Protein AF-0000000084694209 (afdb_homodimer)

Organism: Botryosphaeria parva (strain UCR-NP2) (NCBI:txid1287680)

InterPro domains:
  IPR002938 FAD-binding domain [PF01494] (6-164)
  IPR002938 FAD-binding domain [PF01494] (294-349)
  IPR036188 FAD/NAD(P)-binding domain superfamily [G3DSA:3.50.50.60] (1-370)
  IPR036188 FAD/NAD(P)-binding domain superfamily [SSF51905] (5-372)

Sequence (794 aa):
MSIPRIAIIGAGPGGLTLARLLHVNGIPSTIFEKDPDRQFRHTAGGCLDLRENSGQKALHEAGLGDEFEKHARYDGEALVLADRFGKEHVDVKGEDTGRPEIDRPVLRAMLLDSLPGEYIRWGHALKRVDADGTLHFEHTTERGFDLVVGADGAWSKVRRVVSTVAPFYSGITGLEWWLKQPDTTHPELSAAIGNGSYFAFGDEDGHCLASQRQGDRSVRTYAFSRVPESWIKDCGVDWADRDAAKRALKDEFRAWPEKLTRVIDAWEDGEIIPRPLYMLPVGMRWPHRRGFTLLGDSAHLMTPFAGEGVNSAMWDALELAQAIVADREDLDRAVWAYEKKMFPRAEKVQQMTWDSMRSRFDRGGVQAMTKRFNFLMEKRRMGEKVKDNAIGAEVTEMSIPRIAIIGAGPGGLTLARLLHVNGIPSTIFEKDPDRQFRHTAGGCLDLRENSGQKALHEAGLGDEFEKHARYDGEALVLADRFGKEHVDVKGEDTGRPEIDRPVLRAMLLDSLPGEYIRWGHALKRVDADGTLHFEHTTERGFDLVVGADGAWSKVRRVVSTVAPFYSGITGLEWWLKQPDTTHPELSAAIGNGSYFAFGDEDGHCLASQRQGDRSVRTYAFSRVPESWIKDCGVDWADRDAAKRALKDEFRAWPEKLTRVIDAWEDGEIIPRPLYMLPVGMRWPHRRGFTLLGDSAHLMTPFAGEGVNSAMWDALELAQAIVADREDLDRAVWAYEKKMFPRAEKVQQMTWDSMRSRFDRGGVQAMTKRFNFLMEKRRMGEKVKDNAIGAEVTE

Foldseek 3Di:
DDQAEEEEEALALLSLLLQLLCVVLPHHYAYEHQAQDLCRCVPPFAWAFADPVFQQVSCVSSVNNVVCVVQWAQQAPWEWEAELAGHTLDTDGSDRLVGTIGTRSSSSVSSCVSDDPRRYDYNFDFDAADLQGWTDGPVDIDDDGQAYEFPPFQQTRQLVNFDVFHWDFLQKKKKKDKAACCCPLPVVLLVVCPRAKYKYFHLPQAWIWIWGQHPSRMIMIMIMGRDDPCCVVPVPFDQQDLVSVLVVLCVSSVVGDCSRSVVSVSRDDDGMDMGRAIWTDQLDDTPQRGRYYYAFNSGGNAGCLQSCRSRRSRRLSSQLSVLCSVCVPCNSRSRVVSRVVSRVVSNLSRVQRSVLSNLRNHVCSSVVVSVLVVVVVVCVVVVHQPCSSHHNGDVDD/DDQAEEEEEALALLSLLLQLLCVVLPHHYAYEHQAQDLPRPPQPFAWAFADVVFQQVSCVSSVNNVVCVVQWAQQAPWEWEAELQGHTLDTDGSDRLVGTIGGRSSSSVSSCVSDDPRRYDYNFDFDAADLQGWTDGPVDIDDDGQAYEFPNFQQTRQLVNFDVFHWDFLQKKKKKDKAQCCCPLPVVLLVVCPRYKYKYFHLPQAWIWIWGQDPSRMIMIMIMGRDDPCCVVPVPFDQQDLVSVLVVVCVSSVVGDCSRSVVSVSRDDDGMDMGRAIWTDQLDDTPQRGRYYYAFNSGGNAGCQQSCRSRRSSRLSSQLSVLCSVCVPCNSRSRVVSRVVSRVVSNLSRVLRSVLSNLRNHVCSSVVVSVLVVVVVVCVVVVHQPCSSHHPGPVDD

pLDDT: mean 84.75, std 16.5, range [22.77, 98.81]

Structure (mmCIF, N/CA/C/O backbone):
data_AF-0000000084694209-model_v1
#
loop_
_entity.id
_entity.type
_entity.pdbx_description
1 polymer 'Putative monooxygenase protein'
#
loop_
_atom_site.group_PDB
_atom_site.id
_atom_site.type_symbol
_atom_site.label_atom_id
_atom_site.label_alt_id
_atom_site.label_comp_id
_atom_site.label_asym_id
_atom_site.label_entity_id
_atom_site.label_seq_id
_atom_site.pdbx_PDB_ins_code
_atom_site.Cartn_x
_atom_site.Cartn_y
_atom_site.Cartn_z
_atom_site.occupancy
_atom_site.B_iso_or_equiv
_atom_site.auth_seq_id
_atom_site.auth_comp_id
_atom_site.auth_asym_id
_atom_site.auth_atom_id
_atom_site.pdbx_PDB_model_num
ATOM 1 N N . MET A 1 1 ? -38.75 19.406 8.195 1 52.22 1 MET A N 1
ATOM 2 C CA . MET A 1 1 ? -37.844 18.266 7.969 1 52.22 1 MET A CA 1
ATOM 3 C C . MET A 1 1 ? -36.812 18.172 9.062 1 52.22 1 MET A C 1
ATOM 5 O O . MET A 1 1 ? -36.375 19.188 9.602 1 52.22 1 MET A O 1
ATOM 9 N N . SER A 1 2 ? -36.719 17.031 9.766 1 70.12 2 SER A N 1
ATOM 10 C CA . SER A 1 2 ? -35.875 16.922 10.961 1 70.12 2 SER A CA 1
ATOM 11 C C . SER A 1 2 ? -34.406 17.188 10.625 1 70.12 2 SER A C 1
ATOM 13 O O . SER A 1 2 ? -33.938 16.875 9.531 1 70.12 2 SER A O 1
ATOM 15 N N . ILE A 1 3 ? -33.719 18.109 11.258 1 83.88 3 ILE A N 1
ATOM 16 C CA . ILE A 1 3 ? -32.312 18.469 11.102 1 83.88 3 ILE A CA 1
ATOM 17 C C . ILE A 1 3 ? -31.438 17.25 11.344 1 83.88 3 ILE A C 1
ATOM 19 O O . ILE A 1 3 ? -31.594 16.562 12.359 1 83.88 3 ILE A O 1
ATOM 23 N N . PRO A 1 4 ? -30.625 16.906 10.328 1 91.75 4 PRO A N 1
ATOM 24 C CA . PRO A 1 4 ? -29.781 15.727 10.508 1 91.75 4 PRO A CA 1
ATOM 25 C C . PRO A 1 4 ? -28.797 15.875 11.672 1 91.75 4 PRO A C 1
ATOM 27 O O . PRO A 1 4 ? -28.297 16.969 11.922 1 91.75 4 PRO A O 1
ATOM 30 N N . ARG A 1 5 ? -28.656 14.914 12.375 1 94.44 5 ARG A N 1
ATOM 31 C CA . ARG A 1 5 ? -27.641 14.859 13.422 1 94.44 5 ARG A CA 1
ATOM 32 C C . ARG A 1 5 ? -26.328 14.297 12.883 1 94.44 5 ARG A C 1
ATOM 34 O O . ARG A 1 5 ? -26.234 13.109 12.562 1 94.44 5 ARG A O 1
ATOM 41 N N . ILE A 1 6 ? -25.312 15.141 12.828 1 97.75 6 ILE A N 1
ATOM 42 C CA . ILE A 1 6 ? -24.047 14.773 12.203 1 97.75 6 ILE A CA 1
ATOM 43 C C . ILE A 1 6 ? -22.953 14.75 13.258 1 97.75 6 ILE A C 1
ATOM 45 O O . ILE A 1 6 ? -22.766 15.719 14.008 1 97.75 6 ILE A O 1
ATOM 49 N N . ALA A 1 7 ? -22.219 13.656 13.336 1 98.62 7 ALA A N 1
ATOM 50 C CA . ALA A 1 7 ? -21.031 13.531 14.18 1 98.62 7 ALA A CA 1
ATOM 51 C C . ALA A 1 7 ? -19.75 13.641 13.352 1 98.62 7 ALA A C 1
ATOM 53 O O . ALA A 1 7 ? -19.641 13.016 12.289 1 98.62 7 ALA A O 1
ATOM 54 N N . ILE A 1 8 ? -18.875 14.477 13.742 1 98.75 8 ILE A N 1
ATOM 55 C CA . ILE A 1 8 ? -17.547 14.609 13.141 1 98.75 8 ILE A CA 1
ATOM 56 C C . ILE A 1 8 ? -16.484 14.148 14.133 1 98.75 8 ILE A C 1
ATOM 58 O O . ILE A 1 8 ? -16.359 14.695 15.227 1 98.75 8 ILE A O 1
ATOM 62 N N . ILE A 1 9 ? -15.719 13.141 13.75 1 98.69 9 ILE A N 1
ATOM 63 C CA . ILE A 1 9 ? -14.703 12.609 14.641 1 98.69 9 ILE A CA 1
ATOM 64 C C . ILE A 1 9 ? -13.352 13.25 14.32 1 98.69 9 ILE A C 1
ATOM 66 O O . ILE A 1 9 ? -12.711 12.898 13.328 1 98.69 9 ILE A O 1
ATOM 70 N N . GLY A 1 10 ? -12.867 14.148 15.188 1 97.06 10 GLY A N 1
ATOM 71 C CA . GLY A 1 10 ? -11.609 14.844 15 1 97.06 10 GLY A CA 1
ATOM 72 C C . GLY A 1 10 ? -11.773 16.328 14.766 1 97.06 10 GLY A C 1
ATOM 73 O O . GLY A 1 10 ? -12.5 16.75 13.859 1 97.06 10 GLY A O 1
ATOM 74 N N . ALA A 1 11 ? -11.062 17.109 15.523 1 96 11 ALA A N 1
ATOM 75 C CA . ALA A 1 11 ? -11.078 18.562 15.398 1 96 11 ALA A CA 1
ATOM 76 C C . ALA A 1 11 ? -9.805 19.078 14.742 1 96 11 ALA A C 1
ATOM 78 O O . ALA A 1 11 ? -9.172 20.016 15.234 1 96 11 ALA A O 1
ATOM 79 N N . GLY A 1 12 ? -9.414 18.375 13.711 1 93.19 12 GLY A N 1
ATOM 80 C CA . GLY A 1 12 ? -8.359 18.875 12.844 1 93.19 12 GLY A CA 1
ATOM 81 C C . GLY A 1 12 ? -8.867 19.859 11.797 1 93.19 12 GLY A C 1
ATOM 82 O O . GLY A 1 12 ? -10.055 20.188 11.781 1 93.19 12 GLY A O 1
ATOM 83 N N . PRO A 1 13 ? -7.992 20.281 10.93 1 91.44 13 PRO A N 1
ATOM 84 C CA . PRO A 1 13 ? -8.398 21.281 9.93 1 91.44 13 PRO A CA 1
ATOM 85 C C . PRO A 1 13 ? -9.586 20.812 9.094 1 91.44 13 PRO A C 1
ATOM 87 O O . PRO A 1 13 ? -10.508 21.594 8.836 1 91.44 13 PRO A O 1
ATOM 90 N N . GLY A 1 14 ? -9.586 19.562 8.695 1 94.56 14 GLY A N 1
ATOM 91 C CA . GLY A 1 14 ? -10.688 19.031 7.898 1 94.56 14 GLY A CA 1
ATOM 92 C C . GLY A 1 14 ? -12 18.984 8.656 1 94.56 14 GLY A C 1
ATOM 93 O O . GLY A 1 14 ? -13.023 19.484 8.172 1 94.56 14 GLY A O 1
ATOM 94 N N . GLY A 1 15 ? -11.977 18.469 9.867 1 97.5 15 GLY A N 1
ATOM 95 C CA . GLY A 1 15 ? -13.172 18.359 10.688 1 97.5 15 GLY A CA 1
ATOM 96 C C . GLY A 1 15 ? -13.75 19.703 11.078 1 97.5 15 GLY A C 1
ATOM 97 O O . GLY A 1 15 ? -14.961 19.906 10.992 1 97.5 15 GLY A O 1
ATOM 98 N N . LEU A 1 16 ? -12.898 20.641 11.469 1 96.69 16 LEU A N 1
ATOM 99 C CA . LEU A 1 16 ? -13.336 21.969 11.867 1 96.69 16 LEU A CA 1
ATOM 100 C C . LEU A 1 16 ? -13.906 22.734 10.68 1 96.69 16 LEU A C 1
ATOM 102 O O . LEU A 1 16 ? -14.906 23.453 10.82 1 96.69 16 LEU A O 1
ATOM 106 N N . THR A 1 17 ? -13.266 22.578 9.547 1 96.44 17 THR A N 1
ATOM 107 C CA . THR A 1 17 ? -13.758 23.234 8.336 1 96.44 17 THR A CA 1
ATOM 108 C C . THR A 1 17 ? -15.148 22.734 7.977 1 96.44 17 THR A C 1
ATOM 110 O O . THR A 1 17 ? -16.047 23.531 7.668 1 96.44 17 THR A O 1
ATOM 113 N N . LEU A 1 18 ? -15.352 21.438 8.039 1 98.25 18 LEU A N 1
ATOM 114 C CA . LEU A 1 18 ? -16.656 20.859 7.738 1 98.25 18 LEU A CA 1
ATOM 115 C C . LEU A 1 18 ? -17.719 21.391 8.695 1 98.25 18 LEU A C 1
ATOM 117 O O . LEU A 1 18 ? -18.781 21.828 8.258 1 98.25 18 LEU A O 1
ATOM 121 N N . ALA A 1 19 ? -17.422 21.359 9.969 1 98.19 19 ALA A N 1
ATOM 122 C CA . ALA A 1 19 ? -18.359 21.844 10.977 1 98.19 19 ALA A CA 1
ATOM 123 C C . ALA A 1 19 ? -18.75 23.297 10.727 1 98.19 19 ALA A C 1
ATOM 125 O O . ALA A 1 19 ? -19.922 23.656 10.812 1 98.19 19 ALA A O 1
ATOM 126 N N . ARG A 1 20 ? -17.75 24.109 10.406 1 97.88 20 ARG A N 1
ATOM 127 C CA . ARG A 1 20 ? -17.984 25.531 10.164 1 97.88 20 ARG A CA 1
ATOM 128 C C . ARG A 1 20 ? -18.859 25.75 8.938 1 97.88 20 ARG A C 1
ATOM 130 O O . ARG A 1 20 ? -19.797 26.547 8.977 1 97.88 20 ARG A O 1
ATOM 137 N N . LEU A 1 21 ? -18.578 25.047 7.859 1 97.81 21 LEU A N 1
ATOM 138 C CA . LEU A 1 21 ? -19.344 25.156 6.625 1 97.81 21 LEU A CA 1
ATOM 139 C C . LEU A 1 21 ? -20.797 24.734 6.852 1 97.81 21 LEU A C 1
ATOM 141 O O . LEU A 1 21 ? -21.719 25.391 6.363 1 97.81 21 LEU A O 1
ATOM 145 N N . LEU A 1 22 ? -20.984 23.672 7.609 1 97.56 22 LEU A N 1
ATOM 146 C CA . LEU A 1 22 ? -22.328 23.219 7.938 1 97.56 22 LEU A CA 1
ATOM 147 C C . LEU A 1 22 ? -23.047 24.25 8.812 1 97.56 22 LEU A C 1
ATOM 149 O O . LEU A 1 22 ? -24.203 24.562 8.57 1 97.56 22 LEU A O 1
ATOM 153 N N . HIS A 1 23 ? -22.344 24.781 9.758 1 96.81 23 HIS A N 1
ATOM 154 C CA . HIS A 1 23 ? -22.906 25.75 10.703 1 96.81 23 HIS A CA 1
ATOM 155 C C . HIS A 1 23 ? -23.438 26.984 9.984 1 96.81 23 HIS A C 1
ATOM 157 O O . HIS A 1 23 ? -24.562 27.422 10.25 1 96.81 23 HIS A O 1
ATOM 163 N N . VAL A 1 24 ? -22.672 27.547 9.094 1 96.62 24 VAL A N 1
ATOM 164 C CA . VAL A 1 24 ? -23.062 28.781 8.422 1 96.62 24 VAL A CA 1
ATOM 165 C C . VAL A 1 24 ? -24.25 28.516 7.496 1 96.62 24 VAL A C 1
ATOM 167 O O . VAL A 1 24 ? -24.922 29.453 7.051 1 96.62 24 VAL A O 1
ATOM 170 N N . ASN A 1 25 ? -24.469 27.266 7.203 1 95.69 25 ASN A N 1
ATOM 171 C CA . ASN A 1 25 ? -25.609 26.891 6.367 1 95.69 25 ASN A CA 1
ATOM 172 C C . ASN A 1 25 ? -26.75 26.328 7.203 1 95.69 25 ASN A C 1
ATOM 174 O O . ASN A 1 25 ? -27.672 25.703 6.664 1 95.69 25 ASN A O 1
ATOM 178 N N . GLY A 1 26 ? -26.672 26.484 8.508 1 94.56 26 GLY A N 1
ATOM 179 C CA . GLY A 1 26 ? -27.781 26.172 9.398 1 94.56 26 GLY A CA 1
ATOM 180 C C . GLY A 1 26 ? -27.859 24.703 9.75 1 94.56 26 GLY A C 1
ATOM 181 O O . GLY A 1 26 ? -28.938 24.203 10.125 1 94.56 26 GLY A O 1
ATOM 182 N N . ILE A 1 27 ? -26.875 23.906 9.578 1 95.5 27 ILE A N 1
ATOM 183 C CA . ILE A 1 27 ? -26.859 22.484 9.898 1 95.5 27 ILE A CA 1
ATOM 184 C C . ILE A 1 27 ? -25.922 22.234 11.086 1 95.5 27 ILE A C 1
ATOM 186 O O . ILE A 1 27 ? -24.703 22.344 10.953 1 95.5 27 ILE A O 1
ATOM 190 N N . PRO A 1 28 ? -26.438 21.891 12.164 1 94.12 28 PRO A N 1
ATOM 191 C CA . PRO A 1 28 ? -25.578 21.656 13.32 1 94.12 28 PRO A CA 1
ATOM 192 C C . PRO A 1 28 ? -24.812 20.344 13.234 1 94.12 28 PRO A C 1
ATOM 194 O O . PRO A 1 28 ? -25.25 19.406 12.555 1 94.12 28 PRO A O 1
ATOM 197 N N . SER A 1 29 ? -23.688 20.266 13.906 1 97.25 29 SER A N 1
ATOM 198 C CA . SER A 1 29 ? -22.875 19.062 14.016 1 97.25 29 SER A CA 1
ATOM 199 C C . SER A 1 29 ? -22.203 18.969 15.383 1 97.25 29 SER A C 1
ATOM 201 O O . SER A 1 29 ? -22.203 19.938 16.141 1 97.25 29 SER A O 1
ATOM 203 N N . THR A 1 30 ? -21.766 17.859 15.727 1 97.94 30 THR A N 1
ATOM 204 C CA . THR A 1 30 ? -21.016 17.609 16.953 1 97.94 30 THR A CA 1
ATOM 205 C C . THR A 1 30 ? -19.625 17.062 16.641 1 97.94 30 THR A C 1
ATOM 207 O O . THR A 1 30 ? -19.5 16.016 15.992 1 97.94 30 THR A O 1
ATOM 210 N N . ILE A 1 31 ? -18.625 17.797 17.109 1 98.38 31 ILE A N 1
ATOM 211 C CA . ILE A 1 31 ? -17.25 17.344 16.922 1 98.38 31 ILE A CA 1
ATOM 212 C C . ILE A 1 31 ? -16.766 16.625 18.172 1 98.38 31 ILE A C 1
ATOM 214 O O . ILE A 1 31 ? -16.922 17.125 19.297 1 98.38 31 ILE A O 1
ATOM 218 N N . PHE A 1 32 ? -16.266 15.453 18.016 1 98.25 32 PHE A N 1
ATOM 219 C CA . PHE A 1 32 ? -15.617 14.727 19.094 1 98.25 32 PHE A CA 1
ATOM 220 C C . PHE A 1 32 ? -14.102 14.758 18.938 1 98.25 32 PHE A C 1
ATOM 222 O O . PHE A 1 32 ? -13.578 14.344 17.906 1 98.25 32 PHE A O 1
ATOM 229 N N . GLU A 1 33 ? -13.383 15.258 19.875 1 97.06 33 GLU A N 1
ATOM 230 C CA . GLU A 1 33 ? -11.93 15.406 19.812 1 97.06 33 GLU A CA 1
ATOM 231 C C . GLU A 1 33 ? -11.25 14.711 20.984 1 97.06 33 GLU A C 1
ATOM 233 O O . GLU A 1 33 ? -11.703 14.828 22.125 1 97.06 33 GLU A O 1
ATOM 238 N N . LYS A 1 34 ? -10.18 13.961 20.719 1 95.62 34 LYS A N 1
ATOM 239 C CA . LYS A 1 34 ? -9.484 13.188 21.734 1 95.62 34 LYS A CA 1
ATOM 240 C C . LYS A 1 34 ? -8.727 14.102 22.703 1 95.62 34 LYS A C 1
ATOM 242 O O . LYS A 1 34 ? -8.547 13.758 23.875 1 95.62 34 LYS A O 1
ATOM 247 N N . ASP A 1 35 ? -8.25 15.281 22.234 1 93 35 ASP A N 1
ATOM 248 C CA . ASP A 1 35 ? -7.523 16.219 23.094 1 93 35 ASP A CA 1
ATOM 249 C C . ASP A 1 35 ? -8.398 16.688 24.25 1 93 35 ASP A C 1
ATOM 251 O O . ASP A 1 35 ? -9.602 16.891 24.078 1 93 35 ASP A O 1
ATOM 255 N N . PRO A 1 36 ? -7.781 16.922 25.391 1 92.56 36 PRO A N 1
ATOM 256 C CA . PRO A 1 36 ? -8.578 17.312 26.547 1 92.56 36 PRO A CA 1
ATOM 257 C C . PRO A 1 36 ? -9.148 18.734 26.422 1 92.56 36 PRO A C 1
ATOM 259 O O . PRO A 1 36 ? -10.18 19.047 27.031 1 92.56 36 PRO A O 1
ATOM 262 N N . ASP A 1 37 ? -8.344 19.562 25.688 1 89.69 37 ASP A N 1
ATOM 263 C CA . ASP A 1 37 ? -8.805 20.938 25.5 1 89.69 37 ASP A CA 1
ATOM 264 C C . ASP A 1 37 ? -8.117 21.578 24.281 1 89.69 37 ASP A C 1
ATOM 266 O O . ASP A 1 37 ? -7.305 20.938 23.625 1 89.69 37 ASP A O 1
ATOM 270 N N . ARG A 1 38 ? -8.523 22.734 23.984 1 84.88 38 ARG A N 1
ATOM 271 C CA . ARG A 1 38 ? -8.078 23.438 22.781 1 84.88 38 ARG A CA 1
ATOM 272 C C . ARG A 1 38 ? -6.594 23.781 22.875 1 84.88 38 ARG A C 1
ATOM 274 O O . ARG A 1 38 ? -5.957 24.062 21.859 1 84.88 38 ARG A O 1
ATOM 281 N N . GLN A 1 39 ? -6 23.812 24.031 1 76.88 39 GLN A N 1
ATOM 282 C CA . GLN A 1 39 ? -4.621 24.266 24.219 1 76.88 39 GLN A CA 1
ATOM 283 C C . GLN A 1 39 ? -3.646 23.094 24.141 1 76.88 39 GLN A C 1
ATOM 285 O O . GLN A 1 39 ? -2.43 23.297 24.156 1 76.88 39 GLN A O 1
ATOM 290 N N . PHE A 1 40 ? -4.207 21.875 24.203 1 70.19 40 PHE A N 1
ATOM 291 C CA . PHE A 1 40 ? -3.373 20.672 24.281 1 70.19 40 PHE A CA 1
ATOM 292 C C . PHE A 1 40 ? -2.396 20.625 23.109 1 70.19 40 PHE A C 1
ATOM 294 O O . PHE A 1 40 ? -1.231 20.266 23.281 1 70.19 40 PHE A O 1
ATOM 301 N N . ARG A 1 41 ? -2.926 20.688 22.031 1 60.66 41 ARG A N 1
ATOM 302 C CA . ARG A 1 41 ? -2.049 20.578 20.875 1 60.66 41 ARG A CA 1
ATOM 303 C C . ARG A 1 41 ? -1.426 21.938 20.531 1 60.66 41 ARG A C 1
ATOM 305 O O . ARG A 1 41 ? -2.016 22.734 19.797 1 60.66 41 ARG A O 1
ATOM 312 N N . HIS A 1 42 ? -0.667 22.578 21.484 1 52.25 42 HIS A N 1
ATOM 313 C CA . HIS A 1 42 ? 0.084 23.734 21 1 52.25 42 HIS A CA 1
ATOM 314 C C . HIS A 1 42 ? 0.755 23.422 19.656 1 52.25 42 HIS A C 1
ATOM 316 O O . HIS A 1 42 ? 1.507 22.453 19.547 1 52.25 42 HIS A O 1
ATOM 322 N N . THR A 1 43 ? 0.055 2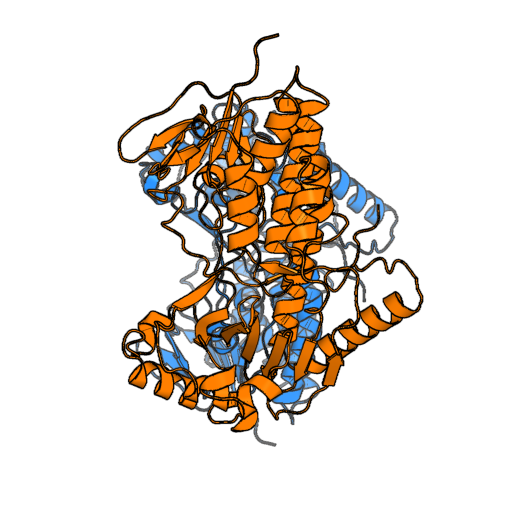3.656 18.719 1 49.91 43 THR A N 1
ATOM 323 C CA . THR A 1 43 ? 0.118 23.312 17.297 1 49.91 43 THR A CA 1
ATOM 324 C C . THR A 1 43 ? 1.553 23.391 16.781 1 49.91 43 THR A C 1
ATOM 326 O O . THR A 1 43 ? 2.125 24.469 16.688 1 49.91 43 THR A O 1
ATOM 329 N N . ALA A 1 44 ? 2.371 22.562 17.141 1 47 44 ALA A N 1
ATOM 330 C CA . ALA A 1 44 ? 3.604 22.375 16.375 1 47 44 ALA A CA 1
ATOM 331 C C . ALA A 1 44 ? 3.322 22.344 14.875 1 47 44 ALA A C 1
ATOM 333 O O . ALA A 1 44 ? 2.83 21.344 14.352 1 47 44 ALA A O 1
ATOM 334 N N . GLY A 1 45 ? 2.551 23.328 14.398 1 51.44 45 GLY A N 1
ATOM 335 C CA . GLY A 1 45 ? 2.117 23.141 13.023 1 51.44 45 GLY A CA 1
ATOM 336 C C . GLY A 1 45 ? 2.914 23.953 12.023 1 51.44 45 GLY A C 1
ATOM 337 O O . GLY A 1 45 ? 3.572 24.922 12.391 1 51.44 45 GLY A O 1
ATOM 338 N N . GLY A 1 46 ? 3.572 23.344 11.055 1 55.91 46 GLY A N 1
ATOM 339 C CA . GLY A 1 46 ? 4.254 23.875 9.891 1 55.91 46 GLY A CA 1
ATOM 340 C C . GLY A 1 46 ? 3.406 24.844 9.094 1 55.91 46 GLY A C 1
ATOM 341 O O . GLY A 1 46 ? 2.273 25.141 9.477 1 55.91 46 GLY A O 1
ATOM 342 N N . CYS A 1 47 ? 3.994 25.656 8.312 1 49.56 47 CYS A N 1
ATOM 343 C CA . CYS A 1 47 ? 3.375 26.578 7.363 1 49.56 47 CYS A CA 1
ATOM 344 C C . CYS A 1 47 ? 2.625 25.812 6.277 1 49.56 47 CYS A C 1
ATOM 346 O O . CYS A 1 47 ? 3.049 24.734 5.867 1 49.56 47 CYS A O 1
ATOM 348 N N . LEU A 1 48 ? 1.319 26.156 6.203 1 57.19 48 LEU A N 1
ATOM 349 C CA . LEU A 1 48 ? 0.472 25.531 5.195 1 57.19 48 LEU A CA 1
ATOM 350 C C . LEU A 1 48 ? 0.267 26.453 4 1 57.19 48 LEU A C 1
ATOM 352 O O . LEU A 1 48 ? 0.127 27.672 4.164 1 57.19 48 LEU A O 1
ATOM 356 N N . ASP A 1 49 ? 0.512 25.938 2.875 1 58.62 49 ASP A N 1
ATOM 357 C CA . ASP A 1 49 ? 0.104 26.641 1.658 1 58.62 49 ASP A CA 1
ATOM 358 C C . ASP A 1 49 ? -1.327 26.266 1.271 1 58.62 49 ASP A C 1
ATOM 360 O O . ASP A 1 49 ? -1.604 25.125 0.902 1 58.62 49 ASP A O 1
ATOM 364 N N . LEU A 1 50 ? -2.162 27.312 1.547 1 63.19 50 LEU A N 1
ATOM 365 C CA . LEU A 1 50 ? -3.543 27.031 1.161 1 63.19 50 LEU A CA 1
ATOM 366 C C . LEU A 1 50 ? -3.787 27.422 -0.293 1 63.19 50 LEU A C 1
ATOM 368 O O . LEU A 1 50 ? -3.529 28.562 -0.684 1 63.19 50 LEU A O 1
ATOM 372 N N . ARG A 1 51 ? -4.297 26.547 -0.986 1 63.94 51 ARG A N 1
ATOM 373 C CA . ARG A 1 51 ? -4.527 26.766 -2.41 1 63.94 51 ARG A CA 1
ATOM 374 C C . ARG A 1 51 ? -5.867 27.453 -2.645 1 63.94 51 ARG A C 1
ATOM 376 O O . ARG A 1 51 ? -6.828 27.219 -1.905 1 63.94 51 ARG A O 1
ATOM 383 N N . GLU A 1 52 ? -5.801 28.297 -3.58 1 58.28 52 GLU A N 1
ATOM 384 C CA . GLU A 1 52 ? -6.961 29.109 -3.904 1 58.28 52 GLU A CA 1
ATOM 385 C C . GLU A 1 52 ? -8.195 28.25 -4.164 1 58.28 52 GLU A C 1
ATOM 387 O O . GLU A 1 52 ? -9.289 28.578 -3.705 1 58.28 52 GLU A O 1
ATOM 392 N N . ASN A 1 53 ? -7.953 27.156 -4.754 1 60.81 53 ASN A N 1
ATOM 393 C CA . ASN A 1 53 ? -9.109 26.391 -5.215 1 60.81 53 ASN A CA 1
ATOM 394 C C . ASN A 1 53 ? -9.477 25.281 -4.238 1 60.81 53 ASN A C 1
ATOM 396 O O . ASN A 1 53 ? -10.336 24.453 -4.531 1 60.81 53 ASN A O 1
ATOM 400 N N . SER A 1 54 ? -8.852 25.344 -3.061 1 73.44 54 SER A N 1
ATOM 401 C CA . SER A 1 54 ? -9.156 24.297 -2.088 1 73.44 54 SER A CA 1
ATOM 402 C C . SER A 1 54 ? -9.297 24.875 -0.684 1 73.44 54 SER A C 1
ATOM 404 O O . SER A 1 54 ? -10.383 25.328 -0.303 1 73.44 54 SER A O 1
ATOM 406 N N . GLY A 1 55 ? -8.203 25.078 -0.04 1 74.75 55 GLY A N 1
ATOM 407 C CA . GLY A 1 55 ? -8.242 25.562 1.331 1 74.75 55 GLY A CA 1
ATOM 408 C C . GLY A 1 55 ? -8.797 26.969 1.45 1 74.75 55 GLY A C 1
ATOM 409 O O . GLY A 1 55 ? -9.617 27.25 2.326 1 74.75 55 GLY A O 1
ATOM 410 N N . GLN A 1 56 ? -8.375 27.812 0.548 1 77.38 56 GLN A N 1
ATOM 411 C CA . GLN A 1 56 ? -8.852 29.188 0.598 1 77.38 56 GLN A CA 1
ATOM 412 C C . GLN A 1 56 ? -10.336 29.266 0.254 1 77.38 56 GLN A C 1
ATOM 414 O O . GLN A 1 56 ? -11.086 30 0.894 1 77.38 56 GLN A O 1
ATOM 419 N N . LYS A 1 57 ? -10.688 28.547 -0.777 1 84.44 57 LYS A N 1
ATOM 420 C CA . LYS A 1 57 ? -12.102 28.516 -1.154 1 84.44 57 LYS A CA 1
ATOM 421 C C . LYS A 1 57 ? -12.969 28 -0.005 1 84.44 57 LYS A C 1
ATOM 423 O O . LYS A 1 57 ? -14.039 28.547 0.256 1 84.44 57 LYS A O 1
ATOM 428 N N . ALA A 1 58 ? -12.516 27.047 0.668 1 89.25 58 ALA A N 1
ATOM 429 C CA . ALA A 1 58 ? -13.25 26.5 1.809 1 89.25 58 ALA A CA 1
ATOM 430 C C . ALA A 1 58 ? -13.422 27.547 2.904 1 89.25 58 ALA A C 1
ATOM 432 O O . ALA A 1 58 ? -14.508 27.703 3.465 1 89.25 58 ALA A O 1
ATOM 433 N N . LEU A 1 59 ? -12.398 28.297 3.127 1 89.69 59 LEU A N 1
ATOM 434 C CA . LEU A 1 59 ? -12.445 29.312 4.16 1 89.69 59 LEU A CA 1
ATOM 435 C C . LEU A 1 59 ? -13.375 30.453 3.758 1 89.69 59 LEU A C 1
ATOM 437 O O . LEU A 1 59 ? -14.117 30.984 4.59 1 89.69 59 LEU A O 1
ATOM 441 N N . HIS A 1 60 ? -13.32 30.766 2.492 1 90.25 60 HIS A N 1
ATOM 442 C CA . HIS A 1 60 ? -14.211 31.812 1.994 1 90.25 60 HIS A CA 1
ATOM 443 C C . HIS A 1 60 ? -15.672 31.391 2.113 1 90.25 60 HIS A C 1
ATOM 445 O O . HIS A 1 60 ? -16.5 32.156 2.592 1 90.25 60 HIS A O 1
ATOM 451 N N . GLU A 1 61 ? -15.914 30.219 1.7 1 92.5 61 GLU A N 1
ATOM 452 C CA . GLU A 1 61 ? -17.281 29.703 1.764 1 92.5 61 GLU A CA 1
ATOM 453 C C . GLU A 1 61 ? -17.734 29.531 3.209 1 92.5 61 GLU A C 1
ATOM 455 O O . GLU A 1 61 ? -18.938 29.578 3.494 1 92.5 61 GLU A O 1
ATOM 460 N N . ALA A 1 62 ? -16.797 29.453 4.07 1 93.94 62 ALA A N 1
ATOM 461 C CA . ALA A 1 62 ? -17.094 29.312 5.496 1 93.94 62 ALA A CA 1
ATOM 462 C C . ALA A 1 62 ? -17.25 30.672 6.156 1 93.94 62 ALA A C 1
ATOM 464 O O . ALA A 1 62 ? -17.516 30.766 7.359 1 93.94 62 ALA A O 1
ATOM 465 N N . GLY A 1 63 ? -17.047 31.75 5.367 1 93.06 63 GLY A N 1
ATOM 466 C CA . GLY A 1 63 ? -17.188 33.094 5.883 1 93.06 63 GLY A CA 1
ATOM 467 C C . GLY A 1 63 ? -15.969 33.562 6.648 1 93.06 63 GLY A C 1
ATOM 468 O O . GLY A 1 63 ? -16.062 34.469 7.48 1 93.06 63 GLY A O 1
ATOM 469 N N . LEU A 1 64 ? -14.867 32.938 6.426 1 92.69 64 LEU A N 1
ATOM 470 C CA . LEU A 1 64 ? -13.672 33.25 7.199 1 92.69 64 LEU A CA 1
ATOM 471 C C . LEU A 1 64 ? -12.609 33.906 6.312 1 92.69 64 LEU A C 1
ATOM 473 O O . LEU A 1 64 ? -11.438 33.969 6.699 1 92.69 64 LEU A O 1
ATOM 477 N N . GLY A 1 65 ? -12.961 34.312 5.164 1 88.19 65 GLY A N 1
ATOM 478 C CA . GLY A 1 65 ? -12.016 34.906 4.223 1 88.19 65 GLY A CA 1
ATOM 479 C C . GLY A 1 65 ? -11.273 36.094 4.789 1 88.19 65 GLY A C 1
ATOM 480 O O . GLY A 1 65 ? -10.039 36.156 4.707 1 88.19 65 GLY A O 1
ATOM 481 N N . ASP A 1 66 ? -11.992 37 5.375 1 87.75 66 ASP A N 1
ATOM 482 C CA . ASP A 1 66 ? -11.406 38.219 5.926 1 87.75 66 ASP A CA 1
ATOM 483 C C . ASP A 1 66 ? -10.445 37.906 7.066 1 87.75 66 ASP A C 1
ATOM 485 O O . ASP A 1 66 ? -9.359 38.469 7.152 1 87.75 66 ASP A O 1
ATOM 489 N N . GLU A 1 67 ? -10.906 37.062 7.914 1 88 67 GLU A N 1
ATOM 490 C CA . GLU A 1 67 ? -10.055 36.688 9.031 1 88 67 GLU A CA 1
ATOM 491 C C . GLU A 1 67 ? -8.773 36 8.547 1 88 67 GLU A C 1
ATOM 493 O O . GLU A 1 67 ? -7.699 36.219 9.117 1 88 67 GLU A O 1
ATOM 498 N N . PHE A 1 68 ? -8.898 35.188 7.562 1 85.69 68 PHE A N 1
ATOM 499 C CA . PHE A 1 68 ? -7.754 34.5 6.973 1 85.69 68 PHE A CA 1
ATOM 500 C C . PHE A 1 68 ? -6.766 35.531 6.398 1 85.69 68 PHE A C 1
ATOM 502 O O . PHE A 1 68 ? -5.555 35.406 6.594 1 85.69 68 PHE A O 1
ATOM 509 N N . GLU A 1 69 ? -7.223 36.469 5.754 1 81.69 69 GLU A N 1
ATOM 510 C CA . GLU A 1 69 ? -6.371 37.469 5.125 1 81.69 69 GLU A CA 1
ATOM 511 C C . GLU A 1 69 ? -5.555 38.25 6.164 1 81.69 69 GLU A C 1
ATOM 513 O O . GLU A 1 69 ? -4.441 38.688 5.879 1 81.69 69 GLU A O 1
ATOM 518 N N . LYS A 1 70 ? -6.047 38.281 7.324 1 82.38 70 LYS A N 1
ATOM 519 C CA . LYS A 1 70 ? -5.336 38.969 8.398 1 82.38 70 LYS A CA 1
ATOM 520 C C . LYS A 1 70 ? -4.098 38.188 8.828 1 82.38 70 LYS A C 1
ATOM 522 O O . LYS A 1 70 ? -3.141 38.781 9.344 1 82.38 70 LYS A O 1
ATOM 527 N N . HIS A 1 71 ? -4.203 37 8.633 1 77.62 71 HIS A N 1
ATOM 528 C CA . HIS A 1 71 ? -3.141 36.125 9.164 1 77.62 71 HIS A CA 1
ATOM 529 C C . HIS A 1 71 ? -2.283 35.562 8.039 1 77.62 71 HIS A C 1
ATOM 531 O O . HIS A 1 71 ? -1.201 35.031 8.297 1 77.62 71 HIS A O 1
ATOM 537 N N . ALA A 1 72 ? -2.783 35.688 6.816 1 73.12 72 ALA A N 1
ATOM 538 C CA . ALA A 1 72 ? -2.1 35.094 5.668 1 73.12 72 ALA A CA 1
ATOM 539 C C . ALA A 1 72 ? -0.774 35.812 5.395 1 73.12 72 ALA A C 1
ATOM 541 O O . ALA A 1 72 ? -0.696 37.031 5.453 1 73.12 72 ALA A O 1
ATOM 542 N N . ARG A 1 73 ? 0.297 35 5.359 1 66.88 73 ARG A N 1
ATOM 543 C CA . ARG A 1 73 ? 1.608 35.5 4.988 1 66.88 73 ARG A CA 1
ATOM 544 C C . ARG A 1 73 ? 1.919 35.219 3.523 1 66.88 73 ARG A C 1
ATOM 546 O O . ARG A 1 73 ? 1.814 34.094 3.076 1 66.88 73 ARG A O 1
ATOM 553 N N . TYR A 1 74 ? 2.131 36.25 2.723 1 57.47 74 TYR A N 1
ATOM 554 C CA . TYR A 1 74 ? 2.375 36.094 1.291 1 57.47 74 TYR A CA 1
ATOM 555 C C . TYR A 1 74 ? 3.865 35.969 1.004 1 57.47 74 TYR A C 1
ATOM 557 O O . TYR A 1 74 ? 4.254 35.562 -0.091 1 57.47 74 TYR A O 1
ATOM 565 N N . ASP A 1 75 ? 4.797 36.281 1.888 1 51.31 75 ASP A N 1
ATOM 566 C CA . ASP A 1 75 ? 6.23 36.344 1.625 1 51.31 75 ASP A CA 1
ATOM 567 C C . ASP A 1 75 ? 6.852 34.938 1.683 1 51.31 75 ASP A C 1
ATOM 569 O O . ASP A 1 75 ? 8.039 34.75 1.381 1 51.31 75 ASP A O 1
ATOM 573 N N . GLY A 1 76 ? 6.234 33.969 2.084 1 53.59 76 GLY A N 1
ATOM 574 C CA . GLY A 1 76 ? 6.887 32.75 2.531 1 53.59 76 GLY A CA 1
ATOM 575 C C . GLY A 1 76 ? 7.055 31.734 1.428 1 53.59 76 GLY A C 1
ATOM 576 O O . GLY A 1 76 ? 7.227 30.531 1.7 1 53.59 76 GLY A O 1
ATOM 577 N N . GLU A 1 77 ? 7.086 32.156 0.176 1 58.66 77 GLU A N 1
ATOM 578 C CA . GLU A 1 77 ? 7.07 31.188 -0.9 1 58.66 77 GLU A CA 1
ATOM 579 C C . GLU A 1 77 ? 8.484 30.875 -1.384 1 58.66 77 GLU A C 1
ATOM 581 O O . GLU A 1 77 ? 8.664 30.234 -2.422 1 58.66 77 GLU A O 1
ATOM 586 N N . ALA A 1 78 ? 9.484 31.125 -0.556 1 70.25 78 ALA A N 1
ATOM 587 C CA . ALA A 1 78 ? 10.836 30.812 -1 1 70.25 78 ALA A CA 1
ATOM 588 C C . ALA A 1 78 ? 11.109 29.312 -0.882 1 70.25 78 ALA A C 1
ATOM 590 O O . ALA A 1 78 ? 10.672 28.672 0.07 1 70.25 78 ALA A O 1
ATOM 591 N N . LEU A 1 79 ? 11.672 28.75 -1.888 1 76.88 79 LEU A N 1
ATOM 592 C CA . LEU A 1 79 ? 12.016 27.328 -1.926 1 76.88 79 LEU A CA 1
ATOM 593 C C . LEU A 1 79 ? 13.414 27.125 -2.5 1 76.88 79 LEU A C 1
ATOM 595 O O . LEU A 1 79 ? 13.742 27.656 -3.559 1 76.88 79 LEU A O 1
ATOM 599 N N . VAL A 1 80 ? 14.203 26.531 -1.734 1 82.75 80 VAL A N 1
ATOM 600 C CA . VAL A 1 80 ? 15.516 26.109 -2.221 1 82.75 80 VAL A CA 1
ATOM 601 C C . VAL A 1 80 ? 15.602 24.594 -2.268 1 82.75 80 VAL A C 1
ATOM 603 O O . VAL A 1 80 ? 15.234 23.922 -1.306 1 82.75 80 VAL A O 1
ATOM 606 N N . LEU A 1 81 ? 16 24.062 -3.385 1 83.06 81 LEU A N 1
ATOM 607 C CA . LEU A 1 81 ? 16.281 22.641 -3.543 1 83.06 81 LEU A CA 1
ATOM 608 C C . LEU A 1 81 ? 17.766 22.406 -3.797 1 83.06 81 LEU A C 1
ATOM 610 O O . LEU A 1 81 ? 18.328 22.953 -4.75 1 83.06 81 LEU A O 1
ATOM 614 N N . ALA A 1 82 ? 18.344 21.703 -2.945 1 86.12 82 ALA A N 1
ATOM 615 C CA . ALA A 1 82 ? 19.766 21.406 -3.068 1 86.12 82 ALA A CA 1
ATOM 616 C C . ALA A 1 82 ? 20.016 19.891 -3.133 1 86.12 82 ALA A C 1
ATOM 618 O O . ALA A 1 82 ? 19.156 19.109 -2.752 1 86.12 82 ALA A O 1
ATOM 619 N N . ASP A 1 83 ? 21.141 19.516 -3.723 1 85.25 83 ASP A N 1
ATOM 620 C CA . ASP A 1 83 ? 21.531 18.109 -3.695 1 85.25 83 ASP A CA 1
ATOM 621 C C . ASP A 1 83 ? 22.375 17.797 -2.453 1 85.25 83 ASP A C 1
ATOM 623 O O . ASP A 1 83 ? 22.609 18.672 -1.62 1 85.25 83 ASP A O 1
ATOM 627 N N . ARG A 1 84 ? 22.828 16.578 -2.268 1 85.88 84 ARG A N 1
ATOM 628 C CA . ARG A 1 84 ? 23.5 16.141 -1.05 1 85.88 84 ARG A CA 1
ATOM 629 C C . ARG A 1 84 ? 24.875 16.797 -0.904 1 85.88 84 ARG A C 1
ATOM 631 O O . ARG A 1 84 ? 25.484 16.75 0.163 1 85.88 84 ARG A O 1
ATOM 638 N N . PHE A 1 85 ? 25.312 17.453 -1.958 1 86.69 85 PHE A N 1
ATOM 639 C CA . PHE A 1 85 ? 26.609 18.125 -1.929 1 86.69 85 PHE A CA 1
ATOM 640 C C . PHE A 1 85 ? 26.453 19.609 -1.627 1 86.69 85 PHE A C 1
ATOM 642 O O . PHE A 1 85 ? 27.438 20.328 -1.48 1 86.69 85 PHE A O 1
ATOM 649 N N . GLY A 1 86 ? 25.219 20.047 -1.528 1 86.88 86 GLY A N 1
ATOM 650 C CA . GLY A 1 86 ? 24.953 21.438 -1.184 1 86.88 86 GLY A CA 1
ATOM 651 C C . GLY A 1 86 ? 24.766 22.328 -2.396 1 86.88 86 GLY A C 1
ATOM 652 O O . GLY A 1 86 ? 24.562 23.547 -2.26 1 86.88 86 GLY A O 1
ATOM 653 N N . LYS A 1 87 ? 24.828 21.688 -3.52 1 87.81 87 LYS A N 1
ATOM 654 C CA . LYS A 1 87 ? 24.562 22.469 -4.723 1 87.81 87 LYS A CA 1
ATOM 655 C C . LYS A 1 87 ? 23.062 22.766 -4.867 1 87.81 87 LYS A C 1
ATOM 657 O O . LYS A 1 87 ? 22.234 21.859 -4.816 1 87.81 87 LYS A O 1
ATOM 662 N N . GLU A 1 88 ? 22.766 24.031 -5.016 1 87.44 88 GLU A N 1
ATOM 663 C CA . GLU A 1 88 ? 21.375 24.453 -5.16 1 87.44 88 GLU A CA 1
ATOM 664 C C . GLU A 1 88 ? 20.922 24.375 -6.617 1 87.44 88 GLU A C 1
ATOM 666 O O . GLU A 1 88 ? 21.562 24.969 -7.492 1 87.44 88 GLU A O 1
ATOM 671 N N . HIS A 1 89 ? 19.906 23.672 -6.844 1 83.62 89 HIS A N 1
ATOM 672 C CA . HIS A 1 89 ? 19.391 23.516 -8.195 1 83.62 89 HIS A CA 1
ATOM 673 C C . HIS A 1 89 ? 18.188 24.422 -8.43 1 83.62 89 HIS A C 1
ATOM 675 O O . HIS A 1 89 ? 17.875 24.766 -9.57 1 83.62 89 HIS A O 1
ATOM 681 N N . VAL A 1 90 ? 17.453 24.672 -7.418 1 78.44 90 VAL A N 1
ATOM 682 C CA . VAL A 1 90 ? 16.312 25.578 -7.441 1 78.44 90 VAL A CA 1
ATOM 683 C C . VAL A 1 90 ? 16.438 26.594 -6.312 1 78.44 90 VAL A C 1
ATOM 685 O O . VAL A 1 90 ? 16.797 26.25 -5.188 1 78.44 90 VAL A O 1
ATOM 688 N N . ASP A 1 91 ? 16.328 27.781 -6.605 1 78.5 91 ASP A N 1
ATOM 689 C CA . ASP A 1 91 ? 16.328 28.859 -5.625 1 78.5 91 ASP A CA 1
ATOM 690 C C . ASP A 1 91 ? 15.281 29.922 -5.98 1 78.5 91 ASP A C 1
ATOM 692 O O . ASP A 1 91 ? 15.539 30.797 -6.805 1 78.5 91 ASP A O 1
ATOM 696 N N . VAL A 1 92 ? 14.148 29.625 -5.469 1 70.12 92 VAL A N 1
ATOM 697 C CA . VAL A 1 92 ? 13.062 30.562 -5.707 1 70.12 92 VAL A CA 1
ATOM 698 C C . VAL A 1 92 ? 12.938 31.516 -4.52 1 70.12 92 VAL A C 1
ATOM 700 O O . VAL A 1 92 ? 12.828 31.078 -3.373 1 70.12 92 VAL A O 1
ATOM 703 N N . LYS A 1 93 ? 13.172 32.75 -4.785 1 62.88 93 LYS A N 1
ATOM 704 C CA . LYS A 1 93 ? 13.039 33.812 -3.766 1 62.88 93 LYS A CA 1
ATOM 705 C C . LYS A 1 93 ? 11.633 34.406 -3.773 1 62.88 93 LYS A C 1
ATOM 707 O O . LYS A 1 93 ? 10.961 34.406 -4.809 1 62.88 93 LYS A O 1
ATOM 712 N N . GLY A 1 94 ? 10.773 34.438 -2.586 1 56.31 94 GLY A N 1
ATOM 713 C CA . GLY A 1 94 ? 9.477 34.875 -2.1 1 56.31 94 GLY A CA 1
ATOM 714 C C . GLY A 1 94 ? 8.664 35.594 -3.146 1 56.31 94 GLY A C 1
ATOM 715 O O . GLY A 1 94 ? 8.352 36.781 -2.977 1 56.31 94 GLY A O 1
ATOM 716 N N . GLU A 1 95 ? 8.734 35.156 -4.398 1 52.62 95 GLU A N 1
ATOM 717 C CA . GLU A 1 95 ? 7.766 35.906 -5.199 1 52.62 95 GLU A CA 1
ATOM 718 C C . GLU A 1 95 ? 6.336 35.531 -4.812 1 52.62 95 GLU A C 1
ATOM 720 O O . GLU A 1 95 ? 6.078 34.406 -4.359 1 52.62 95 GLU A O 1
ATOM 725 N N . ASP A 1 96 ? 5.562 36.625 -4.586 1 50.38 96 ASP A N 1
ATOM 726 C CA . ASP A 1 96 ? 4.141 36.5 -4.293 1 50.38 96 ASP A CA 1
ATOM 727 C C . ASP A 1 96 ? 3.486 35.469 -5.215 1 50.38 96 ASP A C 1
ATOM 729 O O . ASP A 1 96 ? 3.33 35.719 -6.41 1 50.38 96 ASP A O 1
ATOM 733 N N . THR A 1 97 ? 3.539 34.219 -4.883 1 50.62 97 THR A N 1
ATOM 734 C CA . THR A 1 97 ? 3.02 33.219 -5.785 1 50.62 97 THR A CA 1
ATOM 735 C C . THR A 1 97 ? 1.519 33.031 -5.586 1 50.62 97 THR A C 1
ATOM 737 O O . THR A 1 97 ? 0.902 32.188 -6.227 1 50.62 97 THR A O 1
ATOM 740 N N . GLY A 1 98 ? 0.902 34 -4.832 1 48.81 98 GLY A N 1
ATOM 741 C CA . GLY A 1 98 ? -0.525 33.875 -4.582 1 48.81 98 GLY A CA 1
ATOM 742 C C . GLY A 1 98 ? -0.864 32.75 -3.65 1 48.81 98 GLY A C 1
ATOM 743 O O . GLY A 1 98 ? -2.014 32.281 -3.592 1 48.81 98 GLY A O 1
ATOM 744 N N . ARG A 1 99 ? 0.034 32.094 -3.051 1 55.75 99 ARG A N 1
ATOM 745 C CA . ARG A 1 99 ? -0.179 31.016 -2.09 1 55.75 99 ARG A CA 1
ATOM 746 C C . ARG A 1 99 ? 0.239 31.438 -0.688 1 55.75 99 ARG A C 1
ATOM 748 O O . ARG A 1 99 ? 1.317 31.078 -0.216 1 55.75 99 ARG A O 1
ATOM 755 N N . PRO A 1 100 ? -0.725 32.219 -0.079 1 58.94 100 PRO A N 1
ATOM 756 C CA . PRO A 1 100 ? -0.326 32.656 1.258 1 58.94 100 PRO A CA 1
ATOM 757 C C . PRO A 1 100 ? -0.136 31.516 2.234 1 58.94 100 PRO A C 1
ATOM 759 O O . PRO A 1 100 ? -0.8 30.484 2.109 1 58.94 100 PRO A O 1
ATOM 762 N N . GLU A 1 101 ? 0.834 31.625 2.996 1 66.31 101 GLU A N 1
ATOM 763 C CA . GLU A 1 101 ? 1.122 30.641 4.031 1 66.31 101 GLU A CA 1
ATOM 764 C C . GLU A 1 101 ? 0.473 31.016 5.359 1 66.31 101 GLU A C 1
ATOM 766 O O . GLU A 1 101 ? 0.378 32.219 5.688 1 66.31 101 GLU A O 1
ATOM 771 N N . ILE A 1 102 ? -0.251 30.172 5.945 1 72.12 102 ILE A N 1
ATOM 772 C CA . ILE A 1 102 ? -0.799 30.375 7.281 1 72.12 102 ILE A CA 1
ATOM 773 C C . ILE A 1 102 ? -0.268 29.312 8.227 1 72.12 102 ILE A C 1
ATOM 775 O O . ILE A 1 102 ? -0.118 28.141 7.84 1 72.12 102 ILE A O 1
ATOM 779 N N . ASP A 1 103 ? 0.048 29.75 9.414 1 75.06 103 ASP A N 1
ATOM 780 C CA . ASP A 1 103 ? 0.5 28.797 10.414 1 75.06 103 ASP A CA 1
ATOM 781 C C . ASP A 1 103 ? -0.639 27.875 10.844 1 75.06 103 ASP A C 1
ATOM 783 O O . ASP A 1 103 ? -1.761 28.328 11.078 1 75.06 103 ASP A O 1
ATOM 787 N N . ARG A 1 104 ? -0.334 26.641 11.031 1 78.19 104 ARG A N 1
ATOM 788 C CA . ARG A 1 104 ? -1.329 25.625 11.383 1 78.19 104 ARG A CA 1
ATOM 789 C C . ARG A 1 104 ? -2.029 25.984 12.688 1 78.19 104 ARG A C 1
ATOM 791 O O . ARG A 1 104 ? -3.258 25.922 12.781 1 78.19 104 ARG A O 1
ATOM 798 N N . PRO A 1 105 ? -1.248 26.438 13.703 1 77.69 105 PRO A N 1
ATOM 799 C CA . PRO A 1 105 ? -1.938 26.781 14.953 1 77.69 105 PRO A CA 1
ATOM 800 C C . PRO A 1 105 ? -2.896 27.953 14.781 1 77.69 105 PRO A C 1
ATOM 802 O O . PRO A 1 105 ? -3.947 28 15.43 1 77.69 105 PRO A O 1
ATOM 805 N N . VAL A 1 106 ? -2.531 28.844 13.922 1 81.38 106 VAL A N 1
ATOM 806 C CA . VAL A 1 106 ? -3.373 30 13.68 1 81.38 106 VAL A CA 1
ATOM 807 C C . VAL A 1 106 ? -4.637 29.578 12.93 1 81.38 106 VAL A C 1
ATOM 809 O O . VAL A 1 106 ? -5.742 30.016 13.273 1 81.38 106 VAL A O 1
ATOM 812 N N . LEU A 1 107 ? -4.496 28.781 11.977 1 85.06 107 LEU A N 1
ATOM 813 C CA . LEU A 1 107 ? -5.637 28.266 11.227 1 85.06 107 LEU A CA 1
ATOM 814 C C . LEU A 1 107 ? -6.586 27.5 12.141 1 85.06 107 LEU A C 1
ATOM 816 O O . LEU A 1 107 ? -7.805 27.703 12.086 1 85.06 107 LEU A O 1
ATOM 820 N N . ARG A 1 108 ? -6.051 26.688 12.977 1 88 108 ARG A N 1
ATOM 821 C CA . ARG A 1 108 ? -6.859 25.906 13.898 1 88 108 ARG A CA 1
ATOM 822 C C . ARG A 1 108 ? -7.617 26.797 14.867 1 88 108 ARG A C 1
ATOM 824 O O . ARG A 1 108 ? -8.805 26.594 15.117 1 88 108 ARG A O 1
ATOM 831 N N . ALA A 1 109 ? -6.922 27.766 15.391 1 88.31 109 ALA A N 1
ATOM 832 C CA . ALA A 1 109 ? -7.547 28.719 16.312 1 88.31 109 ALA A CA 1
ATOM 833 C C . ALA A 1 109 ? -8.68 29.484 15.625 1 88.31 109 ALA A C 1
ATOM 835 O O . ALA A 1 109 ? -9.75 29.672 16.203 1 88.31 109 ALA A O 1
ATOM 836 N N . MET A 1 110 ? -8.414 29.891 14.438 1 90.31 110 MET A N 1
ATOM 837 C CA . MET A 1 110 ? -9.414 30.609 13.656 1 90.31 110 MET A CA 1
ATOM 838 C C . MET A 1 110 ? -10.672 29.766 13.469 1 90.31 110 MET A C 1
ATOM 840 O O . MET A 1 110 ? -11.781 30.266 13.633 1 90.31 110 MET A O 1
ATOM 844 N N . LEU A 1 111 ? -10.461 28.547 13.172 1 93.12 111 LEU A N 1
ATOM 845 C CA . LEU A 1 111 ? -11.578 27.641 12.945 1 93.12 111 LEU A CA 1
ATOM 846 C C . LEU A 1 111 ? -12.312 27.344 14.25 1 93.12 111 LEU A C 1
ATOM 848 O O . LEU A 1 111 ? -13.539 27.344 14.297 1 93.12 111 LEU A O 1
ATOM 852 N N . LEU A 1 112 ? -11.609 27.156 15.305 1 93.75 112 LEU A N 1
ATOM 853 C CA . LEU A 1 112 ? -12.188 26.875 16.609 1 93.75 112 LEU A CA 1
ATOM 854 C C . LEU A 1 112 ? -13.023 28.047 17.109 1 93.75 112 LEU A C 1
ATOM 856 O O . LEU A 1 112 ? -14.141 27.875 17.594 1 93.75 112 LEU A O 1
ATOM 860 N N . ASP A 1 113 ? -12.5 29.203 16.906 1 94.06 113 ASP A N 1
ATOM 861 C CA . ASP A 1 113 ? -13.156 30.406 17.375 1 94.06 113 ASP A CA 1
ATOM 862 C C . ASP A 1 113 ? -14.422 30.703 16.578 1 94.06 113 ASP A C 1
ATOM 864 O O . ASP A 1 113 ? -15.297 31.438 17.031 1 94.06 113 ASP A O 1
ATOM 868 N N . SER A 1 114 ? -14.469 30.156 15.43 1 94.69 114 SER A N 1
ATOM 869 C CA . SER A 1 114 ? -15.578 30.438 14.531 1 94.69 114 SER A CA 1
ATOM 870 C C . SER A 1 114 ? -16.781 29.547 14.828 1 94.69 114 SER A C 1
ATOM 872 O O . SER A 1 114 ? -17.844 29.734 14.25 1 94.69 114 SER A O 1
ATOM 874 N N . LEU A 1 115 ? -16.656 28.562 15.734 1 95.88 115 LEU A N 1
ATOM 875 C CA . LEU A 1 115 ? -17.719 27.609 16.062 1 95.88 115 LEU A CA 1
ATOM 876 C C . LEU A 1 115 ? -18.203 27.828 17.5 1 95.88 115 LEU A C 1
ATOM 878 O O . LEU A 1 115 ? -17.438 28.203 18.375 1 95.88 115 LEU A O 1
ATOM 882 N N . PRO A 1 116 ? -19.531 27.609 17.672 1 94.12 116 PRO A N 1
ATOM 883 C CA . PRO A 1 116 ? -19.984 27.594 19.062 1 94.12 116 PRO A CA 1
ATOM 884 C C . PRO A 1 116 ? -19.25 26.547 19.922 1 94.12 116 PRO A C 1
ATOM 886 O O . PRO A 1 116 ? -18.984 25.438 19.438 1 94.12 116 PRO A O 1
ATOM 889 N N . GLY A 1 117 ? -18.859 26.922 21.078 1 91.19 117 GLY A N 1
ATOM 890 C CA . GLY A 1 117 ? -18.109 26.062 21.969 1 91.19 117 GLY A CA 1
ATOM 891 C C . GLY A 1 117 ? -18.781 24.719 22.203 1 91.19 117 GLY A C 1
ATOM 892 O O . GLY A 1 117 ? -18.109 23.703 22.406 1 91.19 117 GLY A O 1
ATOM 893 N N . GLU A 1 118 ? -20.125 24.688 22.141 1 92 118 GLU A N 1
ATOM 894 C CA . GLU A 1 118 ? -20.875 23.484 22.438 1 92 118 GLU A CA 1
ATOM 895 C C . GLU A 1 118 ? -20.75 22.453 21.328 1 92 118 GLU A C 1
ATOM 897 O O . GLU A 1 118 ? -21.125 21.297 21.5 1 92 118 GLU A O 1
ATOM 902 N N . TYR A 1 119 ? -20.203 22.844 20.188 1 94.5 119 TYR A N 1
ATOM 903 C CA . TYR A 1 119 ? -20.062 21.938 19.047 1 94.5 119 TYR A CA 1
ATOM 904 C C . TYR A 1 119 ? -18.953 20.906 19.312 1 94.5 119 TYR A C 1
ATOM 906 O O . TYR A 1 119 ? -18.938 19.859 18.672 1 94.5 119 TYR A O 1
ATOM 914 N N . ILE A 1 120 ? -18.047 21.266 20.219 1 96.56 120 ILE A N 1
ATOM 915 C CA . ILE A 1 120 ? -16.875 20.422 20.359 1 96.56 120 ILE A CA 1
ATOM 916 C C . ILE A 1 120 ? -16.906 19.703 21.719 1 96.56 120 ILE A C 1
ATOM 918 O O . ILE A 1 120 ? -17.031 20.359 22.75 1 96.56 120 ILE A O 1
ATOM 922 N N . ARG A 1 121 ? -16.875 18.484 21.672 1 96.94 121 ARG A N 1
ATOM 923 C CA . ARG A 1 121 ? -16.719 17.656 22.859 1 96.94 121 ARG A CA 1
ATOM 924 C C . ARG A 1 121 ? -15.273 17.203 23.016 1 96.94 121 ARG A C 1
ATOM 926 O O . ARG A 1 121 ? -14.844 16.25 22.375 1 96.94 121 ARG A O 1
ATOM 933 N N . TRP A 1 122 ? -14.562 17.859 23.953 1 95.56 122 TRP A N 1
ATOM 934 C CA . TRP A 1 122 ? -13.156 17.578 24.203 1 95.56 122 TRP A CA 1
ATOM 935 C C . TRP A 1 122 ? -12.992 16.312 25.047 1 95.56 122 TRP A C 1
ATOM 937 O O . TRP A 1 122 ? -13.914 15.922 25.766 1 95.56 122 TRP A O 1
ATOM 947 N N . GLY A 1 123 ? -11.852 15.672 24.938 1 95.38 123 GLY A N 1
ATOM 948 C CA . GLY A 1 123 ? -11.555 14.484 25.734 1 95.38 123 GLY A CA 1
ATOM 949 C C . GLY A 1 123 ? -12.328 13.258 25.297 1 95.38 123 GLY A C 1
ATOM 950 O O . GLY A 1 123 ? -12.617 12.375 26.094 1 95.38 123 GLY A O 1
ATOM 951 N N . HIS A 1 124 ? -12.797 13.234 24.109 1 96.88 124 HIS A N 1
ATOM 952 C CA . HIS A 1 124 ? -13.547 12.109 23.562 1 96.88 124 HIS A CA 1
ATOM 953 C C . HIS A 1 124 ? -12.719 11.352 22.516 1 96.88 124 HIS A C 1
ATOM 955 O O . HIS A 1 124 ? -12.922 11.523 21.312 1 96.88 124 HIS A O 1
ATOM 961 N N . ALA A 1 125 ? -11.875 10.523 23.062 1 96 125 ALA A N 1
ATOM 962 C CA . ALA A 1 125 ? -11.102 9.641 22.203 1 96 125 ALA A CA 1
ATOM 963 C C . ALA A 1 125 ? -11.93 8.445 21.75 1 96 125 ALA A C 1
ATOM 965 O O . ALA A 1 125 ? -12.266 7.57 22.547 1 96 125 ALA A O 1
ATOM 966 N N . LEU A 1 126 ? -12.258 8.461 20.453 1 97.88 126 LEU A N 1
ATOM 967 C CA . LEU A 1 126 ? -13.086 7.375 19.938 1 97.88 126 LEU A CA 1
ATOM 968 C C . LEU A 1 126 ? -12.312 6.059 19.938 1 97.88 126 LEU A C 1
ATOM 970 O O . LEU A 1 126 ? -11.195 5.988 19.422 1 97.88 126 LEU A O 1
ATOM 974 N N . LYS A 1 127 ? -12.891 5.035 20.516 1 97.12 127 LYS A N 1
ATOM 975 C CA . LYS A 1 127 ? -12.25 3.727 20.594 1 97.12 127 LYS A CA 1
ATOM 976 C C . LYS A 1 127 ? -12.781 2.787 19.516 1 97.12 127 LYS A C 1
ATOM 978 O O . LYS A 1 127 ? -12.047 1.951 18.984 1 97.12 127 LYS A O 1
ATOM 983 N N . ARG A 1 128 ? -14.062 2.994 19.297 1 96 128 ARG A N 1
ATOM 984 C CA . ARG A 1 128 ? -14.711 2.104 18.344 1 96 128 ARG A CA 1
ATOM 985 C C . ARG A 1 128 ? -16.031 2.689 17.859 1 96 128 ARG A C 1
ATOM 987 O O . ARG A 1 128 ? -16.688 3.453 18.578 1 96 128 ARG A O 1
ATOM 994 N N . VAL A 1 129 ? -16.375 2.357 16.641 1 97.06 129 VAL A N 1
ATOM 995 C CA . VAL A 1 129 ? -17.672 2.713 16.078 1 97.06 129 VAL A CA 1
ATOM 996 C C . VAL A 1 129 ? -18.375 1.459 15.562 1 97.06 129 VAL A C 1
ATOM 998 O O . VAL A 1 129 ? -17.75 0.631 14.891 1 97.06 129 VAL A O 1
ATOM 1001 N N . ASP A 1 130 ? -19.562 1.298 15.938 1 95.81 130 ASP A N 1
ATOM 1002 C CA . ASP A 1 130 ? -20.344 0.153 15.469 1 95.81 130 ASP A CA 1
ATOM 1003 C C . ASP A 1 130 ? -20.969 0.438 14.109 1 95.81 130 ASP A C 1
ATOM 1005 O O . ASP A 1 130 ? -21.031 1.591 13.68 1 95.81 130 ASP A O 1
ATOM 1009 N N . ALA A 1 131 ? -21.516 -0.598 13.484 1 91.06 131 ALA A N 1
ATOM 1010 C CA . ALA A 1 131 ? -22.109 -0.502 12.148 1 91.06 131 ALA A CA 1
ATOM 1011 C C . ALA A 1 131 ? -23.359 0.377 12.156 1 91.06 131 ALA A C 1
ATOM 1013 O O . ALA A 1 131 ? -23.703 0.979 11.141 1 91.06 131 ALA A O 1
ATOM 1014 N N . ASP A 1 132 ? -23.969 0.524 13.328 1 94.19 132 ASP A N 1
ATOM 1015 C CA . ASP A 1 132 ? -25.188 1.312 13.398 1 94.19 132 ASP A CA 1
ATOM 1016 C C . ASP A 1 132 ? -24.891 2.77 13.75 1 94.19 132 ASP A C 1
ATOM 1018 O O . ASP A 1 132 ? -25.797 3.564 13.961 1 94.19 132 ASP A O 1
ATOM 1022 N N . GLY A 1 133 ? -23.609 3.082 13.898 1 96.12 133 GLY A N 1
ATOM 1023 C CA . GLY A 1 133 ? -23.219 4.465 14.125 1 96.12 133 GLY A CA 1
ATOM 1024 C C . GLY A 1 133 ? -22.984 4.781 15.594 1 96.12 133 GLY A C 1
ATOM 1025 O O . GLY A 1 133 ? -22.688 5.926 15.945 1 96.12 133 GLY A O 1
ATOM 1026 N N . THR A 1 134 ? -23.094 3.771 16.438 1 97.94 134 THR A N 1
ATOM 1027 C CA . THR A 1 134 ? -22.828 3.984 17.859 1 97.94 134 THR A CA 1
ATOM 1028 C C . THR A 1 134 ? -21.359 4.273 18.094 1 97.94 134 THR A C 1
ATOM 1030 O O . THR A 1 134 ? -20.484 3.52 17.641 1 97.94 134 THR A O 1
ATOM 1033 N N . LEU A 1 135 ? -21.078 5.371 18.766 1 98.44 135 LEU A N 1
ATOM 1034 C CA . LEU A 1 135 ? -19.719 5.801 19.078 1 98.44 135 LEU A CA 1
ATOM 1035 C C . LEU A 1 135 ? -19.312 5.398 20.484 1 98.44 135 LEU A C 1
ATOM 1037 O O . LEU A 1 135 ? -19.969 5.789 21.453 1 98.44 135 LEU A O 1
ATOM 1041 N N . HIS A 1 136 ? -18.266 4.633 20.578 1 98.44 136 HIS A N 1
ATOM 1042 C CA . HIS A 1 136 ? -17.766 4.207 21.891 1 98.44 136 HIS A CA 1
ATOM 1043 C C . HIS A 1 136 ? -16.516 4.973 22.281 1 98.44 136 HIS A C 1
ATOM 1045 O O . HIS A 1 136 ? -15.477 4.852 21.609 1 98.44 136 HIS A O 1
ATOM 1051 N N . PHE A 1 137 ? -16.656 5.758 23.281 1 97.62 137 PHE A N 1
ATOM 1052 C CA . PHE A 1 137 ? -15.516 6.449 23.875 1 97.62 137 PHE A CA 1
ATOM 1053 C C . PHE A 1 137 ? -15.062 5.754 25.156 1 97.62 137 PHE A C 1
ATOM 1055 O O . PHE A 1 137 ? -15.688 4.793 25.594 1 97.62 137 PHE A O 1
ATOM 1062 N N . GLU A 1 138 ? -13.906 6.164 25.641 1 92.56 138 GLU A N 1
ATOM 1063 C CA . GLU A 1 138 ? -13.367 5.539 26.844 1 92.56 138 GLU A CA 1
ATOM 1064 C C . GLU A 1 138 ? -14.367 5.621 28 1 92.56 138 GLU A C 1
ATOM 1066 O O . GLU A 1 138 ? -14.523 4.66 28.766 1 92.56 138 GLU A O 1
ATOM 1071 N N . HIS A 1 139 ? -15.109 6.734 28.109 1 95.5 139 HIS A N 1
ATOM 1072 C CA . HIS A 1 139 ? -15.883 6.984 29.328 1 95.5 139 HIS A CA 1
ATOM 1073 C C . HIS A 1 139 ? -17.375 7.043 29.031 1 95.5 139 HIS A C 1
ATOM 1075 O O . HIS A 1 139 ? -18.188 7.109 29.953 1 95.5 139 HIS A O 1
ATOM 1081 N N . THR A 1 140 ? -17.766 7.066 27.75 1 96.44 140 THR A N 1
ATOM 1082 C CA . THR A 1 140 ? -19.172 7.215 27.422 1 96.44 140 THR A CA 1
ATOM 1083 C C . THR A 1 140 ? -19.469 6.621 26.047 1 96.44 140 THR A C 1
ATOM 1085 O O . THR A 1 140 ? -18.562 6.211 25.328 1 96.44 140 THR A O 1
ATOM 1088 N N . THR A 1 141 ? -20.719 6.43 25.797 1 97.56 141 THR A N 1
ATOM 1089 C CA . THR A 1 141 ? -21.234 5.977 24.5 1 97.56 141 THR A CA 1
ATOM 1090 C C . THR A 1 141 ? -22.25 6.973 23.953 1 97.56 141 THR A C 1
ATOM 1092 O O . THR A 1 141 ? -23.078 7.5 24.688 1 97.56 141 THR A O 1
ATOM 1095 N N . GLU A 1 142 ? -22.078 7.352 22.703 1 97.12 142 GLU A N 1
ATOM 1096 C CA . GLU A 1 142 ? -23 8.266 22.016 1 97.12 142 GLU A CA 1
ATOM 1097 C C . GLU A 1 142 ? -23.688 7.582 20.844 1 97.12 142 GLU A C 1
ATOM 1099 O O . GLU A 1 142 ? -23.078 6.785 20.141 1 97.12 142 GLU A O 1
ATOM 1104 N N . ARG A 1 143 ? -25.047 7.906 20.703 1 96.31 143 ARG A N 1
ATOM 1105 C CA . ARG A 1 143 ? -25.844 7.273 19.656 1 96.31 143 ARG A CA 1
ATOM 1106 C C . ARG A 1 143 ? -26.766 8.289 18.984 1 96.31 143 ARG A C 1
ATOM 1108 O O . ARG A 1 143 ? -26.844 9.445 19.406 1 96.31 143 ARG A O 1
ATOM 1115 N N . GLY A 1 144 ? -27.359 7.855 17.875 1 94.88 144 GLY A N 1
ATOM 1116 C CA . GLY A 1 144 ? -28.453 8.609 17.266 1 94.88 144 GLY A CA 1
ATOM 1117 C C . GLY A 1 144 ? -27.984 9.547 16.172 1 94.88 144 GLY A C 1
ATOM 1118 O O . GLY A 1 144 ? -28.672 10.523 15.852 1 94.88 144 GLY A O 1
ATOM 1119 N N . PHE A 1 145 ? -26.844 9.312 15.633 1 96.69 145 PHE A N 1
ATOM 1120 C CA . PHE A 1 145 ? -26.359 10.156 14.547 1 96.69 145 PHE A CA 1
ATOM 1121 C C . PHE A 1 145 ? -26.797 9.609 13.195 1 96.69 145 PHE A C 1
ATOM 1123 O O . PHE A 1 145 ? -26.812 8.398 12.984 1 96.69 145 PHE A O 1
ATOM 1130 N N . ASP A 1 146 ? -27.156 10.523 12.305 1 96.62 146 ASP A N 1
ATOM 1131 C CA . ASP A 1 146 ? -27.562 10.156 10.953 1 96.62 146 ASP A CA 1
ATOM 1132 C C . ASP A 1 146 ? -26.344 9.977 10.047 1 96.62 146 ASP A C 1
ATOM 1134 O O . ASP A 1 146 ? -26.422 9.289 9.023 1 96.62 146 ASP A O 1
ATOM 1138 N N . LEU A 1 147 ? -25.297 10.625 10.414 1 97.88 147 LEU A N 1
ATOM 1139 C CA . LEU A 1 147 ? -24.047 10.57 9.672 1 97.88 147 LEU A CA 1
ATOM 1140 C C . LEU A 1 147 ? -22.844 10.695 10.609 1 97.88 147 LEU A C 1
ATOM 1142 O O . LEU A 1 147 ? -22.828 11.578 11.477 1 97.88 147 LEU A O 1
ATOM 1146 N N . VAL A 1 148 ? -21.969 9.781 10.492 1 98.69 148 VAL A N 1
ATOM 1147 C CA . VAL A 1 148 ? -20.688 9.828 11.18 1 98.69 148 VAL A CA 1
ATOM 1148 C C . VAL A 1 148 ? -19.562 10.094 10.18 1 98.69 148 VAL A C 1
ATOM 1150 O O . VAL A 1 148 ? -19.359 9.305 9.258 1 98.69 148 VAL A O 1
ATOM 1153 N N . VAL A 1 149 ? -18.859 11.203 10.305 1 98.81 149 VAL A N 1
ATOM 1154 C CA . VAL A 1 149 ? -17.766 11.578 9.406 1 98.81 149 VAL A CA 1
ATOM 1155 C C . VAL A 1 149 ? -16.422 11.344 10.086 1 98.81 149 VAL A C 1
ATOM 1157 O O . VAL A 1 149 ? -16.141 11.945 11.125 1 98.81 149 VAL A O 1
ATOM 1160 N N . GLY A 1 150 ? -15.656 10.453 9.523 1 98.69 150 GLY A N 1
ATOM 1161 C CA . GLY A 1 150 ? -14.297 10.266 10.016 1 98.69 150 GLY A CA 1
ATOM 1162 C C . GLY A 1 150 ? -13.352 11.367 9.586 1 98.69 150 GLY A C 1
ATOM 1163 O O . GLY A 1 150 ? -13.039 11.5 8.398 1 98.69 150 GLY A O 1
ATOM 1164 N N . ALA A 1 151 ? -12.906 12.164 10.406 1 98.25 151 ALA A N 1
ATOM 1165 C CA . ALA A 1 151 ? -11.859 13.18 10.273 1 98.25 151 ALA A CA 1
ATOM 1166 C C . ALA A 1 151 ? -10.781 13 11.344 1 98.25 151 ALA A C 1
ATOM 1168 O O . ALA A 1 151 ? -10.258 13.984 11.867 1 98.25 151 ALA A O 1
ATOM 1169 N N . ASP A 1 152 ? -10.516 11.766 11.672 1 97.06 152 ASP A N 1
ATOM 1170 C CA . ASP A 1 152 ? -9.695 11.445 12.836 1 97.06 152 ASP A CA 1
ATOM 1171 C C . ASP A 1 152 ? -8.297 11 12.422 1 97.06 152 ASP A C 1
ATOM 1173 O O . ASP A 1 152 ? -7.57 10.398 13.211 1 97.06 152 ASP A O 1
ATOM 1177 N N . GLY A 1 153 ? -7.961 11.219 11.227 1 95.62 153 GLY A N 1
ATOM 1178 C CA . GLY A 1 153 ? -6.566 11.148 10.82 1 95.62 153 GLY A CA 1
ATOM 1179 C C . GLY A 1 153 ? -6.141 9.758 10.383 1 95.62 153 GLY A C 1
ATOM 1180 O O . GLY A 1 153 ? -6.965 8.977 9.914 1 95.62 153 GLY A O 1
ATOM 1181 N N . ALA A 1 154 ? -4.875 9.438 10.445 1 95.12 154 ALA A N 1
ATOM 1182 C CA . ALA A 1 154 ? -4.191 8.297 9.852 1 95.12 154 ALA A CA 1
ATOM 1183 C C . ALA A 1 154 ? -4.738 6.98 10.406 1 95.12 154 ALA A C 1
ATOM 1185 O O . ALA A 1 154 ? -4.852 5.992 9.68 1 95.12 154 ALA A O 1
ATOM 1186 N N . TRP A 1 155 ? -5.09 7 11.703 1 96.25 155 TRP A N 1
ATOM 1187 C CA . TRP A 1 155 ? -5.531 5.77 12.344 1 96.25 155 TRP A CA 1
ATOM 1188 C C . TRP A 1 155 ? -7.016 5.836 12.688 1 96.25 155 TRP A C 1
ATOM 1190 O O . TRP A 1 155 ? -7.418 5.523 13.812 1 96.25 155 TRP A O 1
ATOM 1200 N N . SER A 1 156 ? -7.723 6.293 11.727 1 97.62 156 SER A N 1
ATOM 1201 C CA . SER A 1 156 ? -9.156 6.535 11.859 1 97.62 156 SER A CA 1
ATOM 1202 C C . SER A 1 156 ? -9.891 5.277 12.312 1 97.62 156 SER A C 1
ATOM 1204 O O . SER A 1 156 ? -9.719 4.207 11.727 1 97.62 156 SER A O 1
ATOM 1206 N N . LYS A 1 157 ? -10.727 5.418 13.352 1 97.5 157 LYS A N 1
ATOM 1207 C CA . LYS A 1 157 ? -11.617 4.352 13.805 1 97.5 157 LYS A CA 1
ATOM 1208 C C . LYS A 1 157 ? -12.859 4.254 12.922 1 97.5 157 LYS A C 1
ATOM 1210 O O . LYS A 1 157 ? -13.445 3.182 12.781 1 97.5 157 LYS A O 1
ATOM 1215 N N . VAL A 1 158 ? -13.18 5.348 12.289 1 98 158 VAL A N 1
ATOM 1216 C CA . VAL A 1 158 ? -14.344 5.371 11.414 1 98 158 VAL A CA 1
ATOM 1217 C C . VAL A 1 158 ? -14.023 4.652 10.102 1 98 158 VAL A C 1
ATOM 1219 O O . VAL A 1 158 ? -14.875 3.963 9.539 1 98 158 VAL A O 1
ATOM 1222 N N . ARG A 1 159 ? -12.797 4.809 9.641 1 97.19 159 ARG A N 1
ATOM 1223 C CA . ARG A 1 159 ? -12.391 4.145 8.398 1 97.19 159 ARG A CA 1
ATOM 1224 C C . ARG A 1 159 ? -12.617 2.639 8.492 1 97.19 159 ARG A C 1
ATOM 1226 O O . ARG A 1 159 ? -12.977 1.999 7.5 1 97.19 159 ARG A O 1
ATOM 1233 N N . ARG A 1 160 ? -12.477 2.074 9.68 1 94.12 160 ARG A N 1
ATOM 1234 C CA . ARG A 1 160 ? -12.57 0.631 9.883 1 94.12 160 ARG A CA 1
ATOM 1235 C C . ARG A 1 160 ? -13.977 0.128 9.586 1 94.12 160 ARG A C 1
ATOM 1237 O O . ARG A 1 160 ? -14.18 -1.067 9.359 1 94.12 160 ARG A O 1
ATOM 1244 N N . VAL A 1 161 ? -14.898 1.052 9.594 1 94.25 161 VAL A N 1
ATOM 1245 C CA . VAL A 1 161 ? -16.281 0.669 9.328 1 94.25 161 VAL A CA 1
ATOM 1246 C C . VAL A 1 161 ? -16.5 0.562 7.82 1 94.25 161 VAL A C 1
ATOM 1248 O O . VAL A 1 161 ? -17.297 -0.267 7.359 1 94.25 161 VAL A O 1
ATOM 1251 N N . VAL A 1 162 ? -15.766 1.356 7.059 1 93.31 162 VAL A N 1
ATOM 1252 C CA . VAL A 1 162 ? -16.109 1.441 5.641 1 93.31 162 VAL A CA 1
ATOM 1253 C C . VAL A 1 162 ? -15.039 0.753 4.805 1 93.31 162 VAL A C 1
ATOM 1255 O O . VAL A 1 162 ? -15.258 0.44 3.633 1 93.31 162 VAL A O 1
ATOM 1258 N N . SER A 1 163 ? -13.914 0.519 5.363 1 92.38 163 SER A N 1
ATOM 1259 C CA . SER A 1 163 ? -12.812 -0.068 4.609 1 92.38 163 SER A CA 1
ATOM 1260 C C . SER A 1 163 ? -12.031 -1.07 5.453 1 92.38 163 SER A C 1
ATOM 1262 O O . SER A 1 163 ? -11.836 -0.859 6.652 1 92.38 163 SER A O 1
ATOM 1264 N N . THR A 1 164 ? -11.539 -2.139 4.82 1 91.88 164 THR A N 1
ATOM 1265 C CA . THR A 1 164 ? -10.742 -3.15 5.5 1 91.88 164 THR A CA 1
ATOM 1266 C C . THR A 1 164 ? -9.258 -2.916 5.262 1 91.88 164 THR A C 1
ATOM 1268 O O . THR A 1 164 ? -8.414 -3.654 5.777 1 91.88 164 THR A O 1
ATOM 1271 N N . VAL A 1 165 ? -8.945 -1.912 4.492 1 91.56 165 VAL A N 1
ATOM 1272 C CA . VAL A 1 165 ? -7.559 -1.604 4.172 1 91.56 165 VAL A CA 1
ATOM 1273 C C . VAL A 1 165 ? -6.984 -0.652 5.219 1 91.56 165 VAL A C 1
ATOM 1275 O O . VAL A 1 165 ? -7.574 0.394 5.504 1 91.56 165 VAL A O 1
ATOM 1278 N N . ALA A 1 166 ? -5.871 -0.985 5.82 1 93.56 166 ALA A N 1
ATOM 1279 C CA . ALA A 1 166 ? -5.195 -0.15 6.809 1 93.56 166 ALA A CA 1
ATOM 1280 C C . ALA A 1 166 ? -4.008 0.581 6.191 1 93.56 166 ALA A C 1
ATOM 1282 O O . ALA A 1 166 ? -3.51 0.184 5.133 1 93.56 166 ALA A O 1
ATOM 1283 N N . PRO A 1 167 ? -3.643 1.683 6.789 1 95.94 167 PRO A N 1
ATOM 1284 C CA . PRO A 1 167 ? -2.406 2.32 6.328 1 95.94 167 PRO A CA 1
ATOM 1285 C C . PRO A 1 167 ? -1.2 1.388 6.398 1 95.94 167 PRO A C 1
ATOM 1287 O O . PRO A 1 167 ? -1.151 0.499 7.254 1 95.94 167 PRO A O 1
ATOM 1290 N N . PHE A 1 168 ? -0.285 1.567 5.496 1 95.44 168 PHE A N 1
ATOM 1291 C CA . PHE A 1 168 ? 0.95 0.793 5.516 1 95.44 168 PHE A CA 1
ATOM 1292 C C . PHE A 1 168 ? 2.166 1.712 5.523 1 95.44 168 PHE A C 1
ATOM 1294 O O . PHE A 1 168 ? 2.068 2.883 5.148 1 95.44 168 PHE A O 1
ATOM 1301 N N . TYR A 1 169 ? 3.271 1.179 6.008 1 95.94 169 TYR A N 1
ATOM 1302 C CA . TYR A 1 169 ? 4.527 1.909 6.113 1 95.94 169 TYR A CA 1
ATOM 1303 C C . TYR A 1 169 ? 5.105 2.209 4.734 1 95.94 169 TYR A C 1
ATOM 1305 O O . TYR A 1 169 ? 5.219 1.313 3.895 1 95.94 169 TYR A O 1
ATOM 1313 N N . SER A 1 170 ? 5.488 3.477 4.473 1 93.56 170 SER A N 1
ATOM 1314 C CA . SER A 1 170 ? 5.887 3.959 3.156 1 93.56 170 SER A CA 1
ATOM 1315 C C . SER A 1 170 ? 7.328 3.57 2.84 1 93.56 170 SER A C 1
ATOM 1317 O O . SER A 1 170 ? 7.77 3.674 1.692 1 93.56 170 SER A O 1
ATOM 1319 N N . GLY A 1 171 ? 8.094 3.16 3.854 1 93.19 171 GLY A N 1
ATOM 1320 C CA . GLY A 1 171 ? 9.508 2.893 3.68 1 93.19 171 GLY A CA 1
ATOM 1321 C C . GLY A 1 171 ? 10.391 4.043 4.125 1 93.19 171 GLY A C 1
ATOM 1322 O O . GLY A 1 171 ? 11.617 3.963 4.027 1 93.19 171 GLY A O 1
ATOM 1323 N N . ILE A 1 172 ? 9.75 5.113 4.582 1 93.25 172 ILE A N 1
ATOM 1324 C CA . ILE A 1 172 ? 10.484 6.316 4.961 1 93.25 172 ILE A CA 1
ATOM 1325 C C . ILE A 1 172 ? 10.148 6.695 6.402 1 93.25 172 ILE A C 1
ATOM 1327 O O . ILE A 1 172 ? 8.984 6.641 6.809 1 93.25 172 ILE A O 1
ATOM 1331 N N . THR A 1 173 ? 11.141 6.969 7.156 1 95 173 THR A N 1
ATOM 1332 C CA . THR A 1 173 ? 10.977 7.504 8.5 1 95 173 THR A CA 1
ATOM 1333 C C . THR A 1 173 ? 11.617 8.883 8.617 1 95 173 THR A C 1
ATOM 1335 O O . THR A 1 173 ? 12.711 9.109 8.086 1 95 173 THR A O 1
ATOM 1338 N N . GLY A 1 174 ? 10.898 9.781 9.227 1 94.25 174 GLY A N 1
ATOM 1339 C CA . GLY A 1 174 ? 11.43 11.109 9.484 1 94.25 174 GLY A CA 1
ATOM 1340 C C . GLY A 1 174 ? 11.742 11.359 10.945 1 94.25 174 GLY A C 1
ATOM 1341 O O . GLY A 1 174 ? 11.156 10.727 11.828 1 94.25 174 GLY A O 1
ATOM 1342 N N . LEU A 1 175 ? 12.766 12.18 11.188 1 95.56 175 LEU A N 1
ATOM 1343 C CA . LEU A 1 175 ? 13.055 12.766 12.492 1 95.56 175 LEU A CA 1
ATOM 1344 C C . LEU A 1 175 ? 12.836 14.273 12.469 1 95.56 175 LEU A C 1
ATOM 1346 O O . LEU A 1 175 ? 13.43 14.984 11.648 1 95.56 175 LEU A O 1
ATOM 1350 N N . GLU A 1 176 ? 11.984 14.672 13.305 1 94.5 176 GLU A N 1
ATOM 1351 C CA . GLU A 1 176 ? 11.602 16.078 13.336 1 94.5 176 GLU A CA 1
ATOM 1352 C C . GLU A 1 176 ? 12.148 16.781 14.578 1 94.5 176 GLU A C 1
ATOM 1354 O O . GLU A 1 176 ? 12.094 16.219 15.68 1 94.5 176 GLU A O 1
ATOM 1359 N N . TRP A 1 177 ? 12.758 17.906 14.43 1 94.31 177 TRP A N 1
ATOM 1360 C CA . TRP A 1 177 ? 13.141 18.766 15.539 1 94.31 177 TRP A CA 1
ATOM 1361 C C . TRP A 1 177 ? 13 20.234 15.172 1 94.31 177 TRP A C 1
ATOM 1363 O O . TRP A 1 177 ? 12.703 20.562 14.023 1 94.31 177 TRP A O 1
ATOM 1373 N N . TRP A 1 178 ? 13.164 21.109 16.172 1 93.25 178 TRP A N 1
ATOM 1374 C CA . TRP A 1 178 ? 12.898 22.531 15.969 1 93.25 178 TRP A CA 1
ATOM 1375 C C . TRP A 1 178 ? 14.094 23.375 16.391 1 93.25 178 TRP A C 1
ATOM 1377 O O . TRP A 1 178 ? 14.758 23.078 17.375 1 93.25 178 TRP A O 1
ATOM 1387 N N . LEU A 1 179 ? 14.328 24.375 15.578 1 94.81 179 LEU A N 1
ATOM 1388 C CA . LEU A 1 179 ? 15.164 25.484 16 1 94.81 179 LEU A CA 1
ATOM 1389 C C . LEU A 1 179 ? 14.32 26.672 16.453 1 94.81 179 LEU A C 1
ATOM 1391 O O . LEU A 1 179 ? 13.688 27.344 15.625 1 94.81 179 LEU A O 1
ATOM 1395 N N . LYS A 1 180 ? 14.328 27 17.625 1 92.25 180 LYS A N 1
ATOM 1396 C CA . LYS A 1 180 ? 13.359 27.922 18.203 1 92.25 180 LYS A CA 1
ATOM 1397 C C . LYS A 1 180 ? 13.68 29.375 17.828 1 92.25 180 LYS A C 1
ATOM 1399 O O . LYS A 1 180 ? 12.789 30.125 17.422 1 92.25 180 LYS A O 1
ATOM 1404 N N . GLN A 1 181 ? 14.969 29.797 17.953 1 93.44 181 GLN A N 1
ATOM 1405 C CA . GLN A 1 181 ? 15.367 31.172 17.656 1 93.44 181 GLN A CA 1
ATOM 1406 C C . GLN A 1 181 ? 16.656 31.203 16.844 1 93.44 181 GLN A C 1
ATOM 1408 O O . GLN A 1 181 ? 17.641 31.828 17.25 1 93.44 181 GLN A O 1
ATOM 1413 N N . PRO A 1 182 ? 16.531 30.625 15.688 1 94.31 182 PRO A N 1
ATOM 1414 C CA . PRO A 1 182 ? 17.781 30.516 14.93 1 94.31 182 PRO A CA 1
ATOM 1415 C C . PRO A 1 182 ? 18.344 31.859 14.5 1 94.31 182 PRO A C 1
ATOM 1417 O O . PRO A 1 182 ? 19.547 32 14.273 1 94.31 182 PRO A O 1
ATOM 1420 N N . ASP A 1 183 ? 17.5 32.906 14.32 1 94.44 183 ASP A N 1
ATOM 1421 C CA . ASP A 1 183 ? 17.953 34.219 13.945 1 94.44 183 ASP A CA 1
ATOM 1422 C C . ASP A 1 183 ? 18.953 34.781 14.961 1 94.44 183 ASP A C 1
ATOM 1424 O O . ASP A 1 183 ? 19.875 35.531 14.609 1 94.44 183 ASP A O 1
ATOM 1428 N N . THR A 1 184 ? 18.75 34.438 16.141 1 95.31 184 THR A N 1
ATOM 1429 C CA . THR A 1 184 ? 19.578 34.938 17.219 1 95.31 184 THR A CA 1
ATOM 1430 C C . THR A 1 184 ? 20.703 33.969 17.547 1 95.31 184 THR A C 1
ATOM 1432 O O . THR A 1 184 ? 21.859 34.375 17.703 1 95.31 184 THR A O 1
ATOM 1435 N N . THR A 1 185 ? 20.453 32.719 17.688 1 94.69 185 THR A N 1
ATOM 1436 C CA . THR A 1 185 ? 21.406 31.734 18.172 1 94.69 185 THR A CA 1
ATOM 1437 C C . THR A 1 185 ? 22.344 31.297 17.047 1 94.69 185 THR A C 1
ATOM 1439 O O . THR A 1 185 ? 23.5 30.922 17.297 1 94.69 185 THR A O 1
ATOM 1442 N N . HIS A 1 186 ? 21.844 31.234 15.883 1 95.56 186 HIS A N 1
ATOM 1443 C CA . HIS A 1 186 ? 22.594 30.797 14.719 1 95.56 186 HIS A CA 1
ATOM 1444 C C . HIS A 1 186 ? 22.297 31.656 13.5 1 95.56 186 HIS A C 1
ATOM 1446 O O . HIS A 1 186 ? 21.766 31.172 12.5 1 95.56 186 HIS A O 1
ATOM 1452 N N . PRO A 1 187 ? 22.688 32.875 13.492 1 95.31 187 PRO A N 1
ATOM 1453 C CA . PRO A 1 187 ? 22.281 33.844 12.461 1 95.31 187 PRO A CA 1
ATOM 1454 C C . PRO A 1 187 ? 22.734 33.438 11.062 1 95.31 187 PRO A C 1
ATOM 1456 O O . PRO A 1 187 ? 22 33.625 10.086 1 95.31 187 PRO A O 1
ATOM 1459 N N . GLU A 1 188 ? 23.922 32.844 10.906 1 93.94 188 GLU A N 1
ATOM 1460 C CA . GLU A 1 188 ? 24.406 32.438 9.594 1 93.94 188 GLU A CA 1
ATOM 1461 C C . GLU A 1 188 ? 23.562 31.297 9.023 1 93.94 188 GLU A C 1
ATOM 1463 O O . GLU A 1 188 ? 23.219 31.312 7.84 1 93.94 188 GLU A O 1
ATOM 1468 N N . LEU A 1 189 ? 23.266 30.359 9.859 1 93.81 189 LEU A N 1
ATOM 1469 C CA . LEU A 1 189 ? 22.406 29.25 9.445 1 93.81 189 LEU A CA 1
ATOM 1470 C C . LEU A 1 189 ? 21.016 29.734 9.078 1 93.81 189 LEU A C 1
ATOM 1472 O O . LEU A 1 189 ? 20.453 29.312 8.07 1 93.81 189 LEU A O 1
ATOM 1476 N N . SER A 1 190 ? 20.5 30.562 9.922 1 93.94 190 SER A N 1
ATOM 1477 C CA . SER A 1 190 ? 19.188 31.125 9.68 1 93.94 190 SER A CA 1
ATOM 1478 C C . SER A 1 190 ? 19.125 31.828 8.32 1 93.94 190 SER A C 1
ATOM 1480 O O . SER A 1 190 ? 18.172 31.656 7.566 1 93.94 190 SER A O 1
ATOM 1482 N N . ALA A 1 191 ? 20.156 32.562 8.016 1 90.25 191 ALA A N 1
ATOM 1483 C CA . ALA A 1 191 ? 20.234 33.25 6.742 1 90.25 191 ALA A CA 1
ATOM 1484 C C . ALA A 1 191 ? 20.297 32.281 5.578 1 90.25 191 ALA A C 1
ATOM 1486 O O . ALA A 1 191 ? 19.703 32.5 4.523 1 90.25 191 ALA A O 1
ATOM 1487 N N . ALA A 1 192 ? 21.016 31.266 5.805 1 87.88 192 ALA A N 1
ATOM 1488 C CA . ALA A 1 192 ? 21.188 30.266 4.754 1 87.88 192 ALA A CA 1
ATOM 1489 C C . ALA A 1 192 ? 19.859 29.578 4.449 1 87.88 192 ALA A C 1
ATOM 1491 O O . ALA A 1 192 ? 19.578 29.25 3.295 1 87.88 192 ALA A O 1
ATOM 1492 N N . ILE A 1 193 ? 19.078 29.266 5.426 1 88.12 193 ILE A N 1
ATOM 1493 C CA . ILE A 1 193 ? 17.781 28.609 5.254 1 88.12 193 ILE A CA 1
ATOM 1494 C C . ILE A 1 193 ? 16.812 29.547 4.551 1 88.12 193 ILE A C 1
ATOM 1496 O O . ILE A 1 193 ? 15.992 29.109 3.734 1 88.12 193 ILE A O 1
ATOM 1500 N N . GLY A 1 194 ? 16.938 30.797 4.832 1 85.81 194 GLY A N 1
ATOM 1501 C CA . GLY A 1 194 ? 16.078 31.781 4.191 1 85.81 194 GLY A CA 1
ATOM 1502 C C . GLY A 1 194 ? 14.695 31.859 4.812 1 85.81 194 GLY A C 1
ATOM 1503 O O . GLY A 1 194 ? 14.5 31.469 5.965 1 85.81 194 GLY A O 1
ATOM 1504 N N . ASN A 1 195 ? 13.75 32.406 4.09 1 80.25 195 ASN A N 1
ATOM 1505 C CA . ASN A 1 195 ? 12.438 32.75 4.637 1 80.25 195 ASN A CA 1
ATOM 1506 C C . ASN A 1 195 ? 11.414 31.656 4.305 1 80.25 195 ASN A C 1
ATOM 1508 O O . ASN A 1 195 ? 10.273 31.703 4.777 1 80.25 195 ASN A O 1
ATOM 1512 N N . GLY A 1 196 ? 11.82 30.734 3.551 1 81.25 196 GLY A N 1
ATOM 1513 C CA . GLY A 1 196 ? 10.891 29.703 3.123 1 81.25 196 GLY A CA 1
ATOM 1514 C C . GLY A 1 196 ? 11.352 28.297 3.492 1 81.25 196 GLY A C 1
ATOM 1515 O O . GLY A 1 196 ? 11.617 28.016 4.66 1 81.25 196 GLY A O 1
ATOM 1516 N N . SER A 1 197 ? 11.406 27.484 2.492 1 83.62 197 SER A N 1
ATOM 1517 C CA . SER A 1 197 ? 11.781 26.094 2.711 1 83.62 197 SER A CA 1
ATOM 1518 C C . SER A 1 197 ? 13.109 25.766 2.041 1 83.62 197 SER A C 1
ATOM 1520 O O . SER A 1 197 ? 13.398 26.25 0.947 1 83.62 197 SER A O 1
ATOM 1522 N N . TYR A 1 198 ? 13.93 25.031 2.725 1 87.31 198 TYR A N 1
ATOM 1523 C CA . TYR A 1 198 ? 15.195 24.516 2.215 1 87.31 198 TYR A CA 1
ATOM 1524 C C . TYR A 1 198 ? 15.234 23 2.254 1 87.31 198 TYR A C 1
ATOM 1526 O O . TYR A 1 198 ? 15.242 22.406 3.332 1 87.31 198 TYR A O 1
ATOM 1534 N N . PHE A 1 199 ? 15.305 22.391 1.106 1 85.94 199 PHE A N 1
ATOM 1535 C CA . PHE A 1 199 ? 15.32 20.938 1.013 1 85.94 199 PHE A CA 1
ATOM 1536 C C . PHE A 1 199 ? 16.609 20.453 0.366 1 85.94 199 PHE A C 1
ATOM 1538 O O . PHE A 1 199 ? 17.016 20.969 -0.674 1 85.94 199 PHE A O 1
ATOM 1545 N N . ALA A 1 200 ? 17.234 19.578 0.989 1 88.31 200 ALA A N 1
ATOM 1546 C CA . ALA A 1 200 ? 18.391 18.906 0.424 1 88.31 200 ALA A CA 1
ATOM 1547 C C . ALA A 1 200 ? 18.125 17.406 0.241 1 88.31 200 ALA A C 1
ATOM 1549 O O . ALA A 1 200 ? 17.719 16.719 1.183 1 88.31 200 ALA A O 1
ATOM 1550 N N . PHE A 1 201 ? 18.375 16.891 -0.938 1 83.75 201 PHE A N 1
ATOM 1551 C CA . PHE A 1 201 ? 18.047 15.516 -1.259 1 83.75 201 PHE A CA 1
ATOM 1552 C C . PHE A 1 201 ? 19.312 14.711 -1.56 1 83.75 201 PHE A C 1
ATOM 1554 O O . PHE A 1 201 ? 20.203 15.195 -2.254 1 83.75 201 PHE A O 1
ATOM 1561 N N . GLY A 1 202 ? 19.375 13.602 -0.878 1 79.62 202 GLY A N 1
ATOM 1562 C CA . GLY A 1 202 ? 20.406 12.617 -1.202 1 79.62 202 GLY A CA 1
ATOM 1563 C C . GLY A 1 202 ? 19.875 11.422 -1.963 1 79.62 202 GLY A C 1
ATOM 1564 O O . GLY A 1 202 ? 19.766 10.32 -1.413 1 79.62 202 GLY A O 1
ATOM 1565 N N . ASP A 1 203 ? 19.359 11.555 -3.242 1 65.44 203 ASP A N 1
ATOM 1566 C CA . ASP A 1 203 ? 18.656 10.539 -4.02 1 65.44 203 ASP A CA 1
ATOM 1567 C C . ASP A 1 203 ? 19.453 9.234 -4.051 1 65.44 203 ASP A C 1
ATOM 1569 O O . ASP A 1 203 ? 18.859 8.148 -4.016 1 65.44 203 ASP A O 1
ATOM 1573 N N . GLU A 1 204 ? 20.734 9.352 -3.92 1 69.12 204 GLU A N 1
ATOM 1574 C CA . GLU A 1 204 ? 21.547 8.141 -4.07 1 69.12 204 GLU A CA 1
ATOM 1575 C C . GLU A 1 204 ? 21.719 7.43 -2.734 1 69.12 204 GLU A C 1
ATOM 1577 O O . GLU A 1 204 ? 22.016 6.23 -2.699 1 69.12 204 GLU A O 1
ATOM 1582 N N . ASP A 1 205 ? 21.453 8.195 -1.709 1 76.44 205 ASP A N 1
ATOM 1583 C CA . ASP A 1 205 ? 21.719 7.543 -0.431 1 76.44 205 ASP A CA 1
ATOM 1584 C C . ASP A 1 205 ? 20.453 7.426 0.405 1 76.44 205 ASP A C 1
ATOM 1586 O O . ASP A 1 205 ? 20.484 6.992 1.558 1 76.44 205 ASP A O 1
ATOM 1590 N N . GLY A 1 206 ? 19.312 7.871 -0.112 1 80.5 206 GLY A N 1
ATOM 1591 C CA . GLY A 1 206 ? 18.031 7.637 0.527 1 80.5 206 GLY A CA 1
ATOM 1592 C C . GLY A 1 206 ? 17.75 8.586 1.68 1 80.5 206 GLY A C 1
ATOM 1593 O O . GLY A 1 206 ? 17.031 8.234 2.613 1 80.5 206 GLY A O 1
ATOM 1594 N N . HIS A 1 207 ? 18.422 9.758 1.683 1 89.5 207 HIS A N 1
ATOM 1595 C CA . HIS A 1 207 ? 18.266 10.719 2.766 1 89.5 207 HIS A CA 1
ATOM 1596 C C . HIS A 1 207 ? 17.75 12.055 2.242 1 89.5 207 HIS A C 1
ATOM 1598 O O . HIS A 1 207 ? 17.938 12.383 1.067 1 89.5 207 HIS A O 1
ATOM 1604 N N . CYS A 1 208 ? 17.047 12.742 3.111 1 89.31 208 CYS A N 1
ATOM 1605 C CA . CYS A 1 208 ? 16.594 14.094 2.836 1 89.31 208 CYS A CA 1
ATOM 1606 C C . CYS A 1 208 ? 16.625 14.953 4.098 1 89.31 208 CYS A C 1
ATOM 1608 O O . CYS A 1 208 ? 16.266 14.484 5.18 1 89.31 208 CYS A O 1
ATOM 1610 N N . LEU A 1 209 ? 17.234 16.141 3.982 1 91.88 209 LEU A N 1
ATOM 1611 C CA . LEU A 1 209 ? 17.156 17.141 5.039 1 91.88 209 LEU A CA 1
ATOM 1612 C C . LEU A 1 209 ? 16.25 18.297 4.617 1 91.88 209 LEU A C 1
ATOM 1614 O O . LEU A 1 209 ? 16.406 18.844 3.521 1 91.88 209 LEU A O 1
ATOM 1618 N N . ALA A 1 210 ? 15.312 18.531 5.449 1 90.94 210 ALA A N 1
ATOM 1619 C CA . ALA A 1 210 ? 14.352 19.594 5.133 1 90.94 210 ALA A CA 1
ATOM 1620 C C . ALA A 1 210 ? 14.219 20.578 6.289 1 90.94 210 ALA A C 1
ATOM 1622 O O . ALA A 1 210 ? 14.188 20.172 7.453 1 90.94 210 ALA A O 1
ATOM 1623 N N . SER A 1 211 ? 14.227 21.844 5.938 1 91.38 211 SER A N 1
ATOM 1624 C CA . SER A 1 211 ? 13.992 22.906 6.902 1 91.38 211 SER A CA 1
ATOM 1625 C C . SER A 1 211 ? 12.93 23.891 6.406 1 91.38 211 SER A C 1
ATOM 1627 O O . SER A 1 211 ? 12.938 24.281 5.238 1 91.38 211 SER A O 1
ATOM 1629 N N . GLN A 1 212 ? 12.094 24.219 7.289 1 86.38 212 GLN A N 1
ATOM 1630 C CA . GLN A 1 212 ? 11.016 25.141 6.934 1 86.38 212 GLN A CA 1
ATOM 1631 C C . GLN A 1 212 ? 10.867 26.25 7.973 1 86.38 212 GLN A C 1
ATOM 1633 O O . GLN A 1 212 ? 10.68 25.969 9.156 1 86.38 212 GLN A O 1
ATOM 1638 N N . ARG A 1 213 ? 10.906 27.438 7.41 1 86.69 213 ARG A N 1
ATOM 1639 C CA . ARG A 1 213 ? 10.711 28.594 8.273 1 86.69 213 ARG A CA 1
ATOM 1640 C C . ARG A 1 213 ? 9.242 28.766 8.625 1 86.69 213 ARG A C 1
ATOM 1642 O O . ARG A 1 213 ? 8.367 28.656 7.762 1 86.69 213 ARG A O 1
ATOM 1649 N N . GLN A 1 214 ? 9.031 29 9.914 1 81.19 214 GLN A N 1
ATOM 1650 C CA . GLN A 1 214 ? 7.672 29.219 10.383 1 81.19 214 GLN A CA 1
ATOM 1651 C C . GLN A 1 214 ? 7.367 30.703 10.523 1 81.19 214 GLN A C 1
ATOM 1653 O O . GLN A 1 214 ? 8.258 31.547 10.367 1 81.19 214 GLN A O 1
ATOM 1658 N N . GLY A 1 215 ? 6.125 31.047 10.805 1 76.44 215 GLY A N 1
ATOM 1659 C CA . GLY A 1 215 ? 5.719 32.438 10.977 1 76.44 215 GLY A CA 1
ATOM 1660 C C . GLY A 1 215 ? 6.41 33.125 12.133 1 76.44 215 GLY A C 1
ATOM 1661 O O . GLY A 1 215 ? 6.684 34.312 12.07 1 76.44 215 GLY A O 1
ATOM 1662 N N . ASP A 1 216 ? 6.66 32.406 13.18 1 79.06 216 ASP A N 1
ATOM 1663 C CA . ASP A 1 216 ? 7.324 33 14.344 1 79.06 216 ASP A CA 1
ATOM 1664 C C . ASP A 1 216 ? 8.844 33 14.172 1 79.06 216 ASP A C 1
ATOM 1666 O O . ASP A 1 216 ? 9.586 33.188 15.141 1 79.06 216 ASP A O 1
ATOM 1670 N N . ARG A 1 217 ? 9.328 32.625 12.984 1 86.75 217 ARG A N 1
ATOM 1671 C CA . ARG A 1 217 ? 10.719 32.656 12.539 1 86.75 217 ARG A CA 1
ATOM 1672 C C . ARG A 1 217 ? 11.484 31.453 13.031 1 86.75 217 ARG A C 1
ATOM 1674 O O . ARG A 1 217 ? 12.656 31.266 12.703 1 86.75 217 ARG A O 1
ATOM 1681 N N . SER A 1 218 ? 10.789 30.594 13.852 1 89.88 218 SER A N 1
ATOM 1682 C CA . SER A 1 218 ? 11.414 29.297 14.156 1 89.88 218 SER A CA 1
ATOM 1683 C C . SER A 1 218 ? 11.539 28.453 12.898 1 89.88 218 SER A C 1
ATOM 1685 O O . SER A 1 218 ? 10.992 28.797 11.844 1 89.88 218 SER A O 1
ATOM 1687 N N . VAL A 1 219 ? 12.352 27.453 13.023 1 91.19 219 VAL A N 1
ATOM 1688 C CA . VAL A 1 219 ? 12.562 26.578 11.875 1 91.19 219 VAL A CA 1
ATOM 1689 C C . VAL A 1 219 ? 12.234 25.141 12.25 1 91.19 219 VAL A C 1
ATOM 1691 O O . VAL A 1 219 ? 12.758 24.609 13.234 1 91.19 219 VAL A O 1
ATOM 1694 N N . ARG A 1 220 ? 11.297 24.562 11.516 1 90.62 220 ARG A N 1
ATOM 1695 C CA . ARG A 1 220 ? 11.016 23.141 11.617 1 90.62 220 ARG A CA 1
ATOM 1696 C C . ARG A 1 220 ? 11.938 22.328 10.703 1 90.62 220 ARG A C 1
ATOM 1698 O O . ARG A 1 220 ? 11.992 22.578 9.5 1 90.62 220 ARG A O 1
ATOM 1705 N N . THR A 1 221 ? 12.672 21.391 11.305 1 94 221 THR A N 1
ATOM 1706 C CA . THR A 1 221 ? 13.641 20.625 10.531 1 94 221 THR A CA 1
ATOM 1707 C C . THR A 1 221 ? 13.281 19.141 10.531 1 94 221 THR A C 1
ATOM 1709 O O . THR A 1 221 ? 12.789 18.609 11.531 1 94 221 THR A O 1
ATOM 1712 N N . TYR A 1 222 ? 13.477 18.5 9.375 1 94.06 222 TYR A N 1
ATOM 1713 C CA . TYR A 1 222 ? 13.242 17.078 9.219 1 94.06 222 TYR A CA 1
ATOM 1714 C C . TYR A 1 222 ? 14.461 16.391 8.617 1 94.06 222 TYR A C 1
ATOM 1716 O O . TYR A 1 222 ? 15.117 16.938 7.723 1 94.06 222 TYR A O 1
ATOM 1724 N N . ALA A 1 223 ? 14.781 15.266 9.141 1 95.06 223 ALA A N 1
ATOM 1725 C CA . ALA A 1 223 ? 15.664 14.312 8.484 1 95.06 223 ALA A CA 1
ATOM 1726 C C . ALA A 1 223 ? 14.906 13.055 8.078 1 95.06 223 ALA A C 1
ATOM 1728 O O . ALA A 1 223 ? 14.492 12.266 8.93 1 95.06 223 ALA A O 1
ATOM 1729 N N . PHE A 1 224 ? 14.688 12.906 6.789 1 92.69 224 PHE A N 1
ATOM 1730 C CA . PHE A 1 224 ? 14.008 11.719 6.285 1 92.69 224 PHE A CA 1
ATOM 1731 C C . PHE A 1 224 ? 15.016 10.688 5.793 1 92.69 224 PHE A C 1
ATOM 1733 O O . PHE A 1 224 ? 16.016 11.039 5.164 1 92.69 224 PHE A O 1
ATOM 1740 N N . SER A 1 225 ? 14.781 9.453 6.098 1 92.19 225 SER A N 1
ATOM 1741 C CA . SER A 1 225 ? 15.641 8.359 5.656 1 92.19 225 SER A CA 1
ATOM 1742 C C . SER A 1 225 ? 14.82 7.16 5.191 1 92.19 225 SER A C 1
ATOM 1744 O O . SER A 1 225 ? 13.758 6.871 5.75 1 92.19 225 SER A O 1
ATOM 1746 N N . ARG A 1 226 ? 15.297 6.562 4.156 1 90.88 226 ARG A N 1
ATOM 1747 C CA . ARG A 1 226 ? 14.766 5.262 3.762 1 90.88 226 ARG A CA 1
ATOM 1748 C C . ARG A 1 226 ? 15.266 4.16 4.691 1 90.88 226 ARG A C 1
ATOM 1750 O O . ARG A 1 226 ? 16.406 3.699 4.562 1 90.88 226 ARG A O 1
ATOM 1757 N N . VAL A 1 227 ? 14.461 3.746 5.605 1 91.75 227 VAL A N 1
ATOM 1758 C CA . VAL A 1 227 ? 14.836 2.756 6.609 1 91.75 227 VAL A CA 1
ATOM 1759 C C . VAL A 1 227 ? 13.648 1.842 6.902 1 91.75 227 VAL A C 1
ATOM 1761 O O . VAL A 1 227 ? 12.5 2.184 6.598 1 91.75 227 VAL A O 1
ATOM 1764 N N . PRO A 1 228 ? 13.922 0.65 7.422 1 91.75 228 PRO A N 1
ATOM 1765 C CA . PRO A 1 228 ? 12.812 -0.235 7.781 1 91.75 228 PRO A CA 1
ATOM 1766 C C . PRO A 1 228 ? 11.906 0.365 8.852 1 91.75 228 PRO A C 1
ATOM 1768 O O . PRO A 1 228 ? 12.32 1.256 9.594 1 91.75 228 PRO A O 1
ATOM 1771 N N . GLU A 1 229 ? 10.727 -0.098 8.883 1 93.88 229 GLU A N 1
ATOM 1772 C CA . GLU A 1 229 ? 9.703 0.412 9.781 1 93.88 229 GLU A CA 1
ATOM 1773 C C . GLU A 1 229 ? 10.172 0.366 11.234 1 93.88 229 GLU A C 1
ATOM 1775 O O . GLU A 1 229 ? 9.867 1.271 12.016 1 93.88 229 GLU A O 1
ATOM 1780 N N . SER A 1 230 ? 10.93 -0.621 11.641 1 93.56 230 SER A N 1
ATOM 1781 C CA . SER A 1 230 ? 11.328 -0.831 13.023 1 93.56 230 SER A CA 1
ATOM 1782 C C . SER A 1 230 ? 12.633 -0.106 13.344 1 93.56 230 SER A C 1
ATOM 1784 O O . SER A 1 230 ? 13.172 -0.244 14.438 1 93.56 230 SER A O 1
ATOM 1786 N N . TRP A 1 231 ? 13.133 0.657 12.453 1 92.69 231 TRP A N 1
ATOM 1787 C CA . TRP A 1 231 ? 14.461 1.249 12.539 1 92.69 231 TRP A CA 1
ATOM 1788 C C . TRP A 1 231 ? 14.602 2.08 13.812 1 92.69 231 TRP A C 1
ATOM 1790 O O . TRP A 1 231 ? 15.617 1.994 14.508 1 92.69 231 TRP A O 1
ATOM 1800 N N . ILE A 1 232 ? 13.617 2.84 14.156 1 93.06 232 ILE A N 1
ATOM 1801 C CA . ILE A 1 232 ? 13.672 3.711 15.328 1 93.06 232 ILE A CA 1
ATOM 1802 C C . ILE A 1 232 ? 13.914 2.875 16.578 1 93.06 232 ILE A C 1
ATOM 1804 O O . ILE A 1 232 ? 14.68 3.277 17.469 1 93.06 232 ILE A O 1
ATOM 1808 N N . LYS A 1 233 ? 13.281 1.722 16.609 1 91.88 233 LYS A N 1
ATOM 1809 C CA . LYS A 1 233 ? 13.375 0.847 17.781 1 91.88 233 LYS A CA 1
ATOM 1810 C C . LYS A 1 233 ? 14.648 0.002 17.734 1 91.88 233 LYS A C 1
ATOM 1812 O O . LYS A 1 233 ? 15.258 -0.265 18.766 1 91.88 233 LYS A O 1
ATOM 1817 N N . ASP A 1 234 ? 15.086 -0.371 16.578 1 91.81 234 ASP A N 1
ATOM 1818 C CA . ASP A 1 234 ? 16.109 -1.396 16.406 1 91.81 234 ASP A CA 1
ATOM 1819 C C . ASP A 1 234 ? 17.5 -0.771 16.312 1 91.81 234 ASP A C 1
ATOM 1821 O O . ASP A 1 234 ? 18.516 -1.458 16.484 1 91.81 234 ASP A O 1
ATOM 1825 N N . CYS A 1 235 ? 17.594 0.506 16.062 1 90.94 235 CYS A N 1
ATOM 1826 C CA . CYS A 1 235 ? 18.891 1.111 15.742 1 90.94 235 CYS A CA 1
ATOM 1827 C C . CYS A 1 235 ? 19.734 1.288 17 1 90.94 235 CYS A C 1
ATOM 1829 O O . CYS A 1 235 ? 20.906 1.617 16.906 1 90.94 235 CYS A O 1
ATOM 1831 N N . GLY A 1 236 ? 19.156 1.114 18.172 1 92.25 236 GLY A N 1
ATOM 1832 C CA . GLY A 1 236 ? 19.906 1.167 19.406 1 92.25 236 GLY A CA 1
ATOM 1833 C C . GLY A 1 236 ? 20.156 2.582 19.906 1 92.25 236 GLY A C 1
ATOM 1834 O O . GLY A 1 236 ? 20.922 2.795 20.844 1 92.25 236 GLY A O 1
ATOM 1835 N N . VAL A 1 237 ? 19.625 3.588 19.281 1 94.31 237 VAL A N 1
ATOM 1836 C CA . VAL A 1 237 ? 19.781 4.988 19.672 1 94.31 237 VAL A CA 1
ATOM 1837 C C . VAL A 1 237 ? 18.688 5.387 20.656 1 94.31 237 VAL A C 1
ATOM 1839 O O . VAL A 1 237 ? 17.516 5.07 20.438 1 94.31 237 VAL A O 1
ATOM 1842 N N . ASP A 1 238 ? 19.062 6.016 21.75 1 94.12 238 ASP A N 1
ATOM 1843 C CA . ASP A 1 238 ? 18.078 6.648 22.625 1 94.12 238 ASP A CA 1
ATOM 1844 C C . ASP A 1 238 ? 17.672 8.023 22.094 1 94.12 238 ASP A C 1
ATOM 1846 O O . ASP A 1 238 ? 18.359 9.016 22.359 1 94.12 238 ASP A O 1
ATOM 1850 N N . TRP A 1 239 ? 16.625 8.133 21.453 1 93 239 TRP A N 1
ATOM 1851 C CA . TRP A 1 239 ? 16.188 9.344 20.766 1 93 239 TRP A CA 1
ATOM 1852 C C . TRP A 1 239 ? 15.742 10.406 21.766 1 93 239 TRP A C 1
ATOM 1854 O O . TRP A 1 239 ? 15.57 11.57 21.406 1 93 239 TRP A O 1
ATOM 1864 N N . ALA A 1 240 ? 15.578 10.039 23.031 1 92.31 240 ALA A N 1
ATOM 1865 C CA . ALA A 1 240 ? 15.242 11 24.078 1 92.31 240 ALA A CA 1
ATOM 1866 C C . ALA A 1 240 ? 16.484 11.734 24.562 1 92.31 240 ALA A C 1
ATOM 1868 O O . ALA A 1 240 ? 16.391 12.766 25.234 1 92.31 240 ALA A O 1
ATOM 1869 N N . ASP A 1 241 ? 17.609 11.133 24.312 1 94.5 241 ASP A N 1
ATOM 1870 C CA . ASP A 1 241 ? 18.891 11.758 24.609 1 94.5 241 ASP A CA 1
ATOM 1871 C C . ASP A 1 241 ? 19.391 12.586 23.422 1 94.5 241 ASP A C 1
ATOM 1873 O O . ASP A 1 241 ? 19.812 12.023 22.406 1 94.5 241 ASP A O 1
ATOM 1877 N N . ARG A 1 242 ? 19.406 13.859 23.609 1 94.56 242 ARG A N 1
ATOM 1878 C CA . ARG A 1 242 ? 19.719 14.781 22.516 1 94.56 242 ARG A CA 1
ATOM 1879 C C . ARG A 1 242 ? 21.109 14.516 21.953 1 94.56 242 ARG A C 1
ATOM 1881 O O . ARG A 1 242 ? 21.297 14.5 20.734 1 94.56 242 ARG A O 1
ATOM 1888 N N . ASP A 1 243 ? 22.062 14.344 22.797 1 94.75 243 ASP A N 1
ATOM 1889 C CA . ASP A 1 243 ? 23.438 14.117 22.344 1 94.75 243 ASP A CA 1
ATOM 1890 C C . ASP A 1 243 ? 23.547 12.82 21.547 1 94.75 243 ASP A C 1
ATOM 1892 O O . ASP A 1 243 ? 24.219 12.781 20.516 1 94.75 243 ASP A O 1
ATOM 1896 N N . ALA A 1 244 ? 22.891 11.82 22.062 1 95.19 244 ALA A N 1
ATOM 1897 C CA . ALA A 1 244 ? 22.875 10.547 21.344 1 95.19 244 ALA A CA 1
ATOM 1898 C C . ALA A 1 244 ? 22.188 10.688 19.984 1 95.19 244 ALA A C 1
ATOM 1900 O O . ALA A 1 244 ? 22.672 10.156 18.984 1 95.19 244 ALA A O 1
ATOM 1901 N N . ALA A 1 245 ? 21.094 11.367 20.016 1 95.88 245 ALA A N 1
ATOM 1902 C CA . ALA A 1 245 ? 20.344 11.594 18.781 1 95.88 245 ALA A CA 1
ATOM 1903 C C . ALA A 1 245 ? 21.172 12.383 17.781 1 95.88 245 ALA A C 1
ATOM 1905 O O . ALA A 1 245 ? 21.219 12.031 16.594 1 95.88 245 ALA A O 1
ATOM 1906 N N . LYS A 1 246 ? 21.844 13.398 18.219 1 95.56 246 LYS A N 1
ATOM 1907 C CA . LYS A 1 246 ? 22.688 14.211 17.344 1 95.56 246 LYS A CA 1
ATOM 1908 C C . LYS A 1 246 ? 23.828 13.383 16.734 1 95.56 246 LYS A C 1
ATOM 1910 O O . LYS A 1 246 ? 24.109 13.492 15.547 1 95.56 246 LYS A O 1
ATOM 1915 N N . ARG A 1 247 ? 24.422 12.617 17.531 1 95.12 247 ARG A N 1
ATOM 1916 C CA . ARG A 1 247 ? 25.5 11.766 17.047 1 95.12 247 ARG A CA 1
ATOM 1917 C C . ARG A 1 247 ? 25.016 10.805 15.977 1 95.12 247 ARG A C 1
ATOM 1919 O O . ARG A 1 247 ? 25.672 10.609 14.953 1 95.12 247 ARG A O 1
ATOM 1926 N N . ALA A 1 248 ? 23.875 10.188 16.266 1 94.56 248 ALA A N 1
ATOM 1927 C CA . ALA A 1 248 ? 23.297 9.25 15.312 1 94.56 248 ALA A CA 1
ATOM 1928 C C . ALA A 1 248 ? 23 9.938 13.984 1 94.56 248 ALA A C 1
ATOM 1930 O O . ALA A 1 248 ? 23.281 9.391 12.922 1 94.56 248 ALA A O 1
ATOM 1931 N N . LEU A 1 249 ? 22.438 11.102 14.086 1 94.69 249 LEU A N 1
ATOM 1932 C CA . LEU A 1 249 ? 22.109 11.867 12.883 1 94.69 249 LEU A CA 1
ATOM 1933 C C . LEU A 1 249 ? 23.359 12.227 12.109 1 94.69 249 LEU A C 1
ATOM 1935 O O . LEU A 1 249 ? 23.406 12.094 10.883 1 94.69 249 LEU A O 1
ATOM 1939 N N . LYS A 1 250 ? 24.328 12.664 12.789 1 93.75 250 LYS A N 1
ATOM 1940 C CA . LYS A 1 250 ? 25.578 13.039 12.148 1 93.75 250 LYS A CA 1
ATOM 1941 C C . LYS A 1 250 ? 26.234 11.844 11.469 1 93.75 250 LYS A C 1
ATOM 1943 O O . LYS A 1 250 ? 26.859 11.977 10.406 1 93.75 250 LYS A O 1
ATOM 1948 N N . ASP A 1 251 ? 26.078 10.766 12.133 1 92.06 251 ASP A N 1
ATOM 1949 C CA . ASP A 1 251 ? 26.609 9.539 11.539 1 92.06 251 ASP A CA 1
ATOM 1950 C C . ASP A 1 251 ? 25.859 9.18 10.258 1 92.06 251 ASP A C 1
ATOM 1952 O O . ASP A 1 251 ? 26.469 8.781 9.266 1 92.06 251 ASP A O 1
ATOM 1956 N N . GLU A 1 252 ? 24.562 9.266 10.297 1 89.19 252 GLU A N 1
ATOM 1957 C CA . GLU A 1 252 ? 23.734 8.961 9.133 1 89.19 252 GLU A CA 1
ATOM 1958 C C . GLU A 1 252 ? 24.062 9.875 7.961 1 89.19 252 GLU A C 1
ATOM 1960 O O . GLU A 1 252 ? 24.016 9.461 6.805 1 89.19 252 GLU A O 1
ATOM 1965 N N . PHE A 1 253 ? 24.438 11.117 8.273 1 91.88 253 PHE A N 1
ATOM 1966 C CA . PHE A 1 253 ? 24.688 12.109 7.242 1 91.88 253 PHE A CA 1
ATOM 1967 C C . PHE A 1 253 ? 26.172 12.43 7.145 1 91.88 253 PHE A C 1
ATOM 1969 O O . PHE A 1 253 ? 26.562 13.539 6.746 1 91.88 253 PHE A O 1
ATOM 1976 N N . ARG A 1 254 ? 26.969 11.531 7.516 1 90.38 254 ARG A N 1
ATOM 1977 C CA . ARG A 1 254 ? 28.406 11.758 7.621 1 90.38 254 ARG A CA 1
ATOM 1978 C C . ARG A 1 254 ? 29 12.141 6.27 1 90.38 254 ARG A C 1
ATOM 1980 O O . ARG A 1 254 ? 30 12.875 6.207 1 90.38 254 ARG A O 1
ATOM 1987 N N . ALA A 1 255 ? 28.406 11.703 5.18 1 89.69 255 ALA A N 1
ATOM 1988 C CA . ALA A 1 255 ? 28.938 11.961 3.844 1 89.69 255 ALA A CA 1
ATOM 1989 C C . ALA A 1 255 ? 28.469 13.312 3.318 1 89.69 255 ALA A C 1
ATOM 1991 O O . ALA A 1 255 ? 28.906 13.758 2.25 1 89.69 255 ALA A O 1
ATOM 1992 N N . TRP A 1 256 ? 27.578 13.961 4.02 1 93.06 256 TRP A N 1
ATOM 1993 C CA . TRP A 1 256 ? 27.031 15.25 3.602 1 93.06 256 TRP A CA 1
ATOM 1994 C C . TRP A 1 256 ? 27.906 16.391 4.109 1 93.06 256 TRP A C 1
ATOM 1996 O O . TRP A 1 256 ? 28.531 16.281 5.168 1 93.06 256 TRP A O 1
ATOM 2006 N N . PRO A 1 257 ? 28.031 17.469 3.33 1 93.62 257 PRO A N 1
ATOM 2007 C CA . PRO A 1 257 ? 28.844 18.609 3.773 1 93.62 257 PRO A CA 1
ATOM 2008 C C . PRO A 1 257 ? 28.281 19.281 5.02 1 93.62 257 PRO A C 1
ATOM 2010 O O . PRO A 1 257 ? 27.062 19.234 5.254 1 93.62 257 PRO A O 1
ATOM 2013 N N . GLU A 1 258 ? 29.094 19.938 5.684 1 91.81 258 GLU A N 1
ATOM 2014 C CA . GLU A 1 258 ? 28.75 20.609 6.938 1 91.81 258 GLU A CA 1
ATOM 2015 C C . GLU A 1 258 ? 27.703 21.703 6.719 1 91.81 258 GLU A C 1
ATOM 2017 O O . GLU A 1 258 ? 26.859 21.938 7.582 1 91.81 258 GLU A O 1
ATOM 2022 N N . LYS A 1 259 ? 27.781 22.312 5.578 1 90.75 259 LYS A N 1
ATOM 2023 C CA . LYS A 1 259 ? 26.812 23.375 5.266 1 90.75 259 LYS A CA 1
ATOM 2024 C C . LYS A 1 259 ? 25.391 22.875 5.391 1 90.75 259 LYS A C 1
ATOM 2026 O O . LYS A 1 259 ? 24.484 23.625 5.781 1 90.75 259 LYS A O 1
ATOM 2031 N N . LEU A 1 260 ? 25.219 21.641 5.09 1 92.44 260 LEU A N 1
ATOM 2032 C CA . LEU A 1 260 ? 23.875 21.062 5.137 1 92.44 260 LEU A CA 1
ATOM 2033 C C . LEU A 1 260 ? 23.594 20.484 6.516 1 92.44 260 LEU A C 1
ATOM 2035 O O . LEU A 1 260 ? 22.453 20.578 7.008 1 92.44 260 LEU A O 1
ATOM 2039 N N . THR A 1 261 ? 24.625 19.906 7.191 1 94.56 261 THR A N 1
ATOM 2040 C CA . THR A 1 261 ? 24.391 19.172 8.422 1 94.56 261 THR A CA 1
ATOM 2041 C C . THR A 1 261 ? 24.469 20.094 9.633 1 94.56 261 THR A C 1
ATOM 2043 O O . THR A 1 261 ? 24.172 19.688 10.758 1 94.56 261 THR A O 1
ATOM 2046 N N . ARG A 1 262 ? 24.766 21.391 9.43 1 94.25 262 ARG A N 1
ATOM 2047 C CA . ARG A 1 262 ? 24.844 22.375 10.508 1 94.25 262 ARG A CA 1
ATOM 2048 C C . ARG A 1 262 ? 23.516 22.484 11.25 1 94.25 262 ARG A C 1
ATOM 2050 O O . ARG A 1 262 ? 23.5 22.812 12.438 1 94.25 262 ARG A O 1
ATOM 2057 N N . VAL A 1 263 ? 22.469 22.219 10.562 1 95 263 VAL A N 1
ATOM 2058 C CA . VAL A 1 263 ? 21.141 22.312 11.156 1 95 263 VAL A CA 1
ATOM 2059 C C . VAL A 1 263 ? 21 21.297 12.289 1 95 263 VAL A C 1
ATOM 2061 O O . VAL A 1 263 ? 20.234 21.516 13.227 1 95 263 VAL A O 1
ATOM 2064 N N . ILE A 1 264 ? 21.734 20.188 12.211 1 95.81 264 ILE A N 1
ATOM 2065 C CA . ILE A 1 264 ? 21.734 19.156 13.258 1 95.81 264 ILE A CA 1
ATOM 2066 C C . ILE A 1 264 ? 22.453 19.688 14.5 1 95.81 264 ILE A C 1
ATOM 2068 O O . ILE A 1 264 ? 21.938 19.578 15.617 1 95.81 264 ILE A O 1
ATOM 2072 N N . ASP A 1 265 ? 23.547 20.359 14.289 1 94.12 265 ASP A N 1
ATOM 2073 C CA . ASP A 1 265 ? 24.344 20.922 15.375 1 94.12 265 ASP A CA 1
ATOM 2074 C C . ASP A 1 265 ? 23.594 22.062 16.062 1 94.12 265 ASP A C 1
ATOM 2076 O O . ASP A 1 265 ? 23.75 22.266 17.281 1 94.12 265 ASP A O 1
ATOM 2080 N N . ALA A 1 266 ? 22.828 22.75 15.32 1 95.19 266 ALA A N 1
ATOM 2081 C CA . ALA A 1 266 ? 22.141 23.938 15.812 1 95.19 266 ALA A CA 1
ATOM 2082 C C . ALA A 1 266 ? 20.953 23.562 16.719 1 95.19 266 ALA A C 1
ATOM 2084 O O . ALA A 1 266 ? 20.375 24.422 17.375 1 95.19 266 ALA A O 1
ATOM 2085 N N . TRP A 1 267 ? 20.625 22.281 16.688 1 94.69 267 TRP A N 1
ATOM 2086 C CA . TRP A 1 267 ? 19.562 21.797 17.547 1 94.69 267 TRP A CA 1
ATOM 2087 C C . TRP A 1 267 ? 19.984 21.844 19.016 1 94.69 267 TRP A C 1
ATOM 2089 O O . TRP A 1 267 ? 20.812 21.047 19.453 1 94.69 267 TRP A O 1
ATOM 2099 N N . GLU A 1 268 ? 19.406 22.797 19.766 1 90.06 268 GLU A N 1
ATOM 2100 C CA . GLU A 1 268 ? 19.922 23.031 21.109 1 90.06 268 GLU A CA 1
ATOM 2101 C C . GLU A 1 268 ? 18.875 22.688 22.172 1 90.06 268 GLU A C 1
ATOM 2103 O O . GLU A 1 268 ? 19.203 22.453 23.328 1 90.06 268 GLU A O 1
ATOM 2108 N N . ASP A 1 269 ? 17.641 22.703 21.781 1 88.75 269 ASP A N 1
ATOM 2109 C CA . ASP A 1 269 ? 16.594 22.438 22.766 1 88.75 269 ASP A CA 1
ATOM 2110 C C . ASP A 1 269 ? 15.383 21.766 22.125 1 88.75 269 ASP A C 1
ATOM 2112 O O . ASP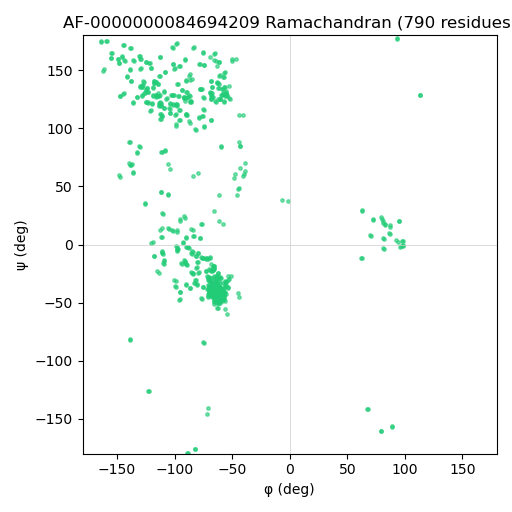 A 1 269 ? 15.25 21.781 20.891 1 88.75 269 ASP A O 1
ATOM 2116 N N . GLY A 1 270 ? 14.602 21.125 23.047 1 89.81 270 GLY A N 1
ATOM 2117 C CA . GLY A 1 270 ? 13.406 20.438 22.562 1 89.81 270 GLY A CA 1
ATOM 2118 C C . GLY A 1 270 ? 13.648 18.969 22.25 1 89.81 270 GLY A C 1
ATOM 2119 O O . GLY A 1 270 ? 14.766 18.484 22.375 1 89.81 270 GLY A O 1
ATOM 2120 N N . GLU A 1 271 ? 12.664 18.297 21.891 1 92.12 271 GLU A N 1
ATOM 2121 C CA . GLU A 1 271 ? 12.734 16.875 21.609 1 92.12 271 GLU A CA 1
ATOM 2122 C C . GLU A 1 271 ? 12.828 16.609 20.109 1 92.12 271 GLU A C 1
ATOM 2124 O O . GLU A 1 271 ? 12.484 17.484 19.297 1 92.12 271 GLU A O 1
ATOM 2129 N N . ILE A 1 272 ? 13.445 15.523 19.797 1 94.25 272 ILE A N 1
ATOM 2130 C CA . ILE A 1 272 ? 13.344 15.008 18.438 1 94.25 272 ILE A CA 1
ATOM 2131 C C . ILE A 1 272 ? 12.211 13.992 18.344 1 94.25 272 ILE A C 1
ATOM 2133 O O . ILE A 1 272 ? 12.031 13.172 19.25 1 94.25 272 ILE A O 1
ATOM 2137 N N . ILE A 1 273 ? 11.367 14.102 17.328 1 93.5 273 ILE A N 1
ATOM 2138 C CA . ILE A 1 273 ? 10.18 13.273 17.203 1 93.5 273 ILE A CA 1
ATOM 2139 C C . ILE A 1 273 ? 10.328 12.328 16.016 1 93.5 273 ILE A C 1
ATOM 2141 O O . ILE A 1 273 ? 10.367 12.773 14.859 1 93.5 273 ILE A O 1
ATOM 2145 N N . PRO A 1 274 ? 10.445 10.969 16.344 1 94.12 274 PRO A N 1
ATOM 2146 C CA . PRO A 1 274 ? 10.414 10.023 15.219 1 94.12 274 PRO A CA 1
ATOM 2147 C C . PRO A 1 274 ? 9.055 9.969 14.531 1 94.12 274 PRO A C 1
ATOM 2149 O O . PRO A 1 274 ? 8.016 9.961 15.203 1 94.12 274 PRO A O 1
ATOM 2152 N N . ARG A 1 275 ? 9.109 9.984 13.219 1 93.94 275 ARG A N 1
ATOM 2153 C CA . ARG A 1 275 ? 7.887 10.008 12.422 1 93.94 275 ARG A CA 1
ATOM 2154 C C . ARG A 1 275 ? 7.941 8.969 11.312 1 93.94 275 ARG A C 1
ATOM 2156 O O . ARG A 1 275 ? 8.211 9.297 10.156 1 93.94 275 ARG A O 1
ATOM 2163 N N . PRO A 1 276 ? 7.68 7.66 11.656 1 95.56 276 PRO A N 1
ATOM 2164 C CA . PRO A 1 276 ? 7.461 6.746 10.531 1 95.56 276 PRO A CA 1
ATOM 2165 C C . PRO A 1 276 ? 6.293 7.168 9.641 1 95.56 276 PRO A C 1
ATOM 2167 O O . PRO A 1 276 ? 5.219 7.504 10.148 1 95.56 276 PRO A O 1
ATOM 2170 N N . LEU A 1 277 ? 6.52 7.246 8.391 1 95.38 277 LEU A N 1
ATOM 2171 C CA . LEU A 1 277 ? 5.5 7.742 7.477 1 95.38 277 LEU A CA 1
ATOM 2172 C C . LEU A 1 277 ? 4.652 6.598 6.93 1 95.38 277 LEU A C 1
ATOM 2174 O O . LEU A 1 277 ? 5.188 5.609 6.422 1 95.38 277 LEU A O 1
ATOM 2178 N N . TYR A 1 278 ? 3.367 6.746 7.105 1 96.25 278 TYR A N 1
ATOM 2179 C CA . TYR A 1 278 ? 2.4 5.773 6.609 1 96.25 278 TYR A CA 1
ATOM 2180 C C . TYR A 1 278 ? 1.555 6.367 5.488 1 96.25 278 TYR A C 1
ATOM 2182 O O . TYR A 1 278 ? 1.456 7.59 5.359 1 96.25 278 TYR A O 1
ATOM 2190 N N . MET A 1 279 ? 0.919 5.523 4.707 1 95.94 279 MET A N 1
ATOM 2191 C CA . MET A 1 279 ? 0.049 5.969 3.623 1 95.94 279 MET A CA 1
ATOM 2192 C C . MET A 1 279 ? -0.99 4.902 3.289 1 95.94 279 MET A C 1
ATOM 2194 O O . MET A 1 279 ? -0.873 3.756 3.723 1 95.94 279 MET A O 1
ATOM 2198 N N . LEU A 1 280 ? -2.025 5.27 2.65 1 95.81 280 LEU A N 1
ATOM 2199 C CA . LEU A 1 280 ? -2.996 4.367 2.043 1 95.81 280 LEU A CA 1
ATOM 2200 C C . LEU A 1 280 ? -2.686 4.148 0.566 1 95.81 280 LEU A C 1
ATOM 2202 O O . LEU A 1 280 ? -2.021 4.973 -0.063 1 95.81 280 LEU A O 1
ATOM 2206 N N . PRO A 1 281 ? -3.107 3 0.043 1 93.38 281 PRO A N 1
ATOM 2207 C CA . PRO A 1 281 ? -2.834 2.777 -1.379 1 93.38 281 PRO A CA 1
ATOM 2208 C C . PRO A 1 281 ? -3.418 3.873 -2.27 1 93.38 281 PRO A C 1
ATOM 2210 O O . PRO A 1 281 ? -4.512 4.379 -1.996 1 93.38 281 PRO A O 1
ATOM 2213 N N . VAL A 1 282 ? -2.652 4.176 -3.326 1 92.25 282 VAL A N 1
ATOM 2214 C CA . VAL A 1 282 ? -3.125 5.152 -4.301 1 92.25 282 VAL A CA 1
ATOM 2215 C C . VAL A 1 282 ? -4.426 4.664 -4.934 1 92.25 282 VAL A C 1
ATOM 2217 O O . VAL A 1 282 ? -4.516 3.516 -5.371 1 92.25 282 VAL A O 1
ATOM 2220 N N . GLY A 1 283 ? -5.449 5.535 -4.84 1 89.06 283 GLY A N 1
ATOM 2221 C CA . GLY A 1 283 ? -6.719 5.207 -5.473 1 89.06 283 GLY A CA 1
ATOM 2222 C C . GLY A 1 283 ? -7.633 4.379 -4.586 1 89.06 283 GLY A C 1
ATOM 2223 O O . GLY A 1 283 ? -8.57 3.746 -5.074 1 89.06 283 GLY A O 1
ATOM 2224 N N . MET A 1 284 ? -7.375 4.336 -3.365 1 88.62 284 MET A N 1
ATOM 2225 C CA . MET A 1 284 ? -8.227 3.607 -2.432 1 88.62 284 MET A CA 1
ATOM 2226 C C . MET A 1 284 ? -9.656 4.148 -2.469 1 88.62 284 MET A C 1
ATOM 2228 O O . MET A 1 284 ? -9.867 5.359 -2.541 1 88.62 284 MET A O 1
ATOM 2232 N N . ARG A 1 285 ? -10.555 3.271 -2.523 1 89.12 285 ARG A N 1
ATOM 2233 C CA . ARG A 1 285 ? -11.992 3.539 -2.426 1 89.12 285 ARG A CA 1
ATOM 2234 C C . ARG A 1 285 ? -12.672 2.533 -1.507 1 89.12 285 ARG A C 1
ATOM 2236 O O . ARG A 1 285 ? -12.086 1.509 -1.152 1 89.12 285 ARG A O 1
ATOM 2243 N N . TRP A 1 286 ? -13.789 2.895 -1.012 1 89.31 286 TRP A N 1
ATOM 2244 C CA . TRP A 1 286 ? -14.602 1.974 -0.221 1 89.31 286 TRP A CA 1
ATOM 2245 C C . TRP A 1 286 ? -16.047 1.95 -0.719 1 89.31 286 TRP A C 1
ATOM 2247 O O . TRP A 1 286 ? -16.5 2.904 -1.352 1 89.31 286 TRP A O 1
ATOM 2257 N N . PRO A 1 287 ? -16.703 0.807 -0.523 1 85.62 287 PRO A N 1
ATOM 2258 C CA . PRO A 1 287 ? -18.141 0.798 -0.834 1 85.62 287 PRO A CA 1
ATOM 2259 C C . PRO A 1 287 ? -18.938 1.787 0.015 1 85.62 287 PRO A C 1
ATOM 2261 O O . PRO A 1 287 ? -18.734 1.865 1.229 1 85.62 287 PRO A O 1
ATOM 2264 N N . HIS A 1 288 ? -19.812 2.512 -0.722 1 91.44 288 HIS A N 1
ATOM 2265 C CA . HIS A 1 288 ? -20.641 3.479 -0.01 1 91.44 288 HIS A CA 1
ATOM 2266 C C . HIS A 1 288 ? -21.469 2.803 1.082 1 91.44 288 HIS A C 1
ATOM 2268 O O . HIS A 1 288 ? -22.078 1.761 0.846 1 91.44 288 HIS A O 1
ATOM 2274 N N . ARG A 1 289 ? -21.406 3.338 2.262 1 92.44 289 ARG A N 1
ATOM 2275 C CA . ARG A 1 289 ? -22.188 2.838 3.398 1 92.44 289 ARG A CA 1
ATOM 2276 C C . ARG A 1 289 ? -23.031 3.945 4.016 1 92.44 289 ARG A C 1
ATOM 2278 O O . ARG A 1 289 ? -22.5 4.969 4.453 1 92.44 289 ARG A O 1
ATOM 2285 N N . ARG A 1 290 ? -24.297 3.703 4.055 1 95.12 290 ARG A N 1
ATOM 2286 C CA . ARG A 1 290 ? -25.188 4.684 4.645 1 95.12 290 ARG A CA 1
ATOM 2287 C C . ARG A 1 290 ? -24.766 5.047 6.059 1 95.12 290 ARG A C 1
ATOM 2289 O O . ARG A 1 290 ? -24.422 4.168 6.855 1 95.12 290 ARG A O 1
ATOM 2296 N N . GLY A 1 291 ? -24.641 6.32 6.301 1 97.06 291 GLY A N 1
ATOM 2297 C CA . GLY A 1 291 ? -24.406 6.809 7.648 1 97.06 291 GLY A CA 1
ATOM 2298 C C . GLY A 1 291 ? -22.938 7.07 7.938 1 97.06 291 GLY A C 1
ATOM 2299 O O . GLY A 1 291 ? -22.578 7.535 9.023 1 97.06 291 GLY A O 1
ATOM 2300 N N . PHE A 1 292 ? -22.094 6.789 6.938 1 98 292 PHE A N 1
ATOM 2301 C CA . PHE A 1 292 ? -20.672 6.965 7.203 1 98 292 PHE A CA 1
ATOM 2302 C C . PHE A 1 292 ? -19.984 7.609 6.012 1 98 292 PHE A C 1
ATOM 2304 O O . PHE A 1 292 ? -20.391 7.406 4.867 1 98 292 PHE A O 1
ATOM 2311 N N . THR A 1 293 ? -18.938 8.344 6.262 1 98.38 293 THR A N 1
ATOM 2312 C CA . THR A 1 293 ? -17.969 8.75 5.25 1 98.38 293 THR A CA 1
ATOM 2313 C C . THR A 1 293 ? -16.688 9.258 5.902 1 98.38 293 THR A C 1
ATOM 2315 O O . THR A 1 293 ? -16.562 9.242 7.125 1 98.38 293 THR A O 1
ATOM 2318 N N . LEU A 1 294 ? -15.711 9.555 5.078 1 98.56 294 LEU A N 1
ATOM 2319 C CA . LEU A 1 294 ? -14.398 9.992 5.559 1 98.56 294 LEU A CA 1
ATOM 2320 C C . LEU A 1 294 ? -13.961 11.266 4.844 1 98.56 294 LEU A C 1
ATOM 2322 O O . LEU A 1 294 ? -14.469 11.586 3.768 1 98.56 294 LEU A O 1
ATOM 2326 N N . LEU A 1 295 ? -13.039 11.984 5.426 1 97.81 295 LEU A N 1
ATOM 2327 C CA . LEU A 1 295 ? -12.359 13.078 4.746 1 97.81 295 LEU A CA 1
ATOM 2328 C C . LEU A 1 295 ? -10.93 13.227 5.238 1 97.81 295 LEU A C 1
ATOM 2330 O O . LEU A 1 295 ? -10.586 12.734 6.32 1 97.81 295 LEU A O 1
ATOM 2334 N N . GLY A 1 296 ? -10.078 13.812 4.418 1 96 296 GLY A N 1
ATOM 2335 C CA . GLY A 1 296 ? -8.688 14.055 4.777 1 96 296 GLY A CA 1
ATOM 2336 C C . GLY A 1 296 ? -7.875 12.773 4.906 1 96 296 GLY A C 1
ATOM 2337 O O . GLY A 1 296 ? -8.047 11.844 4.113 1 96 296 GLY A O 1
ATOM 2338 N N . ASP A 1 297 ? -6.969 12.766 5.93 1 95.62 297 ASP A N 1
ATOM 2339 C CA . ASP A 1 297 ? -6.059 11.641 6.121 1 95.62 297 ASP A CA 1
ATOM 2340 C C . ASP A 1 297 ? -6.824 10.359 6.43 1 95.62 297 ASP A C 1
ATOM 2342 O O . ASP A 1 297 ? -6.359 9.258 6.121 1 95.62 297 ASP A O 1
ATOM 2346 N N . SER A 1 298 ? -8.039 10.539 7.012 1 97.56 298 SER A N 1
ATOM 2347 C CA . SER A 1 298 ? -8.859 9.352 7.25 1 97.56 298 SER A CA 1
ATOM 2348 C C . SER A 1 298 ? -9.273 8.695 5.941 1 97.56 298 SER A C 1
ATOM 2350 O O . SER A 1 298 ? -9.453 7.477 5.883 1 97.56 298 SER A O 1
ATOM 2352 N N . ALA A 1 299 ? -9.414 9.438 4.895 1 97.12 299 ALA A N 1
ATOM 2353 C CA . ALA A 1 299 ? -9.898 8.945 3.611 1 97.12 299 ALA A CA 1
ATOM 2354 C C . ALA A 1 299 ? -8.742 8.578 2.686 1 97.12 299 ALA A C 1
ATOM 2356 O O . ALA A 1 299 ? -8.805 7.574 1.974 1 97.12 299 ALA A O 1
ATOM 2357 N N . HIS A 1 300 ? -7.766 9.344 2.672 1 96.06 300 HIS A N 1
ATOM 2358 C CA . HIS A 1 300 ? -6.73 9.203 1.658 1 96.06 300 HIS A CA 1
ATOM 2359 C C . HIS A 1 300 ? -5.363 9.602 2.207 1 96.06 300 HIS A C 1
ATOM 2361 O O . HIS A 1 300 ? -4.672 10.43 1.612 1 96.06 300 HIS A O 1
ATOM 2367 N N . LEU A 1 301 ? -4.902 8.969 3.246 1 95.56 301 LEU A N 1
ATOM 2368 C CA . LEU A 1 301 ? -3.631 9.219 3.914 1 95.56 301 LEU A CA 1
ATOM 2369 C C . LEU A 1 301 ? -2.48 9.211 2.914 1 95.56 301 LEU A C 1
ATOM 2371 O O . LEU A 1 301 ? -2.377 8.305 2.09 1 95.56 301 LEU A O 1
ATOM 2375 N N . MET A 1 302 ? -1.738 10.266 2.906 1 92.81 302 MET A N 1
ATOM 2376 C CA . MET A 1 302 ? -0.572 10.406 2.039 1 92.81 302 MET A CA 1
ATOM 2377 C C . MET A 1 302 ? 0.646 10.859 2.834 1 92.81 302 MET A C 1
ATOM 2379 O O . MET A 1 302 ? 0.514 11.336 3.965 1 92.81 302 MET A O 1
ATOM 2383 N N . THR A 1 303 ? 1.85 10.688 2.266 1 90.31 303 THR A N 1
ATOM 2384 C CA . THR A 1 303 ? 3.064 11.219 2.877 1 90.31 303 THR A CA 1
ATOM 2385 C C . THR A 1 303 ? 3.152 12.734 2.682 1 90.31 303 THR A C 1
ATOM 2387 O O . THR A 1 303 ? 2.402 13.305 1.89 1 90.31 303 THR A O 1
ATOM 2390 N N . PRO A 1 304 ? 3.986 13.367 3.389 1 85.25 304 PRO A N 1
ATOM 2391 C CA . PRO A 1 304 ? 4 14.828 3.332 1 85.25 304 PRO A CA 1
ATOM 2392 C C . PRO A 1 304 ? 4.703 15.367 2.086 1 85.25 304 PRO A C 1
ATOM 2394 O O . PRO A 1 304 ? 4.812 16.578 1.91 1 85.25 304 PRO A O 1
ATOM 2397 N N . PHE A 1 305 ? 5.094 14.617 1.197 1 77.62 305 PHE A N 1
ATOM 2398 C CA . PHE A 1 305 ? 6.039 15 0.153 1 77.62 305 PHE A CA 1
ATOM 2399 C C . PHE A 1 305 ? 5.336 15.789 -0.947 1 77.62 305 PHE A C 1
ATOM 2401 O O . PHE A 1 305 ? 5.988 16.344 -1.836 1 77.62 305 PHE A O 1
ATOM 2408 N N . ALA A 1 306 ? 4.039 15.891 -0.918 1 64.06 306 ALA A N 1
ATOM 2409 C CA . ALA A 1 306 ? 3.369 16.781 -1.862 1 64.06 306 ALA A CA 1
ATOM 2410 C C . ALA A 1 306 ? 2.758 17.984 -1.145 1 64.06 306 ALA A C 1
ATOM 2412 O O . ALA A 1 306 ? 2.283 18.922 -1.787 1 64.06 306 ALA A O 1
ATOM 2413 N N . GLY A 1 307 ? 2.781 18.016 0.088 1 64.06 307 GLY A N 1
ATOM 2414 C CA . GLY A 1 307 ? 2.299 19.141 0.87 1 64.06 307 GLY A CA 1
ATOM 2415 C C . GLY A 1 307 ? 0.816 19.406 0.681 1 64.06 307 GLY A C 1
ATOM 2416 O O . GLY A 1 307 ? 0.364 20.547 0.806 1 64.06 307 GLY A O 1
ATOM 2417 N N . GLU A 1 308 ? 0.04 18.422 0.409 1 62.56 308 GLU A N 1
ATOM 2418 C CA . GLU A 1 308 ? -1.35 18.625 0.013 1 62.56 308 GLU A CA 1
ATOM 2419 C C . GLU A 1 308 ? -2.309 18.125 1.089 1 62.56 308 GLU A C 1
ATOM 2421 O O . GLU A 1 308 ? -3.527 18.25 0.951 1 62.56 308 GLU A O 1
ATOM 2426 N N . GLY A 1 309 ? -1.82 17.734 2.203 1 77.31 309 GLY A N 1
ATOM 2427 C CA . GLY A 1 309 ? -2.68 17.047 3.152 1 77.31 309 GLY A CA 1
ATOM 2428 C C . GLY A 1 309 ? -3.783 17.938 3.707 1 77.31 309 GLY A C 1
ATOM 2429 O O . GLY A 1 309 ? -4.965 17.609 3.592 1 77.31 309 GLY A O 1
ATOM 2430 N N . VAL A 1 310 ? -3.357 19.094 4.156 1 80.06 310 VAL A N 1
ATOM 2431 C CA . VAL A 1 310 ? -4.328 19.969 4.789 1 80.06 310 VAL A CA 1
ATOM 2432 C C . VAL A 1 310 ? -5.277 20.547 3.736 1 80.06 310 VAL A C 1
ATOM 2434 O O . VAL A 1 310 ? -6.488 20.609 3.953 1 80.06 310 VAL A O 1
ATOM 2437 N N . ASN A 1 311 ? -4.746 20.859 2.59 1 83.62 311 ASN A N 1
ATOM 2438 C CA . ASN A 1 311 ? -5.566 21.359 1.492 1 83.62 311 ASN A CA 1
ATOM 2439 C C . ASN A 1 311 ? -6.594 20.328 1.041 1 83.62 311 ASN A C 1
ATOM 2441 O O . ASN A 1 311 ? -7.762 20.656 0.826 1 83.62 311 ASN A O 1
ATOM 2445 N N . SER A 1 312 ? -6.133 19.172 0.969 1 88.06 312 SER A N 1
ATOM 2446 C CA . SER A 1 312 ? -7.023 18.109 0.542 1 88.06 312 SER A CA 1
ATOM 2447 C C . SER A 1 312 ? -8.125 17.859 1.569 1 88.06 312 SER A C 1
ATOM 2449 O O . SER A 1 312 ? -9.281 17.625 1.207 1 88.06 312 SER A O 1
ATOM 2451 N N . ALA A 1 313 ? -7.762 17.938 2.807 1 92.81 313 ALA A N 1
ATOM 2452 C CA . ALA A 1 313 ? -8.734 17.734 3.873 1 92.81 313 ALA A CA 1
ATOM 2453 C C . ALA A 1 313 ? -9.805 18.828 3.854 1 92.81 313 ALA A C 1
ATOM 2455 O O . ALA A 1 313 ? -11 18.531 3.984 1 92.81 313 ALA A O 1
ATOM 2456 N N . MET A 1 314 ? -9.383 20.031 3.666 1 93.12 314 MET A N 1
ATOM 2457 C CA . MET A 1 314 ? -10.312 21.156 3.633 1 93.12 314 MET A CA 1
ATOM 2458 C C . MET A 1 314 ? -11.172 21.125 2.371 1 93.12 314 MET A C 1
ATOM 2460 O O . MET A 1 314 ? -12.344 21.5 2.396 1 93.12 314 MET A O 1
ATOM 2464 N N . TRP A 1 315 ? -10.555 20.656 1.279 1 92.69 315 TRP A N 1
ATOM 2465 C CA . TRP A 1 315 ? -11.305 20.469 0.042 1 92.69 315 TRP A CA 1
ATOM 2466 C C . TRP A 1 315 ? -12.391 19.406 0.222 1 92.69 315 TRP A C 1
ATOM 2468 O O . TRP A 1 315 ? -13.531 19.609 -0.209 1 92.69 315 TRP A O 1
ATOM 2478 N N . ASP A 1 316 ? -12.047 18.359 0.856 1 96.62 316 ASP A N 1
ATOM 2479 C CA . ASP A 1 316 ? -13.023 17.328 1.178 1 96.62 316 ASP A CA 1
ATOM 2480 C C . ASP A 1 316 ? -14.188 17.906 1.988 1 96.62 316 ASP A C 1
ATOM 2482 O O . ASP A 1 316 ? -15.352 17.641 1.695 1 96.62 316 ASP A O 1
ATOM 2486 N N . ALA A 1 317 ? -13.797 18.672 2.98 1 97.56 317 ALA A N 1
ATOM 2487 C CA . ALA A 1 317 ? -14.797 19.281 3.848 1 97.56 317 ALA A CA 1
ATOM 2488 C C . ALA A 1 317 ? -15.742 20.172 3.045 1 97.56 317 ALA A C 1
ATOM 2490 O O . ALA A 1 317 ? -16.969 20.125 3.236 1 97.56 317 ALA A O 1
ATOM 2491 N N . LEU A 1 318 ? -15.195 20.938 2.137 1 96.25 318 LEU A N 1
ATOM 2492 C CA . LEU A 1 318 ? -15.984 21.844 1.301 1 96.25 318 LEU A CA 1
ATOM 2493 C C . LEU A 1 318 ? -16.953 21.062 0.426 1 96.25 318 LEU A C 1
ATOM 2495 O O . LEU A 1 318 ? -18.156 21.359 0.41 1 96.25 318 LEU A O 1
ATOM 2499 N N . GLU A 1 319 ? -16.469 20.062 -0.205 1 96.94 319 GLU A N 1
ATOM 2500 C CA . GLU A 1 319 ? -17.297 19.281 -1.121 1 96.94 319 GLU A CA 1
ATOM 2501 C C . GLU A 1 319 ? -18.375 18.531 -0.371 1 96.94 319 GLU A C 1
ATOM 2503 O O . GLU A 1 319 ? -19.516 18.438 -0.837 1 96.94 319 GLU A O 1
ATOM 2508 N N . LEU A 1 320 ? -18.047 17.953 0.78 1 98.31 320 LEU A N 1
ATOM 2509 C CA . LEU A 1 320 ? -19.031 17.234 1.576 1 98.31 320 LEU A CA 1
ATOM 2510 C C . LEU A 1 320 ? -20.125 18.172 2.074 1 98.31 320 LEU A C 1
ATOM 2512 O O . LEU A 1 320 ? -21.312 17.859 1.971 1 98.31 320 LEU A O 1
ATOM 2516 N N . ALA A 1 321 ? -19.703 19.328 2.574 1 98.06 321 ALA A N 1
ATOM 2517 C CA . ALA A 1 321 ? -20.672 20.312 3.045 1 98.06 321 ALA A CA 1
ATOM 2518 C C . ALA A 1 321 ? -21.609 20.75 1.917 1 98.06 321 ALA A C 1
ATOM 2520 O O . ALA A 1 321 ? -22.828 20.812 2.1 1 98.06 321 ALA A O 1
ATOM 2521 N N . GLN A 1 322 ? -21 21.047 0.743 1 97.38 322 GLN A N 1
ATOM 2522 C CA . GLN A 1 322 ? -21.781 21.469 -0.41 1 97.38 322 GLN A CA 1
ATOM 2523 C C . GLN A 1 322 ? -22.797 20.406 -0.809 1 97.38 322 GLN A C 1
ATOM 2525 O O . GLN A 1 322 ? -23.953 20.719 -1.125 1 97.38 322 GLN A O 1
ATOM 2530 N N . ALA A 1 323 ? -22.359 19.188 -0.793 1 97.81 323 ALA A N 1
ATOM 2531 C CA . ALA A 1 323 ? -23.25 18.078 -1.145 1 97.81 323 ALA A CA 1
ATOM 2532 C C . ALA A 1 323 ? -24.406 17.969 -0.161 1 97.81 323 ALA A C 1
ATOM 2534 O O . ALA A 1 323 ? -25.562 17.781 -0.567 1 97.81 323 ALA A O 1
ATOM 2535 N N . ILE A 1 324 ? -24.141 18.094 1.108 1 97.44 324 ILE A N 1
ATOM 2536 C CA . ILE A 1 324 ? -25.156 17.969 2.148 1 97.44 324 ILE A CA 1
ATOM 2537 C C . ILE A 1 324 ? -26.141 19.141 2.043 1 97.44 324 ILE A C 1
ATOM 2539 O O . ILE A 1 324 ? -27.359 18.953 2.129 1 97.44 324 ILE A O 1
ATOM 2543 N N . VAL A 1 325 ? -25.609 20.344 1.869 1 96 325 VAL A N 1
ATOM 2544 C CA . VAL A 1 325 ? -26.438 21.547 1.759 1 96 325 VAL A CA 1
ATOM 2545 C C . VAL A 1 325 ? -27.359 21.438 0.536 1 96 325 VAL A C 1
ATOM 2547 O O . VAL A 1 325 ? -28.516 21.828 0.582 1 96 325 VAL A O 1
ATOM 2550 N N . ALA A 1 326 ? -26.812 20.875 -0.538 1 95.25 326 ALA A N 1
ATOM 2551 C CA . ALA A 1 326 ? -27.547 20.75 -1.793 1 95.25 326 ALA A CA 1
ATOM 2552 C C . ALA A 1 326 ? -28.672 19.719 -1.673 1 95.25 326 ALA A C 1
ATOM 2554 O O . ALA A 1 326 ? -29.656 19.781 -2.41 1 95.25 326 ALA A O 1
ATOM 2555 N N . ASP A 1 327 ? -28.516 18.75 -0.806 1 93.62 327 ASP A N 1
ATOM 2556 C CA . ASP A 1 327 ? -29.5 17.688 -0.665 1 93.62 327 ASP A CA 1
ATOM 2557 C C . ASP A 1 327 ? -29.75 17.359 0.807 1 93.62 327 ASP A C 1
ATOM 2559 O O . ASP A 1 327 ? -29.531 16.219 1.241 1 93.62 327 ASP A O 1
ATOM 2563 N N . ARG A 1 328 ? -30.359 18.266 1.518 1 90.38 328 ARG A N 1
ATOM 2564 C CA . ARG A 1 328 ? -30.578 18.156 2.957 1 90.38 328 ARG A CA 1
ATOM 2565 C C . ARG A 1 328 ? -31.562 17.047 3.291 1 90.38 328 ARG A C 1
ATOM 2567 O O . ARG A 1 328 ? -31.516 16.469 4.379 1 90.38 328 ARG A O 1
ATOM 2574 N N . GLU A 1 329 ? -32.375 16.703 2.334 1 91.06 329 GLU A N 1
ATOM 2575 C CA . GLU A 1 329 ? -33.469 15.766 2.57 1 91.06 329 GLU A CA 1
ATOM 2576 C C . GLU A 1 329 ? -32.969 14.32 2.428 1 91.06 329 GLU A C 1
ATOM 2578 O O . GLU A 1 329 ? -33.625 13.391 2.922 1 91.06 329 GLU A O 1
ATOM 2583 N N . ASP A 1 330 ? -31.938 14.148 1.707 1 95.25 330 ASP A N 1
ATOM 2584 C CA . ASP A 1 330 ? -31.375 12.82 1.498 1 95.25 330 ASP A CA 1
ATOM 2585 C C . ASP A 1 330 ? -29.875 12.805 1.76 1 95.25 330 ASP A C 1
ATOM 2587 O O . ASP A 1 330 ? -29.078 12.844 0.822 1 95.25 330 ASP A O 1
ATOM 2591 N N . LEU A 1 331 ? -29.547 12.664 2.998 1 96.31 331 LEU A N 1
ATOM 2592 C CA . LEU A 1 331 ? -28.156 12.703 3.449 1 96.31 331 LEU A CA 1
ATOM 2593 C C . LEU A 1 331 ? -27.344 11.602 2.785 1 96.31 331 LEU A C 1
ATOM 2595 O O . LEU A 1 331 ? -26.172 11.812 2.441 1 96.31 331 LEU A O 1
ATOM 2599 N N . ASP A 1 332 ? -27.953 10.469 2.604 1 96.5 332 ASP A N 1
ATOM 2600 C CA . ASP A 1 332 ? -27.25 9.344 1.991 1 96.5 332 ASP A CA 1
ATOM 2601 C C . ASP A 1 332 ? -26.844 9.656 0.552 1 96.5 332 ASP A C 1
ATOM 2603 O O . ASP A 1 332 ? -25.719 9.406 0.148 1 96.5 332 ASP A O 1
ATOM 2607 N N . ARG A 1 333 ? -27.734 10.219 -0.151 1 96.38 333 ARG A N 1
ATOM 2608 C CA . ARG A 1 333 ? -27.453 10.617 -1.525 1 96.38 333 ARG A CA 1
ATOM 2609 C C . ARG A 1 333 ? -26.391 11.719 -1.57 1 96.38 333 ARG A C 1
ATOM 2611 O O . ARG A 1 333 ? -25.531 11.719 -2.451 1 96.38 333 ARG A O 1
ATOM 2618 N N . ALA A 1 334 ? -26.469 12.625 -0.684 1 97.56 334 ALA A N 1
ATOM 2619 C CA . ALA A 1 334 ? -25.5 13.703 -0.599 1 97.56 334 ALA A CA 1
ATOM 2620 C C . ALA A 1 334 ? -24.094 13.156 -0.363 1 97.56 334 ALA A C 1
ATOM 2622 O O . ALA A 1 334 ? -23.141 13.562 -1.031 1 97.56 334 ALA A O 1
ATOM 2623 N N . VAL A 1 335 ? -24 12.188 0.534 1 97.88 335 VAL A N 1
ATOM 2624 C CA . VAL A 1 335 ? -22.719 11.609 0.882 1 97.88 335 VAL A CA 1
ATOM 2625 C C . VAL A 1 335 ? -22.156 10.828 -0.311 1 97.88 335 VAL A C 1
ATOM 2627 O O . VAL A 1 335 ? -20.969 10.922 -0.617 1 97.88 335 VAL A O 1
ATOM 2630 N N . TRP A 1 336 ? -23.016 10.18 -0.961 1 96.25 336 TRP A N 1
ATOM 2631 C CA . TRP A 1 336 ? -22.578 9.43 -2.135 1 96.25 336 TRP A CA 1
ATOM 2632 C C . TRP A 1 336 ? -22.062 10.367 -3.225 1 96.25 336 TRP A C 1
ATOM 2634 O O . TRP A 1 336 ? -21.062 10.086 -3.873 1 96.25 336 TRP A O 1
ATOM 2644 N N . ALA A 1 337 ? -22.719 11.445 -3.41 1 96.56 337 ALA A N 1
ATOM 2645 C CA . ALA A 1 337 ? -22.297 12.445 -4.395 1 96.56 337 ALA A CA 1
ATOM 2646 C C . ALA A 1 337 ? -20.906 12.992 -4.066 1 96.56 337 ALA A C 1
ATOM 2648 O O . ALA A 1 337 ? -20.078 13.18 -4.957 1 96.56 337 ALA A O 1
ATOM 2649 N N . TYR A 1 338 ? -20.688 13.234 -2.859 1 97.62 338 TYR A N 1
ATOM 2650 C CA . TYR A 1 338 ? -19.391 13.68 -2.383 1 97.62 338 TYR A CA 1
ATOM 2651 C C . TYR A 1 338 ? -18.312 12.641 -2.68 1 97.62 338 TYR A C 1
ATOM 2653 O O . TYR A 1 338 ? -17.266 12.961 -3.248 1 97.62 338 TYR A O 1
ATOM 2661 N N . GLU A 1 339 ? -18.562 11.391 -2.314 1 96.88 339 GLU A N 1
ATOM 2662 C CA . GLU A 1 339 ? -17.578 10.32 -2.465 1 96.88 339 GLU A CA 1
ATOM 2663 C C . GLU A 1 339 ? -17.203 10.117 -3.93 1 96.88 339 GLU A C 1
ATOM 2665 O O . GLU A 1 339 ? -16.031 9.945 -4.258 1 96.88 339 GLU A O 1
ATOM 2670 N N . LYS A 1 340 ? -18.141 10.242 -4.77 1 94.06 340 LYS A N 1
ATOM 2671 C CA . LYS A 1 340 ? -17.906 10.055 -6.203 1 94.06 340 LYS A CA 1
ATOM 2672 C C . LYS A 1 340 ? -16.953 11.102 -6.75 1 94.06 340 LYS A C 1
ATOM 2674 O O . LYS A 1 340 ? -16.172 10.82 -7.664 1 94.06 340 LYS A O 1
ATOM 2679 N N . LYS A 1 341 ? -16.984 12.258 -6.148 1 94.06 341 LYS A N 1
ATOM 2680 C CA . LYS A 1 341 ? -16.094 13.336 -6.578 1 94.06 341 LYS A CA 1
ATOM 2681 C C . LYS A 1 341 ? -14.742 13.242 -5.883 1 94.06 341 LYS A C 1
ATOM 2683 O O . LYS A 1 341 ? -13.703 13.492 -6.496 1 94.06 341 LYS A O 1
ATOM 2688 N N . MET A 1 342 ? -14.781 12.867 -4.68 1 96.12 342 MET A N 1
ATOM 2689 C CA . MET A 1 342 ? -13.586 12.852 -3.848 1 96.12 342 MET A CA 1
ATOM 2690 C C . MET A 1 342 ? -12.625 11.758 -4.301 1 96.12 342 MET A C 1
ATOM 2692 O O . MET A 1 342 ? -11.414 11.961 -4.348 1 96.12 342 MET A O 1
ATOM 2696 N N . PHE A 1 343 ? -13.125 10.57 -4.746 1 93.81 343 PHE A N 1
ATOM 2697 C CA . PHE A 1 343 ? -12.289 9.406 -5.043 1 93.81 343 PHE A CA 1
ATOM 2698 C C . PHE A 1 343 ? -11.328 9.711 -6.184 1 93.81 343 PHE A C 1
ATOM 2700 O O . PHE A 1 343 ? -10.109 9.602 -6.02 1 93.81 343 PHE A O 1
ATOM 2707 N N . PRO A 1 344 ? -11.805 10.148 -7.309 1 91.88 344 PRO A N 1
ATOM 2708 C CA . PRO A 1 344 ? -10.844 10.414 -8.383 1 91.88 344 PRO A CA 1
ATOM 2709 C C . PRO A 1 344 ? -9.906 11.578 -8.07 1 91.88 344 PRO A C 1
ATOM 2711 O O . PRO A 1 344 ? -8.75 11.57 -8.484 1 91.88 344 PRO A O 1
ATOM 2714 N N . ARG A 1 345 ? -10.367 12.57 -7.398 1 90.44 345 ARG A N 1
ATOM 2715 C CA . ARG A 1 345 ? -9.516 13.695 -7.012 1 90.44 345 ARG A CA 1
ATOM 2716 C C . ARG A 1 345 ? -8.406 13.242 -6.074 1 90.44 345 ARG A C 1
ATOM 2718 O O . ARG A 1 345 ? -7.238 13.586 -6.273 1 90.44 345 ARG A O 1
ATOM 2725 N N . ALA A 1 346 ? -8.812 12.508 -5.035 1 92.25 346 ALA A N 1
ATOM 2726 C CA . ALA A 1 346 ? -7.84 11.992 -4.07 1 92.25 346 ALA A CA 1
ATOM 2727 C C . ALA A 1 346 ? -6.809 11.102 -4.75 1 92.25 346 ALA A C 1
ATOM 2729 O O . ALA A 1 346 ? -5.625 11.141 -4.418 1 92.25 346 ALA A O 1
ATOM 2730 N N . GLU A 1 347 ? -7.23 10.281 -5.684 1 92 347 GLU A N 1
ATOM 2731 C CA . GLU A 1 347 ? -6.336 9.391 -6.414 1 92 347 GLU A CA 1
ATOM 2732 C C . GLU A 1 347 ? -5.238 10.172 -7.129 1 92 347 GLU A C 1
ATOM 2734 O O . GLU A 1 347 ? -4.066 9.789 -7.09 1 92 347 GLU A O 1
ATOM 2739 N N . LYS A 1 348 ? -5.633 11.219 -7.734 1 88.19 348 LYS A N 1
ATOM 2740 C CA . LYS A 1 348 ? -4.676 12.047 -8.453 1 88.19 348 LYS A CA 1
ATOM 2741 C C . LYS A 1 348 ? -3.629 12.633 -7.512 1 88.19 348 LYS A C 1
ATOM 2743 O O . LYS A 1 348 ? -2.432 12.586 -7.797 1 88.19 348 LYS A O 1
ATOM 2748 N N . VAL A 1 349 ? -4.066 13.125 -6.41 1 87.31 349 VAL A N 1
ATOM 2749 C CA . VAL A 1 349 ? -3.166 13.742 -5.445 1 87.31 349 VAL A CA 1
ATOM 2750 C C . VAL A 1 349 ? -2.273 12.68 -4.812 1 87.31 349 VAL A C 1
ATOM 2752 O O . VAL A 1 349 ? -1.071 12.891 -4.637 1 87.31 349 VAL A O 1
ATOM 2755 N N . GLN A 1 350 ? -2.854 11.547 -4.492 1 91.06 350 GLN A N 1
ATOM 2756 C CA . GLN A 1 350 ? -2.082 10.438 -3.936 1 91.06 350 GLN A CA 1
ATOM 2757 C C . GLN A 1 350 ? -0.993 9.992 -4.902 1 91.06 350 GLN A C 1
ATOM 2759 O O . GLN A 1 350 ? 0.135 9.711 -4.492 1 91.06 350 GLN A O 1
ATOM 2764 N N . GLN A 1 351 ? -1.359 9.883 -6.148 1 88.19 351 GLN A N 1
ATOM 2765 C CA . GLN A 1 351 ? -0.395 9.461 -7.156 1 88.19 351 GLN A CA 1
ATOM 2766 C C . GLN A 1 351 ? 0.763 10.453 -7.258 1 88.19 351 GLN A C 1
ATOM 2768 O O . GLN A 1 351 ? 1.926 10.047 -7.336 1 88.19 351 GLN A O 1
ATOM 2773 N N . MET A 1 352 ? 0.429 11.672 -7.234 1 82.81 352 MET A N 1
ATOM 2774 C CA . MET A 1 352 ? 1.449 12.711 -7.273 1 82.81 352 MET A CA 1
ATOM 2775 C C . MET A 1 352 ? 2.385 12.609 -6.074 1 82.81 352 MET A C 1
ATOM 2777 O O . MET A 1 352 ? 3.604 12.719 -6.223 1 82.81 352 MET A O 1
ATOM 2781 N N . THR A 1 353 ? 1.832 12.453 -4.973 1 85.94 353 THR A N 1
ATO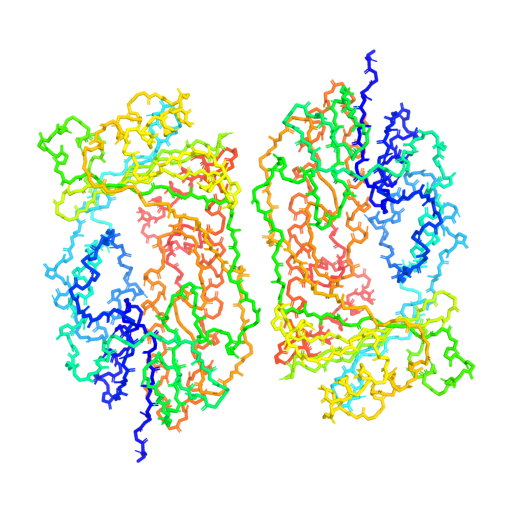M 2782 C CA . THR A 1 353 ? 2.611 12.344 -3.744 1 85.94 353 THR A CA 1
ATOM 2783 C C . THR A 1 353 ? 3.498 11.109 -3.775 1 85.94 353 THR A C 1
ATOM 2785 O O . THR A 1 353 ? 4.668 11.164 -3.387 1 85.94 353 THR A O 1
ATOM 2788 N N . TRP A 1 354 ? 2.924 10.031 -4.258 1 86.62 354 TRP A N 1
ATOM 2789 C CA . TRP A 1 354 ? 3.654 8.773 -4.383 1 86.62 354 TRP A CA 1
ATOM 2790 C C . TRP A 1 354 ? 4.832 8.922 -5.34 1 86.62 354 TRP A C 1
ATOM 2792 O O . TRP A 1 354 ? 5.953 8.508 -5.027 1 86.62 354 TRP A O 1
ATOM 2802 N N . ASP A 1 355 ? 4.609 9.523 -6.434 1 81.38 355 ASP A N 1
ATOM 2803 C CA . ASP A 1 355 ? 5.656 9.75 -7.426 1 81.38 355 ASP A CA 1
ATOM 2804 C C . ASP A 1 355 ? 6.738 10.688 -6.887 1 81.38 355 ASP A C 1
ATOM 2806 O O . ASP A 1 355 ? 7.93 10.469 -7.117 1 81.38 355 ASP A O 1
ATOM 2810 N N . SER A 1 356 ? 6.273 11.695 -6.207 1 78.62 356 SER A N 1
ATOM 2811 C CA . SER A 1 356 ? 7.199 12.648 -5.613 1 78.62 356 SER A CA 1
ATOM 2812 C C . SER A 1 356 ? 8.086 11.984 -4.566 1 78.62 356 SER A C 1
ATOM 2814 O O . SER A 1 356 ? 9.297 12.219 -4.531 1 78.62 356 SER A O 1
ATOM 2816 N N . MET A 1 357 ? 7.551 11.25 -3.777 1 81.31 357 MET A N 1
ATOM 2817 C CA . MET A 1 357 ? 8.305 10.523 -2.756 1 81.31 357 MET A CA 1
ATOM 2818 C C . MET A 1 357 ? 9.359 9.625 -3.391 1 81.31 357 MET A C 1
ATOM 2820 O O . MET A 1 357 ? 10.516 9.641 -2.977 1 81.31 357 MET A O 1
ATOM 2824 N N . ARG A 1 358 ? 8.992 8.922 -4.359 1 76.38 358 ARG A N 1
ATOM 2825 C CA . ARG A 1 358 ? 9.906 8.008 -5.035 1 76.38 358 ARG A CA 1
ATOM 2826 C C . ARG A 1 358 ? 11.047 8.766 -5.699 1 76.38 358 ARG A C 1
ATOM 2828 O O . ARG A 1 358 ? 12.203 8.336 -5.641 1 76.38 358 ARG A O 1
ATOM 2835 N N . SER A 1 359 ? 10.703 9.82 -6.316 1 71.44 359 SER A N 1
ATOM 2836 C CA . SER A 1 359 ? 11.703 10.602 -7.043 1 71.44 359 SER A CA 1
ATOM 2837 C C . SER A 1 359 ? 12.727 11.211 -6.09 1 71.44 359 SER A C 1
ATOM 2839 O O . SER A 1 359 ? 13.906 11.344 -6.43 1 71.44 359 SER A O 1
ATOM 2841 N N . ARG A 1 360 ? 12.289 11.57 -4.934 1 70.25 360 ARG A N 1
ATOM 2842 C CA . ARG A 1 360 ? 13.156 12.219 -3.961 1 70.25 360 ARG A CA 1
ATOM 2843 C C . ARG A 1 360 ? 14.219 11.258 -3.447 1 70.25 360 ARG A C 1
ATOM 2845 O O . ARG A 1 360 ? 15.336 11.672 -3.135 1 70.25 360 ARG A O 1
ATOM 2852 N N . PHE A 1 361 ? 13.867 10.055 -3.453 1 71.62 361 PHE A N 1
ATOM 2853 C CA . PHE A 1 361 ? 14.766 9.102 -2.814 1 71.62 361 PHE A CA 1
ATOM 2854 C C . PHE A 1 361 ? 15.414 8.195 -3.852 1 71.62 361 PHE A C 1
ATOM 2856 O O . PHE A 1 361 ? 16.344 7.445 -3.533 1 71.62 361 PHE A O 1
ATOM 2863 N N . ASP A 1 362 ? 14.906 8.352 -5.113 1 69.94 362 ASP A N 1
ATOM 2864 C CA . ASP A 1 362 ? 15.484 7.547 -6.184 1 69.94 362 ASP A CA 1
ATOM 2865 C C . ASP A 1 362 ? 16.641 8.281 -6.859 1 69.94 362 ASP A C 1
ATOM 2867 O O . ASP A 1 362 ? 16.781 9.492 -6.723 1 69.94 362 ASP A O 1
ATOM 2871 N N . ARG A 1 363 ? 17.5 7.492 -7.523 1 64.94 363 ARG A N 1
ATOM 2872 C CA . ARG A 1 363 ? 18.594 8.094 -8.273 1 64.94 363 ARG A CA 1
ATOM 2873 C C . ARG A 1 363 ? 18.078 9.102 -9.297 1 64.94 363 ARG A C 1
ATOM 2875 O O . ARG A 1 363 ? 17.141 8.805 -10.047 1 64.94 363 ARG A O 1
ATOM 2882 N N . GLY A 1 364 ? 18.578 10.281 -9.32 1 63.88 364 GLY A N 1
ATOM 2883 C CA . GLY A 1 364 ? 18.172 11.336 -10.234 1 63.88 364 GLY A CA 1
ATOM 2884 C C . GLY A 1 364 ? 16.984 12.133 -9.734 1 63.88 364 GLY A C 1
ATOM 2885 O O . GLY A 1 364 ? 16.375 12.906 -10.484 1 63.88 364 GLY A O 1
ATOM 2886 N N . GLY A 1 365 ? 16.703 11.852 -8.531 1 63.34 365 GLY A N 1
ATOM 2887 C CA . GLY A 1 365 ? 15.523 12.484 -7.953 1 63.34 365 GLY A CA 1
ATOM 2888 C C . GLY A 1 365 ? 15.594 14 -7.984 1 63.34 365 GLY A C 1
ATOM 2889 O O . GLY A 1 365 ? 14.617 14.664 -8.344 1 63.34 365 GLY A O 1
ATOM 2890 N N . VAL A 1 366 ? 16.797 14.523 -7.695 1 64.62 366 VAL A N 1
ATOM 2891 C CA . VAL A 1 366 ? 16.953 15.969 -7.652 1 64.62 366 VAL A CA 1
ATOM 2892 C C . VAL A 1 366 ? 16.719 16.562 -9.039 1 64.62 366 VAL A C 1
ATOM 2894 O O . VAL A 1 366 ? 16.078 17.609 -9.18 1 64.62 366 VAL A O 1
ATOM 2897 N N . GLN A 1 367 ? 17.203 15.789 -10.023 1 68.44 367 GLN A N 1
ATOM 2898 C CA . GLN A 1 367 ? 17.016 16.266 -11.391 1 68.44 367 GLN A CA 1
ATOM 2899 C C . GLN A 1 367 ? 15.547 16.25 -11.797 1 68.44 367 GLN A C 1
ATOM 2901 O O . GLN A 1 367 ? 15.055 17.188 -12.414 1 68.44 367 GLN A O 1
ATOM 2906 N N . ALA A 1 368 ? 14.984 15.234 -11.391 1 65.44 368 ALA A N 1
ATOM 2907 C CA . ALA A 1 368 ? 13.562 15.102 -11.719 1 65.44 368 ALA A CA 1
ATOM 2908 C C . ALA A 1 368 ? 12.742 16.188 -11.023 1 65.44 368 ALA A C 1
ATOM 2910 O O . ALA A 1 368 ? 11.852 16.781 -11.641 1 65.44 368 ALA A O 1
ATOM 2911 N N . MET A 1 369 ? 13.062 16.453 -9.836 1 67.75 369 MET A N 1
ATOM 2912 C CA . MET A 1 369 ? 12.336 17.453 -9.07 1 67.75 369 MET A CA 1
ATOM 2913 C C . MET A 1 369 ? 12.602 18.859 -9.625 1 67.75 369 MET A C 1
ATOM 2915 O O . MET A 1 369 ? 11.695 19.688 -9.68 1 67.75 369 MET A O 1
ATOM 2919 N N . THR A 1 370 ? 13.859 19 -10.016 1 67.06 370 THR A N 1
ATOM 2920 C CA . THR A 1 370 ? 14.234 20.281 -10.609 1 67.06 370 THR A CA 1
ATOM 2921 C C . THR A 1 370 ? 13.469 20.516 -11.906 1 67.06 370 THR A C 1
ATOM 2923 O O . THR A 1 370 ? 12.953 21.609 -12.141 1 67.06 370 THR A O 1
ATOM 2926 N N . LYS A 1 371 ? 13.445 19.453 -12.633 1 66.5 371 LYS A N 1
ATOM 2927 C CA . LYS A 1 371 ? 12.734 19.562 -13.898 1 66.5 371 LYS A CA 1
ATOM 2928 C C . LYS A 1 371 ? 11.258 19.859 -13.68 1 66.5 371 LYS A C 1
ATOM 2930 O O . LYS A 1 371 ? 10.672 20.688 -14.375 1 66.5 371 LYS A O 1
ATOM 2935 N N . ARG A 1 372 ? 10.766 19.203 -12.742 1 62.97 372 ARG A N 1
ATOM 2936 C CA . ARG A 1 372 ? 9.352 19.391 -12.43 1 62.97 372 ARG A CA 1
ATOM 2937 C C . ARG A 1 372 ? 9.086 20.797 -11.93 1 62.97 372 ARG A C 1
ATOM 2939 O O . ARG A 1 372 ? 8.109 21.438 -12.344 1 62.97 372 ARG A O 1
ATOM 2946 N N . PHE A 1 373 ? 9.891 21.234 -11.109 1 64 373 PHE A N 1
ATOM 2947 C CA . PHE A 1 373 ? 9.742 22.578 -10.555 1 64 373 PHE A CA 1
ATOM 2948 C C . PHE A 1 373 ? 9.898 23.641 -11.648 1 64 373 PHE A C 1
ATOM 2950 O O . PHE A 1 373 ? 9.117 24.578 -11.719 1 64 373 PHE A O 1
ATOM 2957 N N . ASN A 1 374 ? 10.93 23.359 -12.438 1 60.97 374 ASN A N 1
ATOM 2958 C CA . ASN A 1 374 ? 11.156 24.297 -13.516 1 60.97 374 ASN A CA 1
ATOM 2959 C C . ASN A 1 374 ? 9.969 24.359 -14.477 1 60.97 374 ASN A C 1
ATOM 2961 O O . ASN A 1 374 ? 9.602 25.422 -14.961 1 60.97 374 ASN A O 1
ATOM 2965 N N . PHE A 1 375 ? 9.469 23.234 -14.68 1 59.72 375 PHE A N 1
ATOM 2966 C CA . PHE A 1 375 ? 8.297 23.172 -15.531 1 59.72 375 PHE A CA 1
ATOM 2967 C C . PHE A 1 375 ? 7.133 23.938 -14.922 1 59.72 375 PHE A C 1
ATOM 2969 O O . PHE A 1 375 ? 6.477 24.734 -15.609 1 59.72 375 PHE A O 1
ATOM 2976 N N . LEU A 1 376 ? 6.953 23.766 -13.664 1 57.31 376 LEU A N 1
ATOM 2977 C CA . LEU A 1 376 ? 5.867 24.438 -12.961 1 57.31 376 LEU A CA 1
ATOM 2978 C C . LEU A 1 376 ? 6.07 25.953 -12.961 1 57.31 376 LEU A C 1
ATOM 2980 O O . LEU A 1 376 ? 5.117 26.703 -13.141 1 57.31 376 LEU A O 1
ATOM 2984 N N . MET A 1 377 ? 7.258 26.312 -12.82 1 58.72 377 MET A N 1
ATOM 2985 C CA . MET A 1 377 ? 7.586 27.734 -12.812 1 58.72 377 MET A CA 1
ATOM 2986 C C . MET A 1 377 ? 7.371 28.344 -14.188 1 58.72 377 MET A C 1
ATOM 2988 O O . MET A 1 377 ? 6.895 29.484 -14.297 1 58.72 377 MET A O 1
ATOM 2992 N N . GLU A 1 378 ? 7.82 27.531 -15.156 1 58.12 378 GLU A N 1
ATOM 2993 C CA . GLU A 1 378 ? 7.633 28.016 -16.516 1 58.12 378 GLU A CA 1
ATOM 2994 C C . GLU A 1 378 ? 6.152 28.172 -16.844 1 58.12 378 GLU A C 1
ATOM 2996 O O . GLU A 1 378 ? 5.754 29.156 -17.484 1 58.12 378 GLU A O 1
ATOM 3001 N N . LYS A 1 379 ? 5.449 27.203 -16.469 1 53.94 379 LYS A N 1
ATOM 3002 C CA . LYS A 1 379 ? 4.016 27.266 -16.734 1 53.94 379 LYS A CA 1
ATOM 3003 C C . LYS A 1 379 ? 3.371 28.422 -15.977 1 53.94 379 LYS A C 1
ATOM 3005 O O . LYS A 1 379 ? 2.484 29.094 -16.5 1 53.94 379 LYS A O 1
ATOM 3010 N N . ARG A 1 380 ? 3.738 28.641 -14.883 1 52.5 380 ARG A N 1
ATOM 3011 C CA . ARG A 1 380 ? 3.26 29.766 -14.086 1 52.5 380 ARG A CA 1
ATOM 3012 C C . ARG A 1 380 ? 3.619 31.094 -14.742 1 52.5 380 ARG A C 1
ATOM 3014 O O . ARG A 1 380 ? 2.805 32.031 -14.773 1 52.5 380 ARG A O 1
ATOM 3021 N N . ARG A 1 381 ? 4.82 31.109 -15.188 1 54.12 381 ARG A N 1
ATOM 3022 C CA . ARG A 1 381 ? 5.277 32.312 -15.875 1 54.12 381 ARG A CA 1
ATOM 3023 C C . ARG A 1 381 ? 4.457 32.562 -17.141 1 54.12 381 ARG A C 1
ATOM 3025 O O . ARG A 1 381 ? 4.199 33.719 -17.5 1 54.12 381 ARG A O 1
ATOM 3032 N N . MET A 1 382 ? 4.191 31.406 -17.781 1 49.88 382 MET A N 1
ATOM 3033 C CA . MET A 1 382 ? 3.432 31.562 -19.016 1 49.88 382 MET A CA 1
ATOM 3034 C C . MET A 1 382 ? 1.958 31.812 -18.719 1 49.88 382 MET A C 1
ATOM 3036 O O . MET A 1 382 ? 1.168 32.031 -19.641 1 49.88 382 MET A O 1
ATOM 3040 N N . GLY A 1 383 ? 1.682 32.156 -17.672 1 46.22 383 GLY A N 1
ATOM 3041 C CA . GLY A 1 383 ? 0.301 32.469 -17.328 1 46.22 383 GLY A CA 1
ATOM 3042 C C . GLY A 1 383 ? -0.624 31.266 -17.469 1 46.22 383 GLY A C 1
ATOM 3043 O O . GLY A 1 383 ? -1.847 31.422 -17.484 1 46.22 383 GLY A O 1
ATOM 3044 N N . GLU A 1 384 ? -0.252 30.188 -18.047 1 41.5 384 GLU A N 1
ATOM 3045 C CA . GLU A 1 384 ? -1.063 29.016 -18.406 1 41.5 384 GLU A CA 1
ATOM 3046 C C . GLU A 1 384 ? -1.4 28.188 -17.172 1 41.5 384 GLU A C 1
ATOM 3048 O O . GLU A 1 384 ? -0.569 28.031 -16.281 1 41.5 384 GLU A O 1
ATOM 3053 N N . LYS A 1 385 ? -2.641 28.219 -17.016 1 40.34 385 LYS A N 1
ATOM 3054 C CA . LYS A 1 385 ? -3.189 27.312 -16.016 1 40.34 385 LYS A CA 1
ATOM 3055 C C . LYS A 1 385 ? -2.621 25.906 -16.188 1 40.34 385 LYS A C 1
ATOM 3057 O O . LYS A 1 385 ? -2.943 25.203 -17.156 1 40.34 385 LYS A O 1
ATOM 3062 N N . VAL A 1 386 ? -1.428 25.625 -16.109 1 37.62 386 VAL A N 1
ATOM 3063 C CA . VAL A 1 386 ? -0.886 24.281 -16.328 1 37.62 386 VAL A CA 1
ATOM 3064 C C . VAL A 1 386 ? -1.763 23.25 -15.617 1 37.62 386 VAL A C 1
ATOM 3066 O O . VAL A 1 386 ? -2.174 23.453 -14.477 1 37.62 386 VAL A O 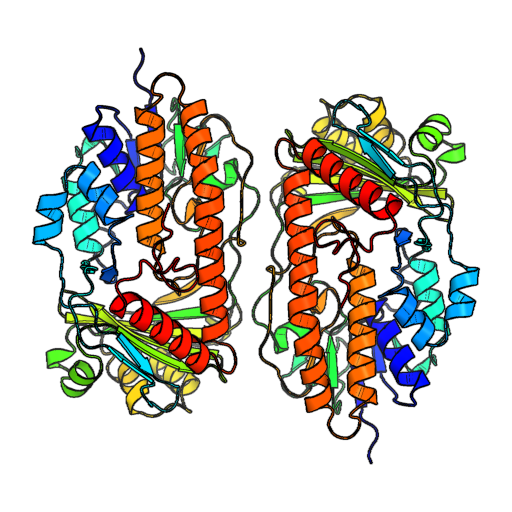1
ATOM 3069 N N . LYS A 1 387 ? -2.52 22.359 -16.328 1 35.31 387 LYS A N 1
ATOM 3070 C CA . LYS A 1 387 ? -3.035 21.109 -15.781 1 35.31 387 LYS A CA 1
ATOM 3071 C C . LYS A 1 387 ? -2.01 20.438 -14.875 1 35.31 387 LYS A C 1
ATOM 3073 O O . LYS A 1 387 ? -1.023 19.875 -15.352 1 35.31 387 LYS A O 1
ATOM 3078 N N . ASP A 1 388 ? -1.586 21.031 -13.828 1 33.06 388 ASP A N 1
ATOM 3079 C CA . ASP A 1 388 ? -0.581 20.672 -12.836 1 33.06 388 ASP A CA 1
ATOM 3080 C C . ASP A 1 388 ? -0.75 19.219 -12.398 1 33.06 388 ASP A C 1
ATOM 3082 O O . ASP A 1 388 ? -1.451 18.938 -11.422 1 33.06 388 ASP A O 1
ATOM 3086 N N . ASN A 1 389 ? -0.97 18.375 -13.211 1 32.41 389 ASN A N 1
ATOM 3087 C CA . ASN A 1 389 ? -1.048 17 -12.734 1 32.41 389 ASN A CA 1
ATOM 3088 C C . ASN A 1 389 ? 0.092 16.672 -11.773 1 32.41 389 ASN A C 1
ATOM 3090 O O . ASN A 1 389 ? 0.163 15.57 -11.242 1 32.41 389 ASN A O 1
ATOM 3094 N N . ALA A 1 390 ? 1.322 17.156 -12.125 1 30.03 390 ALA A N 1
ATOM 3095 C CA . ALA A 1 390 ? 2.551 16.672 -11.492 1 30.03 390 ALA A CA 1
ATOM 3096 C C . ALA A 1 390 ? 2.699 17.25 -10.086 1 30.03 390 ALA A C 1
ATOM 3098 O O . ALA A 1 390 ? 2.969 16.516 -9.133 1 30.03 390 ALA A O 1
ATOM 3099 N N . ILE A 1 391 ? 3.264 18.531 -9.828 1 31.73 391 ILE A N 1
ATOM 3100 C CA . ILE A 1 391 ? 3.553 18.953 -8.461 1 31.73 391 ILE A CA 1
ATOM 3101 C C . ILE A 1 391 ? 2.246 19.234 -7.727 1 31.73 391 ILE A C 1
ATOM 3103 O O . ILE A 1 391 ? 1.985 18.656 -6.664 1 31.73 391 ILE A O 1
ATOM 3107 N N . GLY A 1 392 ? 2.012 20.172 -6.773 1 28.91 392 GLY A N 1
ATOM 3108 C CA . GLY A 1 392 ? 0.793 20.766 -6.25 1 28.91 392 GLY A CA 1
ATOM 3109 C C . GLY A 1 392 ? -0.049 21.438 -7.32 1 28.91 392 GLY A C 1
ATOM 3110 O O . GLY A 1 392 ? -0.841 22.328 -7.023 1 28.91 392 GLY A O 1
ATOM 3111 N N . ALA A 1 393 ? 0.098 21.203 -8.695 1 26.34 393 ALA A N 1
ATOM 3112 C CA . ALA A 1 393 ? -0.573 22.094 -9.648 1 26.34 393 ALA A CA 1
ATOM 3113 C C . ALA A 1 393 ? -2.086 21.906 -9.594 1 26.34 393 ALA A C 1
ATOM 3115 O O . ALA A 1 393 ? -2.574 20.859 -9.172 1 26.34 393 ALA A O 1
ATOM 3116 N N . GLU A 1 394 ? -2.852 22.953 -10.141 1 25.22 394 GLU A N 1
ATOM 3117 C CA . GLU A 1 394 ? -4.285 23.219 -10.203 1 25.22 394 GLU A CA 1
ATOM 3118 C C . GLU A 1 394 ? -5.02 22.094 -10.938 1 25.22 394 GLU A C 1
ATOM 3120 O O . GLU A 1 394 ? -4.672 21.75 -12.07 1 25.22 394 GLU A O 1
ATOM 3125 N N . VAL A 1 395 ? -5.363 21.062 -10.375 1 26.77 395 VAL A N 1
ATOM 3126 C CA . VAL A 1 395 ? -6.383 20.203 -10.969 1 26.77 395 VAL A CA 1
ATOM 3127 C C . VAL A 1 395 ? -7.527 21.047 -11.508 1 26.77 395 VAL A C 1
ATOM 3129 O O . VAL A 1 395 ? -8.281 21.656 -10.742 1 26.77 395 VAL A O 1
ATOM 3132 N N . THR A 1 396 ? -7.277 21.844 -12.508 1 23.11 396 THR A N 1
ATOM 3133 C CA . THR A 1 396 ? -8.43 22.547 -13.062 1 23.11 396 THR A CA 1
ATOM 3134 C C . THR A 1 396 ? -9.516 21.547 -13.469 1 23.11 396 THR A C 1
ATOM 3136 O O . THR A 1 396 ? -9.211 20.453 -13.961 1 23.11 396 THR A O 1
ATOM 3139 N N . GLU A 1 397 ? -10.805 21.781 -13.086 1 22.77 397 GLU A N 1
ATOM 3140 C CA . GLU A 1 397 ? -12.047 21.234 -13.633 1 22.77 397 GLU A CA 1
ATOM 3141 C C . GLU A 1 397 ? -11.984 21.156 -15.156 1 22.77 397 GLU A C 1
ATOM 3143 O O . GLU A 1 397 ? -11.508 22.078 -15.812 1 22.77 397 GLU A O 1
ATOM 3148 N N . MET B 1 1 ? 37.188 -15 -18.938 1 52.62 1 MET B N 1
ATOM 3149 C CA . MET B 1 1 ? 36.438 -14.164 -18.016 1 52.62 1 MET B CA 1
ATOM 3150 C C . MET B 1 1 ? 35.719 -15.008 -16.969 1 52.62 1 MET B C 1
ATOM 3152 O O . MET B 1 1 ? 35.344 -16.141 -17.234 1 52.62 1 MET B O 1
ATOM 3156 N N . SER B 1 2 ? 35.938 -14.734 -15.656 1 70.38 2 SER B N 1
ATOM 3157 C CA . SER B 1 2 ? 35.469 -15.617 -14.594 1 70.38 2 SER B CA 1
ATOM 3158 C C . SER B 1 2 ? 33.938 -15.719 -14.617 1 70.38 2 SER B C 1
ATOM 3160 O O . SER B 1 2 ? 33.25 -14.758 -14.961 1 70.38 2 SER B O 1
ATOM 3162 N N . ILE B 1 3 ? 33.344 -16.875 -14.695 1 83.94 3 ILE B N 1
ATOM 3163 C CA . ILE B 1 3 ? 31.922 -17.156 -14.688 1 83.94 3 ILE B CA 1
ATOM 3164 C C . ILE B 1 3 ? 31.297 -16.594 -13.422 1 83.94 3 ILE B C 1
ATOM 3166 O O . ILE B 1 3 ? 31.781 -16.844 -12.312 1 83.94 3 ILE B O 1
ATOM 3170 N N . PRO B 1 4 ? 30.281 -15.727 -13.609 1 91.69 4 PRO B N 1
ATOM 3171 C CA . PRO B 1 4 ? 29.656 -15.148 -12.422 1 91.69 4 PRO B CA 1
ATOM 3172 C C . PRO B 1 4 ? 29 -16.203 -11.523 1 91.69 4 PRO B C 1
ATOM 3174 O O . PRO B 1 4 ? 28.469 -17.188 -12.016 1 91.69 4 PRO B O 1
ATOM 3177 N N . ARG B 1 5 ? 29.156 -16.047 -10.344 1 94.44 5 ARG B N 1
ATOM 3178 C CA . ARG B 1 5 ? 28.469 -16.875 -9.359 1 94.44 5 ARG B CA 1
ATOM 3179 C C . ARG B 1 5 ? 27.125 -16.266 -8.961 1 94.44 5 ARG B C 1
ATOM 3181 O O . ARG B 1 5 ? 27.094 -15.227 -8.297 1 94.44 5 ARG B O 1
ATOM 3188 N N . ILE B 1 6 ? 26.047 -16.922 -9.352 1 97.75 6 ILE B N 1
ATOM 3189 C CA . ILE B 1 6 ? 24.719 -16.359 -9.156 1 97.75 6 ILE B CA 1
ATOM 3190 C C . ILE B 1 6 ? 23.938 -17.234 -8.172 1 97.75 6 ILE B C 1
ATOM 3192 O O . ILE B 1 6 ? 23.859 -18.453 -8.336 1 97.75 6 ILE B O 1
ATOM 3196 N N . ALA B 1 7 ? 23.391 -16.609 -7.133 1 98.62 7 ALA B N 1
ATOM 3197 C CA . ALA B 1 7 ? 22.484 -17.266 -6.195 1 98.62 7 ALA B CA 1
ATOM 3198 C C . ALA B 1 7 ? 21.031 -16.891 -6.477 1 98.62 7 ALA B C 1
ATOM 3200 O O . ALA B 1 7 ? 20.703 -15.727 -6.676 1 98.62 7 ALA B O 1
ATOM 3201 N N . ILE B 1 8 ? 20.188 -17.859 -6.594 1 98.75 8 ILE B N 1
ATOM 3202 C CA . ILE B 1 8 ? 18.734 -17.672 -6.738 1 98.75 8 ILE B CA 1
ATOM 3203 C C . ILE B 1 8 ? 18.031 -18.188 -5.488 1 98.75 8 ILE B C 1
ATOM 3205 O O . ILE B 1 8 ? 18.141 -19.359 -5.145 1 98.75 8 ILE B O 1
ATOM 3209 N N . ILE B 1 9 ? 17.328 -17.297 -4.809 1 98.62 9 ILE B N 1
ATOM 3210 C CA . ILE B 1 9 ? 16.641 -17.688 -3.582 1 98.62 9 ILE B CA 1
ATOM 3211 C C . ILE B 1 9 ? 15.188 -18.047 -3.893 1 98.62 9 ILE B C 1
ATOM 3213 O O . ILE B 1 9 ? 14.359 -17.172 -4.117 1 98.62 9 ILE B O 1
ATOM 3217 N N . GLY B 1 10 ? 14.852 -19.359 -3.85 1 97.06 10 GLY B N 1
ATOM 3218 C CA . GLY B 1 10 ? 13.516 -19.844 -4.137 1 97.06 10 GLY B CA 1
ATOM 3219 C C . GLY B 1 10 ? 13.438 -20.688 -5.402 1 97.06 10 GLY B C 1
ATOM 3220 O O . GLY B 1 10 ? 13.852 -20.234 -6.473 1 97.06 10 GLY B O 1
ATOM 3221 N N . ALA B 1 11 ? 12.867 -21.828 -5.285 1 96 11 ALA B N 1
ATOM 3222 C CA . ALA B 1 11 ? 12.68 -22.75 -6.414 1 96 11 ALA B CA 1
ATOM 3223 C C . ALA B 1 11 ? 11.227 -22.766 -6.871 1 96 11 ALA B C 1
ATOM 3225 O O . ALA B 1 11 ? 10.648 -23.828 -7.066 1 96 11 ALA B O 1
ATOM 3226 N N . GLY B 1 12 ? 10.664 -21.594 -6.922 1 93.12 12 GLY B N 1
ATOM 3227 C CA . GLY B 1 12 ? 9.375 -21.438 -7.57 1 93.12 12 GLY B CA 1
ATOM 3228 C C . GLY B 1 12 ? 9.477 -21.297 -9.078 1 93.12 12 GLY B C 1
ATOM 3229 O O . GLY B 1 12 ? 10.57 -21.375 -9.641 1 93.12 12 GLY B O 1
ATOM 3230 N N . PRO B 1 13 ? 8.367 -21.062 -9.734 1 91.44 13 PRO B N 1
ATOM 3231 C CA . PRO B 1 13 ? 8.383 -20.984 -11.195 1 91.44 13 PRO B CA 1
ATOM 3232 C C . PRO B 1 13 ? 9.352 -19.922 -11.711 1 91.44 13 PRO B C 1
ATOM 3234 O O . PRO B 1 13 ? 10.078 -20.172 -12.68 1 91.44 13 PRO B O 1
ATOM 3237 N N . GLY B 1 14 ? 9.398 -18.781 -11.07 1 94.56 14 GLY B N 1
ATOM 3238 C CA . GLY B 1 14 ? 10.305 -17.719 -11.492 1 94.56 14 GLY B CA 1
ATOM 3239 C C . GLY B 1 14 ? 11.766 -18.094 -11.312 1 94.56 14 GLY B C 1
ATOM 3240 O O . GLY B 1 14 ? 12.562 -17.953 -12.242 1 94.56 14 GLY B O 1
ATOM 3241 N N . GLY B 1 15 ? 12.117 -18.594 -10.141 1 97.5 15 GLY B N 1
ATOM 3242 C CA . GLY B 1 15 ? 13.492 -18.969 -9.852 1 97.5 15 GLY B CA 1
ATOM 3243 C C . GLY B 1 15 ? 13.992 -20.109 -10.719 1 97.5 15 GLY B C 1
ATOM 3244 O O . GLY B 1 15 ? 15.109 -20.062 -11.242 1 97.5 15 GLY B O 1
ATOM 3245 N N . LEU B 1 16 ? 13.172 -21.141 -10.922 1 96.69 16 LEU B N 1
ATOM 3246 C CA . LEU B 1 16 ? 13.539 -22.281 -11.734 1 96.69 16 LEU B CA 1
ATOM 3247 C C . LEU B 1 16 ? 13.688 -21.891 -13.203 1 96.69 16 LEU B C 1
ATOM 3249 O O . LEU B 1 16 ? 14.602 -22.359 -13.891 1 96.69 16 LEU B O 1
ATOM 3253 N N . THR B 1 17 ? 12.797 -21.047 -13.648 1 96.38 17 THR B N 1
ATOM 3254 C CA . THR B 1 17 ? 12.875 -20.562 -15.031 1 96.38 17 THR B CA 1
ATOM 3255 C C . THR B 1 17 ? 14.172 -19.797 -15.266 1 96.38 17 THR B C 1
ATOM 3257 O O . THR B 1 17 ? 14.852 -20.016 -16.266 1 96.38 17 THR B O 1
ATOM 3260 N N . LEU B 1 18 ? 14.523 -18.938 -14.344 1 98.19 18 LEU B N 1
ATOM 3261 C CA . LEU B 1 18 ? 15.766 -18.172 -14.461 1 98.19 18 LEU B CA 1
ATOM 3262 C C . LEU B 1 18 ? 16.969 -19.094 -14.508 1 98.19 18 LEU B C 1
ATOM 3264 O O . LEU B 1 18 ? 17.828 -18.953 -15.383 1 98.19 18 LEU B O 1
ATOM 3268 N N . ALA B 1 19 ? 17.031 -20.031 -13.586 1 98.19 19 ALA B N 1
ATOM 3269 C CA . ALA B 1 19 ? 18.141 -20.984 -13.531 1 98.19 19 ALA B CA 1
ATOM 3270 C C . ALA B 1 19 ? 18.281 -21.75 -14.836 1 98.19 19 ALA B C 1
ATOM 3272 O O . ALA B 1 19 ? 19.391 -21.922 -15.352 1 98.19 19 ALA B O 1
ATOM 3273 N N . ARG B 1 20 ? 17.141 -22.203 -15.375 1 97.81 20 ARG B N 1
ATOM 3274 C CA . ARG B 1 20 ? 17.141 -22.984 -16.609 1 97.81 20 ARG B CA 1
ATOM 3275 C C . ARG B 1 20 ? 17.641 -22.141 -17.781 1 97.81 20 ARG B C 1
ATOM 3277 O O . ARG B 1 20 ? 18.453 -22.609 -18.578 1 97.81 20 ARG B O 1
ATOM 3284 N N . LEU B 1 21 ? 17.156 -20.922 -17.9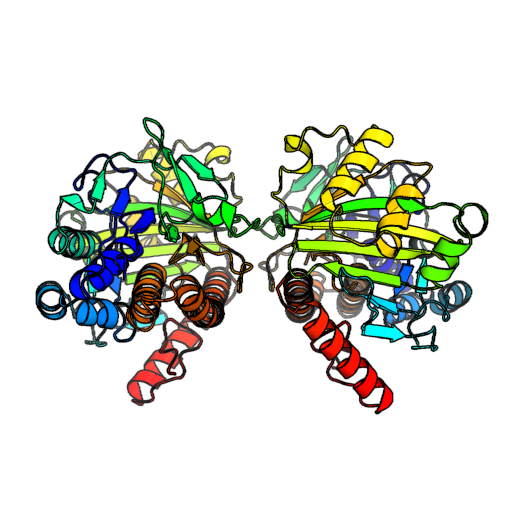06 1 97.75 21 LEU B N 1
ATOM 3285 C CA . LEU B 1 21 ? 17.562 -20.016 -18.969 1 97.75 21 LEU B CA 1
ATOM 3286 C C . LEU B 1 21 ? 19.062 -19.734 -18.906 1 97.75 21 LEU B C 1
ATOM 3288 O O . LEU B 1 21 ? 19.75 -19.719 -19.938 1 97.75 21 LEU B O 1
ATOM 3292 N N . LEU B 1 22 ? 19.547 -19.516 -17.703 1 97.5 22 LEU B N 1
ATOM 3293 C CA . LEU B 1 22 ? 20.984 -19.281 -17.531 1 97.5 22 LEU B CA 1
ATOM 3294 C C . LEU B 1 22 ? 21.781 -20.531 -17.891 1 97.5 22 LEU B C 1
ATOM 3296 O O . LEU B 1 22 ? 22.797 -20.453 -18.578 1 97.5 22 LEU B O 1
ATOM 3300 N N . HIS B 1 23 ? 21.297 -21.672 -17.469 1 96.75 23 HIS B N 1
ATOM 3301 C CA . HIS B 1 23 ? 21.969 -22.953 -17.703 1 96.75 23 HIS B CA 1
ATOM 3302 C C . HIS B 1 23 ? 22.156 -23.219 -19.188 1 96.75 23 HIS B C 1
ATOM 3304 O O . HIS B 1 23 ? 23.25 -23.578 -19.625 1 96.75 23 HIS B O 1
ATOM 3310 N N . VAL B 1 24 ? 21.125 -23.062 -19.969 1 96.56 24 VAL B N 1
ATOM 3311 C CA . VAL B 1 24 ? 21.172 -23.375 -21.391 1 96.56 24 VAL B CA 1
ATOM 3312 C C . VAL B 1 24 ? 22.109 -22.406 -22.109 1 96.56 24 VAL B C 1
ATOM 3314 O O . VAL B 1 24 ? 22.531 -22.641 -23.234 1 96.56 24 VAL B O 1
ATOM 3317 N N . ASN B 1 25 ? 22.375 -21.297 -21.469 1 95.62 25 ASN B N 1
ATOM 3318 C CA . ASN B 1 25 ? 23.297 -20.312 -22.031 1 95.62 25 ASN B CA 1
ATOM 3319 C C . ASN B 1 25 ? 24.672 -20.391 -21.391 1 95.62 25 ASN B C 1
ATOM 3321 O O . ASN B 1 25 ? 25.484 -19.469 -21.531 1 95.62 25 ASN B O 1
ATOM 3325 N N . GLY B 1 26 ? 24.906 -21.438 -20.641 1 94.56 26 GLY B N 1
ATOM 3326 C CA . GLY B 1 26 ? 26.25 -21.734 -20.125 1 94.56 26 GLY B CA 1
ATOM 3327 C C . GLY B 1 26 ? 26.594 -20.969 -18.875 1 94.56 26 GLY B C 1
ATOM 3328 O O . GLY B 1 26 ? 27.766 -20.781 -18.547 1 94.56 26 GLY B O 1
ATOM 3329 N N . ILE B 1 27 ? 25.688 -20.406 -18.156 1 95.5 27 ILE B N 1
ATOM 3330 C CA . ILE B 1 27 ? 25.922 -19.672 -16.922 1 95.5 27 ILE B CA 1
ATOM 3331 C C . ILE B 1 27 ? 25.359 -20.453 -15.734 1 95.5 27 ILE B C 1
ATOM 3333 O O . ILE B 1 27 ? 24.141 -20.562 -15.578 1 95.5 27 ILE B O 1
ATOM 3337 N N . PRO B 1 28 ? 26.172 -20.953 -14.922 1 94.12 28 PRO B N 1
ATOM 3338 C CA . PRO B 1 28 ? 25.672 -21.719 -13.781 1 94.12 28 PRO B CA 1
ATOM 3339 C C . PRO B 1 28 ? 25.078 -20.844 -12.695 1 94.12 28 PRO B C 1
ATOM 3341 O O . PRO B 1 28 ? 25.422 -19.656 -12.586 1 94.12 28 PRO B O 1
ATOM 3344 N N . SER B 1 29 ? 24.188 -21.406 -11.922 1 97.19 29 SER B N 1
ATOM 3345 C CA . SER B 1 29 ? 23.578 -20.75 -10.773 1 97.19 29 SER B CA 1
ATOM 3346 C C . SER B 1 29 ? 23.297 -21.734 -9.648 1 97.19 29 SER B C 1
ATOM 3348 O O . SER B 1 29 ? 23.391 -22.953 -9.852 1 97.19 29 SER B O 1
ATOM 3350 N N . THR B 1 30 ? 23.109 -21.266 -8.5 1 97.94 30 THR B N 1
ATOM 3351 C CA . THR B 1 30 ? 22.734 -22.078 -7.344 1 97.94 30 THR B CA 1
ATOM 3352 C C . THR B 1 30 ? 21.391 -21.625 -6.785 1 97.94 30 THR B C 1
ATOM 3354 O O . THR B 1 30 ? 21.219 -20.453 -6.426 1 97.94 30 THR B O 1
ATOM 3357 N N . ILE B 1 31 ? 20.453 -22.594 -6.754 1 98.38 31 ILE B N 1
ATOM 3358 C CA . ILE B 1 31 ? 19.141 -22.297 -6.195 1 98.38 31 ILE B CA 1
ATOM 3359 C C . ILE B 1 31 ? 19.094 -22.75 -4.738 1 98.38 31 ILE B C 1
ATOM 3361 O O . ILE B 1 31 ? 19.484 -23.875 -4.414 1 98.38 31 ILE B O 1
ATOM 3365 N N . PHE B 1 32 ? 18.703 -21.891 -3.861 1 98.25 32 PHE B N 1
ATOM 3366 C CA . PHE B 1 32 ? 18.438 -22.25 -2.471 1 98.25 32 PHE B CA 1
ATOM 3367 C C . PHE B 1 32 ? 16.938 -22.328 -2.199 1 98.25 32 PHE B C 1
ATOM 3369 O O . PHE B 1 32 ? 16.219 -21.359 -2.43 1 98.25 32 PHE B O 1
ATOM 3376 N N . GLU B 1 33 ? 16.438 -23.422 -1.77 1 97 33 GLU B N 1
ATOM 3377 C CA . GLU B 1 33 ? 15.016 -23.641 -1.534 1 97 33 GLU B CA 1
ATOM 3378 C C . GLU B 1 33 ? 14.758 -24.094 -0.099 1 97 33 GLU B C 1
ATOM 3380 O O . GLU B 1 33 ? 15.477 -24.938 0.431 1 97 33 GLU B O 1
ATOM 3385 N N . LYS B 1 34 ? 13.742 -23.5 0.542 1 95.5 34 LYS B N 1
ATOM 3386 C CA . LYS B 1 34 ? 13.43 -23.781 1.939 1 95.5 34 LYS B CA 1
ATOM 3387 C C . LYS B 1 34 ? 12.852 -25.188 2.104 1 95.5 34 LYS B C 1
ATOM 3389 O O . LYS B 1 34 ? 13.023 -25.828 3.15 1 95.5 34 LYS B O 1
ATOM 3394 N N . ASP B 1 35 ? 12.141 -25.719 1.091 1 92.94 35 ASP B N 1
ATOM 3395 C CA . ASP B 1 35 ? 11.562 -27.062 1.165 1 92.94 35 ASP B CA 1
ATOM 3396 C C . ASP B 1 35 ? 12.656 -28.125 1.33 1 92.94 35 ASP B C 1
ATOM 3398 O O . ASP B 1 35 ? 13.734 -28 0.758 1 92.94 35 ASP B O 1
ATOM 3402 N N . PRO B 1 36 ? 12.336 -29.156 2.072 1 92.44 36 PRO B N 1
ATOM 3403 C CA . PRO B 1 36 ? 13.359 -30.172 2.328 1 92.44 36 PRO B CA 1
ATOM 3404 C C . PRO B 1 36 ? 13.711 -30.984 1.082 1 92.44 36 PRO B C 1
ATOM 3406 O O . PRO B 1 36 ? 14.82 -31.516 0.978 1 92.44 36 PRO B O 1
ATOM 3409 N N . ASP B 1 37 ? 12.648 -31.125 0.22 1 89.69 37 ASP B N 1
ATOM 3410 C CA . ASP B 1 37 ? 12.883 -31.875 -1.014 1 89.69 37 ASP B CA 1
ATOM 3411 C C . ASP B 1 37 ? 11.844 -31.531 -2.072 1 89.69 37 ASP B C 1
ATOM 3413 O O . ASP B 1 37 ? 10.961 -30.703 -1.832 1 89.69 37 ASP B O 1
ATOM 3417 N N . ARG B 1 38 ? 12.023 -32.062 -3.205 1 84.75 38 ARG B N 1
ATOM 3418 C CA . ARG B 1 38 ? 11.195 -31.734 -4.363 1 84.75 38 ARG B CA 1
ATOM 3419 C C . ARG B 1 38 ? 9.758 -32.188 -4.164 1 84.75 38 ARG B C 1
ATOM 3421 O O . ARG B 1 38 ? 8.852 -31.734 -4.855 1 84.75 38 ARG B O 1
ATOM 3428 N N . GLN B 1 39 ? 9.5 -33.125 -3.287 1 77.12 39 GLN B N 1
ATOM 3429 C CA . GLN B 1 39 ? 8.18 -33.719 -3.121 1 77.12 39 GLN B CA 1
ATOM 3430 C C . GLN B 1 39 ? 7.359 -32.969 -2.076 1 77.12 39 GLN B C 1
ATOM 3432 O O . GLN B 1 39 ? 6.176 -33.25 -1.881 1 77.12 39 GLN B O 1
ATOM 3437 N N . PHE B 1 40 ? 8.055 -32.094 -1.275 1 70.31 40 PHE B N 1
ATOM 3438 C CA . PHE B 1 40 ? 7.414 -31.406 -0.159 1 70.31 40 PHE B CA 1
ATOM 3439 C C . PHE B 1 40 ? 6.172 -30.656 -0.625 1 70.31 40 PHE B C 1
ATOM 3441 O O . PHE B 1 40 ? 5.145 -30.672 0.051 1 70.31 40 PHE B O 1
ATOM 3448 N N . ARG B 1 41 ? 6.383 -29.812 -1.477 1 60.66 41 ARG B N 1
ATOM 3449 C CA . ARG B 1 41 ? 5.25 -29.016 -1.928 1 60.66 41 ARG B CA 1
ATOM 3450 C C . ARG B 1 41 ? 4.41 -29.781 -2.943 1 60.66 41 ARG B C 1
ATOM 3452 O O . ARG B 1 41 ? 4.695 -29.75 -4.141 1 60.66 41 ARG B O 1
ATOM 3459 N N . HIS B 1 42 ? 3.855 -30.906 -2.498 1 51.38 42 HIS B N 1
ATOM 3460 C CA . HIS B 1 42 ? 2.924 -31.5 -3.451 1 51.38 42 HIS B CA 1
ATOM 3461 C C . HIS B 1 42 ? 1.979 -30.453 -4.023 1 51.38 42 HIS B C 1
ATOM 3463 O O . HIS B 1 42 ? 1.742 -29.422 -3.398 1 51.38 42 HIS B O 1
ATOM 3469 N N . THR B 1 43 ? 1.309 -30.625 -5.184 1 48.81 43 THR B N 1
ATOM 3470 C CA . THR B 1 43 ? 0.801 -29.859 -6.316 1 48.81 43 THR B CA 1
ATOM 3471 C C . THR B 1 43 ? -0.303 -28.906 -5.875 1 48.81 43 THR B C 1
ATOM 3473 O O . THR B 1 43 ? -1.487 -29.188 -6.082 1 48.81 43 THR B O 1
ATOM 3476 N N . ALA B 1 44 ? -0.387 -28.391 -4.676 1 47.41 44 ALA B N 1
ATOM 3477 C CA . ALA B 1 44 ? -1.663 -27.688 -4.617 1 47.41 44 ALA B CA 1
ATOM 3478 C C . ALA B 1 44 ? -1.714 -26.562 -5.645 1 47.41 44 ALA B C 1
ATOM 3480 O O . ALA B 1 44 ? -1.16 -25.484 -5.422 1 47.41 44 ALA B O 1
ATOM 3481 N N . GLY B 1 45 ? -1.201 -26.938 -6.859 1 51.62 45 GLY B N 1
ATOM 3482 C CA . GLY B 1 45 ? -1.077 -25.766 -7.719 1 51.62 45 GLY B CA 1
ATOM 3483 C C . GLY B 1 45 ? -2.199 -25.656 -8.734 1 51.62 45 GLY B C 1
ATOM 3484 O O . GLY B 1 45 ? -2.895 -26.641 -9.008 1 51.62 45 GLY B O 1
ATOM 3485 N N . GLY B 1 46 ? -2.988 -24.609 -8.758 1 56.5 46 GLY B N 1
ATOM 3486 C CA . GLY B 1 46 ? -4.004 -24.172 -9.703 1 56.5 46 GLY B CA 1
ATOM 3487 C C . GLY B 1 46 ? -3.52 -24.172 -11.148 1 56.5 46 GLY B C 1
ATOM 3488 O O . GLY B 1 46 ? -2.367 -24.516 -11.414 1 56.5 46 GLY B O 1
ATOM 3489 N N . CYS B 1 47 ? -4.395 -24.234 -12.086 1 49.91 47 CYS B N 1
ATOM 3490 C CA . CYS B 1 47 ? -4.164 -24.125 -13.523 1 49.91 47 CYS B CA 1
ATOM 3491 C C . CYS B 1 47 ? -3.645 -22.734 -13.875 1 49.91 47 CYS B C 1
ATOM 3493 O O . CYS B 1 47 ? -4.043 -21.734 -13.258 1 49.91 47 CYS B O 1
ATOM 3495 N N . LEU B 1 48 ? -2.457 -22.766 -14.523 1 57.25 48 LEU B N 1
ATOM 3496 C CA . LEU B 1 48 ? -1.838 -21.516 -14.938 1 57.25 48 LEU B CA 1
ATOM 3497 C C . LEU B 1 48 ? -2.066 -21.266 -16.422 1 57.25 48 LEU B C 1
ATOM 3499 O O . LEU B 1 48 ? -2.025 -22.203 -17.234 1 57.25 48 LEU B O 1
ATOM 3503 N N . ASP B 1 49 ? -2.539 -20.141 -16.719 1 59.09 49 ASP B N 1
ATOM 3504 C CA . ASP B 1 49 ? -2.553 -19.688 -18.109 1 59.09 49 ASP B CA 1
ATOM 3505 C C . ASP B 1 49 ? -1.241 -19 -18.484 1 59.09 49 ASP B C 1
ATOM 3507 O O . ASP B 1 49 ? -0.938 -17.922 -17.969 1 59.09 49 ASP B O 1
ATOM 3511 N N . LEU B 1 50 ? -0.486 -19.812 -19.25 1 63.75 50 LEU B N 1
ATOM 3512 C CA . LEU B 1 50 ? 0.767 -19.188 -19.672 1 63.75 50 LEU B CA 1
ATOM 3513 C C . LEU B 1 50 ? 0.577 -18.391 -20.953 1 63.75 50 LEU B C 1
ATOM 3515 O O . LEU B 1 50 ? 0.105 -18.938 -21.953 1 63.75 50 LEU B O 1
ATOM 3519 N N . ARG B 1 51 ? 0.975 -17.219 -20.891 1 64.06 51 ARG B N 1
ATOM 3520 C CA . ARG B 1 51 ? 0.799 -16.328 -22.031 1 64.06 51 ARG B CA 1
ATOM 3521 C C . ARG B 1 51 ? 1.944 -16.484 -23.031 1 64.06 51 ARG B C 1
ATOM 3523 O O . ARG B 1 51 ? 3.08 -16.766 -22.641 1 64.06 51 ARG B O 1
ATOM 3530 N N . GLU B 1 52 ? 1.536 -16.391 -24.234 1 58.31 52 GLU B N 1
ATOM 3531 C CA . GLU B 1 52 ? 2.469 -16.594 -25.344 1 58.31 52 GLU B CA 1
ATOM 3532 C C . GLU B 1 52 ? 3.684 -15.68 -25.203 1 58.31 52 GLU B C 1
ATOM 3534 O O . GLU B 1 52 ? 4.816 -16.109 -25.422 1 58.31 52 GLU B O 1
ATOM 3539 N N . ASN B 1 53 ? 3.422 -14.523 -24.75 1 60.47 53 ASN B N 1
ATOM 3540 C CA . ASN B 1 53 ? 4.5 -13.539 -24.812 1 60.47 53 ASN B CA 1
ATOM 3541 C C . ASN B 1 53 ? 5.227 -13.43 -23.469 1 60.47 53 ASN B C 1
ATOM 3543 O O . ASN B 1 53 ? 6.07 -12.547 -23.281 1 60.47 53 ASN B O 1
ATOM 3547 N N . SER B 1 54 ? 4.938 -14.398 -22.594 1 73.06 54 SER B N 1
ATOM 3548 C CA . SER B 1 54 ? 5.598 -14.344 -21.297 1 73.06 54 SER B CA 1
ATOM 3549 C C . SER B 1 54 ? 6.039 -15.727 -20.844 1 73.06 54 SER B C 1
ATOM 3551 O O . SER B 1 54 ? 7.125 -16.188 -21.203 1 73.06 54 SER B O 1
ATOM 3553 N N . GLY B 1 55 ? 5.133 -16.469 -20.297 1 74.44 55 GLY B N 1
ATOM 3554 C CA . GLY B 1 55 ? 5.477 -17.766 -19.766 1 74.44 55 GLY B CA 1
ATOM 3555 C C . GLY B 1 55 ? 5.879 -18.766 -20.844 1 74.44 55 GLY B C 1
ATOM 3556 O O . GLY B 1 55 ? 6.867 -19.484 -20.703 1 74.44 55 GLY B O 1
ATOM 3557 N N . GLN B 1 56 ? 5.141 -18.734 -21.922 1 76.94 56 GLN B N 1
ATOM 3558 C CA . GLN B 1 56 ? 5.457 -19.656 -23 1 76.94 56 GLN B CA 1
ATOM 3559 C C . GLN B 1 56 ? 6.781 -19.297 -23.672 1 76.94 56 GLN B C 1
ATOM 3561 O O . GLN B 1 56 ? 7.586 -20.172 -23.984 1 76.94 56 GLN B O 1
ATOM 3566 N N . LYS B 1 57 ? 6.938 -18.016 -23.906 1 84 57 LYS B N 1
ATOM 3567 C CA . LYS B 1 57 ? 8.195 -17.562 -24.5 1 84 57 LYS B CA 1
ATOM 3568 C C . LYS B 1 57 ? 9.383 -17.938 -23.625 1 84 57 LYS B C 1
ATOM 3570 O O . LYS B 1 57 ? 10.422 -18.375 -24.125 1 84 57 LYS B O 1
ATOM 3575 N N . ALA B 1 58 ? 9.242 -17.812 -22.391 1 88.75 58 ALA B N 1
ATOM 3576 C CA . ALA B 1 58 ? 10.305 -18.172 -21.453 1 88.75 58 ALA B CA 1
ATOM 3577 C C . ALA B 1 58 ? 10.641 -19.656 -21.547 1 88.75 58 ALA B C 1
ATOM 3579 O O . ALA B 1 58 ? 11.812 -20.031 -21.578 1 88.75 58 ALA B O 1
ATOM 3580 N N . LEU B 1 59 ? 9.633 -20.438 -21.656 1 89.44 59 LEU B N 1
ATOM 3581 C CA . LEU B 1 59 ? 9.828 -21.891 -21.734 1 89.44 59 LEU B CA 1
ATOM 3582 C C . LEU B 1 59 ? 10.484 -22.266 -23.062 1 89.44 59 LEU B C 1
ATOM 3584 O O . LEU B 1 59 ? 11.352 -23.141 -23.094 1 89.44 59 LEU B O 1
ATOM 3588 N N . HIS B 1 60 ? 10.07 -21.578 -24.094 1 90 60 HIS B N 1
ATOM 3589 C CA . HIS B 1 60 ? 10.672 -21.828 -25.391 1 90 60 HIS B CA 1
ATOM 3590 C C . HIS B 1 60 ? 12.148 -21.469 -25.391 1 90 60 HIS B C 1
ATOM 3592 O O . HIS B 1 60 ? 12.992 -22.234 -25.859 1 90 60 HIS B O 1
ATOM 3598 N N . GLU B 1 61 ? 12.406 -20.328 -24.891 1 92.25 61 GLU B N 1
ATOM 3599 C CA . GLU B 1 61 ? 13.789 -19.875 -24.844 1 92.25 61 GLU B CA 1
ATOM 3600 C C . GLU B 1 61 ? 14.625 -20.734 -23.906 1 92.25 61 GLU B C 1
ATOM 3602 O O . GLU B 1 61 ? 15.844 -20.828 -24.062 1 92.25 61 GLU B O 1
ATOM 3607 N N . ALA B 1 62 ? 13.969 -21.406 -23.031 1 93.75 62 ALA B N 1
ATOM 3608 C CA . ALA B 1 62 ? 14.641 -22.297 -22.094 1 93.75 62 ALA B CA 1
ATOM 3609 C C . ALA B 1 62 ? 14.812 -23.688 -22.703 1 93.75 62 ALA B C 1
ATOM 3611 O O . ALA B 1 62 ? 15.367 -24.594 -22.047 1 93.75 62 ALA B O 1
ATOM 3612 N N . GLY B 1 63 ? 14.281 -23.891 -23.922 1 92.88 63 GLY B N 1
ATOM 3613 C CA . GLY B 1 63 ? 14.391 -25.172 -24.609 1 92.88 63 GLY B CA 1
ATOM 3614 C C . GLY B 1 63 ? 13.367 -26.188 -24.141 1 92.88 63 GLY B C 1
ATOM 3615 O O . GLY B 1 63 ? 13.57 -27.391 -24.281 1 92.88 63 GLY B O 1
ATOM 3616 N N . LEU B 1 64 ? 12.336 -25.719 -23.516 1 92.5 64 LEU B N 1
ATOM 3617 C CA . LEU B 1 64 ? 11.359 -26.625 -22.938 1 92.5 64 LEU B CA 1
ATOM 3618 C C . LEU B 1 64 ? 10.031 -26.547 -23.688 1 92.5 64 LEU B C 1
ATOM 3620 O O . LEU B 1 64 ? 9 -27.016 -23.188 1 92.5 64 LEU B O 1
ATOM 3624 N N . GLY B 1 65 ? 10.031 -25.969 -24.828 1 87.94 65 GLY B N 1
ATOM 3625 C CA . GLY B 1 65 ? 8.812 -25.797 -25.594 1 87.94 65 GLY B CA 1
ATOM 3626 C C . GLY B 1 65 ? 8.117 -27.109 -25.906 1 87.94 65 GLY B C 1
ATOM 3627 O O . GLY B 1 65 ? 6.906 -27.25 -25.688 1 87.94 65 GLY B O 1
ATOM 3628 N N . ASP B 1 66 ? 8.859 -28.078 -26.359 1 87.44 66 ASP B N 1
ATOM 3629 C CA . ASP B 1 66 ? 8.305 -29.375 -26.734 1 87.44 66 ASP B CA 1
ATOM 3630 C C . ASP B 1 66 ? 7.719 -30.094 -25.516 1 87.44 66 ASP B C 1
ATOM 3632 O O . ASP B 1 66 ? 6.637 -30.672 -25.594 1 87.44 66 ASP B O 1
ATOM 3636 N N . GLU B 1 67 ? 8.469 -30.062 -24.484 1 87.69 67 GLU B N 1
ATOM 3637 C CA . GLU B 1 67 ? 7.992 -30.703 -23.266 1 87.69 67 GLU B CA 1
ATOM 3638 C C . GLU B 1 67 ? 6.707 -30.047 -22.766 1 87.69 67 GLU B C 1
ATOM 3640 O O . GLU B 1 67 ? 5.801 -30.719 -22.281 1 87.69 67 GLU B O 1
ATOM 3645 N N . PHE B 1 68 ? 6.676 -28.766 -22.844 1 85.44 68 PHE B N 1
ATOM 3646 C CA . PHE B 1 68 ? 5.496 -28 -22.453 1 85.44 68 PHE B CA 1
ATOM 3647 C C . PHE B 1 68 ? 4.285 -28.406 -23.281 1 85.44 68 PHE B C 1
ATOM 3649 O O . PHE B 1 68 ? 3.191 -28.594 -22.75 1 85.44 68 PHE B O 1
ATOM 3656 N N . GLU B 1 69 ? 4.445 -28.531 -24.5 1 81.38 69 GLU B N 1
ATOM 3657 C CA . GLU B 1 69 ? 3.352 -28.859 -25.406 1 81.38 69 GLU B CA 1
ATOM 3658 C C . GLU B 1 69 ? 2.756 -30.234 -25.078 1 81.38 69 GLU B C 1
ATOM 3660 O O . GLU B 1 69 ? 1.564 -30.469 -25.297 1 81.38 69 GLU B O 1
ATOM 3665 N N . LYS B 1 70 ? 3.52 -31.047 -24.484 1 82.06 70 LYS B N 1
ATOM 3666 C CA . LYS B 1 70 ? 3.045 -32.375 -24.094 1 82.06 70 LYS B CA 1
ATOM 3667 C C . LYS B 1 70 ? 2.059 -32.281 -22.938 1 82.06 70 LYS B C 1
ATOM 3669 O O . LYS B 1 70 ? 1.211 -33.156 -22.781 1 82.06 70 LYS B O 1
ATOM 3674 N N . HIS B 1 71 ? 2.24 -31.297 -22.219 1 77.5 71 HIS B N 1
ATOM 3675 C CA . HIS B 1 71 ? 1.46 -31.219 -21 1 77.5 71 HIS B CA 1
ATOM 3676 C C . HIS B 1 71 ? 0.409 -30.125 -21.078 1 77.5 71 HIS B C 1
ATOM 3678 O O . HIS B 1 71 ? -0.501 -30.062 -20.25 1 77.5 71 HIS B O 1
ATOM 3684 N N . ALA B 1 72 ? 0.554 -29.266 -22.094 1 73.06 72 ALA B N 1
ATOM 3685 C CA . ALA B 1 72 ? -0.335 -28.125 -22.219 1 73.06 72 ALA B CA 1
ATOM 3686 C C . ALA B 1 72 ? -1.758 -28.562 -22.562 1 73.06 72 ALA B C 1
ATOM 3688 O O . ALA B 1 72 ? -1.959 -29.453 -23.375 1 73.06 72 ALA B O 1
ATOM 3689 N N . ARG B 1 73 ? -2.691 -28.094 -21.703 1 66.81 73 ARG B N 1
ATOM 3690 C CA . ARG B 1 73 ? -4.105 -28.328 -21.984 1 66.81 73 ARG B CA 1
ATOM 3691 C C . ARG B 1 73 ? -4.75 -27.109 -22.625 1 66.81 73 ARG B C 1
ATOM 3693 O O . ARG B 1 73 ? -4.633 -25.984 -22.125 1 66.81 73 ARG B O 1
ATOM 3700 N N . TYR B 1 74 ? -5.277 -27.266 -23.828 1 57.25 74 TYR B N 1
ATOM 3701 C CA . TYR B 1 74 ? -5.871 -26.172 -24.594 1 57.25 74 TYR B CA 1
ATOM 3702 C C . TYR B 1 74 ? -7.355 -26.047 -24.281 1 57.25 74 TYR B C 1
ATOM 3704 O O . TYR B 1 74 ? -7.969 -25.016 -24.594 1 57.25 74 TYR B O 1
ATOM 3712 N N . ASP B 1 75 ? -8.055 -27 -23.688 1 51.44 75 ASP B N 1
ATOM 3713 C CA . ASP B 1 75 ? -9.5 -27.016 -23.516 1 51.44 75 ASP B CA 1
ATOM 3714 C C . ASP B 1 75 ? -9.914 -26.156 -22.312 1 51.44 75 ASP B C 1
ATOM 3716 O O . ASP B 1 75 ? -11.102 -25.969 -22.062 1 51.44 75 ASP B O 1
ATOM 3720 N N . GLY B 1 76 ? -9.094 -25.719 -21.531 1 53.53 76 GLY B N 1
ATOM 3721 C CA . GLY B 1 76 ? -9.438 -25.266 -20.203 1 53.53 76 GLY B CA 1
ATOM 3722 C C . GLY B 1 76 ? -9.773 -23.797 -20.141 1 53.53 76 GLY B C 1
ATOM 3723 O O . GLY B 1 76 ? -9.742 -23.188 -19.078 1 53.53 76 GLY B O 1
ATOM 3724 N N . GLU B 1 77 ? -10.18 -23.203 -21.266 1 58.59 77 GLU B N 1
ATOM 3725 C CA . GLU B 1 77 ? -10.344 -21.75 -21.266 1 58.59 77 GLU B CA 1
ATOM 3726 C C . GLU B 1 77 ? -11.789 -21.359 -20.984 1 58.59 77 GLU B C 1
ATOM 3728 O O . GLU B 1 77 ? -12.164 -20.188 -21.141 1 58.59 77 GLU B O 1
ATOM 3733 N N . ALA B 1 78 ? -12.562 -22.25 -20.406 1 70.38 78 ALA B N 1
ATOM 3734 C CA . ALA B 1 78 ? -13.938 -21.891 -20.109 1 70.38 78 ALA B CA 1
ATOM 3735 C C . ALA B 1 78 ? -14 -20.969 -18.875 1 70.38 78 ALA B C 1
ATOM 3737 O O . ALA B 1 78 ? -13.258 -21.172 -17.906 1 70.38 78 ALA B O 1
ATOM 3738 N N . LEU B 1 79 ? -14.734 -19.938 -18.969 1 76.75 79 LEU B N 1
ATOM 3739 C CA . LEU B 1 79 ? -14.914 -18.984 -17.875 1 76.75 79 LEU B CA 1
ATOM 3740 C C . LEU B 1 79 ? -16.375 -18.594 -17.734 1 76.75 79 LEU B C 1
ATOM 3742 O O . LEU B 1 79 ? -17.031 -18.234 -18.719 1 76.75 79 LEU B O 1
ATOM 3746 N N . VAL B 1 80 ? -16.875 -18.812 -16.609 1 82.69 80 VAL B N 1
ATOM 3747 C CA . VAL B 1 80 ? -18.219 -18.344 -16.281 1 82.69 80 VAL B CA 1
ATOM 3748 C C . VAL B 1 80 ? -18.141 -17.266 -15.195 1 82.69 80 VAL B C 1
ATOM 3750 O O . VAL B 1 80 ? -17.469 -17.453 -14.18 1 82.69 80 VAL B O 1
ATOM 3753 N N . LEU B 1 81 ? -18.75 -16.156 -15.43 1 82.94 81 LEU B N 1
ATOM 3754 C CA . LEU B 1 81 ? -18.906 -15.109 -14.43 1 82.94 81 LEU B CA 1
ATOM 3755 C C . LEU B 1 81 ? -20.375 -14.938 -14.039 1 82.94 81 LEU B C 1
ATOM 3757 O O . LEU B 1 81 ? -21.219 -14.695 -14.898 1 82.94 81 LEU B O 1
ATOM 3761 N N . ALA B 1 82 ? -20.609 -15.133 -12.836 1 85.94 82 ALA B N 1
ATOM 3762 C CA . ALA B 1 82 ? -21.984 -15.008 -12.336 1 85.94 82 ALA B CA 1
ATOM 3763 C C . ALA B 1 82 ? -22.062 -13.961 -11.227 1 85.94 82 ALA B C 1
ATOM 3765 O O . ALA B 1 82 ? -21.047 -13.594 -10.641 1 85.94 82 ALA B O 1
ATOM 3766 N N . ASP B 1 83 ? -23.25 -13.406 -11.047 1 85 83 ASP B N 1
ATOM 3767 C CA . ASP B 1 83 ? -23.469 -12.508 -9.922 1 85 83 ASP B CA 1
ATOM 3768 C C . ASP B 1 83 ? -23.906 -13.273 -8.68 1 85 83 ASP B C 1
ATOM 3770 O O . ASP B 1 83 ? -24.016 -14.508 -8.703 1 85 83 ASP B O 1
ATOM 3774 N N . ARG B 1 84 ? -24.172 -12.625 -7.562 1 85.62 84 ARG B N 1
ATOM 3775 C CA . ARG B 1 84 ? -24.453 -13.266 -6.281 1 85.62 84 ARG B CA 1
ATOM 3776 C C . ARG B 1 84 ? -25.797 -13.984 -6.309 1 85.62 84 ARG B C 1
ATOM 3778 O O . ARG B 1 84 ? -26.094 -14.781 -5.414 1 85.62 84 ARG B O 1
ATOM 3785 N N . PHE B 1 85 ? -26.562 -13.727 -7.336 1 86.38 85 PHE B N 1
ATOM 3786 C CA . PHE B 1 85 ? -27.875 -14.359 -7.461 1 86.38 85 PHE B CA 1
ATOM 3787 C C . PHE B 1 85 ? -27.812 -15.578 -8.367 1 86.38 85 PHE B C 1
ATOM 3789 O O . PHE B 1 85 ? -28.797 -16.297 -8.531 1 86.38 85 PHE B O 1
ATOM 3796 N N . GLY B 1 86 ? -26.656 -15.82 -8.938 1 86.69 86 GLY B N 1
ATOM 3797 C CA . GLY B 1 86 ? -26.453 -16.984 -9.781 1 86.69 86 GLY B CA 1
ATOM 3798 C C . GLY B 1 86 ? -26.703 -16.719 -11.258 1 86.69 86 GLY B C 1
ATOM 3799 O O . GLY B 1 86 ? -26.625 -17.625 -12.086 1 86.69 86 GLY B O 1
ATOM 3800 N N . LYS B 1 87 ? -26.984 -15.469 -11.508 1 87.62 87 LYS B N 1
ATOM 3801 C CA . LYS B 1 87 ? -27.125 -15.117 -12.914 1 87.62 87 LYS B CA 1
ATOM 3802 C C . LYS B 1 87 ? -25.781 -15.039 -13.609 1 87.62 87 LYS B C 1
ATOM 3804 O O . LYS B 1 87 ? -24.859 -14.359 -13.141 1 87.62 87 LYS B O 1
ATOM 3809 N N . GLU B 1 88 ? -25.672 -15.766 -14.695 1 87.25 88 GLU B N 1
ATOM 3810 C CA . GLU B 1 88 ? -24.422 -15.789 -15.453 1 87.25 88 GLU B CA 1
ATOM 3811 C C . GLU B 1 88 ? -24.359 -14.641 -16.469 1 87.25 88 GLU B C 1
ATOM 3813 O O . GLU B 1 88 ? -25.266 -14.477 -17.281 1 87.25 88 GLU B O 1
ATOM 3818 N N . HIS B 1 89 ? -23.375 -13.859 -16.359 1 83.38 89 HIS B N 1
ATOM 3819 C CA . HIS B 1 89 ? -23.203 -12.711 -17.25 1 83.38 89 HIS B CA 1
ATOM 3820 C C . HIS B 1 89 ? -22.219 -13.023 -18.359 1 83.38 89 HIS B C 1
ATOM 3822 O O . HIS B 1 89 ? -22.266 -12.414 -19.438 1 83.38 89 HIS B O 1
ATOM 3828 N N . VAL B 1 90 ? -21.281 -13.844 -18.078 1 78.19 90 VAL B N 1
ATOM 3829 C CA . VAL B 1 90 ? -20.297 -14.312 -19.047 1 78.19 90 VAL B CA 1
ATOM 3830 C C . VAL B 1 90 ? -20.219 -15.836 -19.031 1 78.19 90 VAL B C 1
ATOM 3832 O O . VAL B 1 90 ? -20.234 -16.453 -17.953 1 78.19 90 VAL B O 1
ATOM 3835 N N . ASP B 1 91 ? -20.328 -16.422 -20.078 1 77.94 91 ASP B N 1
ATOM 3836 C CA . ASP B 1 91 ? -20.188 -17.859 -20.234 1 77.94 91 ASP B CA 1
ATOM 3837 C C . ASP B 1 91 ? -19.406 -18.203 -21.5 1 77.94 91 ASP B C 1
ATOM 3839 O O . ASP B 1 91 ? -19.969 -18.25 -22.594 1 77.94 91 ASP B O 1
ATOM 3843 N N . VAL B 1 92 ? -18.141 -18.234 -21.25 1 69.81 92 VAL B N 1
ATOM 3844 C CA . VAL B 1 92 ? -17.266 -18.578 -22.375 1 69.81 92 VAL B CA 1
ATOM 3845 C C . VAL B 1 92 ? -16.953 -20.078 -22.328 1 69.81 92 VAL B C 1
ATOM 3847 O O . VAL B 1 92 ? -16.5 -20.578 -21.312 1 69.81 92 VAL B O 1
ATOM 3850 N N . LYS B 1 93 ? -17.406 -20.75 -23.328 1 62.44 93 LYS B N 1
ATOM 3851 C CA . LYS B 1 93 ? -17.125 -22.172 -23.453 1 62.44 93 LYS B CA 1
ATOM 3852 C C . LYS B 1 93 ? -15.844 -22.406 -24.234 1 62.44 93 LYS B C 1
ATOM 3854 O O . LYS B 1 93 ? -15.438 -21.578 -25.062 1 62.44 93 LYS B O 1
ATOM 3859 N N . GLY B 1 94 ? -14.742 -23.219 -23.719 1 56.03 94 GLY B N 1
ATOM 3860 C CA . GLY B 1 94 ? -13.414 -23.719 -24.031 1 56.03 94 GLY B CA 1
ATOM 3861 C C . GLY B 1 94 ? -12.984 -23.406 -25.453 1 56.03 94 GLY B C 1
ATOM 3862 O O . GLY B 1 94 ? -12.789 -24.312 -26.266 1 56.03 94 GLY B O 1
ATOM 3863 N N . GLU B 1 95 ? -13.344 -22.203 -25.953 1 52.72 95 GLU B N 1
ATOM 3864 C CA . GLU B 1 95 ? -12.703 -22.047 -27.25 1 52.72 95 GLU B CA 1
ATOM 3865 C C . GLU B 1 95 ? -11.195 -21.891 -27.109 1 52.72 95 GLU B C 1
ATOM 3867 O O . GLU B 1 95 ? -10.711 -21.406 -26.078 1 52.72 95 GLU B O 1
ATOM 3872 N N . ASP B 1 96 ? -10.5 -22.719 -27.953 1 50.53 96 ASP B N 1
ATOM 3873 C CA . ASP B 1 96 ? -9.047 -22.656 -28.031 1 50.53 96 ASP B CA 1
ATOM 3874 C C . ASP B 1 96 ? -8.547 -21.219 -28.062 1 50.53 96 ASP B C 1
ATOM 3876 O O . ASP B 1 96 ? -8.75 -20.516 -29.047 1 50.53 96 ASP B O 1
ATOM 3880 N N . THR B 1 97 ? -8.383 -20.609 -26.953 1 50.81 97 THR B N 1
ATOM 3881 C CA . THR B 1 97 ? -8.016 -19.203 -26.938 1 50.81 97 THR B CA 1
ATOM 3882 C C . THR B 1 97 ? -6.5 -19.031 -27.078 1 50.81 97 THR B C 1
ATOM 3884 O O . THR B 1 97 ? -5.988 -17.922 -27.031 1 50.81 97 THR B O 1
ATOM 3887 N N . GLY B 1 98 ? -5.824 -20.172 -27.453 1 48.97 98 GLY B N 1
ATOM 3888 C CA . GLY B 1 98 ? -4.375 -20.094 -27.562 1 48.97 98 GLY B CA 1
ATOM 3889 C C . GLY B 1 98 ? -3.678 -19.938 -26.234 1 48.97 98 GLY B C 1
ATOM 3890 O O . GLY B 1 98 ? -2.516 -19.531 -26.172 1 48.97 98 GLY B O 1
ATOM 3891 N N . ARG B 1 99 ? -4.305 -20.031 -25.141 1 55.94 99 ARG B N 1
ATOM 3892 C CA . ARG B 1 99 ? -3.734 -19.969 -23.812 1 55.94 99 ARG B CA 1
ATOM 3893 C C . ARG B 1 99 ? -3.822 -21.312 -23.094 1 55.94 99 ARG B C 1
ATOM 3895 O O . ARG B 1 99 ? -4.699 -21.516 -22.266 1 55.94 99 ARG B O 1
ATOM 3902 N N . PRO B 1 100 ? -2.828 -22.172 -23.516 1 59.09 100 PRO B N 1
ATOM 3903 C CA . PRO B 1 100 ? -2.916 -23.484 -22.859 1 59.09 100 PRO B CA 1
ATOM 3904 C C . PRO B 1 100 ? -2.713 -23.422 -21.359 1 59.09 100 PRO B C 1
ATOM 3906 O O . PRO B 1 100 ? -1.995 -22.531 -20.875 1 59.09 100 PRO B O 1
ATOM 3909 N N . GLU B 1 101 ? -3.461 -24.141 -20.688 1 66.5 101 GLU B N 1
ATOM 3910 C CA . GLU B 1 101 ? -3.355 -24.234 -19.234 1 66.5 101 GLU B CA 1
ATOM 3911 C C . GLU B 1 101 ? -2.434 -25.391 -18.828 1 66.5 101 GLU B C 1
ATOM 3913 O O . GLU B 1 101 ? -2.391 -26.422 -19.5 1 66.5 101 GLU B O 1
ATOM 3918 N N . ILE B 1 102 ? -1.479 -25.141 -18.031 1 72.38 102 ILE B N 1
ATOM 3919 C CA . ILE B 1 102 ? -0.628 -26.188 -17.453 1 72.38 102 ILE B CA 1
ATOM 3920 C C . ILE B 1 102 ? -0.768 -26.188 -15.938 1 72.38 102 ILE B C 1
ATOM 3922 O O . ILE B 1 102 ? -0.879 -25.125 -15.312 1 72.38 102 ILE B O 1
ATOM 3926 N N . ASP B 1 103 ? -0.819 -27.391 -15.414 1 75.12 103 ASP B N 1
ATOM 3927 C CA . ASP B 1 103 ? -0.879 -27.5 -13.953 1 75.12 103 ASP B CA 1
ATOM 3928 C C . ASP B 1 103 ? 0.431 -27.047 -13.32 1 75.12 103 ASP B C 1
ATOM 3930 O O . ASP B 1 103 ? 1.514 -27.391 -13.789 1 75.12 103 ASP B O 1
ATOM 3934 N N . ARG B 1 104 ? 0.329 -26.375 -12.234 1 78.19 104 ARG B N 1
ATOM 3935 C CA . ARG B 1 104 ? 1.49 -25.828 -11.547 1 78.19 104 ARG B CA 1
ATOM 3936 C C . ARG B 1 104 ? 2.463 -26.922 -11.141 1 78.19 104 ARG B C 1
ATOM 3938 O O . ARG B 1 104 ? 3.67 -26.812 -11.359 1 78.19 104 ARG B O 1
ATOM 3945 N N . PRO B 1 105 ? 1.93 -28.047 -10.586 1 77.5 105 PRO B N 1
ATOM 3946 C CA . PRO B 1 105 ? 2.875 -29.094 -10.211 1 77.5 105 PRO B CA 1
ATOM 3947 C C . PRO B 1 105 ? 3.615 -29.672 -11.414 1 77.5 105 PRO B C 1
ATOM 3949 O O . PRO B 1 105 ? 4.785 -30.047 -11.305 1 77.5 105 PRO B O 1
ATOM 3952 N N . VAL B 1 106 ? 2.926 -29.703 -12.523 1 81.31 106 VAL B N 1
ATOM 3953 C CA . VAL B 1 106 ? 3.535 -30.234 -13.742 1 81.31 106 VAL B CA 1
ATOM 3954 C C . VAL B 1 106 ? 4.602 -29.266 -14.242 1 81.31 106 VAL B C 1
ATOM 3956 O O . VAL B 1 106 ? 5.703 -29.672 -14.617 1 81.31 106 VAL B O 1
ATOM 3959 N N . LEU B 1 107 ? 4.305 -28.047 -14.258 1 85.06 107 LEU B N 1
ATOM 3960 C CA . LEU B 1 107 ? 5.262 -27.016 -14.664 1 85.06 107 LEU B CA 1
ATOM 3961 C C . LEU B 1 107 ? 6.5 -27.047 -13.773 1 85.06 107 LEU B C 1
ATOM 3963 O O . LEU B 1 107 ? 7.629 -27 -14.266 1 85.06 107 LEU B O 1
ATOM 3967 N N . ARG B 1 108 ? 6.305 -27.156 -12.516 1 87.94 108 ARG B N 1
ATOM 3968 C CA . ARG B 1 108 ? 7.41 -27.188 -11.57 1 87.94 108 ARG B CA 1
ATOM 3969 C C . ARG B 1 108 ? 8.289 -28.422 -11.789 1 87.94 108 ARG B C 1
ATOM 3971 O O . ARG B 1 108 ? 9.516 -28.312 -11.797 1 87.94 108 ARG B O 1
ATOM 3978 N N . ALA B 1 109 ? 7.645 -29.531 -11.969 1 88.25 109 ALA B N 1
ATOM 3979 C CA . ALA B 1 109 ? 8.383 -30.781 -12.219 1 88.25 109 ALA B CA 1
ATOM 3980 C C . ALA B 1 109 ? 9.195 -30.672 -13.508 1 88.25 109 ALA B C 1
ATOM 3982 O O . ALA B 1 109 ? 10.359 -31.094 -13.547 1 88.25 109 ALA B O 1
ATOM 3983 N N . MET B 1 110 ? 8.57 -30.125 -14.492 1 90.19 110 MET B N 1
ATOM 3984 C CA . MET B 1 110 ? 9.242 -29.938 -15.773 1 90.19 110 MET B CA 1
ATOM 3985 C C . MET B 1 110 ? 10.5 -29.078 -15.617 1 90.19 110 MET B C 1
ATOM 3987 O O . MET B 1 110 ? 11.555 -29.422 -16.156 1 90.19 110 MET B O 1
ATOM 3991 N N . LEU B 1 111 ? 10.367 -28.047 -14.867 1 93 111 LEU B N 1
ATOM 3992 C CA . LEU B 1 111 ? 11.484 -27.141 -14.656 1 93 111 LEU B CA 1
ATOM 3993 C C . LEU B 1 111 ? 12.562 -27.797 -13.797 1 93 111 LEU B C 1
ATOM 3995 O O . LEU B 1 111 ? 13.75 -27.688 -14.094 1 93 111 LEU B O 1
ATOM 3999 N N . LEU B 1 112 ? 12.188 -28.516 -12.789 1 93.69 112 LEU B N 1
ATOM 4000 C CA . LEU B 1 112 ? 13.117 -29.188 -11.898 1 93.69 112 LEU B CA 1
ATOM 4001 C C . LEU B 1 112 ? 13.906 -30.25 -12.656 1 93.69 112 LEU B C 1
ATOM 4003 O O . LEU B 1 112 ? 15.125 -30.359 -12.492 1 93.69 112 LEU B O 1
ATOM 4007 N N . ASP B 1 113 ? 13.227 -30.969 -13.461 1 94 113 ASP B N 1
ATOM 4008 C CA . ASP B 1 113 ? 13.836 -32.062 -14.203 1 94 113 ASP B CA 1
ATOM 4009 C C . ASP B 1 113 ? 14.812 -31.531 -15.258 1 94 113 ASP B C 1
ATOM 4011 O O . ASP B 1 113 ? 15.68 -32.281 -15.727 1 94 113 ASP B O 1
ATOM 4015 N N . SER B 1 114 ? 14.617 -30.328 -15.617 1 94.62 114 SER B N 1
ATOM 4016 C CA . SER B 1 114 ? 15.406 -29.75 -16.703 1 94.62 114 SER B CA 1
ATOM 4017 C C . SER B 1 114 ? 16.734 -29.219 -16.172 1 94.62 114 SER B C 1
ATOM 4019 O O . SER B 1 114 ? 17.594 -28.797 -16.953 1 94.62 114 SER B O 1
ATOM 4021 N N . LEU B 1 115 ? 16.969 -29.219 -14.859 1 95.88 115 LEU B N 1
ATOM 4022 C CA . LEU B 1 115 ? 18.172 -28.672 -14.242 1 95.88 115 LEU B CA 1
ATOM 4023 C C . LEU B 1 115 ? 19 -29.797 -13.602 1 95.88 115 LEU B C 1
ATOM 4025 O O . LEU B 1 115 ? 18.453 -30.781 -13.102 1 95.88 115 LEU B O 1
ATOM 4029 N N . PRO B 1 116 ? 20.344 -29.625 -13.664 1 94.06 116 PRO B N 1
ATOM 4030 C CA . PRO B 1 116 ? 21.156 -30.547 -12.875 1 94.06 116 PRO B CA 1
ATOM 4031 C C . PRO B 1 116 ? 20.781 -30.531 -11.391 1 94.06 116 PRO B C 1
ATOM 4033 O O . PRO B 1 116 ? 20.516 -29.469 -10.828 1 94.06 116 PRO B O 1
ATOM 4036 N N . GLY B 1 117 ? 20.672 -31.672 -10.812 1 91.06 117 GLY B N 1
ATOM 4037 C CA . GLY B 1 117 ? 20.281 -31.812 -9.422 1 91.06 117 GLY B CA 1
ATOM 4038 C C . GLY B 1 117 ? 21.141 -30.984 -8.477 1 91.06 117 GLY B C 1
ATOM 4039 O O . GLY B 1 117 ? 20.656 -30.516 -7.445 1 91.06 117 GLY B O 1
ATOM 4040 N N . GLU B 1 118 ? 22.406 -30.766 -8.836 1 92 118 GLU B N 1
ATOM 4041 C CA . GLU B 1 118 ? 23.359 -30.078 -7.977 1 92 118 GLU B CA 1
ATOM 4042 C C . GLU B 1 118 ? 23.047 -28.578 -7.918 1 92 118 GLU B C 1
ATOM 4044 O O . GLU B 1 118 ? 23.578 -27.859 -7.062 1 92 118 GLU B O 1
ATOM 4049 N N . TYR B 1 119 ? 22.188 -28.078 -8.789 1 94.44 119 TYR B N 1
ATOM 4050 C CA . TYR B 1 119 ? 21.859 -26.672 -8.836 1 94.44 119 TYR B CA 1
ATOM 4051 C C . TYR B 1 119 ? 20.984 -26.266 -7.648 1 94.44 119 TYR B C 1
ATOM 4053 O O . TYR B 1 119 ? 20.938 -25.094 -7.281 1 94.44 119 TYR B O 1
ATOM 4061 N N . ILE B 1 120 ? 20.312 -27.266 -7.09 1 96.56 120 ILE B N 1
ATOM 4062 C CA . ILE B 1 120 ? 19.328 -26.906 -6.078 1 96.56 120 ILE B CA 1
ATOM 4063 C C . ILE B 1 120 ? 19.781 -27.406 -4.707 1 96.56 120 ILE B C 1
ATOM 4065 O O . ILE B 1 120 ? 20.109 -28.578 -4.535 1 96.56 120 ILE B O 1
ATOM 4069 N N . ARG B 1 121 ? 19.891 -26.531 -3.852 1 96.88 121 ARG B N 1
ATOM 4070 C CA . ARG B 1 121 ? 20.156 -26.828 -2.447 1 96.88 121 ARG B CA 1
ATOM 4071 C C . ARG B 1 121 ? 18.859 -26.797 -1.633 1 96.88 121 ARG B C 1
ATOM 4073 O O . ARG B 1 121 ? 18.391 -25.719 -1.256 1 96.88 121 ARG B O 1
ATOM 4080 N N . TRP B 1 122 ? 18.328 -28 -1.326 1 95.56 122 TRP B N 1
ATOM 4081 C CA . TRP B 1 122 ? 17.078 -28.141 -0.588 1 95.56 122 TRP B CA 1
ATOM 4082 C C . TRP B 1 122 ? 17.297 -27.906 0.902 1 95.56 122 TRP B C 1
ATOM 4084 O O . TRP B 1 122 ? 18.422 -28.047 1.403 1 95.56 122 TRP B O 1
ATOM 4094 N N . GLY B 1 123 ? 16.266 -27.516 1.598 1 95.31 123 GLY B N 1
ATOM 4095 C CA . GLY B 1 123 ? 16.312 -27.312 3.037 1 95.31 123 GLY B CA 1
ATOM 4096 C C . GLY B 1 123 ? 17.078 -26.078 3.432 1 95.31 123 GLY B C 1
ATOM 4097 O O . GLY B 1 123 ? 17.672 -26.016 4.512 1 95.31 123 GLY B O 1
ATOM 4098 N N . HIS B 1 124 ? 17.234 -25.141 2.564 1 96.88 124 HIS B N 1
ATOM 4099 C CA . HIS B 1 124 ? 17.938 -23.891 2.822 1 96.88 124 HIS B CA 1
ATOM 4100 C C . HIS B 1 124 ? 16.953 -22.719 2.912 1 96.88 124 HIS B C 1
ATOM 4102 O O . HIS B 1 124 ? 16.812 -21.953 1.956 1 96.88 124 HIS B O 1
ATOM 4108 N N . ALA B 1 125 ? 16.375 -22.641 4.082 1 96.06 125 ALA B N 1
ATOM 4109 C CA . ALA B 1 125 ? 15.508 -21.5 4.359 1 96.06 125 ALA B CA 1
ATOM 4110 C C . ALA B 1 125 ? 16.312 -20.266 4.711 1 96.06 125 ALA B C 1
ATOM 4112 O O . ALA B 1 125 ? 16.953 -20.203 5.77 1 96.06 125 ALA B O 1
ATOM 4113 N N . LEU B 1 126 ? 16.312 -19.312 3.783 1 97.88 126 LEU B N 1
ATOM 4114 C CA . LEU B 1 126 ? 17.078 -18.094 4.004 1 97.88 126 LEU B CA 1
ATOM 4115 C C . LEU B 1 126 ? 16.5 -17.281 5.152 1 97.88 126 LEU B C 1
ATOM 4117 O O . LEU B 1 126 ? 15.297 -16.984 5.168 1 97.88 126 LEU B O 1
ATOM 4121 N N . LYS B 1 127 ? 17.297 -16.922 6.117 1 97.12 127 LYS B N 1
ATOM 4122 C CA . LYS B 1 127 ? 16.859 -16.156 7.273 1 97.12 127 LYS B CA 1
ATOM 4123 C C . LYS B 1 127 ? 17.188 -14.672 7.113 1 97.12 127 LYS B C 1
ATOM 4125 O O . LYS B 1 127 ? 16.438 -13.805 7.566 1 97.12 127 LYS B O 1
ATOM 4130 N N . ARG B 1 128 ? 18.344 -14.516 6.496 1 95.94 128 ARG B N 1
ATOM 4131 C CA . ARG B 1 128 ? 18.812 -13.141 6.344 1 95.94 128 ARG B CA 1
ATOM 4132 C C . ARG B 1 128 ? 19.875 -13.047 5.266 1 95.94 128 ARG B C 1
ATOM 4134 O O . ARG B 1 128 ? 20.609 -14.008 5.016 1 95.94 128 ARG B O 1
ATOM 4141 N N . VAL B 1 129 ? 19.938 -11.898 4.629 1 97.06 129 VAL B N 1
ATOM 4142 C CA . VAL B 1 129 ? 21 -11.594 3.67 1 97.06 129 VAL B CA 1
ATOM 4143 C C . VAL B 1 129 ? 21.672 -10.289 4.055 1 97.06 129 VAL B C 1
ATOM 4145 O O . VAL B 1 129 ? 21.016 -9.297 4.375 1 97.06 129 VAL B O 1
ATOM 4148 N N . ASP B 1 130 ? 22.938 -10.312 4.109 1 95.81 130 ASP B N 1
ATOM 4149 C CA . ASP B 1 130 ? 23.688 -9.102 4.426 1 95.81 130 ASP B CA 1
ATOM 4150 C C . ASP B 1 130 ? 23.891 -8.25 3.182 1 95.81 130 ASP B C 1
ATOM 4152 O O . ASP B 1 130 ? 23.703 -8.719 2.059 1 95.81 130 ASP B O 1
ATOM 4156 N N . ALA B 1 131 ? 24.375 -7.023 3.381 1 91.19 131 ALA B N 1
ATOM 4157 C CA . ALA B 1 131 ? 24.578 -6.062 2.301 1 91.19 131 ALA B CA 1
ATOM 4158 C C . ALA B 1 131 ? 25.672 -6.527 1.345 1 91.19 131 ALA B C 1
ATOM 4160 O O . ALA B 1 131 ? 25.672 -6.168 0.165 1 91.19 131 ALA B O 1
ATOM 4161 N N . ASP B 1 132 ? 26.547 -7.402 1.828 1 94.19 132 ASP B N 1
ATOM 4162 C CA . ASP B 1 132 ? 27.641 -7.855 0.983 1 94.19 132 ASP B CA 1
ATOM 4163 C C . ASP B 1 132 ? 27.281 -9.141 0.24 1 94.19 132 ASP B C 1
ATOM 4165 O O . ASP B 1 132 ? 28.109 -9.734 -0.435 1 94.19 132 ASP B O 1
ATOM 4169 N N . GLY B 1 133 ? 26.047 -9.609 0.448 1 96.12 133 GLY B N 1
ATOM 4170 C CA . GLY B 1 133 ? 25.578 -10.766 -0.295 1 96.12 133 GLY B CA 1
ATOM 4171 C C . GLY B 1 133 ? 25.703 -12.062 0.482 1 96.12 133 GLY B C 1
ATOM 4172 O O . GLY B 1 133 ? 25.375 -13.141 -0.034 1 96.12 133 GLY B O 1
ATOM 4173 N N . THR B 1 134 ? 26.156 -11.969 1.72 1 98 134 THR B N 1
ATOM 4174 C CA . THR B 1 134 ? 26.25 -13.164 2.549 1 98 134 THR B CA 1
ATOM 4175 C C . THR B 1 134 ? 24.859 -13.703 2.883 1 98 134 THR B C 1
ATOM 4177 O O . THR B 1 134 ? 24 -12.961 3.354 1 98 134 THR B O 1
ATOM 4180 N N . LEU B 1 135 ? 24.641 -14.977 2.609 1 98.44 135 LEU B N 1
ATOM 4181 C CA . LEU B 1 135 ? 23.375 -15.641 2.852 1 98.44 135 LEU B CA 1
ATOM 4182 C C . LEU B 1 135 ? 23.406 -16.422 4.156 1 98.44 135 LEU B C 1
ATOM 4184 O O . LEU B 1 135 ? 24.234 -17.312 4.332 1 98.44 135 LEU B O 1
ATOM 4188 N N . HIS B 1 136 ? 22.516 -16.078 5.043 1 98.44 136 HIS B N 1
ATOM 4189 C CA . HIS B 1 136 ? 22.438 -16.766 6.32 1 98.44 136 HIS B CA 1
ATOM 4190 C C . HIS B 1 136 ? 21.25 -17.719 6.348 1 98.44 136 HIS B C 1
ATOM 4192 O O . HIS B 1 136 ? 20.094 -17.281 6.277 1 98.44 136 HIS B O 1
ATOM 4198 N N . PHE B 1 137 ? 21.562 -18.969 6.402 1 97.62 137 PHE B N 1
ATOM 4199 C CA . PHE B 1 137 ? 20.531 -20 6.578 1 97.62 137 PHE B CA 1
ATOM 4200 C C . PHE B 1 137 ? 20.516 -20.484 8.023 1 97.62 137 PHE B C 1
ATOM 4202 O O . PHE B 1 137 ? 21.328 -20.078 8.836 1 97.62 137 PHE B O 1
ATOM 4209 N N . GLU B 1 138 ? 19.5 -21.266 8.352 1 92.56 138 GLU B N 1
ATOM 4210 C CA . GLU B 1 138 ? 19.359 -21.766 9.719 1 92.56 138 GLU B CA 1
ATOM 4211 C C . GLU B 1 138 ? 20.609 -22.531 10.141 1 92.56 138 GLU B C 1
ATOM 4213 O O . GLU B 1 138 ? 21.078 -22.391 11.273 1 92.56 138 GLU B O 1
ATOM 4218 N N . HIS B 1 139 ? 21.219 -23.281 9.211 1 95.5 139 HIS B N 1
ATOM 4219 C CA . HIS B 1 139 ? 22.25 -24.234 9.617 1 95.5 139 HIS B CA 1
ATOM 4220 C C . HIS B 1 139 ? 23.594 -23.891 8.992 1 95.5 139 HIS B C 1
ATOM 4222 O O . HIS B 1 139 ? 24.609 -24.516 9.32 1 95.5 139 HIS B O 1
ATOM 4228 N N . THR B 1 140 ? 23.625 -22.953 8.047 1 96.38 140 THR B N 1
ATOM 4229 C CA . THR B 1 140 ? 24.891 -22.672 7.355 1 96.38 140 THR B CA 1
ATOM 4230 C C . THR B 1 140 ? 24.891 -21.234 6.816 1 96.38 140 THR B C 1
ATOM 4232 O O . THR B 1 140 ? 23.859 -20.547 6.879 1 96.38 140 THR B O 1
ATOM 4235 N N . THR B 1 141 ? 26.031 -20.781 6.477 1 97.56 141 THR B N 1
ATOM 4236 C CA . THR B 1 141 ? 26.234 -19.484 5.84 1 97.56 141 THR B CA 1
ATOM 4237 C C . THR B 1 141 ? 26.953 -19.641 4.5 1 97.56 141 THR B C 1
ATOM 4239 O O . THR B 1 141 ? 27.891 -20.438 4.383 1 97.56 141 THR B O 1
ATOM 4242 N N . GLU B 1 142 ? 26.422 -19.016 3.465 1 97.12 142 GLU B N 1
ATOM 4243 C CA . GLU B 1 142 ? 27.016 -19.062 2.135 1 97.12 142 GLU B CA 1
ATOM 4244 C C . GLU B 1 142 ? 27.469 -17.672 1.687 1 97.12 142 GLU B C 1
ATOM 4246 O O . GLU B 1 142 ? 26.781 -16.672 1.957 1 97.12 142 GLU B O 1
ATOM 4251 N N . ARG B 1 143 ? 28.672 -17.625 1.015 1 96.38 143 ARG B N 1
ATOM 4252 C CA . ARG B 1 143 ? 29.234 -16.344 0.587 1 96.38 143 ARG B CA 1
ATOM 4253 C C . ARG B 1 143 ? 29.828 -16.453 -0.819 1 96.38 143 ARG B C 1
ATOM 4255 O O . ARG B 1 143 ? 29.875 -17.547 -1.396 1 96.38 143 ARG B O 1
ATOM 4262 N N . GLY B 1 144 ? 30.156 -15.297 -1.386 1 94.88 144 GLY B N 1
ATOM 4263 C CA . GLY B 1 144 ? 30.953 -15.258 -2.6 1 94.88 144 GLY B CA 1
ATOM 4264 C C . GLY B 1 144 ? 30.125 -15.172 -3.863 1 94.88 144 GLY B C 1
ATOM 4265 O O . GLY B 1 144 ? 30.594 -15.523 -4.945 1 94.88 144 GLY B O 1
ATOM 4266 N N . PHE B 1 145 ? 28.906 -14.75 -3.74 1 96.75 145 PHE B N 1
ATOM 4267 C CA . PHE B 1 145 ? 28.062 -14.609 -4.922 1 96.75 145 PHE B CA 1
ATOM 4268 C C . PHE B 1 145 ? 28.203 -13.219 -5.52 1 96.75 145 PHE B C 1
ATOM 4270 O O . PHE B 1 145 ? 28.281 -12.227 -4.789 1 96.75 145 PHE B O 1
ATOM 4277 N N . ASP B 1 146 ? 28.203 -13.164 -6.844 1 96.62 146 ASP B N 1
ATOM 4278 C CA . ASP B 1 146 ? 28.281 -11.891 -7.559 1 96.62 146 ASP B CA 1
ATOM 4279 C C . ASP B 1 146 ? 26.891 -11.258 -7.691 1 96.62 146 ASP B C 1
ATOM 4281 O O . ASP B 1 146 ? 26.766 -10.047 -7.875 1 96.62 146 ASP B O 1
ATOM 4285 N N . LEU B 1 147 ? 25.922 -12.094 -7.652 1 97.88 147 LEU B N 1
ATOM 4286 C CA . LEU B 1 147 ? 24.531 -11.656 -7.766 1 97.88 147 LEU B CA 1
ATOM 4287 C C . LEU B 1 147 ? 23.609 -12.555 -6.941 1 97.88 147 LEU B C 1
ATOM 4289 O O . LEU B 1 147 ? 23.719 -13.781 -7.004 1 97.88 147 LEU B O 1
ATOM 4293 N N . VAL B 1 148 ? 22.844 -11.945 -6.133 1 98.69 148 VAL B N 1
ATOM 4294 C CA . VAL B 1 148 ? 21.781 -12.625 -5.383 1 98.69 148 VAL B CA 1
ATOM 4295 C C . VAL B 1 148 ? 20.422 -12.211 -5.926 1 98.69 148 VAL B C 1
ATOM 4297 O O . VAL B 1 148 ? 20.062 -11.031 -5.902 1 98.69 148 VAL B O 1
ATOM 4300 N N . VAL B 1 149 ? 19.641 -13.141 -6.457 1 98.81 149 VAL B N 1
ATOM 4301 C CA . VAL B 1 149 ? 18.328 -12.875 -7.023 1 98.81 149 VAL B CA 1
ATOM 4302 C C . VAL B 1 149 ? 17.25 -13.367 -6.062 1 98.81 149 VAL B C 1
ATOM 4304 O O . VAL B 1 149 ? 17.172 -14.562 -5.754 1 98.81 149 VAL B O 1
ATOM 4307 N N . GLY B 1 150 ? 16.453 -12.438 -5.582 1 98.69 150 GLY B N 1
ATOM 4308 C CA . GLY B 1 150 ? 15.312 -12.82 -4.773 1 98.69 150 GLY B CA 1
ATOM 4309 C C . GLY B 1 150 ? 14.164 -13.375 -5.594 1 98.69 150 GLY B C 1
ATOM 4310 O O . GLY B 1 150 ? 13.539 -12.641 -6.367 1 98.69 150 GLY B O 1
ATOM 4311 N N . ALA B 1 151 ? 13.859 -14.57 -5.523 1 98.25 151 ALA B N 1
ATOM 4312 C CA . ALA B 1 151 ? 12.703 -15.281 -6.062 1 98.25 151 ALA B CA 1
ATOM 4313 C C . ALA B 1 151 ? 11.977 -16.047 -4.969 1 98.25 151 ALA B C 1
ATOM 4315 O O . ALA B 1 151 ? 11.5 -17.172 -5.195 1 98.25 151 ALA B O 1
ATOM 4316 N N . ASP B 1 152 ? 11.945 -15.461 -3.799 1 97.06 152 ASP B N 1
ATOM 4317 C CA . ASP B 1 152 ? 11.508 -16.172 -2.602 1 97.06 152 ASP B CA 1
ATOM 4318 C C . ASP B 1 152 ? 10.109 -15.727 -2.184 1 97.06 152 ASP B C 1
ATOM 4320 O O . ASP B 1 152 ? 9.688 -15.961 -1.048 1 97.06 152 ASP B O 1
ATOM 4324 N N . GLY B 1 153 ? 9.445 -15.062 -3.025 1 95.56 153 GLY B N 1
ATOM 4325 C CA . GLY B 1 153 ? 8.008 -14.883 -2.869 1 95.56 153 GLY B CA 1
ATOM 4326 C C . GLY B 1 153 ? 7.648 -13.664 -2.039 1 95.56 153 GLY B C 1
ATOM 4327 O O . GLY B 1 153 ? 8.414 -12.695 -1.983 1 95.56 153 GLY B O 1
ATOM 4328 N N . ALA B 1 154 ? 6.48 -13.625 -1.438 1 95.12 154 ALA B N 1
ATOM 4329 C CA . ALA B 1 154 ? 5.805 -12.492 -0.815 1 95.12 154 ALA B CA 1
ATOM 4330 C C . ALA B 1 154 ? 6.629 -11.93 0.338 1 95.12 154 ALA B C 1
ATOM 4332 O O . ALA B 1 154 ? 6.656 -10.711 0.553 1 95.12 154 ALA B O 1
ATOM 4333 N N . TRP B 1 155 ? 7.301 -12.828 1.065 1 96.19 155 TRP B N 1
ATOM 4334 C CA . TRP B 1 155 ? 8.039 -12.391 2.248 1 96.19 155 TRP B CA 1
ATOM 4335 C C . TRP B 1 155 ? 9.539 -12.516 2.031 1 96.19 155 TRP B C 1
ATOM 4337 O O . TRP B 1 155 ? 10.25 -13.07 2.875 1 96.19 155 TRP B O 1
ATOM 4347 N N . SER B 1 156 ? 9.914 -12.07 0.896 1 97.62 156 SER B N 1
ATOM 4348 C CA . SER B 1 156 ? 11.297 -12.172 0.429 1 97.62 156 SER B CA 1
ATOM 4349 C C . SER B 1 156 ? 12.266 -11.547 1.431 1 97.62 156 SER B C 1
ATOM 4351 O O . SER B 1 156 ? 12.07 -10.414 1.867 1 97.62 156 SER B O 1
ATOM 4353 N N . LYS B 1 157 ? 13.328 -12.297 1.792 1 97.5 157 LYS B N 1
ATOM 4354 C CA . LYS B 1 157 ? 14.414 -11.789 2.617 1 97.5 157 LYS B CA 1
ATOM 4355 C C . LYS B 1 157 ? 15.383 -10.945 1.792 1 97.5 157 LYS B C 1
ATOM 4357 O O . LYS B 1 157 ? 16.031 -10.039 2.32 1 97.5 157 LYS B O 1
ATOM 4362 N N . VAL B 1 158 ? 15.398 -11.203 0.505 1 98 158 VAL B N 1
ATOM 4363 C CA . VAL B 1 158 ? 16.281 -10.453 -0.381 1 98 158 VAL B CA 1
ATOM 4364 C C . VAL B 1 158 ? 15.719 -9.062 -0.623 1 98 158 VAL B C 1
ATOM 4366 O O . VAL B 1 158 ? 16.469 -8.086 -0.712 1 98 158 VAL B O 1
ATOM 4369 N N . ARG B 1 159 ? 14.391 -8.969 -0.71 1 97.19 159 ARG B N 1
ATOM 4370 C CA . ARG B 1 159 ? 13.766 -7.672 -0.927 1 97.19 159 ARG B CA 1
ATOM 4371 C C . ARG B 1 159 ? 14.172 -6.68 0.153 1 97.19 159 ARG B C 1
ATOM 4373 O O . ARG B 1 159 ? 14.328 -5.488 -0.12 1 97.19 159 ARG B O 1
ATOM 4380 N N . ARG B 1 160 ? 14.422 -7.16 1.368 1 94.12 160 ARG B N 1
ATOM 4381 C CA . ARG B 1 160 ? 14.727 -6.301 2.508 1 94.12 160 ARG B CA 1
ATOM 4382 C C . ARG B 1 160 ? 16.047 -5.586 2.312 1 94.12 160 ARG B C 1
ATOM 4384 O O . ARG B 1 160 ? 16.328 -4.582 2.975 1 94.12 160 ARG B O 1
ATOM 4391 N N . VAL B 1 161 ? 16.844 -6.121 1.411 1 94.25 161 VAL B N 1
ATOM 4392 C CA . VAL B 1 161 ? 18.141 -5.508 1.149 1 94.25 161 VAL B CA 1
ATOM 4393 C C . VAL B 1 161 ? 17.969 -4.324 0.199 1 94.25 161 VAL B C 1
ATOM 4395 O O . VAL B 1 161 ? 18.703 -3.336 0.293 1 94.25 161 VAL B O 1
ATOM 4398 N N . VAL B 1 162 ? 16.969 -4.41 -0.669 1 93.31 162 VAL B N 1
ATOM 4399 C CA . VAL B 1 162 ? 16.922 -3.41 -1.729 1 93.31 162 VAL B CA 1
ATOM 4400 C C . VAL B 1 162 ? 15.742 -2.463 -1.49 1 93.31 162 VAL B C 1
ATOM 4402 O O . VAL B 1 162 ? 15.688 -1.377 -2.074 1 93.31 162 VAL B O 1
ATOM 4405 N N . SER B 1 163 ? 14.836 -2.832 -0.671 1 92.44 163 SER B N 1
ATOM 4406 C CA . SER B 1 163 ? 13.648 -2.016 -0.449 1 92.44 163 SER B CA 1
ATOM 4407 C C . SER B 1 163 ? 13.234 -2.027 1.019 1 92.44 163 SER B C 1
ATOM 4409 O O . SER B 1 163 ? 13.336 -3.059 1.688 1 92.44 163 SER B O 1
ATOM 4411 N N . THR B 1 164 ? 12.734 -0.892 1.504 1 91.94 164 THR B N 1
ATOM 4412 C CA . THR B 1 164 ? 12.266 -0.778 2.881 1 91.94 164 THR B CA 1
ATOM 4413 C C . THR B 1 164 ? 10.75 -0.939 2.953 1 91.94 164 THR B C 1
ATOM 4415 O O . THR B 1 164 ? 10.164 -0.912 4.039 1 91.94 164 THR B O 1
ATOM 4418 N N . VAL B 1 165 ? 10.133 -1.1 1.818 1 91.62 165 VAL B N 1
ATOM 4419 C CA . VAL B 1 165 ? 8.68 -1.24 1.76 1 91.62 165 VAL B CA 1
ATOM 4420 C C . VAL B 1 165 ? 8.297 -2.713 1.902 1 91.62 165 VAL B C 1
ATOM 4422 O O . VAL B 1 165 ? 8.82 -3.568 1.183 1 91.62 165 VAL B O 1
ATOM 4425 N N . ALA B 1 166 ? 7.43 -3.033 2.818 1 93.5 166 ALA B N 1
ATOM 4426 C CA . ALA B 1 166 ? 6.945 -4.395 3.031 1 93.5 166 ALA B CA 1
ATOM 4427 C C . ALA B 1 166 ? 5.562 -4.59 2.418 1 93.5 166 ALA B C 1
ATOM 4429 O O . ALA B 1 166 ? 4.852 -3.615 2.16 1 93.5 166 ALA B O 1
ATOM 4430 N N . PRO B 1 167 ? 5.242 -5.82 2.107 1 95.88 167 PRO B N 1
ATOM 4431 C CA . PRO B 1 167 ? 3.867 -6.07 1.674 1 95.88 167 PRO B CA 1
ATOM 4432 C C . PRO B 1 167 ? 2.834 -5.621 2.705 1 95.88 167 PRO B C 1
ATOM 4434 O O . PRO B 1 167 ? 3.109 -5.637 3.908 1 95.88 167 PRO B O 1
ATOM 4437 N N . PHE B 1 168 ? 1.701 -5.199 2.221 1 95.38 168 PHE B N 1
ATOM 4438 C CA . PHE B 1 168 ? 0.609 -4.824 3.113 1 95.38 168 PHE B CA 1
ATOM 4439 C C . PHE B 1 168 ? -0.658 -5.602 2.771 1 95.38 168 PHE B C 1
ATOM 4441 O O . PHE B 1 168 ? -0.794 -6.121 1.662 1 95.38 168 PHE B O 1
ATOM 4448 N N . TYR B 1 169 ? -1.529 -5.711 3.764 1 95.94 169 TYR B N 1
ATOM 4449 C CA . TYR B 1 169 ? -2.791 -6.434 3.637 1 95.94 169 TYR B CA 1
ATOM 4450 C C . TYR B 1 169 ? -3.734 -5.715 2.682 1 95.94 169 TYR B C 1
ATOM 4452 O O . TYR B 1 169 ? -3.953 -4.508 2.803 1 95.94 169 TYR B O 1
ATOM 4460 N N . SER B 1 170 ? -4.324 -6.445 1.701 1 93.62 170 SER B N 1
ATOM 4461 C CA . SER B 1 170 ? -5.105 -5.879 0.607 1 93.62 170 SER B CA 1
ATOM 4462 C C . SER B 1 170 ? -6.527 -5.551 1.057 1 93.62 170 SER B C 1
ATOM 4464 O O . SER B 1 170 ? -7.258 -4.852 0.354 1 93.62 170 SER B O 1
ATOM 4466 N N . GLY B 1 171 ? -6.941 -6.078 2.203 1 93.19 171 GLY B N 1
ATOM 4467 C CA . GLY B 1 171 ? -8.32 -5.934 2.65 1 93.19 171 GLY B CA 1
ATOM 4468 C C . GLY B 1 171 ? -9.18 -7.145 2.34 1 93.19 171 GLY B C 1
ATOM 4469 O O . GLY B 1 171 ? -10.367 -7.156 2.645 1 93.19 171 GLY B O 1
ATOM 4470 N N . ILE B 1 172 ? -8.562 -8.141 1.705 1 93.31 172 ILE B N 1
ATOM 4471 C CA . ILE B 1 172 ? -9.305 -9.32 1.278 1 93.31 172 ILE B CA 1
ATOM 4472 C C . ILE B 1 172 ? -8.648 -10.578 1.852 1 93.31 172 ILE B C 1
ATOM 4474 O O . ILE B 1 172 ? -7.418 -10.703 1.851 1 93.31 172 ILE B O 1
ATOM 4478 N N . THR B 1 173 ? -9.438 -11.422 2.395 1 95.06 173 THR B N 1
ATOM 4479 C CA . THR B 1 173 ? -8.984 -12.734 2.834 1 95.06 173 THR B CA 1
ATOM 4480 C C . THR B 1 173 ? -9.719 -13.836 2.086 1 95.06 173 THR B C 1
ATOM 4482 O O . THR B 1 173 ? -10.93 -13.742 1.855 1 95.06 173 THR B O 1
ATOM 4485 N N . GLY B 1 174 ? -8.969 -14.812 1.655 1 94.25 174 GLY B N 1
ATOM 4486 C CA . GLY B 1 174 ? -9.555 -15.969 1 1 94.25 174 GLY B CA 1
ATOM 4487 C C . GLY B 1 174 ? -9.5 -17.219 1.849 1 94.25 174 GLY B C 1
ATOM 4488 O O . GLY B 1 174 ? -8.648 -17.344 2.727 1 94.25 174 GLY B O 1
ATOM 4489 N N . LEU B 1 175 ? -10.516 -18.094 1.667 1 95.5 175 LEU B N 1
ATOM 4490 C CA . LEU B 1 175 ? -10.516 -19.453 2.162 1 95.5 175 LEU B CA 1
ATOM 4491 C C . LEU B 1 175 ? -10.484 -20.453 1.008 1 95.5 175 LEU B C 1
ATOM 4493 O O . LEU B 1 175 ? -11.344 -20.422 0.123 1 95.5 175 LEU B O 1
ATOM 4497 N N . GLU B 1 176 ? -9.484 -21.234 1.045 1 94.5 176 GLU B N 1
ATOM 4498 C CA . GLU B 1 176 ? -9.273 -22.172 -0.048 1 94.5 176 GLU B CA 1
ATOM 4499 C C . GLU B 1 176 ? -9.555 -23.609 0.397 1 94.5 176 GLU B C 1
ATOM 4501 O O . GLU B 1 176 ? -9.156 -24.016 1.489 1 94.5 176 GLU B O 1
ATOM 4506 N N . TRP B 1 177 ? -10.297 -24.344 -0.363 1 94.25 177 TRP B N 1
ATOM 4507 C CA . TRP B 1 177 ? -10.477 -25.766 -0.159 1 94.25 177 TRP B CA 1
ATOM 4508 C C . TRP B 1 177 ? -10.602 -26.5 -1.492 1 94.25 177 TRP B C 1
ATOM 4510 O O . TRP B 1 177 ? -10.656 -25.875 -2.549 1 94.25 177 TRP B O 1
ATOM 4520 N N . TRP B 1 178 ? -10.602 -27.844 -1.431 1 93.25 178 TRP B N 1
ATOM 4521 C CA . TRP B 1 178 ? -10.555 -28.625 -2.656 1 93.25 178 TRP B CA 1
ATOM 4522 C C . TRP B 1 178 ? -11.68 -29.656 -2.684 1 93.25 178 TRP B C 1
ATOM 4524 O O . TRP B 1 178 ? -12.016 -30.25 -1.653 1 93.25 178 TRP B O 1
ATOM 4534 N N . LEU B 1 179 ? -12.219 -29.797 -3.863 1 94.81 179 LEU B N 1
ATOM 4535 C CA . LEU B 1 179 ? -13.039 -30.953 -4.176 1 94.81 179 LEU B CA 1
ATOM 4536 C C . LEU B 1 179 ? -12.242 -32 -4.953 1 94.81 179 LEU B C 1
ATOM 4538 O O . LEU B 1 179 ? -11.922 -31.781 -6.129 1 94.81 179 LEU B O 1
ATOM 4542 N N . LYS B 1 180 ? -11.977 -33.062 -4.418 1 92.12 180 LYS B N 1
ATOM 4543 C CA . LYS B 1 180 ? -10.992 -34 -4.961 1 92.12 180 LYS B CA 1
ATOM 4544 C C . LYS B 1 180 ? -11.555 -34.75 -6.156 1 92.12 180 LYS B C 1
ATOM 4546 O O . LYS B 1 180 ? -10.891 -34.906 -7.188 1 92.12 180 LYS B O 1
ATOM 4551 N N . GLN B 1 181 ? -12.805 -35.281 -6.055 1 93.38 181 GLN B N 1
ATOM 4552 C CA . GLN B 1 181 ? -13.414 -36.062 -7.133 1 93.38 181 GLN B CA 1
ATOM 4553 C C . GLN B 1 181 ? -14.867 -35.656 -7.348 1 93.38 181 GLN B C 1
ATOM 4555 O O . GLN B 1 181 ? -15.773 -36.5 -7.285 1 93.38 181 GLN B O 1
ATOM 4560 N N . PRO B 1 182 ? -15 -34.406 -7.699 1 94.25 182 PRO B N 1
ATOM 4561 C CA . PRO B 1 182 ? -16.375 -33.938 -7.789 1 94.25 182 PRO B CA 1
ATOM 4562 C C . PRO B 1 182 ? -17.172 -34.625 -8.898 1 94.25 182 PRO B C 1
ATOM 4564 O O . PRO B 1 182 ? -18.406 -34.719 -8.828 1 94.25 182 PRO B O 1
ATOM 4567 N N . ASP B 1 183 ? -16.516 -35.094 -9.977 1 94.38 183 ASP B N 1
ATOM 4568 C CA . ASP B 1 183 ? -17.203 -35.812 -11.055 1 94.38 183 ASP B CA 1
ATOM 4569 C C . ASP B 1 183 ? -17.969 -37.031 -10.523 1 94.38 183 ASP B C 1
ATOM 4571 O O . ASP B 1 183 ? -19.016 -37.375 -11.055 1 94.38 183 ASP B O 1
ATOM 4575 N N . THR B 1 184 ? -17.422 -37.594 -9.586 1 95.31 184 THR B N 1
ATOM 4576 C CA . THR B 1 184 ? -18 -38.844 -9.039 1 95.31 184 THR B CA 1
ATOM 4577 C C . THR B 1 184 ? -18.875 -38.531 -7.836 1 95.31 184 THR B C 1
ATOM 4579 O O . THR B 1 184 ? -20 -39.031 -7.727 1 95.31 184 THR B O 1
ATOM 4582 N N . THR B 1 185 ? -18.453 -37.75 -6.906 1 94.62 185 THR B N 1
ATOM 4583 C CA . THR B 1 185 ? -19.141 -37.531 -5.633 1 94.62 185 THR B CA 1
ATOM 4584 C C . THR B 1 185 ? -20.281 -36.531 -5.797 1 94.62 185 THR B C 1
ATOM 4586 O O . THR B 1 185 ? -21.281 -36.594 -5.074 1 94.62 185 THR B O 1
ATOM 4589 N N . HIS B 1 186 ? -20.094 -35.594 -6.641 1 95.44 186 HIS B N 1
ATOM 4590 C CA . HIS B 1 186 ? -21.094 -34.562 -6.883 1 95.44 186 HIS B CA 1
ATOM 4591 C C . HIS B 1 186 ? -21.203 -34.219 -8.367 1 95.44 186 HIS B C 1
ATOM 4593 O O . HIS B 1 186 ? -20.906 -33.125 -8.789 1 95.44 186 HIS B O 1
ATOM 4599 N N . PRO B 1 187 ? -21.734 -35.125 -9.148 1 95.25 187 PRO B N 1
ATOM 4600 C CA . PRO B 1 187 ? -21.719 -34.969 -10.609 1 95.25 187 PRO B CA 1
ATOM 4601 C C . PRO B 1 187 ? -22.469 -33.75 -11.094 1 95.25 187 PRO B C 1
ATOM 4603 O O . PRO B 1 187 ? -22.047 -33.094 -12.055 1 95.25 187 PRO B O 1
ATOM 4606 N N . GLU B 1 188 ? -23.578 -33.375 -10.469 1 93.75 188 GLU B N 1
ATOM 4607 C CA . GLU B 1 188 ? -24.344 -32.188 -10.891 1 93.75 188 GLU B CA 1
ATOM 4608 C C . GLU B 1 188 ? -23.547 -30.906 -10.664 1 93.75 188 GLU B C 1
ATOM 4610 O O . GLU B 1 188 ? -23.531 -30.031 -11.523 1 93.75 188 GLU B O 1
ATOM 4615 N N . LEU B 1 189 ? -22.938 -30.844 -9.531 1 93.69 189 LEU B N 1
ATOM 4616 C CA . LEU B 1 189 ? -22.109 -29.672 -9.219 1 93.69 189 LEU B CA 1
ATOM 4617 C C . LEU B 1 189 ? -20.922 -29.594 -10.172 1 93.69 189 LEU B C 1
ATOM 4619 O O . LEU B 1 189 ? -20.594 -28.5 -10.664 1 93.69 189 LEU B O 1
ATOM 4623 N N . SER B 1 190 ? -20.297 -30.703 -10.352 1 93.75 190 SER B N 1
ATOM 4624 C CA . SER B 1 190 ? -19.156 -30.75 -11.266 1 93.75 190 SER B CA 1
ATOM 4625 C C . SER B 1 190 ? -19.531 -30.266 -12.656 1 93.75 190 SER B C 1
ATOM 4627 O O . SER B 1 190 ? -18.797 -29.484 -13.266 1 93.75 190 SER B O 1
ATOM 4629 N N . ALA B 1 191 ? -20.672 -30.656 -13.102 1 90.12 191 ALA B N 1
ATOM 4630 C CA . ALA B 1 191 ? -21.156 -30.234 -14.414 1 90.12 191 ALA B CA 1
ATOM 4631 C C . ALA B 1 191 ? -21.422 -28.734 -14.445 1 90.12 191 ALA B C 1
ATOM 4633 O O . ALA B 1 191 ? -21.156 -28.062 -15.445 1 90.12 191 ALA B O 1
ATOM 4634 N N . ALA B 1 192 ? -21.938 -28.281 -13.383 1 87.69 192 ALA B N 1
ATOM 4635 C CA . ALA B 1 192 ? -22.266 -26.859 -13.297 1 87.69 192 ALA B CA 1
ATOM 4636 C C . ALA B 1 192 ? -21 -26.016 -13.336 1 87.69 192 ALA B C 1
ATOM 4638 O O . ALA B 1 192 ? -20.984 -24.922 -13.914 1 87.69 192 ALA B O 1
ATOM 4639 N N . ILE B 1 193 ? -19.953 -26.422 -12.688 1 88.06 193 ILE B N 1
ATOM 4640 C CA . ILE B 1 193 ? -18.703 -25.688 -12.656 1 88.06 193 ILE B CA 1
ATOM 4641 C C . ILE B 1 193 ? -18.047 -25.703 -14.039 1 88.06 193 ILE B C 1
ATOM 4643 O O . ILE B 1 193 ? -17.438 -24.719 -14.453 1 88.06 193 ILE B O 1
ATOM 4647 N N . GLY B 1 194 ? -18.234 -26.781 -14.727 1 85.62 194 GLY B N 1
ATOM 4648 C CA . GLY B 1 194 ? -17.688 -26.906 -16.078 1 85.62 194 GLY B CA 1
ATOM 4649 C C . GLY B 1 194 ? -16.219 -27.25 -16.094 1 85.62 194 GLY B C 1
ATOM 4650 O O . GLY B 1 194 ? -15.688 -27.781 -15.117 1 85.62 194 GLY B O 1
ATOM 4651 N N . ASN B 1 195 ? -15.562 -27 -17.203 1 80.31 195 ASN B N 1
ATOM 4652 C CA . ASN B 1 195 ? -14.188 -27.453 -17.422 1 80.31 195 ASN B CA 1
ATOM 4653 C C . ASN B 1 195 ? -13.18 -26.344 -17.125 1 80.31 195 ASN B C 1
ATOM 4655 O O . ASN B 1 195 ? -11.969 -26.594 -17.156 1 80.31 195 ASN B O 1
ATOM 4659 N N . GLY B 1 196 ? -13.664 -25.219 -16.844 1 81.25 196 GLY B N 1
ATOM 4660 C CA . GLY B 1 196 ? -12.781 -24.094 -16.625 1 81.25 196 GLY B CA 1
ATOM 4661 C C . GLY B 1 196 ? -12.961 -23.453 -15.258 1 81.25 196 GLY B C 1
ATOM 4662 O O . GLY B 1 196 ? -12.883 -24.125 -14.234 1 81.25 196 GLY B O 1
ATOM 4663 N N . SER B 1 197 ? -13.188 -22.188 -15.305 1 83.62 197 SER B N 1
ATOM 4664 C CA . SER B 1 197 ? -13.336 -21.422 -14.062 1 83.62 197 SER B CA 1
ATOM 4665 C C . SER B 1 197 ? -14.75 -20.875 -13.914 1 83.62 197 SER B C 1
ATOM 4667 O O . SER B 1 197 ? -15.367 -20.469 -14.891 1 83.62 197 SER B O 1
ATOM 4669 N N . TYR B 1 198 ? -15.266 -20.953 -12.727 1 87.31 198 TYR B N 1
ATOM 4670 C CA . TYR B 1 198 ? -16.562 -20.391 -12.359 1 87.31 198 TYR B CA 1
ATOM 4671 C C . TYR B 1 198 ? -16.422 -19.375 -11.227 1 87.31 198 TYR B C 1
ATOM 4673 O O . TYR B 1 198 ? -16.062 -19.75 -10.102 1 87.31 198 TYR B O 1
ATOM 4681 N N . PHE B 1 199 ? -16.719 -18.156 -11.508 1 85.75 199 PHE B N 1
ATOM 4682 C CA . PHE B 1 199 ? -16.594 -17.094 -10.516 1 85.75 199 PHE B CA 1
ATOM 4683 C C . PHE B 1 199 ? -17.953 -16.438 -10.25 1 85.75 199 PHE B C 1
ATOM 4685 O O . PHE B 1 199 ? -18.672 -16.078 -11.188 1 85.75 199 PHE B O 1
ATOM 4692 N N . ALA B 1 200 ? -18.297 -16.359 -9.062 1 88.19 200 ALA B N 1
ATOM 4693 C CA . ALA B 1 200 ? -19.484 -15.625 -8.633 1 88.19 200 ALA B CA 1
ATOM 4694 C C . ALA B 1 200 ? -19.109 -14.438 -7.746 1 88.19 200 ALA B C 1
ATOM 4696 O O . ALA B 1 200 ? -18.391 -14.602 -6.754 1 88.19 200 ALA B O 1
ATOM 4697 N N . PHE B 1 201 ? -19.578 -13.281 -8.086 1 83.62 201 PHE B N 1
ATOM 4698 C CA . PHE B 1 201 ? -19.203 -12.062 -7.383 1 83.62 201 PHE B CA 1
ATOM 4699 C C . PHE B 1 201 ? -20.391 -11.445 -6.672 1 83.62 201 PHE B C 1
ATOM 4701 O O . PHE B 1 201 ? -21.5 -11.398 -7.23 1 83.62 201 PHE B O 1
ATOM 4708 N N . GLY B 1 202 ? -20.156 -11.148 -5.43 1 79.44 202 GLY B N 1
ATOM 4709 C CA . GLY B 1 202 ? -21.109 -10.359 -4.668 1 79.44 202 GLY B CA 1
ATOM 4710 C C . GLY B 1 202 ? -20.641 -8.93 -4.434 1 79.44 202 GLY B C 1
ATOM 4711 O O . GLY B 1 202 ? -20.234 -8.578 -3.322 1 79.44 202 GLY B O 1
ATOM 4712 N N . ASP B 1 203 ? -20.578 -8.047 -5.504 1 65.81 203 ASP B N 1
ATOM 4713 C CA . ASP B 1 203 ? -20 -6.707 -5.453 1 65.81 203 ASP B CA 1
ATOM 4714 C C . ASP B 1 203 ? -20.609 -5.887 -4.324 1 65.81 203 ASP B C 1
ATOM 4716 O O . ASP B 1 203 ? -19.922 -5.094 -3.678 1 65.81 203 ASP B O 1
ATOM 4720 N N . GLU B 1 204 ? -21.812 -6.223 -3.975 1 68.81 204 GLU B N 1
ATOM 4721 C CA . GLU B 1 204 ? -22.5 -5.383 -2.992 1 68.81 204 GLU B CA 1
ATOM 4722 C C . GLU B 1 204 ? -22.234 -5.879 -1.572 1 68.81 204 GLU B C 1
ATOM 4724 O O . GLU B 1 204 ? -22.391 -5.125 -0.609 1 68.81 204 GLU B O 1
ATOM 4729 N N . ASP B 1 205 ? -21.766 -7.105 -1.531 1 76 205 ASP B N 1
ATOM 4730 C CA . ASP B 1 205 ? -21.625 -7.617 -0.172 1 76 205 ASP B CA 1
ATOM 4731 C C . ASP B 1 205 ? -20.172 -7.988 0.121 1 76 205 ASP B C 1
ATOM 4733 O O . ASP B 1 205 ? -19.859 -8.523 1.187 1 76 205 ASP B O 1
ATOM 4737 N N . GLY B 1 206 ? -19.281 -7.777 -0.824 1 80.25 206 GLY B N 1
ATOM 4738 C CA . GLY B 1 206 ? -17.844 -7.926 -0.573 1 80.25 206 GLY B CA 1
ATOM 4739 C C . GLY B 1 206 ? -17.391 -9.375 -0.582 1 80.25 206 GLY B C 1
ATOM 4740 O O . GLY B 1 206 ? -16.422 -9.727 0.09 1 80.25 206 GLY B O 1
ATOM 4741 N N . HIS B 1 207 ? -18.156 -10.258 -1.259 1 89.38 207 HIS B N 1
ATOM 4742 C CA . HIS B 1 207 ? -17.828 -11.672 -1.293 1 89.38 207 HIS B CA 1
ATOM 4743 C C . HIS B 1 207 ? -17.609 -12.156 -2.725 1 89.38 207 HIS B C 1
ATOM 4745 O O . HIS B 1 207 ? -18.141 -11.555 -3.668 1 89.38 207 HIS B O 1
ATOM 4751 N N . CYS B 1 208 ? -16.797 -13.172 -2.83 1 89.25 208 CYS B N 1
ATOM 4752 C CA . CYS B 1 208 ? -16.578 -13.852 -4.102 1 89.25 208 CYS B CA 1
ATOM 4753 C C . CYS B 1 208 ? -16.375 -15.352 -3.895 1 89.25 208 CYS B C 1
ATOM 4755 O O . CYS B 1 208 ? -15.703 -15.766 -2.951 1 89.25 208 CYS B O 1
ATOM 4757 N N . LEU B 1 209 ? -17.125 -16.156 -4.664 1 91.69 209 LEU B N 1
ATOM 4758 C CA . LEU B 1 209 ? -16.891 -17.594 -4.727 1 91.69 209 LEU B CA 1
ATOM 4759 C C . LEU B 1 209 ? -16.25 -17.969 -6.062 1 91.69 209 LEU B C 1
ATOM 4761 O O . LEU B 1 209 ? -16.75 -17.578 -7.121 1 91.69 209 LEU B O 1
ATOM 4765 N N . ALA B 1 210 ? -15.164 -18.625 -5.941 1 90.88 210 ALA B N 1
ATOM 4766 C CA . ALA B 1 210 ? -14.445 -19.016 -7.152 1 90.88 210 ALA B CA 1
ATOM 4767 C C . ALA B 1 210 ? -14.125 -20.5 -7.148 1 90.88 210 ALA B C 1
ATOM 4769 O O . ALA B 1 210 ? -13.758 -21.062 -6.117 1 90.88 210 ALA B O 1
ATOM 4770 N N . SER B 1 211 ? -14.359 -21.109 -8.281 1 91.38 211 SER B N 1
ATOM 4771 C CA . SER B 1 211 ? -14.008 -22.516 -8.492 1 91.38 211 SER B CA 1
ATOM 4772 C C . SER B 1 211 ? -13.227 -22.703 -9.789 1 91.38 211 SER B C 1
ATOM 4774 O O . SER B 1 211 ? -13.578 -22.125 -10.82 1 91.38 211 SER B O 1
ATOM 4776 N N . GLN B 1 212 ? -12.227 -23.469 -9.68 1 86.38 212 GLN B N 1
ATOM 4777 C CA . GLN B 1 212 ? -11.391 -23.719 -10.844 1 86.38 212 GLN B CA 1
ATOM 4778 C C . GLN B 1 212 ? -11.102 -25.203 -11.008 1 86.38 212 GLN B C 1
ATOM 4780 O O . GLN B 1 212 ? -10.57 -25.844 -10.102 1 86.38 212 GLN B O 1
ATOM 4785 N N . ARG B 1 213 ? -11.414 -25.609 -12.219 1 86.69 213 ARG B N 1
ATOM 4786 C CA . ARG B 1 213 ? -11.133 -27.016 -12.547 1 86.69 213 ARG B CA 1
ATOM 4787 C C . ARG B 1 213 ? -9.648 -27.219 -12.836 1 86.69 213 ARG B C 1
ATOM 4789 O O . ARG B 1 213 ? -9.023 -26.406 -13.531 1 86.69 213 ARG B O 1
ATOM 4796 N N . GLN B 1 214 ? -9.148 -28.281 -12.227 1 81.19 214 GLN B N 1
ATOM 4797 C CA . GLN B 1 214 ? -7.742 -28.609 -12.43 1 81.19 214 GLN B CA 1
ATOM 4798 C C . GLN B 1 214 ? -7.582 -29.703 -13.492 1 81.19 214 GLN B C 1
ATOM 4800 O O . GLN B 1 214 ? -8.57 -30.266 -13.961 1 81.19 214 GLN B O 1
ATOM 4805 N N . GLY B 1 215 ? -6.359 -29.984 -13.883 1 76.62 215 GLY B N 1
ATOM 4806 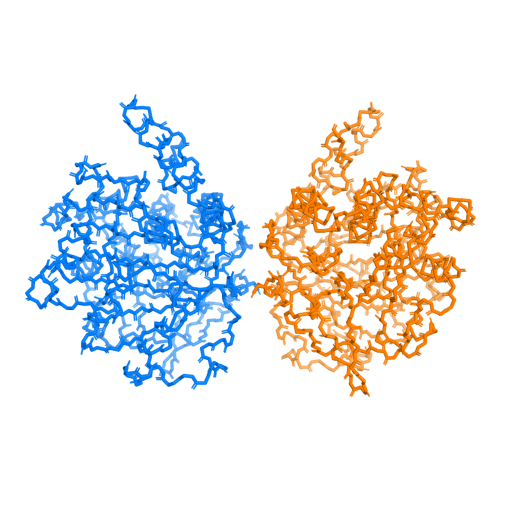C CA . GLY B 1 215 ? -6.082 -31.016 -14.875 1 76.62 215 GLY B CA 1
ATOM 4807 C C . GLY B 1 215 ? -6.516 -32.406 -14.438 1 76.62 215 GLY B C 1
ATOM 4808 O O . GLY B 1 215 ? -6.93 -33.219 -15.266 1 76.62 215 GLY B O 1
ATOM 4809 N N . ASP B 1 216 ? -6.395 -32.719 -13.188 1 79.12 216 ASP B N 1
ATOM 4810 C CA . ASP B 1 216 ? -6.789 -34 -12.68 1 79.12 216 ASP B CA 1
ATOM 4811 C C . ASP B 1 216 ? -8.289 -34.062 -12.391 1 79.12 216 ASP B C 1
ATOM 4813 O O . ASP B 1 216 ? -8.766 -34.969 -11.703 1 79.12 216 ASP B O 1
ATOM 4817 N N . ARG B 1 217 ? -9.023 -33 -12.781 1 86.81 217 ARG B N 1
ATOM 4818 C CA . ARG B 1 217 ? -10.477 -32.875 -12.734 1 86.81 217 ARG B CA 1
ATOM 4819 C C . ARG B 1 217 ? -10.938 -32.5 -11.336 1 86.81 217 ARG B C 1
ATOM 4821 O O . ARG B 1 217 ? -12.133 -32.25 -11.117 1 86.81 217 ARG B O 1
ATOM 4828 N N . SER B 1 218 ? -9.969 -32.406 -10.367 1 89.88 218 SER B N 1
ATOM 4829 C CA . SER B 1 218 ? -10.344 -31.812 -9.086 1 89.88 218 SER B CA 1
ATOM 4830 C C . SER B 1 218 ? -10.695 -30.344 -9.25 1 89.88 218 SER B C 1
ATOM 4832 O O . SER B 1 218 ? -10.492 -29.75 -10.312 1 89.88 218 SER B O 1
ATOM 4834 N N . VAL B 1 219 ? -11.344 -29.844 -8.227 1 91.25 219 VAL B N 1
ATOM 4835 C CA . VAL B 1 219 ? -11.742 -28.438 -8.289 1 91.25 219 VAL B CA 1
ATOM 4836 C C . VAL B 1 219 ? -11.172 -27.688 -7.094 1 91.25 219 VAL B C 1
ATOM 4838 O O . VAL B 1 219 ? -11.359 -28.094 -5.949 1 91.25 219 VAL B O 1
ATOM 4841 N N . ARG B 1 220 ? -10.414 -26.656 -7.41 1 90.69 220 ARG B N 1
ATOM 4842 C CA . ARG B 1 220 ? -9.961 -25.703 -6.391 1 90.69 220 ARG B CA 1
ATOM 4843 C C . ARG B 1 220 ? -10.992 -24.609 -6.164 1 90.69 220 ARG B C 1
ATOM 4845 O O . ARG B 1 220 ? -11.398 -23.938 -7.105 1 90.69 220 ARG B O 1
ATOM 4852 N N . THR B 1 221 ? -11.422 -24.484 -4.898 1 93.94 221 THR B N 1
ATOM 4853 C CA . THR B 1 221 ? -12.469 -23.516 -4.594 1 93.94 221 THR B CA 1
ATOM 4854 C C . THR B 1 221 ? -11.961 -22.453 -3.623 1 93.94 221 THR B C 1
ATOM 4856 O O . THR B 1 221 ? -11.164 -22.75 -2.727 1 93.94 221 THR B O 1
ATOM 4859 N N . TYR B 1 222 ? -12.383 -21.219 -3.869 1 93.94 222 TYR B N 1
ATOM 4860 C CA . TYR B 1 222 ? -12.039 -20.094 -3.004 1 93.94 222 TYR B CA 1
ATOM 4861 C C . TYR B 1 222 ? -13.289 -19.328 -2.58 1 93.94 222 TYR B C 1
ATOM 4863 O O . TYR B 1 222 ? -14.211 -19.141 -3.379 1 93.94 222 TYR B O 1
ATOM 4871 N N . ALA B 1 223 ? -13.328 -18.969 -1.354 1 95 223 ALA B N 1
ATOM 4872 C CA . ALA B 1 223 ? -14.242 -17.938 -0.861 1 95 223 ALA B CA 1
ATOM 4873 C C . ALA B 1 223 ? -13.477 -16.688 -0.414 1 95 223 ALA B C 1
ATOM 4875 O O . ALA B 1 223 ? -12.766 -16.719 0.592 1 95 223 ALA B O 1
ATOM 4876 N N . PHE B 1 224 ? -13.594 -15.641 -1.192 1 92.69 224 PHE B N 1
ATOM 4877 C CA . PHE B 1 224 ? -12.938 -14.391 -0.84 1 92.69 224 PHE B CA 1
ATOM 4878 C C . PHE B 1 224 ? -13.922 -13.445 -0.157 1 92.69 224 PHE B C 1
ATOM 4880 O O . PHE B 1 224 ? -15.078 -13.352 -0.557 1 92.69 224 PHE B O 1
ATOM 4887 N N . SER B 1 225 ? -13.484 -12.781 0.87 1 92.19 225 SER B N 1
ATOM 4888 C CA . SER B 1 225 ? -14.297 -11.812 1.595 1 92.19 225 SER B CA 1
ATOM 4889 C C . SER B 1 225 ? -13.5 -10.562 1.946 1 92.19 225 SER B C 1
ATOM 4891 O O . SER B 1 225 ? -12.305 -10.648 2.242 1 92.19 225 SER B O 1
ATOM 4893 N N . ARG B 1 226 ? -14.164 -9.469 1.831 1 90.88 226 ARG B N 1
ATOM 4894 C CA . ARG B 1 226 ? -13.609 -8.234 2.381 1 90.88 226 ARG B CA 1
ATOM 4895 C C . ARG B 1 226 ? -13.727 -8.219 3.9 1 90.88 226 ARG B C 1
ATOM 4897 O O . ARG B 1 226 ? -14.797 -7.941 4.441 1 90.88 226 ARG B O 1
ATOM 4904 N N . VAL B 1 227 ? -12.656 -8.484 4.582 1 91.62 227 VAL B N 1
ATOM 4905 C CA . VAL B 1 227 ? -12.648 -8.57 6.039 1 91.62 227 VAL B CA 1
ATOM 4906 C C . VAL B 1 227 ? -11.328 -8.008 6.578 1 91.62 227 VAL B C 1
ATOM 4908 O O . VAL B 1 227 ? -10.352 -7.887 5.836 1 91.62 227 VAL B O 1
ATOM 4911 N N . PRO B 1 228 ? -11.336 -7.609 7.84 1 91.75 228 PRO B N 1
ATOM 4912 C CA . PRO B 1 228 ? -10.078 -7.125 8.422 1 91.75 228 PRO B CA 1
ATOM 4913 C C . PRO B 1 228 ? -8.992 -8.195 8.438 1 91.75 228 PRO B C 1
ATOM 4915 O O . PRO B 1 228 ? -9.289 -9.391 8.391 1 91.75 228 PRO B O 1
ATOM 4918 N N . GLU B 1 229 ? -7.801 -7.762 8.484 1 93.88 229 GLU B N 1
ATOM 4919 C CA . GLU B 1 229 ? -6.633 -8.633 8.422 1 93.88 229 GLU B CA 1
ATOM 4920 C C . GLU B 1 229 ?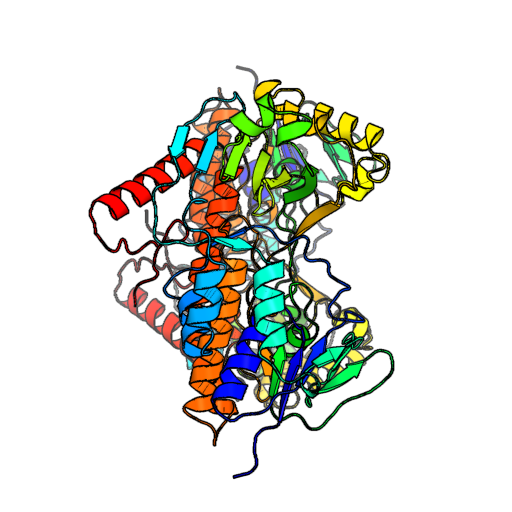 -6.684 -9.703 9.508 1 93.88 229 GLU B C 1
ATOM 4922 O O . GLU B 1 229 ? -6.293 -10.852 9.281 1 93.88 229 GLU B O 1
ATOM 4927 N N . SER B 1 230 ? -7.191 -9.398 10.688 1 93.56 230 SER B N 1
ATOM 4928 C CA . SER B 1 230 ? -7.18 -10.305 11.828 1 93.56 230 SER B CA 1
ATOM 4929 C C . SER B 1 230 ? -8.43 -11.18 11.859 1 93.56 230 SER B C 1
ATOM 4931 O O . SER B 1 230 ? -8.641 -11.93 12.812 1 93.56 230 SER B O 1
ATOM 4933 N N . TRP B 1 231 ? -9.234 -11.125 10.875 1 92.75 231 TRP B N 1
ATOM 4934 C CA . TRP B 1 231 ? -10.547 -11.75 10.859 1 92.75 231 TRP B CA 1
ATOM 4935 C C . TRP B 1 231 ? -10.445 -13.25 11.117 1 92.75 231 TRP B C 1
ATOM 4937 O O . TRP B 1 231 ? -11.227 -13.805 11.891 1 92.75 231 TRP B O 1
ATOM 4947 N N . ILE B 1 232 ? -9.492 -13.914 10.531 1 93.25 232 ILE B N 1
ATOM 4948 C CA . ILE B 1 232 ? -9.344 -15.352 10.672 1 93.25 232 ILE B CA 1
ATOM 4949 C C . ILE B 1 232 ? -9.156 -15.711 12.148 1 93.25 232 ILE B C 1
ATOM 4951 O O . ILE B 1 232 ? -9.703 -16.703 12.625 1 93.25 232 ILE B O 1
ATOM 4955 N N . LYS B 1 233 ? -8.406 -14.859 12.828 1 92.12 233 LYS B N 1
ATOM 4956 C CA . LYS B 1 233 ? -8.094 -15.102 14.234 1 92.12 233 LYS B CA 1
ATOM 4957 C C . LYS B 1 233 ? -9.227 -14.641 15.141 1 92.12 233 LYS B C 1
ATOM 4959 O O . LYS B 1 233 ? -9.516 -15.273 16.156 1 92.12 233 LYS B O 1
ATOM 4964 N N . ASP B 1 234 ? -9.914 -13.609 14.773 1 91.88 234 ASP B N 1
ATOM 4965 C CA . ASP B 1 234 ? -10.828 -12.906 15.672 1 91.88 234 ASP B CA 1
ATOM 4966 C C . ASP B 1 234 ? -12.25 -13.43 15.516 1 91.88 234 ASP B C 1
ATOM 4968 O O . ASP B 1 234 ? -13.102 -13.203 16.391 1 91.88 234 ASP B O 1
ATOM 4972 N N . CYS B 1 235 ? -12.547 -14.141 14.469 1 91.12 235 CYS B N 1
ATOM 4973 C CA . CYS B 1 235 ? -13.93 -14.477 14.164 1 91.12 235 CYS B CA 1
ATOM 4974 C C . CYS B 1 235 ? -14.438 -15.594 15.062 1 91.12 235 CYS B C 1
ATOM 4976 O O . CYS B 1 235 ? -15.625 -15.906 15.07 1 91.12 235 CYS B O 1
ATOM 4978 N N . GLY B 1 236 ? -13.586 -16.25 15.797 1 92.38 236 GLY B N 1
ATOM 4979 C CA . GLY B 1 236 ? -13.984 -17.266 16.75 1 92.38 236 GLY B CA 1
ATOM 4980 C C . GLY B 1 236 ? -14.25 -18.625 16.109 1 92.38 236 GLY B C 1
ATOM 4981 O O . GLY B 1 236 ? -14.758 -19.531 16.766 1 92.38 236 GLY B O 1
ATOM 4982 N N . VAL B 1 237 ? -14.008 -18.812 14.859 1 94.38 237 VAL B N 1
ATOM 4983 C CA . VAL B 1 237 ? -14.219 -20.062 14.141 1 94.38 237 VAL B CA 1
ATOM 4984 C C . VAL B 1 237 ? -12.945 -20.906 14.203 1 94.38 237 VAL B C 1
ATOM 4986 O O . VAL B 1 237 ? -11.844 -20.406 13.992 1 94.38 237 VAL B O 1
ATOM 4989 N N . ASP B 1 238 ? -13.094 -22.188 14.555 1 94.12 238 ASP B N 1
ATOM 4990 C CA . ASP B 1 238 ? -11.984 -23.125 14.398 1 94.12 238 ASP B CA 1
ATOM 4991 C C . ASP B 1 238 ? -11.898 -23.641 12.961 1 94.12 238 ASP B C 1
ATOM 4993 O O . ASP B 1 238 ? -12.586 -24.594 12.594 1 94.12 238 ASP B O 1
ATOM 4997 N N . TRP B 1 239 ? -11.086 -23.125 12.203 1 93 239 TRP B N 1
ATOM 4998 C CA . TRP B 1 239 ? -10.984 -23.422 10.773 1 93 239 TRP B CA 1
ATOM 4999 C C . TRP B 1 239 ? -10.414 -24.812 10.539 1 93 239 TRP B C 1
ATOM 5001 O O . TRP B 1 239 ? -10.477 -25.344 9.43 1 93 239 TRP B O 1
ATOM 5011 N N . ALA B 1 240 ? -9.867 -25.438 11.578 1 92.25 240 ALA B N 1
ATOM 5012 C CA . ALA B 1 240 ? -9.383 -26.812 11.469 1 92.25 240 ALA B CA 1
ATOM 5013 C C . ALA B 1 240 ? -10.531 -27.812 11.586 1 92.25 240 ALA B C 1
ATOM 5015 O O . ALA B 1 240 ? -10.375 -28.984 11.25 1 92.25 240 ALA B O 1
ATOM 5016 N N . ASP B 1 241 ? -11.602 -27.344 12.141 1 94.5 241 ASP B N 1
ATOM 5017 C CA . ASP B 1 241 ? -12.82 -28.141 12.219 1 94.5 241 ASP B CA 1
ATOM 5018 C C . ASP B 1 241 ? -13.703 -27.906 10.992 1 94.5 241 ASP B C 1
ATOM 5020 O O . ASP B 1 241 ? -14.305 -26.844 10.844 1 94.5 241 ASP B O 1
ATOM 5024 N N . ARG B 1 242 ? -13.812 -28.922 10.203 1 94.56 242 ARG B N 1
ATOM 5025 C CA . ARG B 1 242 ? -14.492 -28.797 8.922 1 94.56 242 ARG B CA 1
ATOM 5026 C C . ARG B 1 242 ? -15.945 -28.375 9.109 1 94.56 242 ARG B C 1
ATOM 5028 O O . ARG B 1 242 ? -16.453 -27.531 8.375 1 94.56 242 ARG B O 1
ATOM 5035 N N . ASP B 1 243 ? -16.641 -28.984 10.008 1 94.69 243 ASP B N 1
ATOM 5036 C CA . ASP B 1 243 ? -18.047 -28.656 10.227 1 94.69 243 ASP B CA 1
ATOM 5037 C C . ASP B 1 243 ? -18.219 -27.219 10.672 1 94.69 243 ASP B C 1
ATOM 5039 O O . ASP B 1 243 ? -19.125 -26.516 10.211 1 94.69 243 ASP B O 1
ATOM 5043 N N . ALA B 1 244 ? -17.328 -26.812 11.57 1 95.19 244 ALA B N 1
ATOM 5044 C CA . ALA B 1 244 ? -17.375 -25.438 12.023 1 95.19 244 ALA B CA 1
ATOM 5045 C C . ALA B 1 244 ? -17.078 -24.469 10.867 1 95.19 244 ALA B C 1
ATOM 5047 O O . ALA B 1 244 ? -17.75 -23.438 10.734 1 95.19 244 ALA B O 1
ATOM 5048 N N . ALA B 1 245 ? -16.109 -24.844 10.117 1 95.81 245 ALA B N 1
ATOM 5049 C CA . ALA B 1 245 ? -15.727 -24.016 8.961 1 95.81 245 ALA B CA 1
ATOM 5050 C C . ALA B 1 245 ? -16.875 -23.938 7.961 1 95.81 245 ALA B C 1
ATOM 5052 O O . ALA B 1 245 ? -17.188 -22.844 7.465 1 95.81 245 ALA B O 1
ATOM 5053 N N . LYS B 1 246 ? -17.516 -25.016 7.68 1 95.5 246 LYS B N 1
ATOM 5054 C CA . LYS B 1 246 ? -18.641 -25.047 6.75 1 95.5 246 LYS B CA 1
ATOM 5055 C C . LYS B 1 246 ? -19.797 -24.172 7.254 1 95.5 246 LYS B C 1
ATOM 5057 O O . LYS B 1 246 ? -20.391 -23.422 6.48 1 95.5 246 LYS B O 1
ATOM 5062 N N . ARG B 1 247 ? -20.078 -24.297 8.461 1 95.12 247 ARG B N 1
ATOM 5063 C CA . ARG B 1 247 ? -21.141 -23.484 9.047 1 95.12 247 ARG B CA 1
ATOM 5064 C C . ARG B 1 247 ? -20.844 -22 8.922 1 95.12 247 ARG B C 1
ATOM 5066 O O . ARG B 1 247 ? -21.719 -21.203 8.578 1 95.12 247 ARG B O 1
ATOM 5073 N N . ALA B 1 248 ? -19.609 -21.656 9.266 1 94.56 248 ALA B N 1
ATOM 5074 C CA . ALA B 1 248 ? -19.203 -20.266 9.172 1 94.56 248 ALA B CA 1
ATOM 5075 C C . ALA B 1 248 ? -19.344 -19.734 7.746 1 94.56 248 ALA B C 1
ATOM 5077 O O . ALA B 1 248 ? -19.828 -18.641 7.523 1 94.56 248 ALA B O 1
ATOM 5078 N N . LEU B 1 249 ? -18.906 -20.547 6.828 1 94.62 249 LEU B N 1
ATOM 5079 C CA . LEU B 1 249 ? -19 -20.172 5.422 1 94.62 249 LEU B CA 1
ATOM 5080 C C . LEU B 1 249 ? -20.453 -20.016 4.984 1 94.62 249 LEU B C 1
ATOM 5082 O O . LEU B 1 249 ? -20.797 -19.047 4.305 1 94.62 249 LEU B O 1
ATOM 5086 N N . LYS B 1 250 ? -21.219 -20.922 5.363 1 93.69 250 LYS B N 1
ATOM 5087 C CA . LYS B 1 250 ? -22.641 -20.859 5 1 93.69 250 LYS B CA 1
ATOM 5088 C C . LYS B 1 250 ? -23.312 -19.625 5.594 1 93.69 250 LYS B C 1
ATOM 5090 O O . LYS B 1 250 ? -24.188 -19.031 4.973 1 93.69 250 LYS B O 1
ATOM 5095 N N . ASP B 1 251 ? -22.859 -19.344 6.754 1 92.06 251 ASP B N 1
ATOM 5096 C CA . ASP B 1 251 ? -23.391 -18.141 7.387 1 92.06 251 ASP B CA 1
ATOM 5097 C C . ASP B 1 251 ? -22.969 -16.891 6.625 1 92.06 251 ASP B C 1
ATOM 5099 O O . ASP B 1 251 ? -23.781 -15.977 6.43 1 92.06 251 ASP B O 1
ATOM 5103 N N . GLU B 1 252 ? -21.734 -16.844 6.246 1 89.06 252 GLU B N 1
ATOM 5104 C CA . GLU B 1 252 ? -21.219 -15.695 5.504 1 89.06 252 GLU B CA 1
ATOM 5105 C C . GLU B 1 252 ? -21.938 -15.523 4.168 1 89.06 252 GLU B C 1
ATOM 5107 O O . GLU B 1 252 ? -22.156 -14.398 3.715 1 89.06 252 GLU B O 1
ATOM 5112 N N . PHE B 1 253 ? -22.359 -16.641 3.586 1 91.75 253 PHE B N 1
ATOM 5113 C CA . PHE B 1 253 ? -22.969 -16.609 2.268 1 91.75 253 PHE B CA 1
ATOM 5114 C C . PHE B 1 253 ? -24.453 -16.938 2.361 1 91.75 253 PHE B C 1
ATOM 5116 O O . PHE B 1 253 ? -25.047 -17.453 1.406 1 91.75 253 PHE B O 1
ATOM 5123 N N . ARG B 1 254 ? -25.031 -16.672 3.451 1 90.31 254 ARG B N 1
ATOM 5124 C CA . ARG B 1 254 ? -26.406 -17.078 3.727 1 90.31 254 ARG B CA 1
ATOM 5125 C C . ARG B 1 254 ? -27.359 -16.438 2.734 1 90.31 254 ARG B C 1
ATOM 5127 O O . ARG B 1 254 ? -28.406 -17.016 2.424 1 90.31 254 ARG B O 1
ATOM 5134 N N . ALA B 1 255 ? -27.031 -15.281 2.195 1 89.56 255 ALA B N 1
ATOM 5135 C CA . ALA B 1 255 ? -27.922 -14.562 1.288 1 89.56 255 ALA B CA 1
ATOM 5136 C C . ALA B 1 255 ? -27.766 -15.062 -0.146 1 89.56 255 ALA B C 1
ATOM 5138 O O . ALA B 1 255 ? -28.516 -14.656 -1.037 1 89.56 255 ALA B O 1
ATOM 5139 N N . TRP B 1 256 ? -26.781 -15.898 -0.393 1 92.94 256 TRP B N 1
ATOM 5140 C CA . TRP B 1 256 ? -26.531 -16.422 -1.731 1 92.94 256 TRP B CA 1
ATOM 5141 C C . TRP B 1 256 ? -27.359 -17.672 -1.999 1 92.94 256 TRP B C 1
ATOM 5143 O O . TRP B 1 256 ? -27.656 -18.422 -1.076 1 92.94 256 TRP B O 1
ATOM 5153 N N . PRO B 1 257 ? -27.781 -17.859 -3.24 1 93.5 257 PRO B N 1
ATOM 5154 C CA . PRO B 1 257 ? -28.578 -19.047 -3.555 1 93.5 257 PRO B CA 1
ATOM 5155 C C . PRO B 1 257 ? -27.781 -20.344 -3.387 1 93.5 257 PRO B C 1
ATOM 5157 O O . PRO B 1 257 ? -26.562 -20.344 -3.516 1 93.5 257 PRO B O 1
ATOM 5160 N N . GLU B 1 258 ? -28.453 -21.375 -3.223 1 91.81 258 GLU B N 1
ATOM 5161 C CA . GLU B 1 258 ? -27.891 -22.688 -2.984 1 91.81 258 GLU B CA 1
ATOM 5162 C C . GLU B 1 258 ? -27.047 -23.156 -4.18 1 91.81 258 GLU B C 1
ATOM 5164 O O . GLU B 1 258 ? -26.047 -23.844 -4.008 1 91.81 258 GLU B O 1
ATOM 5169 N N . LYS B 1 259 ? -27.484 -22.766 -5.336 1 90.62 259 LYS B N 1
ATOM 5170 C CA . LYS B 1 259 ? -26.766 -23.156 -6.543 1 90.62 259 LYS B CA 1
ATOM 5171 C C . LYS B 1 259 ? -25.312 -22.734 -6.473 1 90.62 259 LYS B C 1
ATOM 5173 O O . LYS B 1 259 ? -24.422 -23.438 -6.992 1 90.62 259 LYS B O 1
ATOM 5178 N N . LEU B 1 260 ? -25.094 -21.656 -5.828 1 92.38 260 LEU B N 1
ATOM 5179 C CA . LEU B 1 260 ? -23.734 -21.141 -5.727 1 92.38 260 LEU B CA 1
ATOM 5180 C C . LEU B 1 260 ? -23.031 -21.688 -4.492 1 92.38 260 LEU B C 1
ATOM 5182 O O . LEU B 1 260 ? -21.828 -21.984 -4.535 1 92.38 260 LEU B O 1
ATOM 5186 N N . THR B 1 261 ? -23.781 -21.906 -3.385 1 94.5 261 THR B N 1
ATOM 5187 C CA . THR B 1 261 ? -23.156 -22.266 -2.115 1 94.5 261 THR B CA 1
ATOM 5188 C C . THR B 1 261 ? -23.016 -23.766 -1.979 1 94.5 261 THR B C 1
ATOM 5190 O O . THR B 1 261 ? -22.391 -24.266 -1.04 1 94.5 261 THR B O 1
ATOM 5193 N N . ARG B 1 262 ? -23.484 -24.547 -2.957 1 94.19 262 ARG B N 1
ATOM 5194 C CA . ARG B 1 262 ? -23.391 -26 -2.947 1 94.19 262 ARG B CA 1
ATOM 5195 C C . ARG B 1 262 ? -21.938 -26.453 -2.898 1 94.19 262 ARG B C 1
ATOM 5197 O O . ARG B 1 262 ? -21.641 -27.531 -2.383 1 94.19 262 ARG B O 1
ATOM 5204 N N . VAL B 1 263 ? -21.094 -25.656 -3.43 1 94.88 263 VAL B N 1
ATOM 5205 C CA . VAL B 1 263 ? -19.672 -25.984 -3.467 1 94.88 263 VAL B CA 1
ATOM 5206 C C . VAL B 1 263 ? -19.125 -26.094 -2.045 1 94.88 263 VAL B C 1
ATOM 5208 O O . VAL B 1 263 ? -18.156 -26.812 -1.796 1 94.88 263 VAL B O 1
ATOM 5211 N N . ILE B 1 264 ? -19.719 -25.359 -1.085 1 95.75 264 ILE B N 1
ATOM 5212 C CA . ILE B 1 264 ? -19.328 -25.422 0.319 1 95.75 264 ILE B CA 1
ATOM 5213 C C . ILE B 1 264 ? -19.75 -26.766 0.919 1 95.75 264 ILE B C 1
ATOM 5215 O O . ILE B 1 264 ? -18.953 -27.422 1.585 1 95.75 264 ILE B O 1
ATOM 5219 N N . ASP B 1 265 ? -20.938 -27.188 0.586 1 94.12 265 ASP B N 1
ATOM 5220 C CA . ASP B 1 265 ? -21.469 -28.438 1.094 1 94.12 265 ASP B CA 1
ATOM 5221 C C . ASP B 1 265 ? -20.703 -29.625 0.529 1 94.12 265 ASP B C 1
ATOM 5223 O O . ASP B 1 265 ? -20.562 -30.656 1.198 1 94.12 265 ASP B O 1
ATOM 5227 N N . ALA B 1 266 ? -20.234 -29.469 -0.649 1 95.19 266 ALA B N 1
ATOM 5228 C CA . ALA B 1 266 ? -19.578 -30.562 -1.365 1 95.19 266 ALA B CA 1
ATOM 5229 C C . ALA B 1 266 ? -18.172 -30.812 -0.82 1 95.19 266 ALA B C 1
ATOM 5231 O O . ALA B 1 266 ? -17.531 -31.797 -1.169 1 95.19 266 ALA B O 1
ATOM 5232 N N . TRP B 1 267 ? -17.719 -29.875 -0.002 1 94.56 267 TRP B N 1
ATOM 5233 C CA . TRP B 1 267 ? -16.422 -30.047 0.62 1 94.56 267 TRP B CA 1
ATOM 5234 C C . TRP B 1 267 ? -16.438 -31.188 1.638 1 94.56 267 TRP B C 1
ATOM 5236 O O . TRP B 1 267 ? -17.047 -31.062 2.705 1 94.56 267 TRP B O 1
ATOM 5246 N N . GLU B 1 268 ? -15.805 -32.312 1.288 1 89.88 268 GLU B N 1
ATOM 5247 C CA . GLU B 1 268 ? -15.961 -33.5 2.111 1 89.88 268 GLU B CA 1
ATOM 5248 C C . GLU B 1 268 ? -14.648 -33.875 2.773 1 89.88 268 GLU B C 1
ATOM 5250 O O . GLU B 1 268 ? -14.641 -34.594 3.781 1 89.88 268 GLU B O 1
ATOM 5255 N N . ASP B 1 269 ? -13.562 -33.469 2.195 1 88.62 269 ASP B N 1
ATOM 5256 C CA . ASP B 1 269 ? -12.281 -33.875 2.76 1 88.62 269 ASP B CA 1
ATOM 5257 C C . ASP B 1 269 ? -11.211 -32.812 2.506 1 88.62 269 ASP B C 1
ATOM 5259 O O . ASP B 1 269 ? -11.398 -31.938 1.671 1 88.62 269 ASP B O 1
ATOM 5263 N N . GLY B 1 270 ? -10.156 -32.938 3.373 1 89.75 270 GLY B N 1
ATOM 5264 C CA . GLY B 1 270 ? -9.062 -32 3.252 1 89.75 270 GLY B CA 1
ATOM 5265 C C . GLY B 1 270 ? -9.211 -30.797 4.16 1 89.75 270 GLY B C 1
ATOM 5266 O O . GLY B 1 270 ? -10.195 -30.672 4.891 1 89.75 270 GLY B O 1
ATOM 5267 N N . GLU B 1 271 ? -8.297 -29.953 4.156 1 92.12 271 GLU B N 1
ATOM 5268 C CA . GLU B 1 271 ? -8.273 -28.781 5.02 1 92.12 271 GLU B CA 1
ATOM 5269 C C . GLU B 1 271 ? -8.727 -27.531 4.262 1 92.12 271 GLU B C 1
ATOM 5271 O O . GLU B 1 271 ? -8.695 -27.5 3.027 1 92.12 271 GLU B O 1
ATOM 5276 N N . ILE B 1 272 ? -9.289 -26.641 5.008 1 94.19 272 ILE B N 1
ATOM 5277 C CA . ILE B 1 272 ? -9.5 -25.297 4.477 1 94.19 272 ILE B CA 1
ATOM 5278 C C . ILE B 1 272 ? -8.32 -24.406 4.855 1 94.19 272 ILE B C 1
ATOM 5280 O O . ILE B 1 272 ? -7.82 -24.469 5.98 1 94.19 272 ILE B O 1
ATOM 5284 N N . ILE B 1 273 ? -7.793 -23.656 3.906 1 93.44 273 ILE B N 1
ATOM 5285 C CA . ILE B 1 273 ? -6.59 -22.859 4.109 1 93.44 273 ILE B CA 1
ATOM 5286 C C . ILE B 1 273 ? -6.945 -21.375 4.059 1 93.44 273 ILE B C 1
ATOM 5288 O O . ILE B 1 273 ? -7.328 -20.859 3.006 1 93.44 273 ILE B O 1
ATOM 5292 N N . PRO B 1 274 ? -6.824 -20.688 5.266 1 94.12 274 PRO B N 1
ATOM 5293 C CA . PRO B 1 274 ? -6.98 -19.234 5.215 1 94.12 274 PRO B CA 1
ATOM 5294 C C . PRO B 1 274 ? -5.848 -18.547 4.453 1 94.12 274 PRO B C 1
ATOM 5296 O O . PRO B 1 274 ? -4.68 -18.891 4.625 1 94.12 274 PRO B O 1
ATOM 5299 N N . ARG B 1 275 ? -6.246 -17.625 3.617 1 93.94 275 ARG B N 1
ATOM 5300 C CA . ARG B 1 275 ? -5.285 -16.922 2.771 1 93.94 275 ARG B CA 1
ATOM 5301 C C . ARG B 1 275 ? -5.512 -15.414 2.814 1 93.94 275 ARG B C 1
ATOM 5303 O O . ARG B 1 275 ? -6.113 -14.844 1.902 1 93.94 275 ARG B O 1
ATOM 5310 N N . PRO B 1 276 ? -5.012 -14.727 3.896 1 95.56 276 PRO B N 1
ATOM 5311 C CA . PRO B 1 276 ? -5 -13.266 3.771 1 95.56 276 PRO B CA 1
ATOM 5312 C C . PRO B 1 276 ? -4.16 -12.781 2.592 1 95.56 276 PRO B C 1
ATOM 5314 O O . PRO B 1 276 ? -3.033 -13.25 2.398 1 95.56 276 PRO B O 1
ATOM 5317 N N . LEU B 1 277 ? -4.715 -11.961 1.79 1 95.38 277 LEU B N 1
ATOM 5318 C CA . LEU B 1 277 ? -4.031 -11.531 0.577 1 95.38 277 LEU B CA 1
ATOM 5319 C C . LEU B 1 277 ? -3.23 -10.258 0.829 1 95.38 277 LEU B C 1
ATOM 5321 O O . LEU B 1 277 ? -3.764 -9.273 1.354 1 95.38 277 LEU B O 1
ATOM 5325 N N . TYR B 1 278 ? -1.973 -10.328 0.5 1 96.25 278 TYR B N 1
ATOM 5326 C CA . TYR B 1 278 ? -1.065 -9.195 0.626 1 96.25 278 TYR B CA 1
ATOM 5327 C C . TYR B 1 278 ? -0.614 -8.703 -0.743 1 96.25 278 TYR B C 1
ATOM 5329 O O . TYR B 1 278 ? -0.694 -9.43 -1.731 1 96.25 278 TYR B O 1
ATOM 5337 N N . MET B 1 279 ? -0.11 -7.488 -0.802 1 95.94 279 MET B N 1
ATOM 5338 C CA . MET B 1 279 ? 0.387 -6.91 -2.049 1 95.94 279 MET B CA 1
ATOM 5339 C C . MET B 1 279 ? 1.415 -5.82 -1.771 1 95.94 279 MET B C 1
ATOM 5341 O O . MET B 1 279 ? 1.543 -5.355 -0.636 1 95.94 279 MET B O 1
ATOM 5345 N N . LEU B 1 280 ? 2.195 -5.492 -2.723 1 95.81 280 LEU B N 1
ATOM 5346 C CA . LEU B 1 280 ? 3.068 -4.324 -2.717 1 95.81 280 LEU B CA 1
ATOM 5347 C C . LEU B 1 280 ? 2.41 -3.146 -3.43 1 95.81 280 LEU B C 1
ATOM 5349 O O . LEU B 1 280 ? 1.514 -3.338 -4.254 1 95.81 280 LEU B O 1
ATOM 5353 N N . PRO B 1 281 ? 2.814 -1.943 -3.049 1 93.38 281 PRO B N 1
ATOM 5354 C CA . PRO B 1 281 ? 2.207 -0.8 -3.734 1 93.38 281 PRO B CA 1
ATOM 5355 C C . PRO B 1 281 ? 2.412 -0.842 -5.246 1 93.38 281 PRO B C 1
ATOM 5357 O O . PRO B 1 281 ? 3.475 -1.257 -5.719 1 93.38 281 PRO B O 1
ATOM 5360 N N . VAL B 1 282 ? 1.364 -0.374 -5.949 1 92.19 282 VAL B N 1
ATOM 5361 C CA . VAL B 1 282 ? 1.452 -0.289 -7.406 1 92.19 282 VAL B CA 1
ATOM 5362 C C . VAL B 1 282 ? 2.59 0.65 -7.801 1 92.19 282 VAL B C 1
ATOM 5364 O O . VAL B 1 282 ? 2.695 1.763 -7.277 1 92.19 282 VAL B O 1
ATOM 5367 N N . GLY B 1 283 ? 3.498 0.11 -8.633 1 88.81 283 GLY B N 1
ATOM 5368 C CA . GLY B 1 283 ? 4.582 0.94 -9.133 1 88.81 283 GLY B CA 1
ATOM 5369 C C . GLY B 1 283 ? 5.785 0.974 -8.211 1 88.81 283 GLY B C 1
ATOM 5370 O O . GLY B 1 283 ? 6.633 1.862 -8.32 1 88.81 283 GLY B O 1
ATOM 5371 N N . MET B 1 284 ? 5.859 0.095 -7.312 1 88.56 284 MET B N 1
ATOM 5372 C CA . MET B 1 284 ? 7.008 0.025 -6.414 1 88.56 284 MET B CA 1
ATOM 5373 C C . MET B 1 284 ? 8.305 -0.158 -7.199 1 88.56 284 MET B C 1
ATOM 5375 O O . MET B 1 284 ? 8.344 -0.915 -8.172 1 88.56 284 MET B O 1
ATOM 5379 N N . ARG B 1 285 ? 9.25 0.589 -6.855 1 89.06 285 ARG B N 1
ATOM 5380 C CA . ARG B 1 285 ? 10.617 0.494 -7.359 1 89.06 285 ARG B CA 1
ATOM 5381 C C . ARG B 1 285 ? 11.625 0.602 -6.219 1 89.06 285 ARG B C 1
ATOM 5383 O O . ARG B 1 285 ? 11.273 0.983 -5.102 1 89.06 285 ARG B O 1
ATOM 5390 N N . TRP B 1 286 ? 12.789 0.114 -6.445 1 89.25 286 TRP B N 1
ATOM 5391 C CA . TRP B 1 286 ? 13.875 0.273 -5.484 1 89.25 286 TRP B CA 1
ATOM 5392 C C . TRP B 1 286 ? 15.125 0.812 -6.168 1 89.25 286 TRP B C 1
ATOM 5394 O O . TRP B 1 286 ? 15.289 0.671 -7.383 1 89.25 286 TRP B O 1
ATOM 5404 N N . PRO B 1 287 ? 15.953 1.532 -5.383 1 85.5 287 PRO B N 1
ATOM 5405 C CA . PRO B 1 287 ? 17.234 1.928 -5.953 1 85.5 287 PRO B CA 1
ATOM 5406 C C . PRO B 1 287 ? 18.109 0.73 -6.328 1 85.5 287 PRO B C 1
ATOM 5408 O O . PRO B 1 287 ? 18.234 -0.22 -5.551 1 85.5 287 PRO B O 1
ATOM 5411 N N . HIS B 1 288 ? 18.672 0.863 -7.566 1 91.38 288 HIS B N 1
ATOM 5412 C CA . HIS B 1 288 ? 19.531 -0.217 -8.023 1 91.38 288 HIS B CA 1
ATOM 5413 C C . HIS B 1 288 ? 20.688 -0.445 -7.051 1 91.38 288 HIS B C 1
ATOM 5415 O O . HIS B 1 288 ? 21.344 0.509 -6.617 1 91.38 288 HIS B O 1
ATOM 5421 N N . ARG B 1 289 ? 20.891 -1.668 -6.66 1 92.31 289 ARG B N 1
ATOM 5422 C CA . ARG B 1 289 ? 21.984 -2.055 -5.773 1 92.31 289 ARG B CA 1
ATOM 5423 C C . ARG B 1 289 ? 22.828 -3.158 -6.395 1 92.31 289 ARG B C 1
ATOM 5425 O O . ARG B 1 289 ? 22.312 -4.234 -6.715 1 92.31 289 ARG B O 1
ATOM 5432 N N . ARG B 1 290 ? 24.078 -2.875 -6.523 1 95 290 ARG B N 1
ATOM 5433 C CA . ARG B 1 290 ? 24.984 -3.869 -7.086 1 95 290 ARG B CA 1
ATOM 5434 C C . ARG B 1 290 ? 24.891 -5.188 -6.32 1 95 290 ARG B C 1
ATOM 5436 O O . ARG B 1 290 ? 24.875 -5.195 -5.09 1 95 290 ARG B O 1
ATOM 5443 N N . GLY B 1 291 ? 24.703 -6.25 -7.047 1 97 291 GLY B N 1
ATOM 5444 C CA . GLY B 1 291 ? 24.766 -7.578 -6.461 1 97 291 GLY B CA 1
ATOM 5445 C C . GLY B 1 291 ? 23.406 -8.133 -6.082 1 97 291 GLY B C 1
ATOM 5446 O O . GLY B 1 291 ? 23.297 -9.273 -5.625 1 97 291 GLY B O 1
ATOM 5447 N N . PHE B 1 292 ? 22.375 -7.32 -6.305 1 98 292 PHE B N 1
ATOM 5448 C CA . PHE B 1 292 ? 21.062 -7.797 -5.887 1 98 292 PHE B CA 1
ATOM 5449 C C . PHE B 1 292 ? 20 -7.461 -6.934 1 98 292 PHE B C 1
ATOM 5451 O O . PHE B 1 292 ? 20.125 -6.453 -7.633 1 98 292 PHE B O 1
ATOM 5458 N N . THR B 1 293 ? 19 -8.266 -7.031 1 98.38 293 THR B N 1
ATOM 5459 C CA . THR B 1 293 ? 17.75 -7.93 -7.723 1 98.38 293 THR B CA 1
ATOM 5460 C C . THR B 1 293 ? 16.641 -8.898 -7.336 1 98.38 293 THR B C 1
ATOM 5462 O O . THR B 1 293 ? 16.844 -9.789 -6.504 1 98.38 293 THR B O 1
ATOM 5465 N N . LEU B 1 294 ? 15.453 -8.617 -7.816 1 98.56 294 LEU B N 1
ATOM 5466 C CA . LEU B 1 294 ? 14.281 -9.406 -7.477 1 98.56 294 LEU B CA 1
ATOM 5467 C C . LEU B 1 294 ? 13.523 -9.82 -8.734 1 98.56 294 LEU B C 1
ATOM 5469 O O . LEU B 1 294 ? 13.688 -9.203 -9.789 1 98.56 294 LEU B O 1
ATOM 5473 N N . LEU B 1 295 ? 12.711 -10.836 -8.641 1 97.75 295 LEU B N 1
ATOM 5474 C CA . LEU B 1 295 ? 11.758 -11.18 -9.688 1 97.75 295 LEU B CA 1
ATOM 5475 C C . LEU B 1 295 ? 10.5 -11.797 -9.102 1 97.75 295 LEU B C 1
ATOM 5477 O O . LEU B 1 295 ? 10.508 -12.273 -7.961 1 97.75 295 LEU B O 1
ATOM 5481 N N . GLY B 1 296 ? 9.398 -11.711 -9.836 1 95.94 296 GLY B N 1
ATOM 5482 C CA . GLY B 1 296 ? 8.133 -12.289 -9.414 1 95.94 296 GLY B CA 1
ATOM 5483 C C . GLY B 1 296 ? 7.535 -11.602 -8.203 1 95.94 296 GLY B C 1
ATOM 5484 O O . GLY B 1 296 ? 7.602 -10.375 -8.086 1 95.94 296 GLY B O 1
ATOM 5485 N N . ASP B 1 297 ? 6.938 -12.438 -7.305 1 95.56 297 ASP B N 1
ATOM 5486 C CA . ASP B 1 297 ? 6.242 -11.906 -6.133 1 95.56 297 ASP B CA 1
ATOM 5487 C C . ASP B 1 297 ? 7.203 -11.156 -5.215 1 95.56 297 ASP B C 1
ATOM 5489 O O . ASP B 1 297 ? 6.805 -10.234 -4.504 1 95.56 297 ASP B O 1
ATOM 5493 N N . SER B 1 298 ? 8.5 -11.562 -5.273 1 97.5 298 SER B N 1
ATOM 5494 C CA . SER B 1 298 ? 9.492 -10.836 -4.488 1 97.5 298 SER B CA 1
ATOM 5495 C C . SER B 1 298 ? 9.617 -9.391 -4.965 1 97.5 298 SER B C 1
ATOM 5497 O O . SER B 1 298 ? 9.922 -8.492 -4.176 1 97.5 298 SER B O 1
ATOM 5499 N N . ALA B 1 299 ? 9.391 -9.133 -6.211 1 97.12 299 ALA B N 1
ATOM 5500 C CA . ALA B 1 299 ? 9.578 -7.812 -6.809 1 97.12 299 ALA B CA 1
ATOM 5501 C C . ALA B 1 299 ? 8.273 -7.027 -6.84 1 97.12 299 ALA B C 1
ATOM 5503 O O . ALA B 1 299 ? 8.258 -5.82 -6.59 1 97.12 299 ALA B O 1
ATOM 5504 N N . HIS B 1 300 ? 7.246 -7.656 -7.141 1 96 300 HIS B N 1
ATOM 5505 C CA . HIS B 1 300 ? 6 -6.949 -7.422 1 96 300 HIS B CA 1
ATOM 5506 C C . HIS B 1 300 ? 4.793 -7.781 -7 1 96 300 HIS B C 1
ATOM 5508 O O . HIS B 1 300 ? 3.881 -8.008 -7.797 1 96 300 HIS B O 1
ATOM 5514 N N . LEU B 1 301 ? 4.688 -8.133 -5.75 1 95.5 301 LEU B N 1
ATOM 5515 C CA . LEU B 1 301 ? 3.615 -8.93 -5.172 1 95.5 301 LEU B CA 1
ATOM 5516 C C . LEU B 1 301 ? 2.252 -8.336 -5.512 1 95.5 301 LEU B C 1
ATOM 5518 O O . LEU B 1 301 ? 2.041 -7.133 -5.367 1 95.5 301 LEU B O 1
ATOM 5522 N N . MET B 1 302 ? 1.424 -9.148 -6.074 1 92.81 302 MET B N 1
ATOM 5523 C CA . MET B 1 302 ? 0.063 -8.758 -6.434 1 92.81 302 MET B CA 1
ATOM 5524 C C . MET B 1 302 ? -0.948 -9.781 -5.93 1 92.81 302 MET B C 1
ATOM 5526 O O . MET B 1 302 ? -0.578 -10.906 -5.574 1 92.81 302 MET B O 1
ATOM 5530 N N . THR B 1 303 ? -2.234 -9.391 -5.855 1 90.38 303 THR B N 1
ATOM 5531 C CA . THR B 1 303 ? -3.299 -10.336 -5.523 1 90.38 303 THR B CA 1
ATOM 5532 C C . THR B 1 303 ? -3.607 -11.242 -6.715 1 90.38 303 THR B C 1
ATOM 5534 O O . THR B 1 303 ? -3.162 -10.977 -7.836 1 90.38 303 THR B O 1
ATOM 5537 N N . PRO B 1 304 ? -4.289 -12.281 -6.496 1 85.31 304 PRO B N 1
ATOM 5538 C CA . PRO B 1 304 ? -4.484 -13.25 -7.582 1 85.31 304 PRO B CA 1
ATOM 5539 C C . PRO B 1 304 ? -5.547 -12.805 -8.586 1 85.31 304 PRO B C 1
ATOM 5541 O O . PRO B 1 304 ? -5.836 -13.523 -9.547 1 85.31 304 PRO B O 1
ATOM 5544 N N . PHE B 1 305 ? -6.074 -11.695 -8.516 1 77.56 305 PHE B N 1
ATOM 5545 C CA . PHE B 1 305 ? -7.297 -11.32 -9.219 1 77.56 305 PHE B CA 1
ATOM 5546 C C . PHE B 1 305 ? -7 -10.984 -10.672 1 77.56 305 PHE B C 1
ATOM 5548 O O . PHE B 1 305 ? -7.922 -10.797 -11.469 1 77.56 305 PHE B O 1
ATOM 5555 N N . ALA B 1 306 ? -5.758 -10.914 -11.07 1 64 306 ALA B N 1
ATOM 5556 C CA . ALA B 1 306 ? -5.469 -10.766 -12.492 1 64 306 ALA B CA 1
ATOM 5557 C C . ALA B 1 306 ? -4.828 -12.031 -13.055 1 64 306 ALA B C 1
ATOM 5559 O O . ALA B 1 306 ? -4.648 -12.156 -14.266 1 64 306 ALA B O 1
ATOM 5560 N N . GLY B 1 307 ? -4.531 -12.953 -12.273 1 63.72 307 GLY B N 1
ATOM 5561 C CA . GLY B 1 307 ? -3.994 -14.227 -12.711 1 63.72 307 GLY B CA 1
ATOM 5562 C C . GLY B 1 307 ? -2.65 -14.109 -13.406 1 63.72 307 GLY B C 1
ATOM 5563 O O . GLY B 1 307 ? -2.309 -14.938 -14.25 1 63.72 307 GLY B O 1
ATOM 5564 N N . GLU B 1 308 ? -1.873 -13.141 -13.078 1 62.47 308 GLU B N 1
ATOM 5565 C CA . GLU B 1 308 ? -0.664 -12.836 -13.836 1 62.47 308 GLU B CA 1
ATOM 5566 C C . GLU B 1 308 ? 0.591 -13.164 -13.031 1 62.47 308 GLU B C 1
ATOM 5568 O O . GLU B 1 308 ? 1.709 -13.023 -13.531 1 62.47 308 GLU B O 1
ATOM 5573 N N . GLY B 1 309 ? 0.447 -13.758 -11.914 1 77.19 309 GLY B N 1
ATOM 5574 C CA . GLY B 1 309 ? 1.595 -13.875 -11.023 1 77.19 309 GLY B CA 1
ATOM 5575 C C . GLY B 1 309 ? 2.699 -14.75 -11.594 1 77.19 309 GLY B C 1
ATOM 5576 O O . GLY B 1 309 ? 3.836 -14.305 -11.75 1 77.19 309 GLY B O 1
ATOM 5577 N N . VAL B 1 310 ? 2.281 -15.914 -12.016 1 80 310 VAL B N 1
ATOM 5578 C CA . VAL B 1 310 ? 3.279 -16.859 -12.5 1 80 310 VAL B CA 1
ATOM 5579 C C . VAL B 1 310 ? 3.844 -16.391 -13.836 1 80 310 VAL B C 1
ATOM 5581 O O . VAL B 1 310 ? 5.055 -16.453 -14.062 1 80 310 VAL B O 1
ATOM 5584 N N . ASN B 1 311 ? 3.016 -15.844 -14.672 1 83.56 311 ASN B N 1
ATOM 5585 C CA . ASN B 1 311 ? 3.457 -15.305 -15.953 1 83.56 311 ASN B CA 1
ATOM 5586 C C . ASN B 1 311 ? 4.438 -14.148 -15.758 1 83.56 311 ASN B C 1
ATOM 5588 O O . ASN B 1 311 ? 5.465 -14.086 -16.438 1 83.56 311 ASN B O 1
ATOM 5592 N N . SER B 1 312 ? 4.102 -13.367 -14.867 1 87.81 312 SER B N 1
ATOM 5593 C CA . SER B 1 312 ? 4.969 -12.219 -14.609 1 87.81 312 SER B CA 1
ATOM 5594 C C . SER B 1 312 ? 6.32 -12.664 -14.055 1 87.81 312 SER B C 1
ATOM 5596 O O . SER B 1 312 ? 7.359 -12.109 -14.422 1 87.81 312 SER B O 1
ATOM 5598 N N . ALA B 1 313 ? 6.285 -13.648 -13.219 1 92.69 313 ALA B N 1
ATOM 5599 C CA . ALA B 1 313 ? 7.523 -14.164 -12.641 1 92.69 313 ALA B CA 1
ATOM 5600 C C . ALA B 1 313 ? 8.422 -14.773 -13.719 1 92.69 313 ALA B C 1
ATOM 5602 O O . ALA B 1 313 ? 9.625 -14.531 -13.734 1 92.69 313 ALA B O 1
ATOM 5603 N N . MET B 1 314 ? 7.832 -15.516 -14.602 1 93.12 314 MET B N 1
ATOM 5604 C CA . MET B 1 314 ? 8.586 -16.156 -15.672 1 93.12 314 MET B CA 1
ATOM 5605 C C . MET B 1 314 ? 9.078 -15.125 -16.688 1 93.12 314 MET B C 1
ATOM 5607 O O . MET B 1 314 ? 10.164 -15.273 -17.25 1 93.12 314 MET B O 1
ATOM 5611 N N . TRP B 1 315 ? 8.25 -14.094 -16.891 1 92.62 315 TRP B N 1
ATOM 5612 C CA . TRP B 1 315 ? 8.664 -12.992 -17.75 1 92.62 315 TRP B CA 1
ATOM 5613 C C . TRP B 1 315 ? 9.875 -12.273 -17.156 1 92.62 315 TRP B C 1
ATOM 5615 O O . TRP B 1 315 ? 10.836 -11.969 -17.875 1 92.62 315 TRP B O 1
ATOM 5625 N N . ASP B 1 316 ? 9.828 -12.047 -15.898 1 96.56 316 ASP B N 1
ATOM 5626 C CA . ASP B 1 316 ? 10.977 -11.461 -15.211 1 96.56 316 ASP B CA 1
ATOM 5627 C C . ASP B 1 316 ? 12.234 -12.305 -15.406 1 96.56 316 ASP B C 1
ATOM 5629 O O . ASP B 1 316 ? 13.305 -11.781 -15.703 1 96.56 316 ASP B O 1
ATOM 5633 N N . ALA B 1 317 ? 12.031 -13.578 -15.211 1 97.56 317 ALA B N 1
ATOM 5634 C CA . ALA B 1 317 ? 13.148 -14.508 -15.359 1 97.56 317 ALA B CA 1
ATOM 5635 C C . ALA B 1 317 ? 13.75 -14.438 -16.766 1 97.56 317 ALA B C 1
ATOM 5637 O O . ALA B 1 317 ? 14.969 -14.398 -16.922 1 97.56 317 ALA B O 1
ATOM 5638 N N . LEU B 1 318 ? 12.891 -14.383 -17.75 1 96.25 318 LEU B N 1
ATOM 5639 C CA . LEU B 1 318 ? 13.32 -14.312 -19.141 1 96.25 318 LEU B CA 1
ATOM 5640 C C . LEU B 1 318 ? 14.117 -13.039 -19.406 1 96.25 318 LEU B C 1
ATOM 5642 O O . LEU B 1 318 ? 15.227 -13.094 -19.938 1 96.25 318 LEU B O 1
ATOM 5646 N N . GLU B 1 319 ? 13.594 -11.945 -18.969 1 96.88 319 GLU B N 1
ATOM 5647 C CA . GLU B 1 319 ? 14.234 -10.656 -19.219 1 96.88 319 GLU B CA 1
ATOM 5648 C C . GLU B 1 319 ? 15.562 -10.555 -18.469 1 96.88 319 GLU B C 1
ATOM 5650 O O . GLU B 1 319 ? 16.547 -10.023 -19.016 1 96.88 319 GLU B O 1
ATOM 5655 N N . LEU B 1 320 ? 15.594 -11.031 -17.234 1 98.25 320 LEU B N 1
ATOM 5656 C CA . LEU B 1 320 ? 16.828 -10.992 -16.469 1 98.25 320 LEU B CA 1
ATOM 5657 C C . LEU B 1 320 ? 17.906 -11.867 -17.109 1 98.25 320 LEU B C 1
ATOM 5659 O O . LEU B 1 320 ? 19.047 -11.445 -17.25 1 98.25 320 LEU B O 1
ATOM 5663 N N . ALA B 1 321 ? 17.516 -13.062 -17.5 1 98.06 321 ALA B N 1
ATOM 5664 C CA . ALA B 1 321 ? 18.453 -13.969 -18.156 1 98.06 321 ALA B CA 1
ATOM 5665 C C . ALA B 1 321 ? 19 -13.352 -19.438 1 98.06 321 ALA B C 1
ATOM 5667 O O . ALA B 1 321 ? 20.203 -13.391 -19.688 1 98.06 321 ALA B O 1
ATOM 5668 N N . GLN B 1 322 ? 18.078 -12.789 -20.25 1 97.31 322 GLN B N 1
ATOM 5669 C CA . GLN B 1 322 ? 18.484 -12.156 -21.5 1 97.31 322 GLN B CA 1
ATOM 5670 C C . GLN B 1 322 ? 19.469 -11.023 -21.266 1 97.31 322 GLN B C 1
ATOM 5672 O O . GLN B 1 322 ? 20.453 -10.875 -21.984 1 97.31 322 GLN B O 1
ATOM 5677 N N . ALA B 1 323 ? 19.188 -10.242 -20.266 1 97.75 323 ALA B N 1
ATOM 5678 C CA . ALA B 1 323 ? 20.078 -9.125 -19.922 1 97.75 323 ALA B CA 1
ATOM 5679 C C . ALA B 1 323 ? 21.453 -9.625 -19.516 1 97.75 323 ALA B C 1
ATOM 5681 O O . ALA B 1 323 ? 22.469 -9.07 -19.938 1 97.75 323 ALA B O 1
ATOM 5682 N N . ILE B 1 324 ? 21.516 -10.656 -18.703 1 97.38 324 ILE B N 1
ATOM 5683 C CA . ILE B 1 324 ? 22.781 -11.203 -18.219 1 97.38 324 ILE B CA 1
ATOM 5684 C C . ILE B 1 324 ? 23.562 -11.82 -19.375 1 97.38 324 ILE B C 1
ATOM 5686 O O . ILE B 1 324 ? 24.766 -11.609 -19.5 1 97.38 324 ILE B O 1
ATOM 5690 N N . VAL B 1 325 ? 22.875 -12.578 -20.234 1 95.94 325 VAL B N 1
ATOM 5691 C CA . VAL B 1 325 ? 23.5 -13.227 -21.375 1 95.94 325 VAL B CA 1
ATOM 5692 C C . VAL B 1 325 ? 24.062 -12.172 -22.328 1 95.94 325 VAL B C 1
ATOM 5694 O O . VAL B 1 325 ? 25.156 -12.352 -22.891 1 95.94 325 VAL B O 1
ATOM 5697 N N . ALA B 1 326 ? 23.328 -11.078 -22.469 1 95.19 326 ALA B N 1
ATOM 5698 C CA . ALA B 1 326 ? 23.719 -10.008 -23.391 1 95.19 326 ALA B CA 1
ATOM 5699 C C . ALA B 1 326 ? 24.953 -9.266 -22.859 1 95.19 326 ALA B C 1
ATOM 5701 O O . ALA B 1 326 ? 25.703 -8.664 -23.641 1 95.19 326 ALA B O 1
ATOM 5702 N N . ASP B 1 327 ? 25.125 -9.234 -21.562 1 93.62 327 ASP B N 1
ATOM 5703 C CA . ASP B 1 327 ? 26.234 -8.492 -20.969 1 93.62 327 ASP B CA 1
ATOM 5704 C C . ASP B 1 327 ? 26.891 -9.297 -19.844 1 93.62 327 ASP B C 1
ATOM 5706 O O . ASP B 1 327 ? 26.938 -8.852 -18.703 1 93.62 327 ASP B O 1
ATOM 5710 N N . ARG B 1 328 ? 27.562 -10.359 -20.203 1 90.25 328 ARG B N 1
ATOM 5711 C CA . ARG B 1 328 ? 28.156 -11.297 -19.25 1 90.25 328 ARG B CA 1
ATOM 5712 C C . ARG B 1 328 ? 29.312 -10.656 -18.5 1 90.25 328 ARG B C 1
ATOM 5714 O O . ARG B 1 328 ? 29.609 -11.047 -17.359 1 90.25 328 ARG B O 1
ATOM 5721 N N . GLU B 1 329 ? 29.875 -9.648 -19.078 1 90.94 329 GLU B N 1
ATOM 5722 C CA . GLU B 1 329 ? 31.094 -9.039 -18.531 1 90.94 329 GLU B CA 1
ATOM 5723 C C . GLU B 1 329 ? 30.75 -8 -17.469 1 90.94 329 GLU B C 1
ATOM 5725 O O . GLU B 1 329 ? 31.609 -7.637 -16.656 1 90.94 329 GLU B O 1
ATOM 5730 N N . ASP B 1 330 ? 29.609 -7.484 -17.531 1 95.25 330 ASP B N 1
ATOM 5731 C CA . ASP B 1 330 ? 29.172 -6.484 -16.562 1 95.25 330 ASP B CA 1
ATOM 5732 C C . ASP B 1 330 ? 27.797 -6.836 -15.992 1 95.25 330 ASP B C 1
ATOM 5734 O O . ASP B 1 330 ? 26.781 -6.281 -16.422 1 95.25 330 ASP B O 1
ATOM 5738 N N . LEU B 1 331 ? 27.828 -7.66 -15 1 96.31 331 LEU B N 1
ATOM 5739 C CA . LEU B 1 331 ? 26.609 -8.172 -14.375 1 96.31 331 LEU B CA 1
ATOM 5740 C C . LEU B 1 331 ? 25.766 -7.035 -13.805 1 96.31 331 LEU B C 1
ATOM 5742 O O . LEU B 1 331 ? 24.531 -7.066 -13.867 1 96.31 331 LEU B O 1
ATOM 5746 N N . ASP B 1 332 ? 26.438 -6.059 -13.266 1 96.44 332 ASP B N 1
ATOM 5747 C CA . ASP B 1 332 ? 25.734 -4.922 -12.672 1 96.44 332 ASP B CA 1
ATOM 5748 C C . ASP B 1 332 ? 24.938 -4.156 -13.719 1 96.44 332 ASP B C 1
ATOM 5750 O O . ASP B 1 332 ? 23.766 -3.822 -13.5 1 96.44 332 ASP B O 1
ATOM 5754 N N . ARG B 1 333 ? 25.531 -3.934 -14.812 1 96.31 333 ARG B N 1
ATOM 5755 C CA . ARG B 1 333 ? 24.859 -3.258 -15.914 1 96.31 333 ARG B CA 1
ATOM 5756 C C . ARG B 1 333 ? 23.703 -4.102 -16.453 1 96.31 333 ARG B C 1
ATOM 5758 O O . ARG B 1 333 ? 22.641 -3.57 -16.797 1 96.31 333 ARG B O 1
ATOM 5765 N N . ALA B 1 334 ? 23.906 -5.352 -16.547 1 97.5 334 ALA B N 1
ATOM 5766 C CA . ALA B 1 334 ? 22.875 -6.266 -17.016 1 97.5 334 ALA B CA 1
ATOM 5767 C C . ALA B 1 334 ? 21.641 -6.219 -16.094 1 97.5 334 ALA B C 1
ATOM 5769 O O . ALA B 1 334 ? 20.516 -6.129 -16.578 1 97.5 334 ALA B O 1
ATOM 5770 N N . VAL B 1 335 ? 21.906 -6.211 -14.805 1 97.81 335 VAL B N 1
ATOM 5771 C CA . VAL B 1 335 ? 20.828 -6.203 -13.82 1 97.81 335 VAL B CA 1
ATOM 5772 C C . VAL B 1 335 ? 20.078 -4.879 -13.891 1 97.81 335 VAL B C 1
ATOM 5774 O O . VAL B 1 335 ? 18.844 -4.855 -13.836 1 97.81 335 VAL B O 1
ATOM 5777 N N . TRP B 1 336 ? 20.797 -3.867 -14.07 1 96.12 336 TRP B N 1
ATOM 5778 C CA . TRP B 1 336 ? 20.156 -2.559 -14.18 1 96.12 336 TRP B CA 1
ATOM 5779 C C . TRP B 1 336 ? 19.281 -2.48 -15.422 1 96.12 336 TRP B C 1
ATOM 5781 O O . TRP B 1 336 ? 18.172 -1.936 -15.375 1 96.12 336 TRP B O 1
ATOM 5791 N N . ALA B 1 337 ? 19.719 -3.021 -16.484 1 96.5 337 ALA B N 1
ATOM 5792 C CA . ALA B 1 337 ? 18.953 -3.049 -17.719 1 96.5 337 ALA B CA 1
ATOM 5793 C C . ALA B 1 337 ? 17.656 -3.822 -17.547 1 96.5 337 ALA B C 1
ATOM 5795 O O . ALA B 1 337 ? 16.609 -3.406 -18.031 1 96.5 337 ALA B O 1
ATOM 5796 N N . TYR B 1 338 ? 17.734 -4.871 -16.875 1 97.56 338 TYR B N 1
ATOM 5797 C CA . TYR B 1 338 ? 16.562 -5.668 -16.547 1 97.56 338 TYR B CA 1
ATOM 5798 C C . TYR B 1 338 ? 15.57 -4.863 -15.711 1 97.56 338 TYR B C 1
ATOM 5800 O O . TYR B 1 338 ? 14.383 -4.793 -16.031 1 97.56 338 TYR B O 1
ATOM 5808 N N . GLU B 1 339 ? 16.047 -4.242 -14.641 1 96.75 339 GLU B N 1
ATOM 5809 C CA . GLU B 1 339 ? 15.18 -3.516 -13.719 1 96.75 339 GLU B CA 1
ATOM 5810 C C . GLU B 1 339 ? 14.461 -2.365 -14.414 1 96.75 339 GLU B C 1
ATOM 5812 O O . GLU B 1 339 ? 13.273 -2.145 -14.195 1 96.75 339 GLU B O 1
ATOM 5817 N N . LYS B 1 340 ? 15.117 -1.737 -15.289 1 94 340 LYS B N 1
ATOM 5818 C CA . LYS B 1 340 ? 14.555 -0.606 -16.016 1 94 340 LYS B CA 1
ATOM 5819 C C . LYS B 1 340 ? 13.367 -1.041 -16.875 1 94 340 LYS B C 1
ATOM 5821 O O . LYS B 1 340 ? 12.414 -0.279 -17.047 1 94 340 LYS B O 1
ATOM 5826 N N . LYS B 1 341 ? 13.43 -2.262 -17.328 1 93.94 341 LYS B N 1
ATOM 5827 C CA . LYS B 1 341 ? 12.336 -2.793 -18.141 1 93.94 341 LYS B CA 1
ATOM 5828 C C . LYS B 1 341 ? 11.234 -3.383 -17.266 1 93.94 341 LYS B C 1
ATOM 5830 O O . LYS B 1 341 ? 10.047 -3.234 -17.578 1 93.94 341 LYS B O 1
ATOM 5835 N N . MET B 1 342 ? 11.625 -3.986 -16.234 1 96.06 342 MET B N 1
ATOM 5836 C CA . MET B 1 342 ? 10.695 -4.707 -15.375 1 96.06 342 MET B CA 1
ATOM 5837 C C . MET B 1 342 ? 9.789 -3.738 -14.625 1 96.06 342 MET B C 1
ATOM 5839 O O . MET B 1 342 ? 8.594 -3.988 -14.484 1 96.06 342 MET B O 1
ATOM 5843 N N . PHE B 1 343 ? 10.289 -2.547 -14.188 1 93.81 343 PHE B N 1
ATOM 5844 C CA . PHE B 1 343 ? 9.547 -1.633 -13.328 1 93.81 343 PHE B CA 1
ATOM 5845 C C . PHE B 1 343 ? 8.289 -1.133 -14.023 1 93.81 343 PHE B C 1
ATOM 5847 O O . PHE B 1 343 ? 7.184 -1.315 -13.523 1 93.81 343 PHE B O 1
ATOM 5854 N N . PRO B 1 344 ? 8.406 -0.566 -15.195 1 91.75 344 PRO B N 1
ATOM 5855 C CA . PRO B 1 344 ? 7.176 -0.084 -15.828 1 91.75 344 PRO B CA 1
ATOM 5856 C C . PRO B 1 344 ? 6.227 -1.216 -16.219 1 91.75 344 PRO B C 1
ATOM 5858 O O . PRO B 1 344 ? 5.008 -1.042 -16.172 1 91.75 344 PRO B O 1
ATOM 5861 N N . ARG B 1 345 ? 6.73 -2.332 -16.625 1 90.31 345 ARG B N 1
ATOM 5862 C CA . ARG B 1 345 ? 5.891 -3.475 -16.953 1 90.31 345 ARG B CA 1
ATOM 5863 C C . ARG B 1 345 ? 5.117 -3.965 -15.734 1 90.31 345 ARG B C 1
ATOM 5865 O O . ARG B 1 345 ? 3.908 -4.188 -15.805 1 90.31 345 ARG B O 1
ATOM 5872 N N . ALA B 1 346 ? 5.855 -4.156 -14.648 1 92.06 346 ALA B N 1
ATOM 5873 C CA . ALA B 1 346 ? 5.238 -4.609 -13.406 1 92.06 346 ALA B CA 1
ATOM 5874 C C . ALA B 1 346 ? 4.176 -3.623 -12.93 1 92.06 346 ALA B C 1
ATOM 5876 O O . ALA B 1 346 ? 3.121 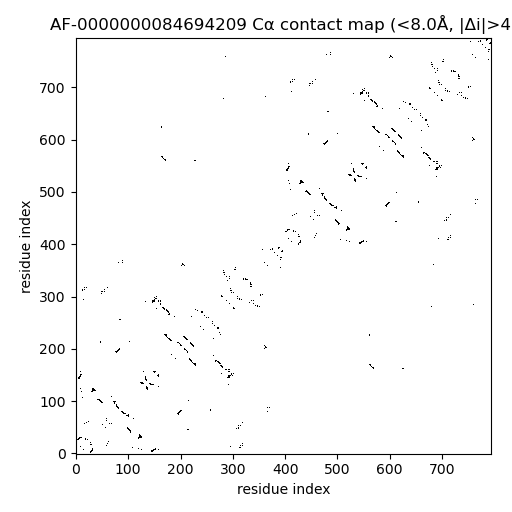-4.027 -12.43 1 92.06 346 ALA B O 1
ATOM 5877 N N . GLU B 1 347 ? 4.438 -2.338 -13.047 1 92 347 GLU B N 1
ATOM 5878 C CA . GLU B 1 347 ? 3.488 -1.304 -12.641 1 92 347 GLU B CA 1
ATOM 5879 C C . GLU B 1 347 ? 2.16 -1.456 -13.383 1 92 347 GLU B C 1
ATOM 5881 O O . GLU B 1 347 ? 1.093 -1.353 -12.773 1 92 347 GLU B O 1
ATOM 5886 N N . LYS B 1 348 ? 2.264 -1.695 -14.625 1 88.19 348 LYS B N 1
ATOM 5887 C CA . LYS B 1 348 ? 1.061 -1.854 -15.438 1 88.19 348 LYS B CA 1
ATOM 5888 C C . LYS B 1 348 ? 0.239 -3.055 -14.977 1 88.19 348 LYS B C 1
ATOM 5890 O O . LYS B 1 348 ? -0.979 -2.955 -14.82 1 88.19 348 LYS B O 1
ATOM 5895 N N . VAL B 1 349 ? 0.882 -4.133 -14.734 1 87.25 349 VAL B N 1
ATOM 5896 C CA . VAL B 1 349 ? 0.2 -5.355 -14.328 1 87.25 349 VAL B CA 1
ATOM 5897 C C . VAL B 1 349 ? -0.37 -5.184 -12.922 1 87.25 349 VAL B C 1
ATOM 5899 O O . VAL B 1 349 ? -1.499 -5.598 -12.648 1 87.25 349 VAL B O 1
ATOM 5902 N N . GLN B 1 350 ? 0.397 -4.578 -12.055 1 91.06 350 GLN B N 1
ATOM 5903 C CA . GLN B 1 350 ? -0.07 -4.309 -10.695 1 91.06 350 GLN B CA 1
ATOM 5904 C C . GLN B 1 350 ? -1.315 -3.428 -10.711 1 91.06 350 GLN B C 1
ATOM 5906 O O . GLN B 1 350 ? -2.256 -3.662 -9.945 1 91.06 350 GLN B O 1
ATOM 5911 N N . GLN B 1 351 ? -1.271 -2.416 -11.523 1 88.19 351 GLN B N 1
ATOM 5912 C CA . GLN B 1 351 ? -2.412 -1.511 -11.617 1 88.19 351 GLN B CA 1
ATOM 5913 C C . GLN B 1 351 ? -3.66 -2.248 -12.094 1 88.19 351 GLN B C 1
ATOM 5915 O O . GLN B 1 351 ? -4.75 -2.051 -11.555 1 88.19 351 GLN B O 1
ATOM 5920 N N . MET B 1 352 ? -3.469 -3.064 -13.039 1 82.81 352 MET B N 1
ATOM 5921 C CA . MET B 1 352 ? -4.574 -3.865 -13.555 1 82.81 352 MET B CA 1
ATOM 5922 C C . MET B 1 352 ? -5.148 -4.762 -12.461 1 82.81 352 MET B C 1
ATOM 5924 O O . MET B 1 352 ? -6.367 -4.871 -12.32 1 82.81 352 MET B O 1
ATOM 5928 N N . THR B 1 353 ? -4.309 -5.391 -11.789 1 86.06 353 THR B N 1
ATOM 5929 C CA . THR B 1 353 ? -4.723 -6.285 -10.711 1 86.06 353 THR B CA 1
ATOM 5930 C C . THR B 1 353 ? -5.441 -5.516 -9.609 1 86.06 353 THR B C 1
ATOM 5932 O O . THR B 1 353 ? -6.465 -5.965 -9.094 1 86.06 353 THR B O 1
ATOM 5935 N N . TRP B 1 354 ? -4.895 -4.367 -9.297 1 86.62 354 TRP B N 1
ATOM 5936 C CA . TRP B 1 354 ? -5.484 -3.496 -8.281 1 86.62 354 TRP B CA 1
ATOM 5937 C C . TRP B 1 354 ? -6.883 -3.049 -8.703 1 86.62 354 TRP B C 1
ATOM 5939 O O . TRP B 1 354 ? -7.828 -3.125 -7.91 1 86.62 354 TRP B O 1
ATOM 5949 N N . ASP B 1 355 ? -7.02 -2.654 -9.906 1 81.5 355 ASP B N 1
ATOM 5950 C CA . ASP B 1 355 ? -8.312 -2.217 -10.43 1 81.5 355 ASP B CA 1
ATOM 5951 C C . ASP B 1 355 ? -9.305 -3.371 -10.469 1 81.5 355 ASP B C 1
ATOM 5953 O O . ASP B 1 355 ? -10.484 -3.193 -10.148 1 81.5 355 ASP B O 1
ATOM 5957 N N . SER B 1 356 ? -8.789 -4.5 -10.875 1 78.62 356 SER B N 1
ATOM 5958 C CA . SER B 1 356 ? -9.633 -5.688 -10.93 1 78.62 356 SER B CA 1
ATOM 5959 C C . SER B 1 356 ? -10.133 -6.082 -9.547 1 78.62 356 SER B C 1
ATOM 5961 O O . SER B 1 356 ? -11.312 -6.41 -9.375 1 78.62 356 SER B O 1
ATOM 5963 N N . MET B 1 357 ? -9.336 -6.078 -8.656 1 81.44 357 MET B N 1
ATOM 5964 C CA . MET B 1 357 ? -9.703 -6.402 -7.277 1 81.44 357 MET B CA 1
ATOM 5965 C C . MET B 1 357 ? -10.781 -5.457 -6.766 1 81.44 357 MET B C 1
ATOM 5967 O O . MET B 1 357 ? -11.781 -5.898 -6.199 1 81.44 357 MET B O 1
ATOM 5971 N N . ARG B 1 358 ? -10.617 -4.234 -6.988 1 76.38 358 ARG B N 1
ATOM 5972 C CA . ARG B 1 358 ? -11.562 -3.23 -6.523 1 76.38 358 ARG B CA 1
ATOM 5973 C C . ARG B 1 358 ? -12.922 -3.402 -7.199 1 76.38 358 ARG B C 1
ATOM 5975 O O . ARG B 1 358 ? -13.961 -3.279 -6.555 1 76.38 358 ARG B O 1
ATOM 5982 N N . SER B 1 359 ? -12.875 -3.637 -8.445 1 71.25 359 SER B N 1
ATOM 5983 C CA . SER B 1 359 ? -14.109 -3.764 -9.211 1 71.25 359 SER B CA 1
ATOM 5984 C C . SER B 1 359 ? -14.906 -4.988 -8.781 1 71.25 359 SER B C 1
ATOM 5986 O O . SER B 1 359 ? -16.141 -4.973 -8.797 1 71.25 359 SER B O 1
ATOM 5988 N N . ARG B 1 360 ? -14.219 -6.008 -8.398 1 70.19 360 ARG B N 1
ATOM 5989 C CA . ARG B 1 360 ? -14.875 -7.262 -8.031 1 70.19 360 ARG B CA 1
ATOM 5990 C C . ARG B 1 360 ? -15.656 -7.105 -6.73 1 70.19 360 ARG B C 1
ATOM 5992 O O . ARG B 1 360 ? -16.703 -7.734 -6.547 1 70.19 360 ARG B O 1
ATOM 5999 N N . PHE B 1 361 ? -15.188 -6.246 -5.953 1 71.81 361 PHE B N 1
ATOM 6000 C CA . PHE B 1 361 ? -15.773 -6.168 -4.621 1 71.81 361 PHE B CA 1
ATOM 6001 C C . PHE B 1 361 ? -16.578 -4.883 -4.461 1 71.81 361 PHE B C 1
ATOM 6003 O O . PHE B 1 361 ? -17.312 -4.723 -3.482 1 71.81 361 PHE B O 1
ATOM 6010 N N . ASP B 1 362 ? -16.422 -4.023 -5.512 1 70.25 362 ASP B N 1
ATOM 6011 C CA . ASP B 1 362 ? -17.172 -2.768 -5.453 1 70.25 362 ASP B CA 1
ATOM 6012 C C . ASP B 1 362 ? -18.531 -2.908 -6.129 1 70.25 362 ASP B C 1
ATOM 6014 O O . ASP B 1 362 ? -18.766 -3.852 -6.887 1 70.25 362 ASP B O 1
ATOM 6018 N N . ARG B 1 363 ? -19.438 -1.989 -5.77 1 64.88 363 ARG B N 1
ATOM 6019 C CA . ARG B 1 363 ? -20.75 -1.984 -6.398 1 64.88 363 ARG B CA 1
ATOM 6020 C C . ARG B 1 363 ? -20.641 -1.875 -7.914 1 64.88 363 ARG B C 1
ATOM 6022 O O . ARG B 1 363 ? -19.891 -1.03 -8.422 1 64.88 363 ARG B O 1
ATOM 6029 N N . GLY B 1 364 ? -21.25 -2.715 -8.664 1 63.91 364 GLY B N 1
ATOM 6030 C CA . GLY B 1 364 ? -21.219 -2.727 -10.117 1 63.91 364 GLY B CA 1
ATOM 6031 C C . GLY B 1 364 ? -20.047 -3.5 -10.68 1 63.91 364 GLY B C 1
ATOM 6032 O O . GLY B 1 364 ? -19.75 -3.412 -11.875 1 63.91 364 GLY B O 1
ATOM 6033 N N . GLY B 1 365 ? -19.422 -4.141 -9.781 1 63.34 365 GLY B N 1
ATOM 6034 C CA . GLY B 1 365 ? -18.219 -4.859 -10.172 1 63.34 365 GLY B CA 1
ATOM 6035 C C . GLY B 1 365 ? -18.453 -5.883 -11.266 1 63.34 365 GLY B C 1
ATOM 6036 O O . GLY B 1 365 ? -17.703 -5.961 -12.227 1 63.34 365 GLY B O 1
ATOM 6037 N N . VAL B 1 366 ? -19.594 -6.574 -11.125 1 64.5 366 VAL B N 1
ATOM 6038 C CA . VAL B 1 366 ? -19.891 -7.621 -12.102 1 64.5 366 VAL B CA 1
ATOM 6039 C C . VAL B 1 366 ? -20.094 -7 -13.477 1 64.5 366 VAL B C 1
ATOM 6041 O O . VAL B 1 366 ? -19.641 -7.539 -14.484 1 64.5 366 VAL B O 1
ATOM 6044 N N . GLN B 1 367 ? -20.75 -5.832 -13.43 1 67.94 367 GLN B N 1
ATOM 6045 C CA . GLN B 1 367 ? -20.984 -5.164 -14.703 1 67.94 367 GLN B CA 1
ATOM 6046 C C . GLN B 1 367 ? -19.688 -4.68 -15.328 1 67.94 367 GLN B C 1
ATOM 6048 O O . GLN B 1 367 ? -19.484 -4.824 -16.531 1 67.94 367 GLN B O 1
ATOM 6053 N N . ALA B 1 368 ? -18.922 -4.203 -14.5 1 65.31 368 ALA B N 1
ATOM 6054 C CA . ALA B 1 368 ? -17.641 -3.709 -14.984 1 65.31 368 ALA B CA 1
ATOM 6055 C C . ALA B 1 368 ? -16.797 -4.848 -15.531 1 65.31 368 ALA B C 1
ATOM 6057 O O . ALA B 1 368 ? -16.172 -4.715 -16.594 1 65.31 368 ALA B O 1
ATOM 6058 N N . MET B 1 369 ? -16.812 -5.926 -14.859 1 67.62 369 MET B N 1
ATOM 6059 C CA . MET B 1 369 ? -16.016 -7.082 -15.281 1 67.62 369 MET B CA 1
ATOM 6060 C C . MET B 1 369 ? -16.578 -7.676 -16.578 1 67.62 369 MET B C 1
ATOM 6062 O O . MET B 1 369 ? -15.812 -8.094 -17.438 1 67.62 369 MET B O 1
ATOM 6066 N N . THR B 1 370 ? -17.906 -7.645 -16.609 1 66.88 370 THR B N 1
ATOM 6067 C CA . THR B 1 370 ? -18.547 -8.148 -17.812 1 66.88 370 THR B CA 1
ATOM 6068 C C . THR B 1 370 ? -18.188 -7.281 -19.016 1 66.88 370 THR B C 1
ATOM 6070 O O . THR B 1 370 ? -17.891 -7.805 -20.094 1 66.88 370 THR B O 1
ATOM 6073 N N . LYS B 1 371 ? -18.25 -6.043 -18.734 1 66.25 371 LYS B N 1
ATOM 6074 C CA . LYS B 1 371 ? -17.922 -5.121 -19.812 1 66.25 371 LYS B CA 1
ATOM 6075 C C . LYS B 1 371 ? -16.469 -5.301 -20.266 1 66.25 371 LYS B C 1
ATOM 6077 O O . LYS B 1 371 ? -16.188 -5.301 -21.469 1 66.25 371 LYS B O 1
ATOM 6082 N N . ARG B 1 372 ? -15.68 -5.461 -19.312 1 62.84 372 ARG B N 1
ATOM 6083 C CA . ARG B 1 372 ? -14.258 -5.645 -19.609 1 62.84 372 ARG B CA 1
ATOM 6084 C C . ARG B 1 372 ? -14.023 -6.941 -20.375 1 62.84 372 ARG B C 1
ATOM 6086 O O . ARG B 1 372 ? -13.266 -6.965 -21.344 1 62.84 372 ARG B O 1
ATOM 6093 N N . PHE B 1 373 ? -14.633 -7.926 -19.938 1 64 373 PHE B N 1
ATOM 6094 C CA . PHE B 1 373 ? -14.492 -9.227 -20.594 1 64 373 PHE B CA 1
ATOM 6095 C C . PHE B 1 373 ? -15.047 -9.188 -22.016 1 64 373 PHE B C 1
ATOM 6097 O O . PHE B 1 373 ? -14.414 -9.695 -22.938 1 64 373 PHE B O 1
ATOM 6104 N N . ASN B 1 374 ? -16.203 -8.547 -22.062 1 60.78 374 ASN B N 1
ATOM 6105 C CA . ASN B 1 374 ? -16.812 -8.453 -23.375 1 60.78 374 ASN B CA 1
ATOM 6106 C C . ASN B 1 374 ? -15.938 -7.664 -24.344 1 60.78 374 ASN B C 1
ATOM 6108 O O . ASN B 1 374 ? -15.828 -8.016 -25.516 1 60.78 374 ASN B O 1
ATOM 6112 N N . PHE B 1 375 ? -15.398 -6.691 -23.781 1 59.59 375 PHE B N 1
ATOM 6113 C CA . PHE B 1 375 ? -14.484 -5.887 -24.594 1 59.59 375 PHE B CA 1
ATOM 6114 C C . PHE B 1 375 ? -13.297 -6.719 -25.062 1 59.59 375 PHE B C 1
ATOM 6116 O O . PHE B 1 375 ? -12.938 -6.691 -26.234 1 59.59 375 PHE B O 1
ATOM 6123 N N . LEU B 1 376 ? -12.766 -7.484 -24.172 1 57.12 376 LEU B N 1
ATOM 6124 C CA . LEU B 1 376 ? -11.609 -8.32 -24.469 1 57.12 376 LEU B CA 1
ATOM 6125 C C . LEU B 1 376 ? -11.969 -9.383 -25.5 1 57.12 376 LEU B C 1
ATOM 6127 O O . LEU B 1 376 ? -11.188 -9.656 -26.422 1 57.12 376 LEU B O 1
ATOM 6131 N N . MET B 1 377 ? -13.102 -9.875 -25.375 1 58.59 377 MET B N 1
ATOM 6132 C CA . MET B 1 377 ? -13.57 -10.906 -26.297 1 58.59 377 MET B CA 1
ATOM 6133 C C . MET B 1 377 ? -13.797 -10.32 -27.688 1 58.59 377 MET B C 1
ATOM 6135 O O . MET B 1 377 ? -13.492 -10.961 -28.703 1 58.59 377 MET B O 1
ATOM 6139 N N . GLU B 1 378 ? -14.391 -9.117 -27.609 1 58.06 378 GLU B N 1
ATOM 6140 C CA . GLU B 1 378 ? -14.625 -8.445 -28.875 1 58.06 378 GLU B CA 1
ATOM 6141 C C . GLU B 1 378 ? -13.312 -8.141 -29.594 1 58.06 378 GLU B C 1
ATOM 6143 O O . GLU B 1 378 ? -13.211 -8.312 -30.812 1 58.06 378 GLU B O 1
ATOM 6148 N N . LYS B 1 379 ? -12.438 -7.668 -28.844 1 54.09 379 LYS B N 1
ATOM 6149 C CA . LYS B 1 379 ? -11.141 -7.355 -29.438 1 54.09 379 LYS B CA 1
ATOM 6150 C C . LYS B 1 379 ? -10.453 -8.617 -29.938 1 54.09 379 LYS B C 1
ATOM 6152 O O . LYS B 1 379 ? -9.82 -8.609 -31 1 54.09 379 LYS B O 1
ATOM 6157 N N . ARG B 1 380 ? -10.547 -9.594 -29.297 1 52.78 380 ARG B N 1
ATOM 6158 C CA . ARG B 1 380 ? -10 -10.883 -29.719 1 52.78 380 ARG B CA 1
ATOM 6159 C C . ARG B 1 380 ? -10.664 -11.375 -31 1 52.78 380 ARG B C 1
ATOM 6161 O O . ARG B 1 380 ? -10 -11.891 -31.891 1 52.78 380 ARG B O 1
ATOM 6168 N N . ARG B 1 381 ? -11.945 -11.203 -30.969 1 53.97 381 ARG B N 1
ATOM 6169 C CA . ARG B 1 381 ? -12.695 -11.594 -32.156 1 53.97 381 ARG B CA 1
ATOM 6170 C C . ARG B 1 381 ? -12.281 -10.773 -33.375 1 53.97 381 ARG B C 1
ATOM 6172 O O . ARG B 1 381 ? -12.258 -11.281 -34.5 1 53.97 381 ARG B O 1
ATOM 6179 N N . MET B 1 382 ? -12.086 -9.484 -33.031 1 50.41 382 MET B N 1
ATOM 6180 C CA . MET B 1 382 ? -11.703 -8.609 -34.156 1 50.41 382 MET B CA 1
ATOM 6181 C C . MET B 1 382 ? -10.242 -8.82 -34.531 1 50.41 382 MET B C 1
ATOM 6183 O O . MET B 1 382 ? -9.75 -8.211 -35.469 1 50.41 382 MET B O 1
ATOM 6187 N N . GLY B 1 383 ? -9.734 -9.789 -34.156 1 46.75 383 GLY B N 1
ATOM 6188 C CA . GLY B 1 383 ? -8.352 -10.078 -34.531 1 46.75 383 GLY B CA 1
ATOM 6189 C C . GLY B 1 383 ? -7.371 -9.047 -34 1 46.75 383 GLY B C 1
ATOM 6190 O O . GLY B 1 383 ? -6.227 -8.992 -34.438 1 46.75 383 GLY B O 1
ATOM 6191 N N . GLU B 1 384 ? -7.762 -7.934 -33.5 1 41.66 384 GLU B N 1
ATOM 6192 C CA . GLU B 1 384 ? -6.949 -6.785 -33.125 1 41.66 384 GLU B CA 1
ATOM 6193 C C . GLU B 1 384 ? -6.203 -7.051 -31.812 1 41.66 384 GLU B C 1
ATOM 6195 O O . GLU B 1 384 ? -6.738 -7.688 -30.906 1 41.66 384 GLU B O 1
ATOM 6200 N N . LYS B 1 385 ? -4.984 -7.023 -32.094 1 41.03 385 LYS B N 1
ATOM 6201 C CA . LYS B 1 385 ? -4.082 -7.047 -30.938 1 41.03 385 LYS B CA 1
ATOM 6202 C C . LYS B 1 385 ? -4.508 -6.027 -29.891 1 41.03 385 LYS B C 1
ATOM 6204 O O . LYS B 1 385 ? -4.391 -4.82 -30.109 1 41.03 385 LYS B O 1
ATOM 6209 N N . VAL B 1 386 ? -5.633 -6.004 -29.359 1 37.66 386 VAL B N 1
ATOM 6210 C CA . VAL B 1 386 ? -6.039 -4.992 -28.375 1 37.66 386 VAL B CA 1
ATOM 6211 C C . VAL B 1 386 ? -4.883 -4.707 -27.422 1 37.66 386 VAL B C 1
ATOM 6213 O O . VAL B 1 386 ? -4.227 -5.629 -26.938 1 37.66 386 VAL B O 1
ATOM 6216 N N . LYS B 1 387 ? -4.234 -3.494 -27.438 1 35.69 387 LYS B N 1
ATOM 6217 C CA . LYS B 1 387 ? -3.441 -2.979 -26.328 1 35.69 387 LYS B CA 1
ATOM 6218 C C . LYS B 1 387 ? -4.117 -3.27 -24.984 1 35.69 387 LYS B C 1
ATOM 6220 O O . LYS B 1 387 ? -5.098 -2.615 -24.625 1 35.69 387 LYS B O 1
ATOM 6225 N N . ASP B 1 388 ? -4.367 -4.496 -24.641 1 32.56 388 ASP B N 1
ATOM 6226 C CA . ASP B 1 388 ? -5.043 -5 -23.453 1 32.56 388 ASP B CA 1
ATOM 6227 C C . ASP B 1 388 ? -4.551 -4.285 -22.188 1 32.56 388 ASP B C 1
ATOM 6229 O O . ASP B 1 388 ? -3.576 -4.715 -21.562 1 32.56 388 ASP B O 1
ATOM 6233 N N . ASN B 1 389 ? -4.469 -3.109 -22.172 1 32.59 389 ASN B N 1
ATOM 6234 C CA . ASN B 1 389 ? -4.09 -2.504 -20.891 1 32.59 389 ASN B CA 1
ATOM 6235 C C . ASN B 1 389 ? -4.852 -3.129 -19.734 1 32.59 389 ASN B C 1
ATOM 6237 O O . ASN B 1 389 ? -4.621 -2.773 -18.578 1 32.59 389 ASN B O 1
ATOM 6241 N N . ALA B 1 390 ? -6.184 -3.326 -19.891 1 30.14 390 ALA B N 1
ATOM 6242 C CA . ALA B 1 390 ? -7.105 -3.635 -18.797 1 30.14 390 ALA B CA 1
ATOM 6243 C C . ALA B 1 390 ? -6.938 -5.078 -18.328 1 30.14 390 ALA B C 1
ATOM 6245 O O . ALA B 1 390 ? -6.844 -5.34 -17.125 1 30.14 390 ALA B O 1
ATOM 6246 N N . ILE B 1 391 ? -7.566 -6.195 -18.922 1 32.34 391 ILE B N 1
ATOM 6247 C CA . ILE B 1 391 ? -7.512 -7.5 -18.281 1 32.34 391 ILE B CA 1
ATOM 6248 C C . ILE B 1 391 ? -6.094 -8.062 -18.375 1 32.34 391 ILE B C 1
ATOM 6250 O O . ILE B 1 391 ? -5.484 -8.398 -17.344 1 32.34 391 ILE B O 1
ATOM 6254 N N . GLY B 1 392 ? -5.75 -9.398 -18.625 1 29.11 392 GLY B N 1
ATOM 6255 C CA . GLY B 1 392 ? -4.539 -10.055 -19.094 1 29.11 392 GLY B CA 1
ATOM 6256 C C . GLY B 1 392 ? -4.125 -9.609 -20.484 1 29.11 392 GLY B C 1
ATOM 6257 O O . GLY B 1 392 ? -3.523 -10.375 -21.234 1 29.11 392 GLY B O 1
ATOM 6258 N N . ALA B 1 393 ? -4.543 -8.422 -21.062 1 26.39 393 ALA B N 1
ATOM 6259 C CA . ALA B 1 393 ? -4.281 -8.102 -22.469 1 26.39 393 ALA B CA 1
ATOM 6260 C C . ALA B 1 393 ? -2.785 -7.992 -22.734 1 26.39 393 ALA B C 1
ATOM 6262 O O . ALA B 1 393 ? -2.004 -7.695 -21.828 1 26.39 393 ALA B O 1
ATOM 6263 N N . GLU B 1 394 ? -2.381 -8.258 -24 1 26.03 394 GLU B N 1
ATOM 6264 C CA . GLU B 1 394 ? -1.059 -8.305 -24.609 1 26.03 394 GLU B CA 1
ATOM 6265 C C . GLU B 1 394 ? -0.348 -6.957 -24.484 1 26.03 394 GLU B C 1
ATOM 6267 O O . GLU B 1 394 ? -0.909 -5.918 -24.844 1 26.03 394 GLU B O 1
ATOM 6272 N N . VAL B 1 395 ? 0.32 -6.621 -23.453 1 25.47 395 VAL B N 1
ATOM 6273 C CA . VAL B 1 395 ? 1.316 -5.555 -23.484 1 25.47 395 VAL B CA 1
ATOM 6274 C C . VAL B 1 395 ? 2.088 -5.602 -24.797 1 25.47 395 VAL B C 1
ATOM 6276 O O . VAL B 1 395 ? 2.865 -6.527 -25.031 1 25.47 395 VAL B O 1
ATOM 6279 N N . THR B 1 396 ? 1.402 -5.387 -25.906 1 24.47 396 THR B N 1
ATOM 6280 C CA . THR B 1 396 ? 2.225 -5.32 -27.109 1 24.47 396 THR B CA 1
ATOM 6281 C C . THR B 1 396 ? 3.352 -4.305 -26.938 1 24.47 396 THR B C 1
ATOM 6283 O O . THR B 1 396 ? 3.18 -3.287 -26.266 1 24.47 396 THR B O 1
ATOM 6286 N N . GLU B 1 397 ? 4.633 -4.625 -27.375 1 22.84 397 GLU B N 1
ATOM 6287 C CA . GLU B 1 397 ? 5.77 -3.76 -27.672 1 22.84 397 GLU B CA 1
ATOM 6288 C C . GLU B 1 397 ? 5.332 -2.51 -28.422 1 22.84 397 GLU B C 1
ATOM 6290 O O . GLU B 1 397 ? 4.488 -2.586 -29.328 1 22.84 397 GLU B O 1
#

Solvent-accessible surface area (backbone atoms only — not comparable to full-atom values): 40822 Å² total; per-residue (Å²): 130,86,78,68,40,35,36,31,36,19,74,42,68,27,27,36,45,26,48,37,38,27,44,78,70,74,40,64,50,39,31,32,19,53,49,72,46,88,69,64,64,67,48,85,42,61,62,38,60,35,38,65,89,23,29,43,42,34,35,41,76,44,70,38,44,70,66,46,60,74,59,43,35,50,61,49,54,18,38,33,37,24,36,48,78,65,52,69,77,40,77,44,73,41,50,74,76,77,44,33,27,35,42,39,43,56,53,48,48,55,45,55,70,69,42,65,71,85,31,51,41,56,52,36,42,74,72,42,54,48,95,82,49,38,36,32,33,87,89,49,73,48,72,82,46,61,29,40,35,19,26,48,29,74,78,28,52,51,39,61,72,52,34,44,57,63,64,37,65,66,19,38,31,30,39,32,37,46,32,71,53,30,66,75,80,36,42,69,60,35,59,69,46,47,67,10,32,29,36,30,32,24,18,83,72,27,32,34,42,35,37,33,38,35,90,86,58,21,32,47,33,35,43,35,33,62,37,48,86,57,40,76,74,67,68,74,60,54,56,87,38,63,69,53,36,46,50,51,49,48,60,76,45,59,88,40,46,60,86,69,52,45,65,59,72,61,50,80,57,85,66,59,44,81,39,75,34,46,26,41,67,69,58,58,79,59,59,89,46,83,41,52,51,60,30,27,41,29,54,58,25,56,59,75,66,41,63,46,60,65,27,48,6,20,32,38,18,39,46,42,37,50,27,33,70,75,28,71,90,41,54,58,59,15,50,50,55,27,49,67,53,46,42,64,53,48,22,49,52,37,44,27,24,52,51,44,47,49,34,42,40,22,72,58,8,64,57,52,49,45,52,50,48,50,49,52,50,48,31,56,71,65,67,44,81,47,76,22,67,60,73,80,38,52,76,68,132,131,86,78,68,39,36,36,29,35,19,75,42,69,28,27,36,45,25,47,37,38,27,44,79,69,74,40,64,50,39,31,32,20,53,49,73,46,88,70,63,73,58,58,85,41,61,62,37,60,37,38,64,90,23,29,43,41,35,34,40,74,43,70,37,42,69,65,44,61,72,61,44,36,50,60,49,54,18,39,33,36,23,37,48,79,63,50,69,78,39,76,43,72,42,48,73,75,77,45,33,28,35,41,38,43,55,53,47,49,55,44,56,70,70,40,67,72,85,32,51,41,56,52,36,41,74,72,40,54,47,94,82,49,38,37,33,34,88,87,51,74,48,72,85,46,60,30,40,34,20,26,47,28,73,77,28,53,51,39,61,72,51,34,44,56,63,63,36,64,65,19,38,32,31,38,34,36,44,31,72,54,29,67,74,80,35,43,69,59,36,59,70,46,46,65,10,31,30,36,30,32,23,18,83,73,28,33,32,42,35,38,34,38,34,90,85,58,20,32,46,32,35,43,36,33,63,37,48,88,58,40,75,74,69,68,74,59,54,54,86,39,61,68,53,36,45,51,51,48,46,58,76,46,58,89,40,44,60,87,70,51,44,66,58,71,60,50,80,58,84,66,58,44,81,39,76,35,46,25,40,67,70,58,58,79,60,58,90,45,83,41,52,51,60,31,27,41,30,55,59,25,57,58,74,67,43,63,46,61,68,27,48,6,20,32,38,19,40,46,42,35,51,27,34,69,74,28,70,88,42,54,56,59,14,51,50,56,27,48,67,55,46,41,63,53,47,24,50,52,36,44,28,24,53,51,43,47,49,34,42,39,23,74,60,9,62,56,51,50,44,52,51,48,49,48,52,51,48,30,54,71,64,65,44,81,48,75,24,70,60,73,82,38,53,77,68,132

Radius of gyration: 28.3 Å; Cα contacts (8 Å, |Δi|>4): 1690; chains: 2; bounding box: 74×78×64 Å

Secondary structure (DSSP, 8-state):
-PPP-EEEE--SHHHHHHHHHHHHTT--EEEE-SSSSTTSS---PPEEE--IIIIIHHHHHTT-HHHHHHH-BSS---EEEEETTS-EEEEE-----S--EEEHHHHHHHHHHTS-GGGEETT--EEEE-TT--EEESS-EE---SEEEE-S-TT-TTHHHH--PPPEEEEEEEEEEEES-HHHH-HHHHHHH-SSEEEEEETTTTEEEEEEE-TTS-EEEEEEEE--TTHHHHS---TTSHHHHHHHHHHHTTTS-HHHHHHHHT--SS--EEEEEEEPPTT------TTEEE-THHHH---GGG--HHHHHHHHHHHHHHHHHHTTT-HHHHHHHHHHHHHHHHHHHHHHHHHHHHHHHSTTHHHHHHHHHHHHHHHHHTT------SSS-----/-PPP-EEEE--SHHHHHHHHHHHHTT--EEEE-SSSSTTSS---PPEEE--IIIIIHHHHHTT-HHHHHHH-BSSTT-EEEEETTS-EEEEE-----S--EEEHHHHHHHHHHTS-GGGEETT--EEEE-TT--EEESS-EE---SEEEE-S-TT-TTHHHH--PPPEEEEEEEEEEEES-HHHH-HHHHHHH-SSEEEEEETTTTEEEEEEE-TTS-EEEEEEEE--TTHHHHS---TTSHHHHHHHHHHHTTTS-HHHHHHHHT--SS--EEEEEEEPPTT------TTEEE-THHHH---GGG--HHHHHHHHHHHHHHHHHHTTT-HHHHHHHHHHHHHHHHHHHHHHHHHHHHHHHSTTHHHHHHHHHHHHHHHHHTT------SSS-----

Nearest PDB structures (foldseek):
  6n04-assembly2_B  TM=9.287E-01  e=3.864E-41  Streptomyces sp. LC-6-2
  6n04-assembly1_A  TM=9.215E-01  e=3.514E-40  Streptomyces sp. LC-6-2
  7epw-assembly1_A  TM=9.101E-01  e=6.738E-34  Escherichia coli
  8er1-assembly1_A  TM=8.938E-01  e=1.771E-34  Chryseobacterium oncorhynchi
  3p9u-assembly2_B  TM=9.023E-01  e=1.848E-32  Bacteroides thetaiotaomicron